Protein 9J31 (pdb70)

Sequence (1144 aa):
ELDQLRQEAEQLKNQIRDARKACADATLSQITNNIDPVGRIQMRTRRTLRGHLAKIYAMHWGTDSRLLVSASQDGKLIIWDSYTTNKVHAIPLRSSWVMTCAYAPSGNYVACGGLDNICSIYNLKTREGNVRVSRELAGHTGYLSCCRFLDDNQIVTSSGDTTCALWDIETGQQTTTFTGHTGDVMSLSLAPDTRLFVSGACDASAKLWDVREGMCRQTFTGHESDINAICFFPNGNAFATGSDDATCRLFDLRADQELMTYSHDNIICGITSVSFSKSGRLLLAGYDDFNCNVWDALKADRAGVLAGHDNRVSCLGVTDDGMAVATGSWDSFLKIWNGSSDVQLVESGGGLVQPGGSRKLSCSASGFAFSSFGMHWVRQAPEKGLEWVAYISSGSGTIYYADTVKGRFTISRDDPKNTLFLQMTSLRSEDTAMYYCVRSIYYYGSSPFDFWGQGTTLTVSSDIVMTQATSSVPVTPGESVSISCRSSKSLLHSNGNTYLYWFLQRPGQSPQLLIYRMSNLASGVPDRFSGSGSGTAFTLTISRLEAEDVGVYYCMQHLEYPLTFGAGTKLVSAEDKAAAERSKMIEKQLQKDKQVYRATHRLLLLGADNSGKSTIVKQMRIYHGGSGIFETKFQVDKVNFHMFDVGGQRDERRKWIQCFNDVTAIIFVVDSSDYNRLQEALNDFKSIWNNRWLRTISVILFLNKQDLLAEKVLAGKSKIEDYFPEFARYTTPEDATPEPGEDPRVTRAKYFIRDEFLRISTASGDGRHYCYPHFTCAVDTENARRIFNDCRDIIQRMHLRQYELLCNVDSNIDQFFQPTLYIIVIVLGFPTNCMALWAAYMQVKQKNELGIYLMNLSIADLLYITTLPLWIDYFVHHVSCKLFGFIFYTNIYVSIAFLCCISVDRYLAVAHPLKFAKVRRVKTALLVSAIVWLTEIVANSAPLFHCFEKYPMEPWVAGMNLYRTFLGFLAPWGIMLAAYRGILRAVRGNVSTERQEKAKIKRLALSLILIVLLCFAPYHVLLLWRSVLFLINPCDCGGEENLFGAYHVTLALTSLNCVADPILYCFVNEGARHDVGRALATLLGLNTASIAQARKLVEQLKMEANIDRIKVSKAAADLMAYCEAHAKEDPLLTPVPASENPFR

Organism: Homo sapiens (NCBI:txid9606)

InterPro domains:
  IPR000367 G-protein alpha subunit, group S [PR00443] (86-100)
  IPR000367 G-protein alpha subunit, group S [PR00443] (101-116)
  IPR000367 G-protein alpha subunit, group S [PR00443] (117-131)
  IPR000367 G-protein alpha subunit, group S [PR00443] (270-285)
  IPR000367 G-protein alpha subunit, group S [PR00443] (334-348)
  IPR000367 G-protein alpha subunit, group S [PR00443] (349-362)
  IPR001019 Guanine nucleotide binding protein, alpha subunit [PF00503] (21-383)
  IPR001019 Guanine nucleotide binding protein, alpha subunit [PR00318] (42-57)
  IPR001019 Guanine nucleotide binding protein, alpha subunit [PR00318] (190-212)
  IPR001019 Guanine nucleotide binding protein, alpha subunit [PR00318] (219-236)
  IPR001019 Guanine nucleotide binding protein, alpha subunit [PR00318] (241-269)
  IPR001019 Guanine nucleotide binding protein, alpha subunit [PR00318] (287-296)
  IPR001019 Guanine nucleotide binding protein, alpha subunit [PS51882] (39-394)
  IPR001019 Guanine nucleotide binding protein, alpha subunit [PTHR10218] (12-391)
  IPR001019 Guanine nucleotide binding protein, alpha subunit [SM00275] (20-393)
  IPR001019 Guanine nucleotide binding protein, alpha subunit [cd00066] (41-388)
  IPR011025 G protein alpha subunit, helical insertion [G3DSA:1.10.400.10] (89-203)
  IPR011025 G protein alpha subunit, helical insertion [SSF47895] (87-201)
  IPR027417 P-loop containing nucleoside triphosphate hydrolase [G3DSA:3.40.50.300] (42-382)
  IPR027417 P-loop containing nucleoside triphosphate hydrolase [SSF52540] (38-392)

Nearest PDB structures (foldseek):
  8jbf-assembly1_D  TM=9.995E-01  e=9.708E-60  Rattus norvegicus
  8g59-assembly1_B  TM=9.984E-01  e=2.484E-60  Homo sapiens
  8kh4-assembly1_C  TM=9.982E-01  e=3.982E-60  Homo sapiens
  8iod-assembly1_B  TM=9.936E-01  e=1.728E-59  Homo sapiens
  9avl-assembly1_B  TM=9.940E-01  e=1.083E-58  Homo sapiens

B-factor: mean 95.5, std 31.15, range [19.35, 184.14]

Foldseek 3Di:
DVVVVVVVVVVVVVVVVVVLVVLDDDFLQVVCVPPDDFAAFDWDQPDKQFDFDFAWFEKEAAQVLFWMWTAALQQWIWIARNVVSHTPAIDHHPHSAWNYKEAANVRQKIWTWFQVQWIFIWGPDDPVNHIDGLDIAHDGPFGWAYKYYLHPQWIWTFGQVQKIFIAGNVVSDGPEIAHDGDGGWHEKEQAPVNQKIWTFGFVQKIFIFGDPPHYGPAIAHDDPGGFQEKYAANVRQKIWTWFQQQWIWIAGNVSSYTRDILHDPVDGGTWQYWYAAQNRQWIWTWTQVQWIFIAGNSNSDGSYIGHDGPGTFRYWDAHNVRAWIWTGGRVSMITTIGGDD/DQAKAKDWADEDELADKTKIKIAGPDDQLQQWKKWKKWAAVVWHIFTAWIAHRPRPDIDGAPVQPPFKDWDADRVRRMIMIIGGRHDQRQQTWMWMFIAHDDVPDLGTADTHRTDGHHYCVDKAKCQPAAEDDLDWFAKDKGKIFIPWFQADPVGFRQKWKWWQAPPHGIGGADRGQQDGHDPHDPQWHWDDGGGIIMIIGNTGDPRRFGWMKMWGDSDVSTGIYIIHGD/DDPVVVVVVVVVVVVVVVVVVVVVVVVQAFEEEEDEDPPLCSVLVQVLQHAWDDPCAWTWGWHDDPNGIYIYIYNDPDDVPPPVVCLVVLPGLAYEYGYALLCLVCLVVSLVSLLCQCPPPSNVQHAYEYEHEALVNNQVVVVVVPDDCCVSPVCLVVADQDPVQDDDPPGDVSSRSSVVVSVVSNVVSQVPRNPQRYHYHYDYYYSNGNCVVVVVVVVSVVSVVSVCCVVVVVD/DPFDDLVLVVVPLPLLVVLLVLQQVLLVLQLLLLVVCVVVFFLLSLLSNVLSVLLNVVSVLSVVCSVVSVVVVPCCPCVLSVLLSLQLNLLSLLVSLQLLLCCQLPVDPPVVCRGNVNSVVVNVVSSVVSSVLSCCVVPCVHDDCQPDLVVLVVLVCCLPVRQCVSLVSNLVSLVSNLVSVVPDPPDDPVVSVVSVVLSCCVSVLSCQQRVQLSVLSVVSSVLCVVPGSPSPCSPPRRNVNSVSSSSNSCVSSVSSCSVQVVDPSSVVVSVVVVVVVVVD/DVVVVVVVVVVVVVVVVVVPDDDDDPVVVVVVVVVVCVVCCVVDCVNPPDDPPPPPVD

Radius of gyration: 36.88 Å; Cα contacts (8 Å, |Δi|>4): 2430; chains: 5; bounding box: 70×105×110 Å

Structure (mmCIF, N/CA/C/O backbone):
data_9J31
#
_entry.id   9J31
#
_cell.length_a   1.00
_cell.length_b   1.00
_cell.length_c   1.00
_cell.angle_alpha   90.00
_cell.angle_beta   90.00
_cell.angle_gamma   90.00
#
_symmetry.space_group_name_H-M   'P 1'
#
loop_
_entity.id
_entity.type
_entity.pdbx_description
1 polymer 'Guanine nucleotide-binding protein G(I)/G(S)/G(T) subunit beta-1'
2 polymer scfv16
3 polymer 'Guanine nucleotide-binding protein G(s) subunit alpha isoforms short'
4 polymer 'Soluble cytochrome b562,G-protein coupled receptor 4,lgBit'
5 polymer 'Guanine nucleotide-binding protein G(I)/G(S)/G(O) subunit gamma-2'
#
loop_
_atom_site.group_PDB
_atom_site.id
_atom_site.type_symbol
_atom_site.label_atom_id
_atom_site.label_alt_id
_atom_site.label_comp_id
_atom_site.label_asym_id
_atom_site.label_entity_id
_atom_site.label_seq_id
_atom_site.pdbx_PDB_ins_code
_atom_site.Cartn_x
_atom_site.Cartn_y
_atom_site.Cartn_z
_atom_site.occupancy
_atom_site.B_iso_or_equiv
_atom_site.auth_seq_id
_atom_site.auth_comp_id
_atom_site.auth_asym_id
_atom_site.auth_atom_id
_atom_site.pdbx_PDB_model_num
ATOM 1 N N . GLU A 1 3 ? 120.263 80.106 61.063 1.00 162.04 3 GLU B N 1
ATOM 2 C CA . GLU A 1 3 ? 119.834 81.491 60.914 1.00 163.26 3 GLU B CA 1
ATOM 3 C C . GLU A 1 3 ? 120.102 82.292 62.184 1.00 163.86 3 GLU B C 1
ATOM 4 O O . GLU A 1 3 ? 120.983 83.152 62.208 1.00 163.94 3 GLU B O 1
ATOM 10 N N . LEU A 1 4 ? 119.334 82.003 63.238 1.00 168.72 4 LEU B N 1
ATOM 11 C CA . LEU A 1 4 ? 119.510 82.712 64.501 1.00 168.92 4 LEU B CA 1
ATOM 12 C C . LEU A 1 4 ? 120.896 82.459 65.084 1.00 168.81 4 LEU B C 1
ATOM 13 O O . LEU A 1 4 ? 121.574 83.395 65.531 1.00 167.83 4 LEU B O 1
ATOM 18 N N . ASP A 1 5 ? 121.340 81.198 65.077 1.00 170.09 5 ASP B N 1
ATOM 19 C CA . ASP A 1 5 ? 122.698 80.889 65.514 1.00 170.09 5 ASP B CA 1
ATOM 20 C C . ASP A 1 5 ? 123.726 81.557 64.611 1.00 170.52 5 ASP B C 1
ATOM 21 O O . ASP A 1 5 ? 124.748 82.062 65.089 1.00 170.01 5 ASP B O 1
ATOM 26 N N . GLN A 1 6 ? 123.473 81.567 63.301 1.00 167.93 6 GLN B N 1
ATOM 27 C CA . GLN A 1 6 ? 124.370 82.255 62.381 1.00 167.01 6 GLN B CA 1
ATOM 28 C C . GLN A 1 6 ? 124.369 83.759 62.631 1.00 166.76 6 GLN B C 1
ATOM 29 O O . GLN A 1 6 ? 125.413 84.412 62.526 1.00 165.25 6 GLN B O 1
ATOM 35 N N . LEU A 1 7 ? 123.203 84.327 62.953 1.00 164.60 7 LEU B N 1
ATOM 36 C CA . LEU A 1 7 ? 123.142 85.751 63.270 1.00 162.71 7 LEU B CA 1
ATOM 37 C C . LEU A 1 7 ? 123.961 86.076 64.513 1.00 161.77 7 LEU B C 1
ATOM 38 O O . LEU A 1 7 ? 124.719 87.054 64.529 1.00 161.54 7 LEU B O 1
ATOM 43 N N . ARG A 1 8 ? 123.833 85.260 65.563 1.00 163.28 8 ARG B N 1
ATOM 44 C CA . ARG A 1 8 ? 124.657 85.465 66.752 1.00 163.77 8 ARG B CA 1
ATOM 45 C C . ARG A 1 8 ? 126.140 85.300 66.439 1.00 164.31 8 ARG B C 1
ATOM 46 O O . ARG A 1 8 ? 126.972 86.073 66.929 1.00 164.19 8 ARG B O 1
ATOM 54 N N . GLN A 1 9 ? 126.491 84.301 65.627 1.00 165.12 9 GLN B N 1
ATOM 55 C CA . GLN A 1 9 ? 127.897 84.086 65.296 1.00 165.25 9 GLN B CA 1
ATOM 56 C C . GLN A 1 9 ? 128.477 85.271 64.534 1.00 164.97 9 GLN B C 1
ATOM 57 O O . GLN A 1 9 ? 129.585 85.729 64.837 1.00 164.41 9 GLN B O 1
ATOM 63 N N . GLU A 1 10 ? 127.742 85.790 63.547 1.00 160.34 10 GLU B N 1
ATOM 64 C CA . GLU A 1 10 ? 128.254 86.934 62.800 1.00 158.90 10 GLU B CA 1
ATOM 65 C C . GLU A 1 10 ? 128.277 88.194 63.655 1.00 158.86 10 GLU B C 1
ATOM 66 O O . GLU A 1 10 ? 129.157 89.040 63.473 1.00 158.71 10 GLU B O 1
ATOM 72 N N . ALA A 1 11 ? 127.347 88.330 64.604 1.00 156.67 11 ALA B N 1
ATOM 73 C CA . ALA A 1 11 ? 127.428 89.435 65.554 1.00 156.21 11 ALA B CA 1
ATOM 74 C C . ALA A 1 11 ? 128.698 89.337 66.392 1.00 156.26 11 ALA B C 1
ATOM 75 O O . ALA A 1 11 ? 129.377 90.342 66.637 1.00 154.84 11 ALA B O 1
ATOM 77 N N . GLU A 1 12 ? 129.034 88.125 66.841 1.00 161.34 12 GLU B N 1
ATOM 78 C CA . GLU A 1 12 ? 130.267 87.933 67.599 1.00 161.00 12 GLU B CA 1
ATOM 79 C C . GLU A 1 12 ? 131.495 88.250 66.754 1.00 160.34 12 GLU B C 1
ATOM 80 O O . GLU A 1 12 ? 132.457 88.849 67.249 1.00 159.76 12 GLU B O 1
ATOM 86 N N . GLN A 1 13 ? 131.491 87.846 65.481 1.00 158.43 13 GLN B N 1
ATOM 87 C CA . GLN A 1 13 ? 132.625 88.171 64.616 1.00 158.32 13 GLN B CA 1
ATOM 88 C C . GLN A 1 13 ? 132.738 89.674 64.381 1.00 158.51 13 GLN B C 1
ATOM 89 O O . GLN A 1 13 ? 133.849 90.215 64.341 1.00 157.55 13 GLN B O 1
ATOM 95 N N . LEU A 1 14 ? 131.607 90.369 64.224 1.00 152.80 14 LEU B N 1
ATOM 96 C CA . LEU A 1 14 ? 131.657 91.824 64.100 1.00 151.13 14 LEU B CA 1
ATOM 97 C C . LEU A 1 14 ? 132.212 92.466 65.364 1.00 149.71 14 LEU B C 1
ATOM 98 O O . LEU A 1 14 ? 133.021 93.398 65.291 1.00 149.14 14 LEU B O 1
ATOM 103 N N . LYS A 1 15 ? 131.789 91.981 66.534 1.00 148.21 15 LYS B N 1
ATOM 104 C CA . LYS A 1 15 ? 132.326 92.508 67.785 1.00 149.01 15 LYS B CA 1
ATOM 105 C C . LYS A 1 15 ? 133.826 92.265 67.889 1.00 149.09 15 LYS B C 1
ATOM 106 O O . LYS A 1 15 ? 134.579 93.152 68.308 1.00 148.28 15 LYS B O 1
ATOM 112 N N . ASN A 1 16 ? 134.277 91.065 67.518 1.00 151.11 16 ASN B N 1
ATOM 113 C CA . ASN A 1 16 ? 135.701 90.754 67.577 1.00 151.07 16 ASN B CA 1
ATOM 114 C C . ASN A 1 16 ? 136.494 91.624 66.610 1.00 151.04 16 ASN B C 1
ATOM 115 O O . ASN A 1 16 ? 137.606 92.061 66.926 1.00 150.49 16 ASN B O 1
ATOM 120 N N . GLN A 1 17 ? 135.939 91.881 65.423 1.00 149.02 17 GLN B N 1
ATOM 121 C CA . GLN A 1 17 ? 136.583 92.794 64.486 1.00 148.45 17 GLN B CA 1
ATOM 122 C C . GLN A 1 17 ? 136.647 94.205 65.055 1.00 147.29 17 GLN B C 1
ATOM 123 O O . GLN A 1 17 ? 137.639 94.917 64.862 1.00 145.32 17 GLN B O 1
ATOM 129 N N . ILE A 1 18 ? 135.598 94.624 65.767 1.00 143.94 18 ILE B N 1
ATOM 130 C CA . ILE A 1 18 ? 135.611 95.933 66.413 1.00 143.25 18 ILE B CA 1
ATOM 131 C C . ILE A 1 18 ? 136.734 96.008 67.438 1.00 143.04 18 ILE B C 1
ATOM 132 O O . ILE A 1 18 ? 137.497 96.984 67.480 1.00 143.55 18 ILE B O 1
ATOM 137 N N . ARG A 1 19 ? 136.855 94.977 68.277 1.00 143.85 19 ARG B N 1
ATOM 138 C CA . ARG A 1 19 ? 137.904 94.974 69.292 1.00 143.93 19 ARG B CA 1
ATOM 139 C C . ARG A 1 19 ? 139.286 94.945 68.653 1.00 143.49 19 ARG B C 1
ATOM 140 O O . ARG A 1 19 ? 140.210 95.613 69.128 1.00 141.80 19 ARG B O 1
ATOM 148 N N . ASP A 1 20 ? 139.447 94.175 67.573 1.00 147.75 20 ASP B N 1
ATOM 149 C CA . ASP A 1 20 ? 140.732 94.122 66.885 1.00 147.43 20 ASP B CA 1
ATOM 150 C C . ASP A 1 20 ? 141.094 95.473 66.280 1.00 146.71 20 ASP B C 1
ATOM 151 O O . ASP A 1 20 ? 142.250 95.904 66.359 1.00 146.30 20 ASP B O 1
ATOM 156 N N . ALA A 1 21 ? 140.123 96.156 65.668 1.00 138.07 21 ALA B N 1
ATOM 157 C CA . ALA A 1 21 ? 140.388 97.478 65.111 1.00 136.79 21 ALA B CA 1
ATOM 158 C C . ALA A 1 21 ? 140.754 98.472 66.204 1.00 135.57 21 ALA B C 1
ATOM 159 O O . ALA A 1 21 ? 141.671 99.286 66.034 1.00 136.25 21 ALA B O 1
ATOM 161 N N . ARG A 1 22 ? 140.048 98.421 67.337 1.00 127.22 22 ARG B N 1
ATOM 162 C CA . ARG A 1 22 ? 140.370 99.314 68.445 1.00 128.36 22 ARG B CA 1
ATOM 163 C C . ARG A 1 22 ? 141.765 99.033 68.990 1.00 127.97 22 ARG B C 1
ATOM 164 O O . ARG A 1 22 ? 142.512 99.964 69.315 1.00 127.15 22 ARG B O 1
ATOM 172 N N . LYS A 1 23 ? 142.132 97.755 69.101 1.00 135.26 23 LYS B N 1
ATOM 173 C CA . LYS A 1 23 ? 143.468 97.401 69.570 1.00 137.68 23 LYS B CA 1
ATOM 174 C C . LYS A 1 23 ? 144.537 97.874 68.593 1.00 137.05 23 LYS B C 1
ATOM 175 O O . LYS A 1 23 ? 145.599 98.352 69.007 1.00 135.59 23 LYS B O 1
ATOM 181 N N . ALA A 1 24 ? 144.274 97.743 67.291 1.00 139.13 24 ALA B N 1
ATOM 182 C CA . ALA A 1 24 ? 145.214 98.236 66.291 1.00 138.38 24 ALA B CA 1
ATOM 183 C C . ALA A 1 24 ? 145.377 99.747 66.390 1.00 138.20 24 ALA B C 1
ATOM 184 O O . ALA A 1 24 ? 146.492 100.268 66.268 1.00 137.51 24 ALA B O 1
ATOM 186 N N . CYS A 1 25 ? 144.276 100.467 66.606 1.00 135.94 25 CYS B N 1
ATOM 187 C CA . CYS A 1 25 ? 144.371 101.906 66.813 1.00 136.18 25 CYS B CA 1
ATOM 188 C C . CYS A 1 25 ? 145.025 102.255 68.144 1.00 136.38 25 CYS B C 1
ATOM 189 O O . CYS A 1 25 ? 145.618 103.331 68.264 1.00 137.16 25 CYS B O 1
ATOM 192 N N . ALA A 1 26 ? 144.950 101.368 69.133 1.00 133.49 26 ALA B N 1
ATOM 193 C CA . ALA A 1 26 ? 145.501 101.637 70.460 1.00 133.24 26 ALA B CA 1
ATOM 194 C C . ALA A 1 26 ? 146.988 101.307 70.452 1.00 135.40 26 ALA B C 1
ATOM 195 O O . ALA A 1 26 ? 147.381 100.152 70.277 1.00 135.78 26 ALA B O 1
ATOM 197 N N . ASP A 1 27 ? 147.819 102.327 70.646 1.00 135.70 27 ASP B N 1
ATOM 198 C CA . ASP A 1 27 ? 149.266 102.162 70.697 1.00 136.17 27 ASP B CA 1
ATOM 199 C C . ASP A 1 27 ? 149.898 102.750 71.948 1.00 137.20 27 ASP B C 1
ATOM 200 O O . ASP A 1 27 ? 150.850 102.177 72.479 1.00 136.02 27 ASP B O 1
ATOM 205 N N . ALA A 1 28 ? 149.393 103.883 72.433 1.00 139.19 28 ALA B N 1
ATOM 206 C CA . ALA A 1 28 ? 149.950 104.538 73.606 1.00 139.05 28 ALA B CA 1
ATOM 207 C C . ALA A 1 28 ? 148.830 105.111 74.459 1.00 138.62 28 ALA B C 1
ATOM 208 O O . ALA A 1 28 ? 147.909 105.751 73.944 1.00 137.42 28 ALA B O 1
ATOM 210 N N . THR A 1 29 ? 148.918 104.877 75.764 1.00 136.20 29 THR B N 1
ATOM 211 C CA . THR A 1 29 ? 147.978 105.453 76.714 1.00 135.81 29 THR B CA 1
ATOM 212 C C . THR A 1 29 ? 148.217 106.954 76.823 1.00 135.62 29 THR B C 1
ATOM 213 O O . THR A 1 29 ? 149.356 107.421 76.723 1.00 133.08 29 THR B O 1
ATOM 217 N N . LEU A 1 30 ? 147.132 107.716 77.010 1.00 124.83 30 LEU B N 1
ATOM 218 C CA . LEU A 1 30 ? 147.250 109.164 77.149 1.00 125.96 30 LEU B CA 1
ATOM 219 C C . LEU A 1 30 ? 148.170 109.557 78.299 1.00 125.63 30 LEU B C 1
ATOM 220 O O . LEU A 1 30 ? 148.799 110.619 78.239 1.00 126.32 30 LEU B O 1
ATOM 225 N N . SER A 1 31 ? 148.274 108.723 79.336 1.00 128.54 31 SER B N 1
ATOM 226 C CA . SER A 1 31 ? 149.192 109.019 80.432 1.00 127.50 31 SER B CA 1
ATOM 227 C C . SER A 1 31 ? 150.632 109.084 79.940 1.00 129.53 31 SER B C 1
ATOM 228 O O . SER A 1 31 ? 151.401 109.955 80.360 1.00 129.09 31 SER B O 1
ATOM 231 N N . GLN A 1 32 ? 151.013 108.171 79.044 1.00 132.47 32 GLN B N 1
ATOM 232 C CA . GLN A 1 32 ? 152.362 108.201 78.488 1.00 133.54 32 GLN B CA 1
ATOM 233 C C . GLN A 1 32 ? 152.606 109.484 77.703 1.00 133.66 32 GLN B C 1
ATOM 234 O O . GLN A 1 32 ? 153.696 110.065 77.770 1.00 132.88 32 GLN B O 1
ATOM 240 N N . ILE A 1 33 ? 151.604 109.937 76.944 1.00 130.70 33 ILE B N 1
ATOM 241 C CA . ILE A 1 33 ? 151.747 111.176 76.185 1.00 132.21 33 ILE B CA 1
ATOM 242 C C . ILE A 1 33 ? 151.877 112.371 77.121 1.00 131.53 33 ILE B C 1
ATOM 243 O O . ILE A 1 33 ? 152.723 113.250 76.914 1.00 130.76 33 ILE B O 1
ATOM 248 N N . THR A 1 34 ? 151.054 112.421 78.165 1.00 128.76 34 THR B N 1
ATOM 249 C CA . THR A 1 34 ? 151.019 113.563 79.072 1.00 128.51 34 THR B CA 1
ATOM 250 C C . THR A 1 34 ? 152.086 113.503 80.155 1.00 129.65 34 THR B C 1
ATOM 251 O O . THR A 1 34 ? 152.161 114.426 80.972 1.00 129.92 34 THR B O 1
ATOM 255 N N . ASN A 1 35 ? 152.893 112.439 80.199 1.00 130.70 35 ASN B N 1
ATOM 256 C CA . ASN A 1 35 ? 153.973 112.358 81.178 1.00 131.69 35 ASN B CA 1
ATOM 257 C C . ASN A 1 35 ? 154.881 113.582 81.165 1.00 131.69 35 ASN B C 1
ATOM 258 O O . ASN A 1 35 ? 155.535 113.866 82.175 1.00 130.72 35 ASN B O 1
ATOM 263 N N . ASN A 1 36 ? 154.936 114.316 80.054 1.00 137.79 36 ASN B N 1
ATOM 264 C CA . ASN A 1 36 ? 155.782 115.498 79.948 1.00 137.45 36 ASN B CA 1
ATOM 265 C C . ASN A 1 36 ? 155.105 116.779 80.425 1.00 137.09 36 ASN B C 1
ATOM 266 O O . ASN A 1 36 ? 155.793 117.790 80.602 1.00 136.99 36 ASN B O 1
ATOM 271 N N . ILE A 1 37 ? 153.786 116.772 80.638 1.00 135.52 37 ILE B N 1
ATOM 272 C CA . ILE A 1 37 ? 153.109 117.982 81.087 1.00 135.67 37 ILE B CA 1
ATOM 273 C C . ILE A 1 37 ? 153.332 118.174 82.583 1.00 135.05 37 ILE B C 1
ATOM 274 O O . ILE A 1 37 ? 153.637 117.226 83.320 1.00 134.95 37 ILE B O 1
ATOM 279 N N . ASP A 1 38 ? 153.192 119.415 83.034 1.00 134.11 38 ASP B N 1
ATOM 280 C CA . ASP A 1 38 ? 153.337 119.724 84.448 1.00 135.26 38 ASP B CA 1
ATOM 281 C C . ASP A 1 38 ? 152.080 119.281 85.186 1.00 135.68 38 ASP B C 1
ATOM 282 O O . ASP A 1 38 ? 150.989 119.769 84.874 1.00 134.45 38 ASP B O 1
ATOM 287 N N . PRO A 1 39 ? 152.182 118.374 86.154 1.00 128.74 39 PRO B N 1
ATOM 288 C CA . PRO A 1 39 ? 150.988 117.965 86.901 1.00 127.97 39 PRO B CA 1
ATOM 289 C C . PRO A 1 39 ? 150.500 119.081 87.810 1.00 127.20 39 PRO B C 1
ATOM 290 O O . PRO A 1 39 ? 151.285 119.733 88.502 1.00 128.45 39 PRO B O 1
ATOM 294 N N . VAL A 1 40 ? 149.184 119.299 87.798 1.00 110.61 40 VAL B N 1
ATOM 295 C CA . VAL A 1 40 ? 148.591 120.320 88.649 1.00 111.59 40 VAL B CA 1
ATOM 296 C C . VAL A 1 40 ? 148.730 119.913 90.108 1.00 113.61 40 VAL B C 1
ATOM 297 O O . VAL A 1 40 ? 148.489 118.756 90.477 1.00 113.04 40 VAL B O 1
ATOM 301 N N . GLY A 1 41 ? 149.122 120.865 90.947 1.00 105.24 41 GLY B N 1
ATOM 302 C CA . GLY A 1 41 ? 149.270 120.608 92.361 1.00 103.42 41 GLY B CA 1
ATOM 303 C C . GLY A 1 41 ? 147.927 120.439 93.043 1.00 102.64 41 GLY B C 1
ATOM 304 O O . GLY A 1 41 ? 146.865 120.413 92.419 1.00 105.66 41 GLY B O 1
ATOM 305 N N . ARG A 1 42 ? 147.985 120.306 94.365 1.00 99.62 42 ARG B N 1
ATOM 306 C CA . ARG A 1 42 ? 146.771 120.145 95.153 1.00 101.12 42 ARG B CA 1
ATOM 307 C C . ARG A 1 42 ? 145.853 121.344 94.958 1.00 103.03 42 ARG B C 1
ATOM 308 O O . ARG A 1 42 ? 146.290 122.496 95.031 1.00 99.32 42 ARG B O 1
ATOM 316 N N . ILE A 1 43 ? 144.577 121.071 94.706 1.00 100.64 43 ILE B N 1
ATOM 317 C CA . ILE A 1 43 ? 143.581 122.105 94.457 1.00 96.10 43 ILE B CA 1
ATOM 318 C C . ILE A 1 43 ? 142.605 122.112 95.621 1.00 97.64 43 ILE B C 1
ATOM 319 O O . ILE A 1 43 ? 141.982 121.087 95.923 1.00 97.69 43 ILE B O 1
ATOM 324 N N . GLN A 1 44 ? 142.477 123.262 96.276 1.00 93.30 44 GLN B N 1
ATOM 325 C CA . GLN A 1 44 ? 141.524 123.452 97.359 1.00 90.79 44 GLN B CA 1
ATOM 326 C C . GLN A 1 44 ? 140.481 124.464 96.918 1.00 89.56 44 GLN B C 1
ATOM 327 O O . GLN A 1 44 ? 140.824 125.519 96.375 1.00 91.97 44 GLN B O 1
ATOM 333 N N . MET A 1 45 ? 139.215 124.137 97.144 1.00 83.75 45 MET B N 1
ATOM 334 C CA . MET A 1 45 ? 138.096 124.930 96.659 1.00 82.97 45 MET B CA 1
ATOM 335 C C . MET A 1 45 ? 137.236 125.344 97.843 1.00 84.23 45 MET B C 1
ATOM 336 O O . MET A 1 45 ? 136.829 124.495 98.644 1.00 87.74 45 MET B O 1
ATOM 341 N N . ARG A 1 46 ? 136.962 126.637 97.955 1.00 86.97 46 ARG B N 1
ATOM 342 C CA . ARG A 1 46 ? 136.199 127.155 99.080 1.00 88.55 46 ARG B CA 1
ATOM 343 C C . ARG A 1 46 ? 134.728 127.304 98.717 1.00 87.12 46 ARG B C 1
ATOM 344 O O . ARG A 1 46 ? 134.378 127.653 97.587 1.00 92.51 46 ARG B O 1
ATOM 352 N N . THR A 1 47 ? 133.869 127.035 99.698 1.00 68.62 47 THR B N 1
ATOM 353 C CA . THR A 1 47 ? 132.424 127.182 99.543 1.00 68.79 47 THR B CA 1
ATOM 354 C C . THR A 1 47 ? 132.077 128.659 99.674 1.00 66.64 47 THR B C 1
ATOM 355 O O . THR A 1 47 ? 131.889 129.168 100.781 1.00 77.72 47 THR B O 1
ATOM 359 N N . ARG A 1 48 ? 132.008 129.359 98.541 1.00 68.89 48 ARG B N 1
ATOM 360 C CA . ARG A 1 48 ? 131.704 130.784 98.582 1.00 75.90 48 ARG B CA 1
ATOM 361 C C . ARG A 1 48 ? 130.299 131.037 99.113 1.00 79.11 48 ARG B C 1
ATOM 362 O O . ARG A 1 48 ? 130.092 131.944 99.927 1.00 86.36 48 ARG B O 1
ATOM 370 N N . ARG A 1 49 ? 129.323 130.252 98.665 1.00 61.75 49 ARG B N 1
ATOM 371 C CA . ARG A 1 49 ? 127.944 130.402 99.096 1.00 67.18 49 ARG B CA 1
ATOM 372 C C . ARG A 1 49 ? 127.354 129.040 99.426 1.00 61.52 49 ARG B C 1
ATOM 373 O O . ARG A 1 49 ? 127.756 128.017 98.869 1.00 64.25 49 ARG B O 1
ATOM 381 N N . THR A 1 50 ? 126.387 129.044 100.339 1.00 57.78 50 THR B N 1
ATOM 382 C CA . THR A 1 50 ? 125.570 127.876 100.637 1.00 58.61 50 THR B CA 1
ATOM 383 C C . THR A 1 50 ? 124.116 128.278 100.456 1.00 61.24 50 THR B C 1
ATOM 384 O O . THR A 1 50 ? 123.641 129.209 101.114 1.00 67.77 50 THR B O 1
ATOM 388 N N . LEU A 1 51 ? 123.412 127.581 99.566 1.00 49.59 51 LEU B N 1
ATOM 389 C CA . LEU A 1 51 ? 122.045 127.941 99.200 1.00 60.57 51 LEU B CA 1
ATOM 390 C C . LEU A 1 51 ? 121.081 127.141 100.072 1.00 64.87 51 LEU B C 1
ATOM 391 O O . LEU A 1 51 ? 120.660 126.035 99.740 1.00 56.80 51 LEU B O 1
ATOM 396 N N . ARG A 1 52 ? 120.734 127.730 101.211 1.00 79.69 52 ARG B N 1
ATOM 397 C CA . ARG A 1 52 ? 119.826 127.106 102.161 1.00 76.69 52 ARG B CA 1
ATOM 398 C C . ARG A 1 52 ? 118.377 127.398 101.788 1.00 84.30 52 ARG B C 1
ATOM 399 O O . ARG A 1 52 ? 118.045 128.486 101.311 1.00 87.98 52 ARG B O 1
ATOM 407 N N . GLY A 1 53 ? 117.509 126.420 102.026 1.00 80.35 53 GLY B N 1
ATOM 408 C CA . GLY A 1 53 ? 116.096 126.617 101.765 1.00 75.74 53 GLY B CA 1
ATOM 409 C C . GLY A 1 53 ? 115.351 125.401 101.256 1.00 78.79 53 GLY B C 1
ATOM 410 O O . GLY A 1 53 ? 114.123 125.343 101.362 1.00 84.27 53 GLY B O 1
ATOM 411 N N . HIS A 1 54 ? 116.063 124.425 100.700 1.00 64.50 54 HIS B N 1
ATOM 412 C CA . HIS A 1 54 ? 115.409 123.194 100.287 1.00 61.43 54 HIS B CA 1
ATOM 413 C C . HIS A 1 54 ? 115.033 122.361 101.507 1.00 64.23 54 HIS B C 1
ATOM 414 O O . HIS A 1 54 ? 115.739 122.344 102.518 1.00 66.62 54 HIS B O 1
ATOM 421 N N . LEU A 1 55 ? 113.897 121.673 101.408 1.00 73.24 55 LEU B N 1
ATOM 422 C CA . LEU A 1 55 ? 113.339 120.972 102.555 1.00 73.12 55 LEU B CA 1
ATOM 423 C C . LEU A 1 55 ? 113.808 119.529 102.672 1.00 70.04 55 LEU B C 1
ATOM 424 O O . LEU A 1 55 ? 113.675 118.939 103.750 1.00 73.21 55 LEU B O 1
ATOM 429 N N . ALA A 1 56 ? 114.348 118.949 101.609 1.00 67.76 56 ALA B N 1
ATOM 430 C CA . ALA A 1 56 ? 114.751 117.549 101.630 1.00 72.53 56 ALA B CA 1
ATOM 431 C C . ALA A 1 56 ? 115.918 117.371 100.664 1.00 74.53 56 ALA B C 1
ATOM 432 O O . ALA A 1 56 ? 116.541 118.350 100.240 1.00 76.05 56 ALA B O 1
ATOM 434 N N . LYS A 1 57 ? 116.220 116.122 100.320 1.00 77.80 57 LYS B N 1
ATOM 435 C CA . LYS A 1 57 ? 117.360 115.836 99.461 1.00 75.82 57 LYS B CA 1
ATOM 436 C C . LYS A 1 57 ? 117.168 116.453 98.082 1.00 79.74 57 LYS B C 1
ATOM 437 O O . LYS A 1 57 ? 116.049 116.541 97.569 1.00 83.61 57 LYS B O 1
ATOM 443 N N . ILE A 1 58 ? 118.275 116.890 97.487 1.00 70.46 58 ILE B N 1
ATOM 444 C CA . ILE A 1 58 ? 118.285 117.529 96.176 1.00 63.55 58 ILE B CA 1
ATOM 445 C C . ILE A 1 58 ? 118.852 116.540 95.171 1.00 65.02 58 ILE B C 1
ATOM 446 O O . ILE A 1 58 ? 119.947 116.005 95.375 1.00 75.92 58 ILE B O 1
ATOM 451 N N . TYR A 1 59 ? 118.119 116.291 94.086 1.00 67.31 59 TYR B N 1
ATOM 452 C CA . TYR A 1 59 ? 118.597 115.322 93.106 1.00 70.84 59 TYR B CA 1
ATOM 453 C C . TYR A 1 59 ? 119.222 115.937 91.862 1.00 73.07 59 TYR B C 1
ATOM 454 O O . TYR A 1 59 ? 119.995 115.250 91.186 1.00 78.33 59 TYR B O 1
ATOM 463 N N . ALA A 1 60 ? 118.918 117.187 91.527 1.00 56.98 60 ALA B N 1
ATOM 464 C CA . ALA A 1 60 ? 119.457 117.743 90.296 1.00 54.65 60 ALA B CA 1
ATOM 465 C C . ALA A 1 60 ? 119.609 119.250 90.404 1.00 63.03 60 ALA B C 1
ATOM 466 O O . ALA A 1 60 ? 118.957 119.910 91.216 1.00 74.49 60 ALA B O 1
ATOM 468 N N . MET A 1 61 ? 120.481 119.784 89.551 1.00 55.28 61 MET B N 1
ATOM 469 C CA . MET A 1 61 ? 120.668 121.218 89.413 1.00 48.02 61 MET B CA 1
ATOM 470 C C . MET A 1 61 ? 121.226 121.500 88.026 1.00 49.66 61 MET B C 1
ATOM 471 O O . MET A 1 61 ? 121.816 120.626 87.386 1.00 65.36 61 MET B O 1
ATOM 476 N N . HIS A 1 62 ? 121.035 122.733 87.567 1.00 37.49 62 HIS B N 1
ATOM 477 C CA . HIS A 1 62 ? 121.539 123.146 86.261 1.00 38.03 62 HIS B CA 1
ATOM 478 C C . HIS A 1 62 ? 121.829 124.637 86.286 1.00 47.79 62 HIS B C 1
ATOM 479 O O . HIS A 1 62 ? 120.935 125.437 86.574 1.00 53.26 62 HIS B O 1
ATOM 486 N N . TRP A 1 63 ? 123.071 125.004 85.985 1.00 63.88 63 TRP B N 1
ATOM 487 C CA . TRP A 1 63 ? 123.438 126.406 85.876 1.00 55.94 63 TRP B CA 1
ATOM 488 C C . TRP A 1 63 ? 122.781 127.044 84.660 1.00 56.67 63 TRP B C 1
ATOM 489 O O . TRP A 1 63 ? 122.638 126.424 83.604 1.00 67.40 63 TRP B O 1
ATOM 500 N N . GLY A 1 64 ? 122.383 128.302 84.813 1.00 59.71 64 GLY B N 1
ATOM 501 C CA . GLY A 1 64 ? 121.938 129.067 83.671 1.00 65.80 64 GLY B CA 1
ATOM 502 C C . GLY A 1 64 ? 123.096 129.458 82.776 1.00 71.97 64 GLY B C 1
ATOM 503 O O . GLY A 1 64 ? 124.255 129.498 83.186 1.00 79.52 64 GLY B O 1
ATOM 504 N N . THR A 1 65 ? 122.773 129.750 81.515 1.00 68.66 65 THR B N 1
ATOM 505 C CA . THR A 1 65 ? 123.810 130.127 80.563 1.00 72.01 65 THR B CA 1
ATOM 506 C C . THR A 1 65 ? 124.416 131.488 80.873 1.00 73.35 65 THR B C 1
ATOM 507 O O . THR A 1 65 ? 125.470 131.822 80.322 1.00 74.27 65 THR B O 1
ATOM 511 N N . ASP A 1 66 ? 123.776 132.276 81.735 1.00 80.74 66 ASP B N 1
ATOM 512 C CA . ASP A 1 66 ? 124.389 133.501 82.228 1.00 84.10 66 ASP B CA 1
ATOM 513 C C . ASP A 1 66 ? 125.396 133.235 83.337 1.00 78.58 66 ASP B C 1
ATOM 514 O O . ASP A 1 66 ? 126.004 134.186 83.836 1.00 82.01 66 ASP B O 1
ATOM 519 N N . SER A 1 67 ? 125.560 131.974 83.742 1.00 59.59 67 SER B N 1
ATOM 520 C CA . SER A 1 67 ? 126.509 131.555 84.771 1.00 60.83 67 SER B CA 1
ATOM 521 C C . SER A 1 67 ? 126.171 132.122 86.143 1.00 69.65 67 SER B C 1
ATOM 522 O O . SER A 1 67 ? 126.980 132.032 87.070 1.00 74.72 67 SER B O 1
ATOM 525 N N . ARG A 1 68 ? 124.987 132.706 86.296 1.00 65.38 68 ARG B N 1
ATOM 526 C CA . ARG A 1 68 ? 124.582 133.314 87.555 1.00 66.21 68 ARG B CA 1
ATOM 527 C C . ARG A 1 68 ? 123.362 132.645 88.166 1.00 69.75 68 ARG B C 1
ATOM 528 O O . ARG A 1 68 ? 123.407 132.232 89.329 1.00 73.20 68 ARG B O 1
ATOM 536 N N . LEU A 1 69 ? 122.272 132.526 87.416 1.00 58.74 69 LEU B N 1
ATOM 537 C CA . LEU A 1 69 ? 121.087 131.847 87.914 1.00 54.81 69 LEU B CA 1
ATOM 538 C C . LEU A 1 69 ? 121.278 130.338 87.855 1.00 56.35 69 LEU B C 1
ATOM 539 O O . LEU A 1 69 ? 121.905 129.806 86.935 1.00 68.75 69 LEU B O 1
ATOM 544 N N . LEU A 1 70 ? 120.730 129.643 88.849 1.00 58.56 70 LEU B N 1
ATOM 545 C CA . LEU A 1 70 ? 120.734 128.187 88.831 1.00 60.27 70 LEU B CA 1
ATOM 546 C C . LEU A 1 70 ? 119.382 127.679 89.304 1.00 63.27 70 LEU B C 1
ATOM 547 O O . LEU A 1 70 ? 118.639 128.383 89.988 1.00 76.51 70 LEU B O 1
ATOM 552 N N . VAL A 1 71 ? 119.057 126.452 88.913 1.00 45.88 71 VAL B N 1
ATOM 553 C CA . VAL A 1 71 ? 117.793 125.820 89.270 1.00 41.71 71 VAL B CA 1
ATOM 554 C C . VAL A 1 71 ? 118.090 124.463 89.890 1.00 50.17 71 VAL B C 1
ATOM 555 O O . VAL A 1 71 ? 118.924 123.710 89.378 1.00 69.48 71 VAL B O 1
ATOM 559 N N . SER A 1 72 ? 117.426 124.159 91.002 1.00 54.39 72 SER B N 1
ATOM 560 C CA . SER A 1 72 ? 117.648 122.917 91.726 1.00 53.72 72 SER B CA 1
ATOM 561 C C . SER A 1 72 ? 116.317 122.251 92.041 1.00 58.55 72 SER B C 1
ATOM 562 O O . SER A 1 72 ? 115.311 122.920 92.286 1.00 70.60 72 SER B O 1
ATOM 565 N N . ALA A 1 73 ? 116.326 120.920 92.039 1.00 48.37 73 ALA B N 1
ATOM 566 C CA . ALA A 1 73 ? 115.127 120.112 92.210 1.00 57.52 73 ALA B CA 1
ATOM 567 C C . ALA A 1 73 ? 115.266 119.240 93.447 1.00 61.52 73 ALA B C 1
ATOM 568 O O . ALA A 1 73 ? 116.283 118.555 93.614 1.00 69.72 73 ALA B O 1
ATOM 570 N N . SER A 1 74 ? 114.243 119.245 94.304 1.00 73.57 74 SER B N 1
ATOM 571 C CA . SER A 1 74 ? 114.291 118.435 95.515 1.00 70.60 74 SER B CA 1
ATOM 572 C C . SER A 1 74 ? 113.013 117.618 95.649 1.00 73.22 74 SER B C 1
ATOM 573 O O . SER A 1 74 ? 112.006 117.876 94.984 1.00 81.64 74 SER B O 1
ATOM 576 N N . GLN A 1 75 ? 113.065 116.615 96.532 1.00 76.73 75 GLN B N 1
ATOM 577 C CA . GLN A 1 75 ? 111.975 115.656 96.672 1.00 80.67 75 GLN B CA 1
ATOM 578 C C . GLN A 1 75 ? 110.718 116.255 97.288 1.00 84.53 75 GLN B C 1
ATOM 579 O O . GLN A 1 75 ? 109.671 115.601 97.268 1.00 87.80 75 GLN B O 1
ATOM 585 N N . ASP A 1 76 ? 110.783 117.469 97.822 1.00 71.19 76 ASP B N 1
ATOM 586 C CA . ASP A 1 76 ? 109.570 118.085 98.355 1.00 70.46 76 ASP B CA 1
ATOM 587 C C . ASP A 1 76 ? 108.642 118.569 97.266 1.00 74.20 76 ASP B C 1
ATOM 588 O O . ASP A 1 76 ? 107.708 119.327 97.559 1.00 72.83 76 ASP B O 1
ATOM 593 N N . GLY A 1 77 ? 108.878 118.159 96.024 1.00 77.32 77 GLY B N 1
ATOM 594 C CA . GLY A 1 77 ? 108.126 118.677 94.899 1.00 76.43 77 GLY B CA 1
ATOM 595 C C . GLY A 1 77 ? 108.403 120.138 94.640 1.00 77.56 77 GLY B C 1
ATOM 596 O O . GLY A 1 77 ? 107.473 120.898 94.341 1.00 76.84 77 GLY B O 1
ATOM 597 N N . LYS A 1 78 ? 109.662 120.555 94.748 1.00 74.27 78 LYS B N 1
ATOM 598 C CA . LYS A 1 78 ? 110.012 121.960 94.627 1.00 69.25 78 LYS B CA 1
ATOM 599 C C . LYS A 1 78 ? 111.210 122.149 93.708 1.00 67.91 78 LYS B C 1
ATOM 600 O O . LYS A 1 78 ? 112.209 121.416 93.787 1.00 69.14 78 LYS B O 1
ATOM 606 N N . LEU A 1 79 ? 111.083 123.152 92.838 1.00 66.50 79 LEU B N 1
ATOM 607 C CA . LEU A 1 79 ? 112.123 123.592 91.916 1.00 62.32 79 LEU B CA 1
ATOM 608 C C . LEU A 1 79 ? 112.478 125.023 92.294 1.00 66.02 79 LEU B C 1
ATOM 609 O O . LEU A 1 79 ? 111.693 125.943 92.051 1.00 72.18 79 LEU B O 1
ATOM 614 N N . ILE A 1 80 ? 113.645 125.221 92.895 1.00 59.47 80 ILE B N 1
ATOM 615 C CA . ILE A 1 80 ? 114.048 126.533 93.390 1.00 60.98 80 ILE B CA 1
ATOM 616 C C . ILE A 1 80 ? 115.093 127.112 92.449 1.00 62.07 80 ILE B C 1
ATOM 617 O O . ILE A 1 80 ? 116.094 126.456 92.141 1.00 69.97 80 ILE B O 1
ATOM 622 N N . ILE A 1 81 ? 114.857 128.339 91.994 1.00 54.94 81 ILE B N 1
ATOM 623 C CA . ILE A 1 81 ? 115.776 129.059 91.123 1.00 52.14 81 ILE B CA 1
ATOM 624 C C . ILE A 1 81 ? 116.432 130.144 91.960 1.00 54.28 81 ILE B C 1
ATOM 625 O O . ILE A 1 81 ? 115.760 131.080 92.414 1.00 68.30 81 ILE B O 1
ATOM 630 N N . TRP A 1 82 ? 117.743 130.019 92.145 1.00 45.76 82 TRP B N 1
ATOM 631 C CA . TRP A 1 82 ? 118.539 130.918 92.964 1.00 56.89 82 TRP B CA 1
ATOM 632 C C . TRP A 1 82 ? 119.370 131.845 92.093 1.00 59.75 82 TRP B C 1
ATOM 633 O O . TRP A 1 82 ? 119.847 131.453 91.020 1.00 70.35 82 TRP B O 1
ATOM 644 N N . ASP A 1 83 ? 119.543 133.074 92.573 1.00 63.34 83 ASP B N 1
ATOM 645 C CA . ASP A 1 83 ? 120.575 133.981 92.086 1.00 62.07 83 ASP B CA 1
ATOM 646 C C . ASP A 1 83 ? 121.838 133.664 92.877 1.00 67.82 83 ASP B C 1
ATOM 647 O O . ASP A 1 83 ? 121.986 134.082 94.027 1.00 80.37 83 ASP B O 1
ATOM 652 N N . SER A 1 84 ? 122.753 132.911 92.261 1.00 56.00 84 SER B N 1
ATOM 653 C CA . SER A 1 84 ? 123.882 132.361 93.004 1.00 58.84 84 SER B CA 1
ATOM 654 C C . SER A 1 84 ? 124.812 133.445 93.530 1.00 68.73 84 SER B C 1
ATOM 655 O O . SER A 1 84 ? 125.496 133.235 94.537 1.00 75.57 84 SER B O 1
ATOM 658 N N . TYR A 1 85 ? 124.866 134.600 92.861 1.00 72.78 85 TYR B N 1
ATOM 659 C CA . TYR A 1 85 ? 125.770 135.658 93.303 1.00 70.43 85 TYR B CA 1
ATOM 660 C C . TYR A 1 85 ? 125.371 136.195 94.671 1.00 69.52 85 TYR B C 1
ATOM 661 O O . TYR A 1 85 ? 126.232 136.427 95.529 1.00 72.53 85 TYR B O 1
ATOM 670 N N . THR A 1 86 ? 124.074 136.397 94.896 1.00 58.06 86 THR B N 1
ATOM 671 C CA . THR A 1 86 ? 123.582 137.015 96.121 1.00 65.46 86 THR B CA 1
ATOM 672 C C . THR A 1 86 ? 122.745 136.071 96.974 1.00 69.51 86 THR B C 1
ATOM 673 O O . THR A 1 86 ? 122.167 136.511 97.972 1.00 73.80 86 THR B O 1
ATOM 677 N N . THR A 1 87 ? 122.644 134.796 96.594 1.00 67.27 87 THR B N 1
ATOM 678 C CA . THR A 1 87 ? 121.945 133.737 97.320 1.00 69.64 87 THR B CA 1
ATOM 679 C C . THR A 1 87 ? 120.429 133.955 97.311 1.00 68.04 87 THR B C 1
ATOM 680 O O . THR A 1 87 ? 119.680 133.082 97.769 1.00 68.56 87 THR B O 1
ATOM 684 N N . ASN A 1 88 ? 119.947 135.063 96.752 1.00 61.93 88 ASN B N 1
ATOM 685 C CA . ASN A 1 88 ? 118.515 135.329 96.716 1.00 65.99 88 ASN B CA 1
ATOM 686 C C . ASN A 1 88 ? 117.785 134.252 95.924 1.00 70.09 88 ASN B C 1
ATOM 687 O O . ASN A 1 88 ? 118.289 133.747 94.916 1.00 73.00 88 ASN B O 1
ATOM 692 N N . LYS A 1 89 ? 116.590 133.897 96.388 1.00 57.73 89 LYS B N 1
ATOM 693 C CA . LYS A 1 89 ? 115.747 132.914 95.711 1.00 50.46 89 LYS B CA 1
ATOM 694 C C . LYS A 1 89 ? 114.902 133.651 94.683 1.00 58.54 89 LYS B C 1
ATOM 695 O O . LYS A 1 89 ? 113.934 134.331 95.031 1.00 76.16 89 LYS B O 1
ATOM 701 N N . VAL A 1 90 ? 115.274 133.529 93.410 1.00 44.00 90 VAL B N 1
ATOM 702 C CA . VAL A 1 90 ? 114.522 134.200 92.356 1.00 48.28 90 VAL B CA 1
ATOM 703 C C . VAL A 1 90 ? 113.137 133.585 92.207 1.00 56.67 90 VAL B C 1
ATOM 704 O O . VAL A 1 90 ? 112.138 134.302 92.074 1.00 59.95 90 VAL B O 1
ATOM 708 N N . HIS A 1 91 ? 113.048 132.258 92.233 1.00 51.00 91 HIS B N 1
ATOM 709 C CA . HIS A 1 91 ? 111.780 131.582 91.995 1.00 47.20 91 HIS B CA 1
ATOM 710 C C . HIS A 1 91 ? 111.667 130.339 92.864 1.00 57.28 91 HIS B C 1
ATOM 711 O O . HIS A 1 91 ? 112.670 129.737 93.247 1.00 61.95 91 HIS B O 1
ATOM 718 N N . ALA A 1 92 ? 110.425 129.946 93.142 1.00 60.58 92 ALA B N 1
ATOM 719 C CA . ALA A 1 92 ? 110.128 128.688 93.827 1.00 58.00 92 ALA B CA 1
ATOM 720 C C . ALA A 1 92 ? 108.886 128.101 93.166 1.00 64.54 92 ALA B C 1
ATOM 721 O O . ALA A 1 92 ? 107.773 128.588 93.383 1.00 72.18 92 ALA B O 1
ATOM 723 N N . ILE A 1 93 ? 109.078 127.058 92.363 1.00 61.69 93 ILE B N 1
ATOM 724 C CA . ILE A 1 93 ? 108.004 126.438 91.593 1.00 62.45 93 ILE B CA 1
ATOM 725 C C . ILE A 1 93 ? 107.570 125.172 92.328 1.00 70.95 93 ILE B C 1
ATOM 726 O O . ILE A 1 93 ? 108.382 124.240 92.464 1.00 68.52 93 ILE B O 1
ATOM 731 N N . PRO A 1 94 ? 106.341 125.100 92.831 1.00 72.06 94 PRO B N 1
ATOM 732 C CA . PRO A 1 94 ? 105.810 123.813 93.284 1.00 69.11 94 PRO B CA 1
ATOM 733 C C . PRO A 1 94 ? 105.588 122.885 92.102 1.00 74.21 94 PRO B C 1
ATOM 734 O O . PRO A 1 94 ? 105.246 123.315 90.998 1.00 74.51 94 PRO B O 1
ATOM 738 N N . LEU A 1 95 ? 105.779 121.593 92.346 1.00 76.65 95 LEU B N 1
ATOM 739 C CA . LEU A 1 95 ? 105.729 120.583 91.299 1.00 72.21 95 LEU B CA 1
ATOM 740 C C . LEU A 1 95 ? 104.543 119.655 91.515 1.00 72.36 95 LEU B C 1
ATOM 741 O O . LEU A 1 95 ? 104.167 119.366 92.656 1.00 72.98 95 LEU B O 1
ATOM 746 N N . ARG A 1 96 ? 103.953 119.198 90.409 1.00 76.75 96 ARG B N 1
ATOM 747 C CA . ARG A 1 96 ? 102.818 118.284 90.494 1.00 77.77 96 ARG B CA 1
ATOM 748 C C . ARG A 1 96 ? 103.205 116.982 91.182 1.00 77.15 96 ARG B C 1
ATOM 749 O O . ARG A 1 96 ? 102.460 116.475 92.030 1.00 81.64 96 ARG B O 1
ATOM 757 N N . SER A 1 97 ? 104.362 116.429 90.836 1.00 74.93 97 SER B N 1
ATOM 758 C CA . SER A 1 97 ? 104.850 115.190 91.422 1.00 77.48 97 SER B CA 1
ATOM 759 C C . SER A 1 97 ? 106.046 115.488 92.311 1.00 79.17 97 SER B C 1
ATOM 760 O O . SER A 1 97 ? 106.993 116.155 91.882 1.00 84.02 97 SER B O 1
ATOM 763 N N . SER A 1 98 ? 105.999 114.992 93.547 1.00 79.85 98 SER B N 1
ATOM 764 C CA . SER A 1 98 ? 107.065 115.256 94.505 1.00 74.51 98 SER B CA 1
ATOM 765 C C . SER A 1 98 ? 108.396 114.653 94.082 1.00 72.23 98 SER B C 1
ATOM 766 O O . SER A 1 98 ? 109.446 115.143 94.511 1.00 72.23 98 SER B O 1
ATOM 769 N N . TRP A 1 99 ? 108.382 113.612 93.256 1.00 77.99 99 TRP B N 1
ATOM 770 C CA . TRP A 1 99 ? 109.595 112.908 92.859 1.00 83.15 99 TRP B CA 1
ATOM 771 C C . TRP A 1 99 ? 110.023 113.363 91.474 1.00 83.93 99 TRP B C 1
ATOM 772 O O . TRP A 1 99 ? 109.441 112.950 90.467 1.00 83.58 99 TRP B O 1
ATOM 783 N N . VAL A 1 100 ? 111.042 114.211 91.431 1.00 79.64 100 VAL B N 1
ATOM 784 C CA . VAL A 1 100 ? 111.721 114.561 90.193 1.00 81.69 100 VAL B CA 1
ATOM 785 C C . VAL A 1 100 ? 113.203 114.263 90.377 1.00 72.69 100 VAL B C 1
ATOM 786 O O . VAL A 1 100 ? 113.800 114.640 91.392 1.00 75.49 100 VAL B O 1
ATOM 790 N N . MET A 1 101 ? 113.774 113.532 89.429 1.00 65.58 101 MET B N 1
ATOM 791 C CA . MET A 1 101 ? 115.167 113.124 89.473 1.00 70.13 101 MET B CA 1
ATOM 792 C C . MET A 1 101 ? 116.042 113.945 88.544 1.00 73.84 101 MET B C 1
ATOM 793 O O . MET A 1 101 ? 117.220 113.621 88.377 1.00 81.45 101 MET B O 1
ATOM 798 N N . THR A 1 102 ? 115.492 114.988 87.929 1.00 61.08 102 THR B N 1
ATOM 799 C CA . THR A 1 102 ? 116.271 115.815 87.024 1.00 65.10 102 THR B CA 1
ATOM 800 C C . THR A 1 102 ? 115.649 117.199 86.943 1.00 71.55 102 THR B C 1
ATOM 801 O O . THR A 1 102 ? 114.488 117.405 87.304 1.00 80.32 102 THR B O 1
ATOM 805 N N . CYS A 1 103 ? 116.453 118.144 86.467 1.00 60.54 103 CYS B N 1
ATOM 806 C CA . CYS A 1 103 ? 115.995 119.491 86.170 1.00 55.72 103 CYS B CA 1
ATOM 807 C C . CYS A 1 103 ? 116.955 120.086 85.155 1.00 55.17 103 CYS B C 1
ATOM 808 O O . CYS A 1 103 ? 118.068 119.590 84.966 1.00 64.14 103 CYS B O 1
ATOM 811 N N . ALA A 1 104 ? 116.512 121.151 84.494 1.00 44.06 104 ALA B N 1
ATOM 812 C CA . ALA A 1 104 ? 117.310 121.740 83.432 1.00 49.22 104 ALA B CA 1
ATOM 813 C C . ALA A 1 104 ? 116.960 123.211 83.280 1.00 56.91 104 ALA B C 1
ATOM 814 O O . ALA A 1 104 ? 115.935 123.684 83.776 1.00 74.05 104 ALA B O 1
ATOM 816 N N . TYR A 1 105 ? 117.835 123.927 82.582 1.00 48.50 105 TYR B N 1
ATOM 817 C CA . TYR A 1 105 ? 117.659 125.343 82.291 1.00 49.05 105 TYR B CA 1
ATOM 818 C C . TYR A 1 105 ? 117.744 125.532 80.784 1.00 50.47 105 TYR B C 1
ATOM 819 O O . TYR A 1 105 ? 118.668 125.020 80.144 1.00 59.98 105 TYR B O 1
ATOM 828 N N . ALA A 1 106 ? 116.780 126.256 80.223 1.00 49.24 106 ALA B N 1
ATOM 829 C CA . ALA A 1 106 ? 116.783 126.513 78.795 1.00 48.51 106 ALA B CA 1
ATOM 830 C C . ALA A 1 106 ? 117.990 127.370 78.417 1.00 59.00 106 ALA B C 1
ATOM 831 O O . ALA A 1 106 ? 118.441 128.202 79.209 1.00 64.76 106 ALA B O 1
ATOM 833 N N . PRO A 1 107 ? 118.544 127.176 77.215 1.00 70.23 107 PRO B N 1
ATOM 834 C CA . PRO A 1 107 ? 119.704 127.996 76.825 1.00 70.86 107 PRO B CA 1
ATOM 835 C C . PRO A 1 107 ? 119.382 129.476 76.739 1.00 77.78 107 PRO B C 1
ATOM 836 O O . PRO A 1 107 ? 120.255 130.315 76.995 1.00 75.52 107 PRO B O 1
ATOM 840 N N . SER A 1 108 ? 118.146 129.825 76.379 1.00 78.85 108 SER B N 1
ATOM 841 C CA . SER A 1 108 ? 117.743 131.225 76.406 1.00 73.91 108 SER B CA 1
ATOM 842 C C . SER A 1 108 ? 117.426 131.690 77.820 1.00 71.57 108 SER B C 1
ATOM 843 O O . SER A 1 108 ? 117.423 132.896 78.089 1.00 75.57 108 SER B O 1
ATOM 846 N N . GLY A 1 109 ? 117.161 130.757 78.733 1.00 61.96 109 GLY B N 1
ATOM 847 C CA . GLY A 1 109 ? 116.778 131.092 80.086 1.00 63.53 109 GLY B CA 1
ATOM 848 C C . GLY A 1 109 ? 115.303 131.361 80.286 1.00 69.75 109 GLY B C 1
ATOM 849 O O . GLY A 1 109 ? 114.896 131.679 81.410 1.00 65.32 109 GLY B O 1
ATOM 850 N N . ASN A 1 110 ? 114.490 131.247 79.234 1.00 74.96 110 ASN B N 1
ATOM 851 C CA . ASN A 1 110 ? 113.068 131.549 79.361 1.00 71.52 110 ASN B CA 1
ATOM 852 C C . ASN A 1 110 ? 112.316 130.419 80.053 1.00 70.93 110 ASN B C 1
ATOM 853 O O . ASN A 1 110 ? 111.334 130.667 80.760 1.00 73.34 110 ASN B O 1
ATOM 858 N N . TYR A 1 111 ? 112.749 129.177 79.858 1.00 68.44 111 TYR B N 1
ATOM 859 C CA . TYR A 1 111 ? 112.049 128.013 80.380 1.00 66.79 111 TYR B CA 1
ATOM 860 C C . TYR A 1 111 ? 112.948 127.218 81.315 1.00 60.65 111 TYR B C 1
ATOM 861 O O . TYR A 1 111 ? 114.175 127.335 81.276 1.00 64.16 111 TYR B O 1
ATOM 870 N N . VAL A 1 112 ? 112.316 126.407 82.165 1.00 50.25 112 VAL B N 1
ATOM 871 C CA . VAL A 1 112 ? 113.012 125.399 82.955 1.00 43.10 112 VAL B CA 1
ATOM 872 C C . VAL A 1 112 ? 112.280 124.078 82.779 1.00 56.94 112 VAL B C 1
ATOM 873 O O . VAL A 1 112 ? 111.115 124.038 82.385 1.00 75.72 112 VAL B O 1
ATOM 877 N N . ALA A 1 113 ? 112.977 122.986 83.073 1.00 46.63 113 ALA B N 1
ATOM 878 C CA . ALA A 1 113 ? 112.420 121.655 82.884 1.00 41.34 113 ALA B CA 1
ATOM 879 C C . ALA A 1 113 ? 112.627 120.816 84.133 1.00 50.36 113 ALA B C 1
ATOM 880 O O . ALA A 1 113 ? 113.563 121.039 84.904 1.00 68.32 113 ALA B O 1
ATOM 882 N N . CYS A 1 114 ? 111.736 119.848 84.328 1.00 63.67 114 CYS B N 1
ATOM 883 C CA . CYS A 1 114 ? 111.877 118.881 85.403 1.00 60.38 114 CYS B CA 1
ATOM 884 C C . CYS A 1 114 ? 111.212 117.582 84.976 1.00 71.17 114 CYS B C 1
ATOM 885 O O . CYS A 1 114 ? 110.378 117.560 84.068 1.00 85.85 114 CYS B O 1
ATOM 888 N N . GLY A 1 115 ? 111.599 116.497 85.630 1.00 67.31 115 GLY B N 1
ATOM 889 C CA . GLY A 1 115 ? 111.014 115.204 85.336 1.00 68.06 115 GLY B CA 1
ATOM 890 C C . GLY A 1 115 ? 111.474 114.181 86.346 1.00 68.59 115 GLY B C 1
ATOM 891 O O . GLY A 1 115 ? 112.508 114.346 86.997 1.00 79.50 115 GLY B O 1
ATOM 892 N N . GLY A 1 116 ? 110.693 113.113 86.464 1.00 64.93 116 GLY B N 1
ATOM 893 C CA . GLY A 1 116 ? 111.002 112.100 87.453 1.00 67.17 116 GLY B CA 1
ATOM 894 C C . GLY A 1 116 ? 110.171 110.840 87.353 1.00 74.14 116 GLY B C 1
ATOM 895 O O . GLY A 1 116 ? 109.951 110.313 86.259 1.00 79.53 116 GLY B O 1
ATOM 896 N N . LEU A 1 117 ? 109.705 110.346 88.501 1.00 72.06 117 LEU B N 1
ATOM 897 C CA . LEU A 1 117 ? 108.954 109.098 88.550 1.00 75.38 117 LEU B CA 1
ATOM 898 C C . LEU A 1 117 ? 107.561 109.218 87.955 1.00 80.45 117 LEU B C 1
ATOM 899 O O . LEU A 1 117 ? 106.874 108.199 87.826 1.00 83.75 117 LEU B O 1
ATOM 904 N N . ASP A 1 118 ? 107.120 110.424 87.607 1.00 80.43 118 ASP B N 1
ATOM 905 C CA . ASP A 1 118 ? 105.819 110.600 86.979 1.00 80.31 118 ASP B CA 1
ATOM 906 C C . ASP A 1 118 ? 105.841 110.311 85.484 1.00 77.08 118 ASP B C 1
ATOM 907 O O . ASP A 1 118 ? 104.773 110.304 84.863 1.00 83.80 118 ASP B O 1
ATOM 912 N N . ASN A 1 119 ? 107.020 110.086 84.902 1.00 70.40 119 ASN B N 1
ATOM 913 C CA . ASN A 1 119 ? 107.195 109.790 83.479 1.00 77.72 119 ASN B CA 1
ATOM 914 C C . ASN A 1 119 ? 106.791 110.955 82.582 1.00 84.00 119 ASN B C 1
ATOM 915 O O . ASN A 1 119 ? 106.643 110.783 81.369 1.00 91.35 119 ASN B O 1
ATOM 920 N N . ILE A 1 120 ? 106.614 112.146 83.147 1.00 70.50 120 ILE B N 1
ATOM 921 C CA . ILE A 1 120 ? 106.184 113.325 82.405 1.00 68.44 120 ILE B CA 1
ATOM 922 C C . ILE A 1 120 ? 107.252 114.398 82.546 1.00 70.60 120 ILE B C 1
ATOM 923 O O . ILE A 1 120 ? 107.720 114.672 83.657 1.00 70.07 120 ILE B O 1
ATOM 928 N N . CYS A 1 121 ? 107.640 115.001 81.426 1.00 75.76 121 CYS B N 1
ATOM 929 C CA . CYS A 1 121 ? 108.600 116.103 81.445 1.00 67.57 121 CYS B CA 1
ATOM 930 C C . CYS A 1 121 ? 107.813 117.400 81.578 1.00 68.47 121 CYS B C 1
ATOM 931 O O . CYS A 1 121 ? 107.172 117.850 80.628 1.00 79.44 121 CYS B O 1
ATOM 934 N N . SER A 1 122 ? 107.843 117.997 82.764 1.00 59.94 122 SER B N 1
ATOM 935 C CA . SER A 1 122 ? 107.120 119.234 83.018 1.00 61.99 122 SER B CA 1
ATOM 936 C C . SER A 1 122 ? 108.048 120.408 82.737 1.00 61.08 122 SER B C 1
ATOM 937 O O . SER A 1 122 ? 109.071 120.570 83.410 1.00 69.23 122 SER B O 1
ATOM 940 N N . ILE A 1 123 ? 107.700 121.217 81.742 1.00 60.89 123 ILE B N 1
ATOM 941 C CA . ILE A 1 123 ? 108.492 122.377 81.357 1.00 56.40 123 ILE B CA 1
ATOM 942 C C . ILE A 1 123 ? 107.690 123.634 81.651 1.00 67.01 123 ILE B C 1
ATOM 943 O O . ILE A 1 123 ? 106.554 123.786 81.183 1.00 77.75 123 ILE B O 1
ATOM 948 N N . TYR A 1 124 ? 108.299 124.528 82.426 1.00 61.28 124 TYR B N 1
ATOM 949 C CA . TYR A 1 124 ? 107.676 125.728 82.956 1.00 60.42 124 TYR B CA 1
ATOM 950 C C . TYR A 1 124 ? 108.228 126.953 82.241 1.00 65.41 124 TYR B C 1
ATOM 951 O O . TYR A 1 124 ? 109.430 127.032 81.960 1.00 72.44 124 TYR B O 1
ATOM 960 N N . ASN A 1 125 ? 107.342 127.908 81.965 1.00 74.44 125 ASN B N 1
ATOM 961 C CA . ASN A 1 125 ? 107.705 129.173 81.335 1.00 71.68 125 ASN B CA 1
ATOM 962 C C . ASN A 1 125 ? 107.992 130.192 82.432 1.00 71.06 125 ASN B C 1
ATOM 963 O O . ASN A 1 125 ? 107.080 130.616 83.149 1.00 75.95 125 ASN B O 1
ATOM 968 N N . LEU A 1 126 ? 109.261 130.583 82.564 1.00 68.32 126 LEU B N 1
ATOM 969 C CA . LEU A 1 126 ? 109.640 131.513 83.623 1.00 66.96 126 LEU B CA 1
ATOM 970 C C . LEU A 1 126 ? 109.142 132.924 83.337 1.00 71.31 126 LEU B C 1
ATOM 971 O O . LEU A 1 126 ? 108.579 133.580 84.219 1.00 68.80 126 LEU B O 1
ATOM 976 N N . LYS A 1 127 ? 109.340 133.407 82.114 1.00 75.89 127 LYS B N 1
ATOM 977 C CA . LYS A 1 127 ? 109.037 134.790 81.758 1.00 73.43 127 LYS B CA 1
ATOM 978 C C . LYS A 1 127 ? 107.649 134.824 81.134 1.00 76.59 127 LYS B C 1
ATOM 979 O O . LYS A 1 127 ? 107.492 134.767 79.914 1.00 77.09 127 LYS B O 1
ATOM 985 N N . THR A 1 128 ? 106.633 134.916 81.985 1.00 85.06 128 THR B N 1
ATOM 986 C CA . THR A 1 128 ? 105.251 135.020 81.550 1.00 86.64 128 THR B CA 1
ATOM 987 C C . THR A 1 128 ? 104.718 136.405 81.883 1.00 89.88 128 THR B C 1
ATOM 988 O O . THR A 1 128 ? 105.069 136.992 82.911 1.00 89.43 128 THR B O 1
ATOM 992 N N . ARG A 1 129 ? 103.870 136.927 80.996 1.00 103.21 129 ARG B N 1
ATOM 993 C CA . ARG A 1 129 ? 103.167 138.168 81.291 1.00 102.41 129 ARG B CA 1
ATOM 994 C C . ARG A 1 129 ? 102.236 138.016 82.485 1.00 101.40 129 ARG B C 1
ATOM 995 O O . ARG A 1 129 ? 101.886 139.016 83.119 1.00 100.35 129 ARG B O 1
ATOM 1003 N N . GLU A 1 130 ? 101.839 136.782 82.808 1.00 98.57 130 GLU B N 1
ATOM 1004 C CA . GLU A 1 130 ? 101.003 136.501 83.966 1.00 94.57 130 GLU B CA 1
ATOM 1005 C C . GLU A 1 130 ? 101.675 136.884 85.277 1.00 94.85 130 GLU B C 1
ATOM 1006 O O . GLU A 1 130 ? 100.981 137.053 86.286 1.00 95.22 130 GLU B O 1
ATOM 1012 N N . GLY A 1 131 ? 103.000 137.015 85.290 1.00 81.40 131 GLY B N 1
ATOM 1013 C CA . GLY A 1 131 ? 103.738 137.335 86.492 1.00 79.07 131 GLY B CA 1
ATOM 1014 C C . GLY A 1 131 ? 104.078 136.156 87.375 1.00 80.12 131 GLY B C 1
ATOM 1015 O O . GLY A 1 131 ? 104.718 136.350 88.416 1.00 79.76 131 GLY B O 1
ATOM 1016 N N . ASN A 1 132 ? 103.675 134.945 87.001 1.00 87.50 132 ASN B N 1
ATOM 1017 C CA . ASN A 1 132 ? 103.975 133.748 87.770 1.00 87.58 132 ASN B CA 1
ATOM 1018 C C . ASN A 1 132 ? 104.505 132.665 86.841 1.00 91.42 132 ASN B C 1
ATOM 1019 O O . ASN A 1 132 ? 104.557 132.831 85.620 1.00 92.77 132 ASN B O 1
ATOM 1024 N N . VAL A 1 133 ? 104.905 131.550 87.442 1.00 87.99 133 VAL B N 1
ATOM 1025 C CA . VAL A 1 133 ? 105.411 130.402 86.700 1.00 83.42 133 VAL B CA 1
ATOM 1026 C C . VAL A 1 133 ? 104.285 129.389 86.539 1.00 83.78 133 VAL B C 1
ATOM 1027 O O . VAL A 1 133 ? 103.580 129.064 87.501 1.00 87.31 133 VAL B O 1
ATOM 1031 N N . ARG A 1 134 ? 104.099 128.904 85.315 1.00 78.25 134 ARG B N 1
ATOM 1032 C CA . ARG A 1 134 ? 103.065 127.931 85.005 1.00 79.80 134 ARG B CA 1
ATOM 1033 C C . ARG A 1 134 ? 103.659 126.835 84.137 1.00 81.89 134 ARG B C 1
ATOM 1034 O O . ARG A 1 134 ? 104.705 127.011 83.510 1.00 88.80 134 ARG B O 1
ATOM 1042 N N . VAL A 1 135 ? 102.975 125.694 84.102 1.00 76.24 135 VAL B N 1
ATOM 1043 C CA . VAL A 1 135 ? 103.419 124.587 83.261 1.00 70.42 135 VAL B CA 1
ATOM 1044 C C . VAL A 1 135 ? 103.234 124.998 81.803 1.00 74.77 135 VAL B C 1
ATOM 1045 O O . VAL A 1 135 ? 102.110 125.059 81.297 1.00 80.09 135 VAL B O 1
ATOM 1049 N N . SER A 1 136 ? 104.342 125.299 81.127 1.00 73.52 136 SER B N 1
ATOM 1050 C CA . SER A 1 136 ? 104.263 125.609 79.705 1.00 71.25 136 SER B CA 1
ATOM 1051 C C . SER A 1 136 ? 103.857 124.380 78.907 1.00 79.02 136 SER B C 1
ATOM 1052 O O . SER A 1 136 ? 103.080 124.483 77.950 1.00 83.94 136 SER B O 1
ATOM 1055 N N . ARG A 1 137 ? 104.369 123.210 79.283 1.00 81.38 137 ARG B N 1
ATOM 1056 C CA . ARG A 1 137 ? 104.002 121.982 78.587 1.00 78.07 137 ARG B CA 1
ATOM 1057 C C . ARG A 1 137 ? 104.275 120.790 79.494 1.00 75.44 137 ARG B C 1
ATOM 1058 O O . ARG A 1 137 ? 105.149 120.855 80.366 1.00 77.27 137 ARG B O 1
ATOM 1066 N N . GLU A 1 138 ? 103.511 119.718 79.305 1.00 71.76 138 GLU B N 1
ATOM 1067 C CA . GLU A 1 138 ? 103.712 118.450 80.003 1.00 69.43 138 GLU B CA 1
ATOM 1068 C C . GLU A 1 138 ? 103.926 117.374 78.939 1.00 72.48 138 GLU B C 1
ATOM 1069 O O . GLU A 1 138 ? 102.983 116.927 78.285 1.00 77.07 138 GLU B O 1
ATOM 1075 N N . LEU A 1 139 ? 105.178 116.963 78.775 1.00 71.24 139 LEU B N 1
ATOM 1076 C CA . LEU A 1 139 ? 105.542 116.011 77.737 1.00 74.02 139 LEU B CA 1
ATOM 1077 C C . LEU A 1 139 ? 105.310 114.587 78.222 1.00 79.21 139 LEU B C 1
ATOM 1078 O O . LEU A 1 139 ? 105.850 114.173 79.253 1.00 79.03 139 LEU B O 1
ATOM 1083 N N . ALA A 1 140 ? 104.516 113.835 77.464 1.00 84.95 140 ALA B N 1
ATOM 1084 C CA . ALA A 1 140 ? 104.178 112.459 77.790 1.00 83.80 140 ALA B CA 1
ATOM 1085 C C . ALA A 1 140 ? 104.493 111.563 76.602 1.00 81.51 140 ALA B C 1
ATOM 1086 O O . ALA A 1 140 ? 104.428 111.990 75.447 1.00 82.94 140 ALA B O 1
ATOM 1088 N N . GLY A 1 141 ? 104.819 110.309 76.899 1.00 76.88 141 GLY B N 1
ATOM 1089 C CA . GLY A 1 141 ? 105.220 109.372 75.870 1.00 81.16 141 GLY B CA 1
ATOM 1090 C C . GLY A 1 141 ? 106.299 108.425 76.344 1.00 83.33 141 GLY B C 1
ATOM 1091 O O . GLY A 1 141 ? 106.671 107.484 75.637 1.00 81.82 141 GLY B O 1
ATOM 1092 N N . HIS A 1 142 ? 106.813 108.668 77.545 1.00 77.65 142 HIS B N 1
ATOM 1093 C CA . HIS A 1 142 ? 107.811 107.801 78.151 1.00 79.12 142 HIS B CA 1
ATOM 1094 C C . HIS A 1 142 ? 107.127 106.825 79.098 1.00 81.02 142 HIS B C 1
ATOM 1095 O O . HIS A 1 142 ? 106.318 107.230 79.938 1.00 79.74 142 HIS B O 1
ATOM 1102 N N . THR A 1 143 ? 107.452 105.543 78.959 1.00 84.76 143 THR B N 1
ATOM 1103 C CA . THR A 1 143 ? 106.868 104.503 79.793 1.00 84.70 143 THR B CA 1
ATOM 1104 C C . THR A 1 143 ? 107.687 104.216 81.044 1.00 82.15 143 THR B C 1
ATOM 1105 O O . THR A 1 143 ? 107.339 103.304 81.800 1.00 84.82 143 THR B O 1
ATOM 1109 N N . GLY A 1 144 ? 108.763 104.972 81.280 1.00 72.92 144 GLY B N 1
ATOM 1110 C CA . GLY A 1 144 ? 109.569 104.802 82.466 1.00 78.45 144 GLY B CA 1
ATOM 1111 C C . GLY A 1 144 ? 109.883 106.147 83.098 1.00 79.42 144 GLY B C 1
ATOM 1112 O O . GLY A 1 144 ? 109.559 107.204 82.553 1.00 80.14 144 GLY B O 1
ATOM 1113 N N . TYR A 1 145 ? 110.514 106.085 84.268 1.00 76.02 145 TYR B N 1
ATOM 1114 C CA . TYR A 1 145 ? 110.895 107.303 84.967 1.00 75.34 145 TYR B CA 1
ATOM 1115 C C . TYR A 1 145 ? 111.910 108.089 84.148 1.00 76.19 145 TYR B C 1
ATOM 1116 O O . TYR A 1 145 ? 112.828 107.518 83.554 1.00 79.42 145 TYR B O 1
ATOM 1125 N N . LEU A 1 146 ? 111.740 109.406 84.114 1.00 75.78 146 LEU B N 1
ATOM 1126 C CA . LEU A 1 146 ? 112.644 110.275 83.372 1.00 72.04 146 LEU B CA 1
ATOM 1127 C C . LEU A 1 146 ? 113.817 110.649 84.267 1.00 71.68 146 LEU B C 1
ATOM 1128 O O . LEU A 1 146 ? 113.619 111.160 85.374 1.00 80.78 146 LEU B O 1
ATOM 1133 N N . SER A 1 147 ? 115.036 110.401 83.793 1.00 52.91 147 SER B N 1
ATOM 1134 C CA . SER A 1 147 ? 116.224 110.557 84.622 1.00 58.26 147 SER B CA 1
ATOM 1135 C C . SER A 1 147 ? 117.028 111.810 84.314 1.00 69.90 147 SER B C 1
ATOM 1136 O O . SER A 1 147 ? 117.719 112.316 85.203 1.00 80.03 147 SER B O 1
ATOM 1139 N N . CYS A 1 148 ? 116.967 112.322 83.087 1.00 68.81 148 CYS B N 1
ATOM 1140 C CA . CYS A 1 148 ? 117.732 113.508 82.725 1.00 62.06 148 CYS B CA 1
ATOM 1141 C C . CYS A 1 148 ? 117.150 114.114 81.459 1.00 63.09 148 CYS B C 1
ATOM 1142 O O . CYS A 1 148 ? 116.858 113.397 80.500 1.00 76.34 148 CYS B O 1
ATOM 1145 N N . CYS A 1 149 ? 116.987 115.435 81.467 1.00 58.86 149 CYS B N 1
ATOM 1146 C CA . CYS A 1 149 ? 116.493 116.176 80.316 1.00 57.27 149 CYS B CA 1
ATOM 1147 C C . CYS A 1 149 ? 117.384 117.385 80.075 1.00 56.00 149 CYS B C 1
ATOM 1148 O O . CYS A 1 149 ? 117.800 118.057 81.022 1.00 58.98 149 CYS B O 1
ATOM 1151 N N . ARG A 1 150 ? 117.679 117.655 78.804 1.00 54.38 150 ARG B N 1
ATOM 1152 C CA . ARG A 1 150 ? 118.535 118.770 78.425 1.00 56.98 150 ARG B CA 1
ATOM 1153 C C . ARG A 1 150 ? 117.909 119.516 77.259 1.00 65.84 150 ARG B C 1
ATOM 1154 O O . ARG A 1 150 ? 117.248 118.913 76.409 1.00 66.39 150 ARG B O 1
ATOM 1162 N N . PHE A 1 151 ? 118.134 120.826 77.216 1.00 62.96 151 PHE B N 1
ATOM 1163 C CA . PHE A 1 151 ? 117.536 121.695 76.212 1.00 55.89 151 PHE B CA 1
ATOM 1164 C C . PHE A 1 151 ? 118.496 121.924 75.052 1.00 63.59 151 PHE B C 1
ATOM 1165 O O . PHE A 1 151 ? 119.581 122.481 75.240 1.00 73.14 151 PHE B O 1
ATOM 1173 N N . LEU A 1 152 ? 118.090 121.505 73.851 1.00 59.83 152 LEU B N 1
ATOM 1174 C CA . LEU A 1 152 ? 118.802 121.933 72.652 1.00 67.86 152 LEU B CA 1
ATOM 1175 C C . LEU A 1 152 ? 118.570 123.413 72.382 1.00 72.06 152 LEU B C 1
ATOM 1176 O O . LEU A 1 152 ? 119.518 124.157 72.108 1.00 73.75 152 LEU B O 1
ATOM 1181 N N . ASP A 1 153 ? 117.319 123.850 72.461 1.00 75.80 153 ASP B N 1
ATOM 1182 C CA . ASP A 1 153 ? 116.943 125.253 72.352 1.00 75.97 153 ASP B CA 1
ATOM 1183 C C . ASP A 1 153 ? 115.554 125.402 72.962 1.00 79.39 153 ASP B C 1
ATOM 1184 O O . ASP A 1 153 ? 115.042 124.480 73.606 1.00 84.07 153 ASP B O 1
ATOM 1189 N N . ASP A 1 154 ? 114.935 126.564 72.757 1.00 77.05 154 ASP B N 1
ATOM 1190 C CA . ASP A 1 154 ? 113.637 126.833 73.364 1.00 79.63 154 ASP B CA 1
ATOM 1191 C C . ASP A 1 154 ? 112.523 125.948 72.821 1.00 81.23 154 ASP B C 1
ATOM 1192 O O . ASP A 1 154 ? 111.478 125.837 73.470 1.00 81.82 154 ASP B O 1
ATOM 1197 N N . ASN A 1 155 ? 112.713 125.320 71.662 1.00 80.72 155 ASN B N 1
ATOM 1198 C CA . ASN A 1 155 ? 111.673 124.509 71.043 1.00 80.61 155 ASN B CA 1
ATOM 1199 C C . ASN A 1 155 ? 111.983 123.022 71.020 1.00 85.12 155 ASN B C 1
ATOM 1200 O O . ASN A 1 155 ? 111.071 122.219 70.817 1.00 89.86 155 ASN B O 1
ATOM 1205 N N . GLN A 1 156 ? 113.238 122.633 71.218 1.00 72.06 156 GLN B N 1
ATOM 1206 C CA . GLN A 1 156 ? 113.643 121.236 71.190 1.00 65.31 156 GLN B CA 1
ATOM 1207 C C . GLN A 1 156 ? 114.219 120.835 72.540 1.00 66.07 156 GLN B C 1
ATOM 1208 O O . GLN A 1 156 ? 115.017 121.571 73.126 1.00 80.66 156 GLN B O 1
ATOM 1214 N N . ILE A 1 157 ? 113.809 119.667 73.033 1.00 54.22 157 ILE B N 1
ATOM 1215 C CA . ILE A 1 157 ? 114.359 119.120 74.266 1.00 57.77 157 ILE B CA 1
ATOM 1216 C C . ILE A 1 157 ? 114.751 117.670 74.018 1.00 65.47 157 ILE B C 1
ATOM 1217 O O . ILE A 1 157 ? 114.263 117.018 73.095 1.00 68.31 157 ILE B O 1
ATOM 1222 N N . VAL A 1 158 ? 115.667 117.174 74.845 1.00 59.93 158 VAL B N 1
ATOM 1223 C CA . VAL A 1 158 ? 116.119 115.789 74.788 1.00 58.62 158 VAL B CA 1
ATOM 1224 C C . VAL A 1 158 ? 115.987 115.193 76.180 1.00 62.17 158 VAL B C 1
ATOM 1225 O O . VAL A 1 158 ? 116.498 115.758 77.152 1.00 71.27 158 VAL B O 1
ATOM 1229 N N . THR A 1 159 ? 115.307 114.055 76.274 1.00 56.11 159 THR B N 1
ATOM 1230 C CA . THR A 1 159 ? 115.085 113.383 77.544 1.00 54.63 159 THR B CA 1
ATOM 1231 C C . THR A 1 159 ? 115.588 111.948 77.468 1.00 66.83 159 THR B C 1
ATOM 1232 O O . THR A 1 159 ? 115.681 111.356 76.392 1.00 74.44 159 THR B O 1
ATOM 1236 N N . SER A 1 160 ? 115.920 111.398 78.631 1.00 65.29 160 SER B N 1
ATOM 1237 C CA . SER A 1 160 ? 116.308 110.002 78.769 1.00 65.41 160 SER B CA 1
ATOM 1238 C C . SER A 1 160 ? 115.492 109.390 79.895 1.00 66.26 160 SER B C 1
ATOM 1239 O O . SER A 1 160 ? 115.258 110.041 80.917 1.00 72.26 160 SER B O 1
ATOM 1242 N N . SER A 1 161 ? 115.055 108.145 79.720 1.00 65.53 161 SER B N 1
ATOM 1243 C CA . SER A 1 161 ? 114.155 107.551 80.693 1.00 69.92 161 SER B CA 1
ATOM 1244 C C . SER A 1 161 ? 114.607 106.147 81.065 1.00 77.20 161 SER B C 1
ATOM 1245 O O . SER A 1 161 ? 115.578 105.611 80.527 1.00 83.16 161 SER B O 1
ATOM 1248 N N . GLY A 1 162 ? 113.878 105.560 82.011 1.00 83.53 162 GLY B N 1
ATOM 1249 C CA . GLY A 1 162 ? 114.133 104.224 82.499 1.00 80.32 162 GLY B CA 1
ATOM 1250 C C . GLY A 1 162 ? 113.568 103.112 81.654 1.00 80.20 162 GLY B C 1
ATOM 1251 O O . GLY A 1 162 ? 113.725 101.940 82.003 1.00 84.07 162 GLY B O 1
ATOM 1252 N N . ASP A 1 163 ? 112.903 103.440 80.545 1.00 75.52 163 ASP B N 1
ATOM 1253 C CA . ASP A 1 163 ? 112.448 102.440 79.589 1.00 76.54 163 ASP B CA 1
ATOM 1254 C C . ASP A 1 163 ? 113.517 102.102 78.562 1.00 72.81 163 ASP B C 1
ATOM 1255 O O . ASP A 1 163 ? 113.199 101.557 77.497 1.00 75.52 163 ASP B O 1
ATOM 1260 N N . THR A 1 164 ? 114.782 102.400 78.871 1.00 80.41 164 THR B N 1
ATOM 1261 C CA . THR A 1 164 ? 115.915 102.181 77.970 1.00 86.58 164 THR B CA 1
ATOM 1262 C C . THR A 1 164 ? 115.760 102.975 76.674 1.00 86.40 164 THR B C 1
ATOM 1263 O O . THR A 1 164 ? 116.230 102.561 75.613 1.00 91.82 164 THR B O 1
ATOM 1267 N N . THR A 1 165 ? 115.098 104.129 76.757 1.00 71.92 165 THR B N 1
ATOM 1268 C CA . THR A 1 165 ? 114.904 104.970 75.582 1.00 76.54 165 THR B CA 1
ATOM 1269 C C . THR A 1 165 ? 115.239 106.418 75.901 1.00 75.37 165 THR B C 1
ATOM 1270 O O . THR A 1 165 ? 115.034 106.897 77.024 1.00 76.88 165 THR B O 1
ATOM 1274 N N . CYS A 1 166 ? 115.742 107.111 74.884 1.00 73.81 166 CYS B N 1
ATOM 1275 C CA . CYS A 1 166 ? 115.825 108.562 74.868 1.00 65.31 166 CYS B CA 1
ATOM 1276 C C . CYS A 1 166 ? 114.845 109.098 73.832 1.00 76.95 166 CYS B C 1
ATOM 1277 O O . CYS A 1 166 ? 114.437 108.391 72.911 1.00 88.02 166 CYS B O 1
ATOM 1280 N N . ALA A 1 167 ? 114.471 110.363 73.988 1.00 76.55 167 ALA B N 1
ATOM 1281 C CA . ALA A 1 167 ? 113.501 110.965 73.086 1.00 74.21 167 ALA B CA 1
ATOM 1282 C C . ALA A 1 167 ? 113.889 112.407 72.803 1.00 74.34 167 ALA B C 1
ATOM 1283 O O . ALA A 1 167 ? 114.447 113.097 73.660 1.00 81.77 167 ALA B O 1
ATOM 1285 N N . LEU A 1 168 ? 113.591 112.851 71.585 1.00 71.42 168 LEU B N 1
ATOM 1286 C CA . LEU A 1 168 ? 113.786 114.234 71.167 1.00 77.25 168 LEU B CA 1
ATOM 1287 C C . LEU A 1 168 ? 112.401 114.823 70.938 1.00 81.15 168 LEU B C 1
ATOM 1288 O O . LEU A 1 168 ? 111.677 114.389 70.037 1.00 88.04 168 LEU B O 1
ATOM 1293 N N . TRP A 1 169 ? 112.038 115.811 71.749 1.00 68.84 169 TRP B N 1
ATOM 1294 C CA . TRP A 1 169 ? 110.704 116.389 71.746 1.00 72.40 169 TRP B CA 1
ATOM 1295 C C . TRP A 1 169 ? 110.727 117.764 71.098 1.00 74.63 169 TRP B C 1
ATOM 1296 O O . TRP A 1 169 ? 111.544 118.617 71.468 1.00 90.15 169 TRP B O 1
ATOM 1307 N N . ASP A 1 170 ? 109.829 117.971 70.140 1.00 69.71 170 ASP B N 1
ATOM 1308 C CA . ASP A 1 170 ? 109.502 119.303 69.653 1.00 75.56 170 ASP B CA 1
ATOM 1309 C C . ASP A 1 170 ? 108.463 119.898 70.597 1.00 79.10 170 ASP B C 1
ATOM 1310 O O . ASP A 1 170 ? 107.427 119.275 70.855 1.00 82.95 170 ASP B O 1
ATOM 1315 N N . ILE A 1 171 ? 108.743 121.093 71.116 1.00 79.02 171 ILE B N 1
ATOM 1316 C CA . ILE A 1 171 ? 107.964 121.618 72.235 1.00 78.41 171 ILE B CA 1
ATOM 1317 C C . ILE A 1 171 ? 106.543 121.949 71.794 1.00 82.57 171 ILE B C 1
ATOM 1318 O O . ILE A 1 171 ? 105.569 121.614 72.479 1.00 82.04 171 ILE B O 1
ATOM 1323 N N . GLU A 1 172 ? 106.399 122.613 70.643 1.00 88.21 172 GLU B N 1
ATOM 1324 C CA . GLU A 1 172 ? 105.069 122.967 70.155 1.00 85.51 172 GLU B CA 1
ATOM 1325 C C . GLU A 1 172 ? 104.219 121.724 69.922 1.00 88.05 172 GLU B C 1
ATOM 1326 O O . GLU A 1 172 ? 103.083 121.635 70.401 1.00 89.46 172 GLU B O 1
ATOM 1332 N N . THR A 1 173 ? 104.757 120.748 69.189 1.00 89.91 173 THR B N 1
ATOM 1333 C CA . THR A 1 173 ? 104.004 119.532 68.909 1.00 92.60 173 THR B CA 1
ATOM 1334 C C . THR A 1 173 ? 103.841 118.658 70.145 1.00 95.45 173 THR B C 1
ATOM 1335 O O . THR A 1 173 ? 102.789 118.036 70.324 1.00 96.02 173 THR B O 1
ATOM 1339 N N . GLY A 1 174 ? 104.857 118.600 71.003 1.00 90.34 174 GLY B N 1
ATOM 1340 C CA . GLY A 1 174 ? 104.797 117.725 72.155 1.00 86.43 174 GLY B CA 1
ATOM 1341 C C . GLY A 1 174 ? 104.908 116.257 71.824 1.00 86.31 174 GLY B C 1
ATOM 1342 O O . GLY A 1 174 ? 104.493 115.418 72.627 1.00 90.96 174 GLY B O 1
ATOM 1343 N N . GLN A 1 175 ? 105.456 115.921 70.662 1.00 86.83 175 GLN B N 1
ATOM 1344 C CA . GLN A 1 175 ? 105.577 114.545 70.211 1.00 92.40 175 GLN B CA 1
ATOM 1345 C C . GLN A 1 175 ? 107.046 114.185 70.042 1.00 87.62 175 GLN B C 1
ATOM 1346 O O . GLN A 1 175 ? 107.886 115.047 69.765 1.00 89.36 175 GLN B O 1
ATOM 1352 N N . GLN A 1 176 ? 107.346 112.902 70.207 1.00 81.46 176 GLN B N 1
ATOM 1353 C CA . GLN A 1 176 ? 108.714 112.412 70.068 1.00 83.36 176 GLN B CA 1
ATOM 1354 C C . GLN A 1 176 ? 109.110 112.487 68.600 1.00 85.43 176 GLN B C 1
ATOM 1355 O O . GLN A 1 176 ? 108.741 111.625 67.800 1.00 92.72 176 GLN B O 1
ATOM 1361 N N . THR A 1 177 ? 109.858 113.532 68.237 1.00 76.78 177 THR B N 1
ATOM 1362 C CA . THR A 1 177 ? 110.334 113.654 66.863 1.00 85.07 177 THR B CA 1
ATOM 1363 C C . THR A 1 177 ? 111.234 112.484 66.492 1.00 89.37 177 THR B C 1
ATOM 1364 O O . THR A 1 177 ? 111.076 111.881 65.423 1.00 86.22 177 THR B O 1
ATOM 1368 N N . THR A 1 178 ? 112.184 112.146 67.361 1.00 87.27 178 THR B N 1
ATOM 1369 C CA . THR A 1 178 ? 113.013 110.963 67.185 1.00 84.68 178 THR B CA 1
ATOM 1370 C C . THR A 1 178 ? 113.049 110.204 68.501 1.00 84.34 178 THR B C 1
ATOM 1371 O O . THR A 1 178 ? 113.072 110.810 69.576 1.00 84.04 178 THR B O 1
ATOM 1375 N N . THR A 1 179 ? 113.050 108.878 68.411 1.00 79.93 179 THR B N 1
ATOM 1376 C CA . THR A 1 179 ? 113.140 108.014 69.579 1.00 78.62 179 THR B CA 1
ATOM 1377 C C . THR A 1 179 ? 114.391 107.159 69.467 1.00 81.54 179 THR B C 1
ATOM 1378 O O . THR A 1 179 ? 114.508 106.338 68.551 1.00 84.75 179 THR B O 1
ATOM 1382 N N . PHE A 1 180 ? 115.320 107.354 70.398 1.00 77.04 180 PHE B N 1
ATOM 1383 C CA . PHE A 1 180 ? 116.573 106.614 70.439 1.00 79.00 180 PHE B CA 1
ATOM 1384 C C . PHE A 1 180 ? 116.348 105.358 71.270 1.00 83.40 180 PHE B C 1
ATOM 1385 O O . PHE A 1 180 ? 116.171 105.438 72.492 1.00 85.65 180 PHE B O 1
ATOM 1393 N N . THR A 1 181 ? 116.350 104.203 70.602 1.00 88.59 181 THR B N 1
ATOM 1394 C CA . THR A 1 181 ? 116.093 102.905 71.227 1.00 89.38 181 THR B CA 1
ATOM 1395 C C . THR A 1 181 ? 117.221 101.959 70.828 1.00 89.23 181 THR B C 1
ATOM 1396 O O . THR A 1 181 ? 117.106 101.216 69.851 1.00 88.45 181 THR B O 1
ATOM 1400 N N . GLY A 1 182 ? 118.312 101.992 71.587 1.00 82.07 182 GLY B N 1
ATOM 1401 C CA . GLY A 1 182 ? 119.414 101.078 71.370 1.00 81.33 182 GLY B CA 1
ATOM 1402 C C . GLY A 1 182 ? 119.968 100.554 72.676 1.00 84.21 182 GLY B C 1
ATOM 1403 O O . GLY A 1 182 ? 120.874 99.717 72.691 1.00 83.65 182 GLY B O 1
ATOM 1404 N N . HIS A 1 183 ? 119.421 101.045 73.782 1.00 81.00 183 HIS B N 1
ATOM 1405 C CA . HIS A 1 183 ? 119.923 100.722 75.106 1.00 83.26 183 HIS B CA 1
ATOM 1406 C C . HIS A 1 183 ? 119.235 99.485 75.666 1.00 85.46 183 HIS B C 1
ATOM 1407 O O . HIS A 1 183 ? 118.049 99.244 75.427 1.00 81.68 183 HIS B O 1
ATOM 1414 N N . THR A 1 184 ? 120.002 98.697 76.418 1.00 87.30 184 THR B N 1
ATOM 1415 C CA . THR A 1 184 ? 119.470 97.514 77.080 1.00 85.01 184 THR B CA 1
ATOM 1416 C C . THR A 1 184 ? 118.951 97.828 78.479 1.00 84.51 184 THR B C 1
ATOM 1417 O O . THR A 1 184 ? 117.911 97.300 78.887 1.00 88.81 184 THR B O 1
ATOM 1421 N N . GLY A 1 185 ? 119.648 98.695 79.216 1.00 77.69 185 GLY B N 1
ATOM 1422 C CA . GLY A 1 185 ? 119.266 99.048 80.564 1.00 80.89 185 GLY B CA 1
ATOM 1423 C C . GLY A 1 185 ? 118.765 100.483 80.689 1.00 74.44 185 GLY B C 1
ATOM 1424 O O . GLY A 1 185 ? 118.650 101.227 79.721 1.00 70.02 185 GLY B O 1
ATOM 1425 N N . ASP A 1 186 ? 118.463 100.857 81.930 1.00 76.69 186 ASP B N 1
ATOM 1426 C CA . ASP A 1 186 ? 117.917 102.178 82.216 1.00 75.61 186 ASP B CA 1
ATOM 1427 C C . ASP A 1 186 ? 118.948 103.262 81.928 1.00 81.99 186 ASP B C 1
ATOM 1428 O O . ASP A 1 186 ? 120.120 103.136 82.285 1.00 89.87 186 ASP B O 1
ATOM 1433 N N . VAL A 1 187 ? 118.503 104.335 81.287 1.00 73.68 187 VAL B N 1
ATOM 1434 C CA . VAL A 1 187 ? 119.385 105.441 80.925 1.00 72.40 187 VAL B CA 1
ATOM 1435 C C . VAL A 1 187 ? 119.340 106.486 82.033 1.00 71.43 187 VAL B C 1
ATOM 1436 O O . VAL A 1 187 ? 118.266 106.986 82.374 1.00 71.45 187 VAL B O 1
ATOM 1440 N N . MET A 1 188 ? 120.498 106.811 82.606 1.00 73.93 188 MET B N 1
ATOM 1441 C CA . MET A 1 188 ? 120.503 107.871 83.609 1.00 78.31 188 MET B CA 1
ATOM 1442 C C . MET A 1 188 ? 120.827 109.254 83.058 1.00 78.66 188 MET B C 1
ATOM 1443 O O . MET A 1 188 ? 119.996 110.163 83.163 1.00 87.79 188 MET B O 1
ATOM 1448 N N . SER A 1 189 ? 121.998 109.453 82.467 1.00 54.49 189 SER B N 1
ATOM 1449 C CA . SER A 1 189 ? 122.413 110.819 82.197 1.00 58.30 189 SER B CA 1
ATOM 1450 C C . SER A 1 189 ? 122.771 110.982 80.732 1.00 65.76 189 SER B C 1
ATOM 1451 O O . SER A 1 189 ? 123.349 110.088 80.109 1.00 65.53 189 SER B O 1
ATOM 1454 N N . LEU A 1 190 ? 122.418 112.145 80.195 1.00 70.29 190 LEU B N 1
ATOM 1455 C CA . LEU A 1 190 ? 122.756 112.529 78.838 1.00 65.88 190 LEU B CA 1
ATOM 1456 C C . LEU A 1 190 ? 123.395 113.907 78.867 1.00 59.30 190 LEU B C 1
ATOM 1457 O O . LEU A 1 190 ? 123.041 114.765 79.679 1.00 71.11 190 LEU B O 1
ATOM 1462 N N . SER A 1 191 ? 124.353 114.107 77.969 1.00 55.13 191 SER B N 1
ATOM 1463 C CA . SER A 1 191 ? 125.065 115.373 77.882 1.00 56.81 191 SER B CA 1
ATOM 1464 C C . SER A 1 191 ? 124.994 115.875 76.452 1.00 65.91 191 SER B C 1
ATOM 1465 O O . SER A 1 191 ? 125.400 115.172 75.522 1.00 72.18 191 SER B O 1
ATOM 1468 N N . LEU A 1 192 ? 124.484 117.088 76.282 1.00 68.93 192 LEU B N 1
ATOM 1469 C CA . LEU A 1 192 ? 124.393 117.696 74.966 1.00 65.33 192 LEU B CA 1
ATOM 1470 C C . LEU A 1 192 ? 125.755 118.211 74.533 1.00 69.90 192 LEU B C 1
ATOM 1471 O O . LEU A 1 192 ? 126.448 118.893 75.293 1.00 73.91 192 LEU B O 1
ATOM 1476 N N . ALA A 1 193 ? 126.136 117.881 73.304 1.00 77.93 193 ALA B N 1
ATOM 1477 C CA . ALA A 1 193 ? 127.405 118.345 72.779 1.00 83.42 193 ALA B CA 1
ATOM 1478 C C . ALA A 1 193 ? 127.392 119.867 72.653 1.00 86.68 193 ALA B C 1
ATOM 1479 O O . ALA A 1 193 ? 126.335 120.470 72.453 1.00 88.21 193 ALA B O 1
ATOM 1481 N N . PRO A 1 194 ? 128.554 120.510 72.796 1.00 90.05 194 PRO B N 1
ATOM 1482 C CA . PRO A 1 194 ? 128.595 121.974 72.645 1.00 93.14 194 PRO B CA 1
ATOM 1483 C C . PRO A 1 194 ? 128.017 122.455 71.325 1.00 93.18 194 PRO B C 1
ATOM 1484 O O . PRO A 1 194 ? 127.365 123.505 71.287 1.00 93.08 194 PRO B O 1
ATOM 1488 N N . ASP A 1 195 ? 128.236 121.714 70.240 1.00 93.69 195 ASP B N 1
ATOM 1489 C CA . ASP A 1 195 ? 127.640 122.057 68.954 1.00 94.09 195 ASP B CA 1
ATOM 1490 C C . ASP A 1 195 ? 126.178 121.641 68.840 1.00 99.11 195 ASP B C 1
ATOM 1491 O O . ASP A 1 195 ? 125.515 122.040 67.876 1.00 99.38 195 ASP B O 1
ATOM 1496 N N . THR A 1 196 ? 125.670 120.853 69.791 1.00 98.15 196 THR B N 1
ATOM 1497 C CA . THR A 1 196 ? 124.272 120.414 69.826 1.00 92.64 196 THR B CA 1
ATOM 1498 C C . THR A 1 196 ? 123.866 119.676 68.552 1.00 91.19 196 THR B C 1
ATOM 1499 O O . THR A 1 196 ? 122.698 119.695 68.158 1.00 90.01 196 THR B O 1
ATOM 1503 N N . ARG A 1 197 ? 124.824 119.018 67.900 1.00 96.28 197 ARG B N 1
ATOM 1504 C CA . ARG A 1 197 ? 124.525 118.168 66.754 1.00 96.75 197 ARG B CA 1
ATOM 1505 C C . ARG A 1 197 ? 124.496 116.693 67.123 1.00 98.91 197 ARG B C 1
ATOM 1506 O O . ARG A 1 197 ? 123.767 115.916 66.497 1.00 100.09 197 ARG B O 1
ATOM 1514 N N . LEU A 1 198 ? 125.287 116.295 68.112 1.00 94.45 198 LEU B N 1
ATOM 1515 C CA . LEU A 1 198 ? 125.312 114.944 68.649 1.00 91.56 198 LEU B CA 1
ATOM 1516 C C . LEU A 1 198 ? 125.024 115.011 70.144 1.00 92.86 198 LEU B C 1
ATOM 1517 O O . LEU A 1 198 ? 125.021 116.087 70.746 1.00 92.90 198 LEU B O 1
ATOM 1522 N N . PHE A 1 199 ? 124.775 113.853 70.748 1.00 79.01 199 PHE B N 1
ATOM 1523 C CA . PHE A 1 199 ? 124.642 113.814 72.199 1.00 72.31 199 PHE B CA 1
ATOM 1524 C C . PHE A 1 199 ? 124.828 112.386 72.687 1.00 77.77 199 PHE B C 1
ATOM 1525 O O . PHE A 1 199 ? 124.418 111.429 72.027 1.00 89.06 199 PHE B O 1
ATOM 1533 N N . VAL A 1 200 ? 125.435 112.262 73.861 1.00 65.23 200 VAL B N 1
ATOM 1534 C CA . VAL A 1 200 ? 125.784 110.976 74.445 1.00 63.67 200 VAL B CA 1
ATOM 1535 C C . VAL A 1 200 ? 124.919 110.735 75.673 1.00 61.00 200 VAL B C 1
ATOM 1536 O O . VAL A 1 200 ? 124.398 111.674 76.283 1.00 74.43 200 VAL B O 1
ATOM 1540 N N . SER A 1 201 ? 124.753 109.461 76.025 1.00 61.91 201 SER B N 1
ATOM 1541 C CA . SER A 1 201 ? 123.927 109.088 77.167 1.00 62.31 201 SER B CA 1
ATOM 1542 C C . SER A 1 201 ? 124.366 107.731 77.696 1.00 72.58 201 SER B C 1
ATOM 1543 O O . SER A 1 201 ? 124.557 106.794 76.916 1.00 80.39 201 SER B O 1
ATOM 1546 N N . GLY A 1 202 ? 124.511 107.628 79.015 1.00 73.21 202 GLY B N 1
ATOM 1547 C CA . GLY A 1 202 ? 124.918 106.395 79.660 1.00 74.89 202 GLY B CA 1
ATOM 1548 C C . GLY A 1 202 ? 123.752 105.654 80.289 1.00 72.07 202 GLY B C 1
ATOM 1549 O O . GLY A 1 202 ? 122.809 106.262 80.801 1.00 76.87 202 GLY B O 1
ATOM 1550 N N . ALA A 1 203 ? 123.830 104.325 80.259 1.00 67.52 203 ALA B N 1
ATOM 1551 C CA . ALA A 1 203 ? 122.720 103.499 80.700 1.00 68.46 203 ALA B CA 1
ATOM 1552 C C . ALA A 1 203 ? 123.180 102.459 81.709 1.00 73.35 203 ALA B C 1
ATOM 1553 O O . ALA A 1 203 ? 124.342 102.420 82.123 1.00 80.50 203 ALA B O 1
ATOM 1555 N N . CYS A 1 204 ? 122.230 101.608 82.096 1.00 74.52 204 CYS B N 1
ATOM 1556 C CA . CYS A 1 204 ? 122.447 100.567 83.091 1.00 74.60 204 CYS B CA 1
ATOM 1557 C C . CYS A 1 204 ? 123.208 99.370 82.547 1.00 75.55 204 CYS B C 1
ATOM 1558 O O . CYS A 1 204 ? 123.728 98.577 83.337 1.00 81.75 204 CYS B O 1
ATOM 1561 N N . ASP A 1 205 ? 123.294 99.224 81.232 1.00 74.74 205 ASP B N 1
ATOM 1562 C CA . ASP A 1 205 ? 123.950 98.070 80.638 1.00 78.83 205 ASP B CA 1
ATOM 1563 C C . ASP A 1 205 ? 125.453 98.243 80.540 1.00 82.32 205 ASP B C 1
ATOM 1564 O O . ASP A 1 205 ? 126.086 97.577 79.715 1.00 84.93 205 ASP B O 1
ATOM 1569 N N . ALA A 1 206 ? 126.020 99.129 81.363 1.00 71.36 206 ALA B N 1
ATOM 1570 C CA . ALA A 1 206 ? 127.450 99.426 81.349 1.00 68.23 206 ALA B CA 1
ATOM 1571 C C . ALA A 1 206 ? 127.894 99.911 79.974 1.00 71.48 206 ALA B C 1
ATOM 1572 O O . ALA A 1 206 ? 128.966 99.555 79.482 1.00 81.43 206 ALA B O 1
ATOM 1574 N N . SER A 1 207 ? 127.054 100.726 79.342 1.00 69.59 207 SER B N 1
ATOM 1575 C CA . SER A 1 207 ? 127.347 101.248 78.019 1.00 76.37 207 SER B CA 1
ATOM 1576 C C . SER A 1 207 ? 126.882 102.692 77.916 1.00 80.30 207 SER B C 1
ATOM 1577 O O . SER A 1 207 ? 125.843 103.076 78.467 1.00 82.58 207 SER B O 1
ATOM 1580 N N . ALA A 1 208 ? 127.670 103.488 77.200 1.00 77.08 208 ALA B N 1
ATOM 1581 C CA . ALA A 1 208 ? 127.311 104.853 76.842 1.00 66.36 208 ALA B CA 1
ATOM 1582 C C . ALA A 1 208 ? 127.149 104.916 75.332 1.00 65.30 208 ALA B C 1
ATOM 1583 O O . ALA A 1 208 ? 128.092 104.626 74.590 1.00 72.71 208 ALA B O 1
ATOM 1585 N N . LYS A 1 209 ? 125.957 105.285 74.882 1.00 70.12 209 LYS B N 1
ATOM 1586 C CA . LYS A 1 209 ? 125.651 105.388 73.464 1.00 78.30 209 LYS B CA 1
ATOM 1587 C C . LYS A 1 209 ? 125.604 106.855 73.072 1.00 82.27 209 LYS B C 1
ATOM 1588 O O . LYS A 1 209 ? 124.967 107.665 73.754 1.00 84.44 209 LYS B O 1
ATOM 1594 N N . LEU A 1 210 ? 126.291 107.196 71.990 1.00 81.74 210 LEU B N 1
ATOM 1595 C CA . LEU A 1 210 ? 126.244 108.531 71.417 1.00 78.52 210 LEU B CA 1
ATOM 1596 C C . LEU A 1 210 ? 125.413 108.468 70.146 1.00 81.39 210 LEU B C 1
ATOM 1597 O O . LEU A 1 210 ? 125.730 107.700 69.226 1.00 83.09 210 LEU B O 1
ATOM 1602 N N . TRP A 1 211 ? 124.362 109.281 70.107 1.00 75.68 211 TRP B N 1
ATOM 1603 C CA . TRP A 1 211 ? 123.451 109.425 68.987 1.00 76.37 211 TRP B CA 1
ATOM 1604 C C . TRP A 1 211 ? 123.668 110.785 68.339 1.00 81.71 211 TRP B C 1
ATOM 1605 O O . TRP A 1 211 ? 124.379 111.649 68.863 1.00 87.58 211 TRP B O 1
ATOM 1616 N N . ASP A 1 212 ? 123.012 110.980 67.201 1.00 89.53 212 ASP B N 1
ATOM 1617 C CA . ASP A 1 212 ? 122.888 112.291 66.579 1.00 90.43 212 ASP B CA 1
ATOM 1618 C C . ASP A 1 212 ? 121.419 112.689 66.600 1.00 93.82 212 ASP B C 1
ATOM 1619 O O . ASP A 1 212 ? 120.541 111.846 66.394 1.00 96.54 212 ASP B O 1
ATOM 1624 N N . VAL A 1 213 ? 121.156 113.966 66.881 1.00 91.47 213 VAL B N 1
ATOM 1625 C CA . VAL A 1 213 ? 119.778 114.413 67.060 1.00 91.15 213 VAL B CA 1
ATOM 1626 C C . VAL A 1 213 ? 119.031 114.427 65.731 1.00 93.56 213 VAL B C 1
ATOM 1627 O O . VAL A 1 213 ? 117.852 114.059 65.665 1.00 89.97 213 VAL B O 1
ATOM 1631 N N . ARG A 1 214 ? 119.696 114.855 64.655 1.00 103.08 214 ARG B N 1
ATOM 1632 C CA . ARG A 1 214 ? 118.990 115.107 63.401 1.00 101.91 214 ARG B CA 1
ATOM 1633 C C . ARG A 1 214 ? 118.490 113.816 62.761 1.00 101.66 214 ARG B C 1
ATOM 1634 O O . ARG A 1 214 ? 117.290 113.671 62.499 1.00 102.06 214 ARG B O 1
ATOM 1642 N N . GLU A 1 215 ? 119.387 112.865 62.504 1.00 105.25 215 GLU B N 1
ATOM 1643 C CA . GLU A 1 215 ? 118.981 111.609 61.882 1.00 106.11 215 GLU B CA 1
ATOM 1644 C C . GLU A 1 215 ? 118.432 110.618 62.904 1.00 106.98 215 GLU B C 1
ATOM 1645 O O . GLU A 1 215 ? 117.338 110.076 62.718 1.00 107.71 215 GLU B O 1
ATOM 1651 N N . GLY A 1 216 ? 119.169 110.370 63.983 1.00 103.23 216 GLY B N 1
ATOM 1652 C CA . GLY A 1 216 ? 118.629 109.601 65.087 1.00 101.72 216 GLY B CA 1
ATOM 1653 C C . GLY A 1 216 ? 118.939 108.118 65.107 1.00 100.05 216 GLY B C 1
ATOM 1654 O O . GLY A 1 216 ? 118.031 107.297 65.266 1.00 101.00 216 GLY B O 1
ATOM 1655 N N . MET A 1 217 ? 120.211 107.755 64.953 1.00 100.69 217 MET B N 1
ATOM 1656 C CA . MET A 1 217 ? 120.650 106.392 65.213 1.00 103.57 217 MET B CA 1
ATOM 1657 C C . MET A 1 217 ? 121.911 106.445 66.059 1.00 101.77 217 MET B C 1
ATOM 1658 O O . MET A 1 217 ? 122.616 107.457 66.085 1.00 100.07 217 MET B O 1
ATOM 1663 N N . CYS A 1 218 ? 122.189 105.347 66.754 1.00 90.87 218 CYS B N 1
ATOM 1664 C CA . CYS A 1 218 ? 123.325 105.293 67.670 1.00 86.55 218 CYS B CA 1
ATOM 1665 C C . CYS A 1 218 ? 124.609 105.322 66.856 1.00 88.71 218 CYS B C 1
ATOM 1666 O O . CYS A 1 218 ? 125.030 104.308 66.298 1.00 95.59 218 CYS B O 1
ATOM 1669 N N . ARG A 1 219 ? 125.231 106.500 66.775 1.00 88.98 219 ARG B N 1
ATOM 1670 C CA . ARG A 1 219 ? 126.468 106.625 66.013 1.00 92.82 219 ARG B CA 1
ATOM 1671 C C . ARG A 1 219 ? 127.589 105.805 66.634 1.00 94.83 219 ARG B C 1
ATOM 1672 O O . ARG A 1 219 ? 128.330 105.118 65.922 1.00 90.61 219 ARG B O 1
ATOM 1680 N N . GLN A 1 220 ? 127.732 105.854 67.958 1.00 86.78 220 GLN B N 1
ATOM 1681 C CA . GLN A 1 220 ? 128.816 105.124 68.602 1.00 77.52 220 GLN B CA 1
ATOM 1682 C C . GLN A 1 220 ? 128.339 104.502 69.906 1.00 80.44 220 GLN B C 1
ATOM 1683 O O . GLN A 1 220 ? 127.404 104.984 70.546 1.00 83.50 220 GLN B O 1
ATOM 1689 N N . THR A 1 221 ? 129.006 103.415 70.291 1.00 78.35 221 THR B N 1
ATOM 1690 C CA . THR A 1 221 ? 128.747 102.723 71.546 1.00 79.39 221 THR B CA 1
ATOM 1691 C C . THR A 1 221 ? 130.070 102.488 72.258 1.00 81.32 221 THR B C 1
ATOM 1692 O O . THR A 1 221 ? 131.015 101.969 71.656 1.00 81.45 221 THR B O 1
ATOM 1696 N N . PHE A 1 222 ? 130.136 102.864 73.532 1.00 80.80 222 PHE B N 1
ATOM 1697 C CA . PHE A 1 222 ? 131.340 102.711 74.335 1.00 80.95 222 PHE B CA 1
ATOM 1698 C C . PHE A 1 222 ? 131.031 101.848 75.547 1.00 81.21 222 PHE B C 1
ATOM 1699 O O . PHE A 1 222 ? 130.049 102.093 76.257 1.00 75.44 222 PHE B O 1
ATOM 1707 N N . THR A 1 223 ? 131.868 100.842 75.780 1.00 85.86 223 THR B N 1
ATOM 1708 C CA . THR A 1 223 ? 131.744 99.946 76.919 1.00 83.40 223 THR B CA 1
ATOM 1709 C C . THR A 1 223 ? 133.059 99.947 77.690 1.00 85.25 223 THR B C 1
ATOM 1710 O O . THR A 1 223 ? 134.042 100.576 77.289 1.00 84.82 223 THR B O 1
ATOM 1714 N N . GLY A 1 224 ? 133.074 99.227 78.807 1.00 85.39 224 GLY B N 1
ATOM 1715 C CA . GLY A 1 224 ? 134.257 99.161 79.640 1.00 86.98 224 GLY B CA 1
ATOM 1716 C C . GLY A 1 224 ? 133.929 99.211 81.116 1.00 84.98 224 GLY B C 1
ATOM 1717 O O . GLY A 1 224 ? 134.659 98.655 81.941 1.00 89.45 224 GLY B O 1
ATOM 1718 N N . HIS A 1 225 ? 132.832 99.875 81.460 1.00 75.47 225 HIS B N 1
ATOM 1719 C CA . HIS A 1 225 ? 132.393 99.916 82.845 1.00 81.64 225 HIS B CA 1
ATOM 1720 C C . HIS A 1 225 ? 131.867 98.553 83.277 1.00 83.43 225 HIS B C 1
ATOM 1721 O O . HIS A 1 225 ? 131.360 97.771 82.469 1.00 82.04 225 HIS B O 1
ATOM 1728 N N . GLU A 1 226 ? 132.014 98.262 84.570 1.00 93.00 226 GLU B N 1
ATOM 1729 C CA . GLU A 1 226 ? 131.567 96.993 85.121 1.00 94.76 226 GLU B CA 1
ATOM 1730 C C . GLU A 1 226 ? 130.148 97.034 85.672 1.00 94.21 226 GLU B C 1
ATOM 1731 O O . GLU A 1 226 ? 129.587 95.973 85.965 1.00 97.16 226 GLU B O 1
ATOM 1737 N N . SER A 1 227 ? 129.554 98.216 85.816 1.00 85.58 227 SER B N 1
ATOM 1738 C CA . SER A 1 227 ? 128.237 98.341 86.427 1.00 87.89 227 SER B CA 1
ATOM 1739 C C . SER A 1 227 ? 127.464 99.441 85.707 1.00 87.59 227 SER B C 1
ATOM 1740 O O . SER A 1 227 ? 127.852 99.902 84.631 1.00 92.94 227 SER B O 1
ATOM 1743 N N . ASP A 1 228 ? 126.353 99.858 86.314 1.00 78.76 228 ASP B N 1
ATOM 1744 C CA . ASP A 1 228 ? 125.487 100.857 85.705 1.00 76.02 228 ASP B CA 1
ATOM 1745 C C . ASP A 1 228 ? 126.181 102.211 85.653 1.00 77.05 228 ASP B C 1
ATOM 1746 O O . ASP A 1 228 ? 126.737 102.674 86.652 1.00 87.94 228 ASP B O 1
ATOM 1751 N N . ILE A 1 229 ? 126.128 102.858 84.492 1.00 59.39 229 ILE B N 1
ATOM 1752 C CA . ILE A 1 229 ? 126.711 104.185 84.325 1.00 62.18 229 ILE B CA 1
ATOM 1753 C C . ILE A 1 229 ? 125.728 105.200 84.896 1.00 62.97 229 ILE B C 1
ATOM 1754 O O . ILE A 1 229 ? 124.585 105.297 84.444 1.00 70.98 229 ILE B O 1
ATOM 1759 N N . ASN A 1 230 ? 126.174 105.960 85.896 1.00 64.08 230 ASN B N 1
ATOM 1760 C CA . ASN A 1 230 ? 125.268 106.815 86.653 1.00 65.89 230 ASN B CA 1
ATOM 1761 C C . ASN A 1 230 ? 125.231 108.237 86.110 1.00 64.25 230 ASN B C 1
ATOM 1762 O O . ASN A 1 230 ? 124.189 108.898 86.169 1.00 69.80 230 ASN B O 1
ATOM 1767 N N . ALA A 1 231 ? 126.352 108.729 85.590 1.00 52.10 231 ALA B N 1
ATOM 1768 C CA . ALA A 1 231 ? 126.428 110.101 85.112 1.00 49.67 231 ALA B CA 1
ATOM 1769 C C . ALA A 1 231 ? 127.346 110.175 83.904 1.00 58.93 231 ALA B C 1
ATOM 1770 O O . ALA A 1 231 ? 128.217 109.328 83.706 1.00 71.16 231 ALA B O 1
ATOM 1772 N N . ILE A 1 232 ? 127.150 111.222 83.103 1.00 48.49 232 ILE B N 1
ATOM 1773 C CA . ILE A 1 232 ? 127.909 111.417 81.876 1.00 53.08 232 ILE B CA 1
ATOM 1774 C C . ILE A 1 232 ? 128.071 112.913 81.654 1.00 68.62 232 ILE B C 1
ATOM 1775 O O . ILE A 1 232 ? 127.241 113.715 82.087 1.00 70.83 232 ILE B O 1
ATOM 1780 N N . CYS A 1 233 ? 129.168 113.291 80.999 1.00 81.42 233 CYS B N 1
ATOM 1781 C CA . CYS A 1 233 ? 129.382 114.701 80.684 1.00 67.42 233 CYS B CA 1
ATOM 1782 C C . CYS A 1 233 ? 130.317 114.836 79.495 1.00 71.15 233 CYS B C 1
ATOM 1783 O O . CYS A 1 233 ? 131.377 114.208 79.465 1.00 76.30 233 CYS B O 1
ATOM 1786 N N . PHE A 1 234 ? 129.935 115.675 78.536 1.00 67.15 234 PHE B N 1
ATOM 1787 C CA . PHE A 1 234 ? 130.766 115.914 77.365 1.00 67.63 234 PHE B CA 1
ATOM 1788 C C . PHE A 1 234 ? 132.008 116.719 77.725 1.00 70.51 234 PHE B C 1
ATOM 1789 O O . PHE A 1 234 ? 131.987 117.582 78.606 1.00 77.07 234 PHE B O 1
ATOM 1797 N N . PHE A 1 235 ? 133.103 116.422 77.032 1.00 74.70 235 PHE B N 1
ATOM 1798 C CA . PHE A 1 235 ? 134.278 117.272 77.096 1.00 73.60 235 PHE B CA 1
ATOM 1799 C C . PHE A 1 235 ? 133.965 118.622 76.453 1.00 81.64 235 PHE B C 1
ATOM 1800 O O . PHE A 1 235 ? 133.155 118.700 75.526 1.00 89.23 235 PHE B O 1
ATOM 1808 N N . PRO A 1 236 ? 134.581 119.704 76.936 1.00 77.04 236 PRO B N 1
ATOM 1809 C CA . PRO A 1 236 ? 134.272 121.028 76.370 1.00 77.63 236 PRO B CA 1
ATOM 1810 C C . PRO A 1 236 ? 134.503 121.128 74.873 1.00 80.40 236 PRO B C 1
ATOM 1811 O O . PRO A 1 236 ? 133.777 121.867 74.196 1.00 84.15 236 PRO B O 1
ATOM 1815 N N . ASN A 1 237 ? 135.486 120.412 74.326 1.00 80.61 237 ASN B N 1
ATOM 1816 C CA . ASN A 1 237 ? 135.708 120.448 72.887 1.00 81.44 237 ASN B CA 1
ATOM 1817 C C . ASN A 1 237 ? 134.675 119.651 72.104 1.00 84.75 237 ASN B C 1
ATOM 1818 O O . ASN A 1 237 ? 134.541 119.856 70.893 1.00 89.46 237 ASN B O 1
ATOM 1823 N N . GLY A 1 238 ? 133.947 118.751 72.760 1.00 79.89 238 GLY B N 1
ATOM 1824 C CA . GLY A 1 238 ? 132.936 117.953 72.101 1.00 81.90 238 GLY B CA 1
ATOM 1825 C C . GLY A 1 238 ? 133.431 116.673 71.467 1.00 81.62 238 GLY B C 1
ATOM 1826 O O . GLY A 1 238 ? 132.613 115.905 70.947 1.00 84.63 238 GLY B O 1
ATOM 1827 N N . ASN A 1 239 ? 134.738 116.417 71.487 1.00 86.68 239 ASN B N 1
ATOM 1828 C CA . ASN A 1 239 ? 135.312 115.213 70.903 1.00 89.05 239 ASN B CA 1
ATOM 1829 C C . ASN A 1 239 ? 135.538 114.107 71.925 1.00 94.34 239 ASN B C 1
ATOM 1830 O O . ASN A 1 239 ? 136.115 113.072 71.582 1.00 100.46 239 ASN B O 1
ATOM 1835 N N . ALA A 1 240 ? 135.108 114.300 73.168 1.00 89.28 240 ALA B N 1
ATOM 1836 C CA . ALA A 1 240 ? 135.285 113.290 74.202 1.00 84.60 240 ALA B CA 1
ATOM 1837 C C . ALA A 1 240 ? 134.203 113.479 75.253 1.00 84.31 240 ALA B C 1
ATOM 1838 O O . ALA A 1 240 ? 133.447 114.452 75.227 1.00 92.28 240 ALA B O 1
ATOM 1840 N N . PHE A 1 241 ? 134.132 112.527 76.179 1.00 76.97 241 PHE B N 1
ATOM 1841 C CA . PHE A 1 241 ? 133.216 112.650 77.307 1.00 77.10 241 PHE B CA 1
ATOM 1842 C C . PHE A 1 241 ? 133.703 111.757 78.438 1.00 76.64 241 PHE B C 1
ATOM 1843 O O . PHE A 1 241 ? 134.666 111.002 78.293 1.00 86.76 241 PHE B O 1
ATOM 1851 N N . ALA A 1 242 ? 133.030 111.869 79.578 1.00 58.85 242 ALA B N 1
ATOM 1852 C CA . ALA A 1 242 ? 133.381 111.129 80.779 1.00 63.40 242 ALA B CA 1
ATOM 1853 C C . ALA A 1 242 ? 132.142 110.457 81.345 1.00 64.47 242 ALA B C 1
ATOM 1854 O O . ALA A 1 242 ? 131.055 111.047 81.358 1.00 74.84 242 ALA B O 1
ATOM 1856 N N . THR A 1 243 ? 132.318 109.223 81.813 1.00 62.24 243 THR B N 1
ATOM 1857 C CA . THR A 1 243 ? 131.253 108.412 82.383 1.00 66.01 243 THR B CA 1
ATOM 1858 C C . THR A 1 243 ? 131.620 108.043 83.809 1.00 62.89 243 THR B C 1
ATOM 1859 O O . THR A 1 243 ? 132.706 107.512 84.056 1.00 72.19 243 THR B O 1
ATOM 1863 N N . GLY A 1 244 ? 130.715 108.312 84.740 1.00 61.02 244 GLY B N 1
ATOM 1864 C CA . GLY A 1 244 ? 130.888 107.855 86.103 1.00 70.74 244 GLY B CA 1
ATOM 1865 C C . GLY A 1 244 ? 129.835 106.829 86.463 1.00 69.43 244 GLY B C 1
ATOM 1866 O O . GLY A 1 244 ? 128.642 107.065 86.252 1.00 77.94 244 GLY B O 1
ATOM 1867 N N . SER A 1 245 ? 130.254 105.693 87.005 1.00 63.70 245 SER B N 1
ATOM 1868 C CA . SER A 1 245 ? 129.364 104.564 87.227 1.00 72.36 245 SER B CA 1
ATOM 1869 C C . SER A 1 245 ? 129.424 104.106 88.680 1.00 73.60 245 SER B C 1
ATOM 1870 O O . SER A 1 245 ? 130.170 104.645 89.501 1.00 84.43 245 SER B O 1
ATOM 1873 N N . ASP A 1 246 ? 128.619 103.086 88.983 1.00 78.70 246 ASP B N 1
ATOM 1874 C CA . ASP A 1 246 ? 128.523 102.546 90.331 1.00 84.68 246 ASP B CA 1
ATOM 1875 C C . ASP A 1 246 ? 129.775 101.793 90.759 1.00 90.94 246 ASP B C 1
ATOM 1876 O O . ASP A 1 246 ? 129.914 101.488 91.948 1.00 92.17 246 ASP B O 1
ATOM 1881 N N . ASP A 1 247 ? 130.681 101.484 89.833 1.00 89.60 247 ASP B N 1
ATOM 1882 C CA . ASP A 1 247 ? 131.911 100.775 90.157 1.00 84.49 247 ASP B CA 1
ATOM 1883 C C . ASP A 1 247 ? 132.991 101.690 90.726 1.00 85.74 247 ASP B C 1
ATOM 1884 O O . ASP A 1 247 ? 134.144 101.258 90.848 1.00 89.07 247 ASP B O 1
ATOM 1889 N N . ALA A 1 248 ? 132.639 102.933 91.065 1.00 80.75 248 ALA B N 1
ATOM 1890 C CA . ALA A 1 248 ? 133.537 103.881 91.730 1.00 82.92 248 ALA B CA 1
ATOM 1891 C C . ALA A 1 248 ? 134.713 104.288 90.849 1.00 87.12 248 ALA B C 1
ATOM 1892 O O . ALA A 1 248 ? 135.751 104.725 91.350 1.00 90.76 248 ALA B O 1
ATOM 1894 N N . THR A 1 249 ? 134.570 104.156 89.533 1.00 76.78 249 THR B N 1
ATOM 1895 C CA . THR A 1 249 ? 135.597 104.590 88.593 1.00 78.45 249 THR B CA 1
ATOM 1896 C C . THR A 1 249 ? 134.976 105.520 87.565 1.00 79.33 249 THR B C 1
ATOM 1897 O O . THR A 1 249 ? 133.871 105.263 87.078 1.00 82.29 249 THR B O 1
ATOM 1901 N N . CYS A 1 250 ? 135.689 106.592 87.237 1.00 72.30 250 CYS B N 1
ATOM 1902 C CA . CYS A 1 250 ? 135.325 107.469 86.133 1.00 65.83 250 CYS B CA 1
ATOM 1903 C C . CYS A 1 250 ? 136.176 107.105 84.926 1.00 73.52 250 CYS B C 1
ATOM 1904 O O . CYS A 1 250 ? 137.401 106.997 85.036 1.00 86.73 250 CYS B O 1
ATOM 1907 N N . ARG A 1 251 ? 135.528 106.910 83.783 1.00 67.43 251 ARG B N 1
ATOM 1908 C CA . ARG A 1 251 ? 136.209 106.494 82.564 1.00 74.46 251 ARG B CA 1
ATOM 1909 C C . ARG A 1 251 ? 135.989 107.545 81.489 1.00 78.69 251 ARG B C 1
ATOM 1910 O O . ARG A 1 251 ? 134.852 107.958 81.242 1.00 82.41 251 ARG B O 1
ATOM 1918 N N . LEU A 1 252 ? 137.073 107.973 80.850 1.00 79.60 252 LEU B N 1
ATOM 1919 C CA . LEU A 1 252 ? 137.021 109.005 79.823 1.00 75.24 252 LEU B CA 1
ATOM 1920 C C . LEU A 1 252 ? 137.080 108.350 78.449 1.00 81.53 252 LEU B C 1
ATOM 1921 O O . LEU A 1 252 ? 138.062 107.676 78.119 1.00 85.44 252 LEU B O 1
ATOM 1926 N N . PHE A 1 253 ? 136.033 108.549 77.656 1.00 81.50 253 PHE B N 1
ATOM 1927 C CA . PHE A 1 253 ? 135.952 108.011 76.309 1.00 78.22 253 PHE B CA 1
ATOM 1928 C C . PHE A 1 253 ? 136.222 109.107 75.286 1.00 78.91 253 PHE B C 1
ATOM 1929 O O . PHE A 1 253 ? 135.869 110.272 75.487 1.00 85.46 253 PHE B O 1
ATOM 1937 N N . ASP A 1 254 ? 136.850 108.715 74.180 1.00 84.13 254 ASP B N 1
ATOM 1938 C CA . ASP A 1 254 ? 137.221 109.635 73.114 1.00 85.96 254 ASP B CA 1
ATOM 1939 C C . ASP A 1 254 ? 136.439 109.278 71.861 1.00 88.25 254 ASP B C 1
ATOM 1940 O O . ASP A 1 254 ? 136.420 108.116 71.446 1.00 93.98 254 ASP B O 1
ATOM 1945 N N . LEU A 1 255 ? 135.794 110.282 71.264 1.00 86.45 255 LEU B N 1
ATOM 1946 C CA . LEU A 1 255 ? 134.880 110.029 70.154 1.00 85.38 255 LEU B CA 1
ATOM 1947 C C . LEU A 1 255 ? 135.623 109.541 68.916 1.00 87.26 255 LEU B C 1
ATOM 1948 O O . LEU A 1 255 ? 135.258 108.521 68.322 1.00 89.05 255 LEU B O 1
ATOM 1953 N N . ARG A 1 256 ? 136.667 110.266 68.510 1.00 95.89 256 ARG B N 1
ATOM 1954 C CA . ARG A 1 256 ? 137.362 109.932 67.271 1.00 100.25 256 ARG B CA 1
ATOM 1955 C C . ARG A 1 256 ? 138.106 108.609 67.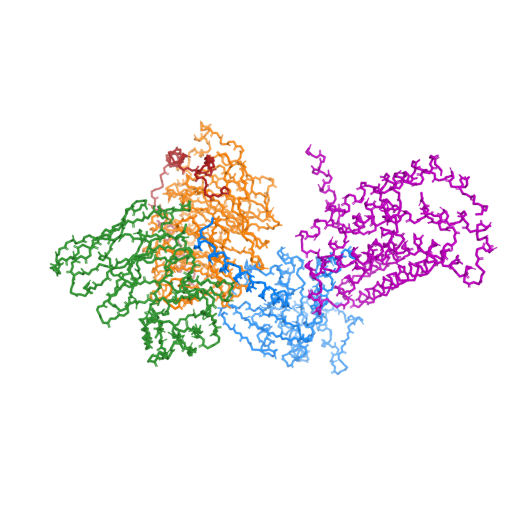377 1.00 98.34 256 ARG B C 1
ATOM 1956 O O . ARG A 1 256 ? 138.107 107.823 66.422 1.00 94.43 256 ARG B O 1
ATOM 1964 N N . ALA A 1 257 ? 138.738 108.340 68.517 1.00 107.37 257 ALA B N 1
ATOM 1965 C CA . ALA A 1 257 ? 139.408 107.063 68.721 1.00 109.13 257 ALA B CA 1
ATOM 1966 C C . ALA A 1 257 ? 138.430 105.922 68.959 1.00 111.55 257 ALA B C 1
ATOM 1967 O O . ALA A 1 257 ? 138.756 104.768 68.659 1.00 113.33 257 ALA B O 1
ATOM 1969 N N . ASP A 1 258 ? 137.237 106.227 69.478 1.00 108.51 258 ASP B N 1
ATOM 1970 C CA . ASP A 1 258 ? 136.214 105.222 69.781 1.00 105.40 258 ASP B CA 1
ATOM 1971 C C . ASP A 1 258 ? 136.727 104.199 70.794 1.00 104.65 258 ASP B C 1
ATOM 1972 O O . ASP A 1 258 ? 136.358 103.024 70.762 1.00 107.18 258 ASP B O 1
ATOM 1977 N N . GLN A 1 259 ? 137.587 104.653 71.706 1.00 102.41 259 GLN B N 1
ATOM 1978 C CA . GLN A 1 259 ? 138.111 103.790 72.759 1.00 101.49 259 GLN B CA 1
ATOM 1979 C C . GLN A 1 259 ? 137.944 104.428 74.130 1.00 103.61 259 GLN B C 1
ATOM 1980 O O . GLN A 1 259 ? 137.259 105.445 74.277 1.00 108.59 259 GLN B O 1
ATOM 1986 N N . GLU A 1 260 ? 138.574 103.830 75.134 1.00 91.81 260 GLU B N 1
ATOM 1987 C CA . GLU A 1 260 ? 138.584 104.341 76.495 1.00 90.11 260 GLU B CA 1
ATOM 1988 C C . GLU A 1 260 ? 139.977 104.868 76.806 1.00 90.50 260 GLU B C 1
ATOM 1989 O O . GLU A 1 260 ? 140.967 104.151 76.630 1.00 96.03 260 GLU B O 1
ATOM 1995 N N . LEU A 1 261 ? 140.054 106.117 77.266 1.00 84.75 261 LEU B N 1
ATOM 1996 C CA . LEU A 1 261 ? 141.352 106.766 77.419 1.00 91.24 261 LEU B CA 1
ATOM 1997 C C . LEU A 1 261 ? 142.030 106.357 78.725 1.00 97.57 261 LEU B C 1
ATOM 1998 O O . LEU A 1 261 ? 143.125 105.785 78.712 1.00 95.18 261 LEU B O 1
ATOM 2003 N N . MET A 1 262 ? 141.396 106.640 79.860 1.00 104.38 262 MET B N 1
ATOM 2004 C CA . MET A 1 262 ? 141.898 106.179 81.148 1.00 103.10 262 MET B CA 1
ATOM 2005 C C . MET A 1 262 ? 140.722 105.941 82.085 1.00 98.00 262 MET B C 1
ATOM 2006 O O . MET A 1 262 ? 139.564 106.189 81.740 1.00 95.53 262 MET B O 1
ATOM 2011 N N . THR A 1 263 ? 141.037 105.451 83.282 1.00 87.76 263 THR B N 1
ATOM 2012 C CA . THR A 1 263 ? 140.046 105.160 84.314 1.00 82.97 263 THR B CA 1
ATOM 2013 C C . THR A 1 263 ? 140.436 105.922 85.572 1.00 83.48 263 THR B C 1
ATOM 2014 O O . THR A 1 263 ? 141.424 105.577 86.227 1.00 92.54 263 THR B O 1
ATOM 2018 N N . TYR A 1 264 ? 139.662 106.952 85.914 1.00 76.01 264 TYR B N 1
ATOM 2019 C CA . TYR A 1 264 ? 139.908 107.730 87.129 1.00 84.23 264 TYR B CA 1
ATOM 2020 C C . TYR A 1 264 ? 139.402 106.926 88.323 1.00 86.04 264 TYR B C 1
ATOM 2021 O O . TYR A 1 264 ? 138.326 107.169 88.876 1.00 86.75 264 TYR B O 1
ATOM 2030 N N . SER A 1 265 ? 140.205 105.946 88.727 1.00 99.55 265 SER B N 1
ATOM 2031 C CA . SER A 1 265 ? 139.853 105.041 89.812 1.00 100.61 265 SER B CA 1
ATOM 2032 C C . SER A 1 265 ? 140.922 105.087 90.891 1.00 102.23 265 SER B C 1
ATOM 2033 O O . SER A 1 265 ? 142.120 105.087 90.593 1.00 99.04 265 SER B O 1
ATOM 2036 N N . HIS A 1 266 ? 140.480 105.128 92.145 1.00 110.20 266 HIS B N 1
ATOM 2037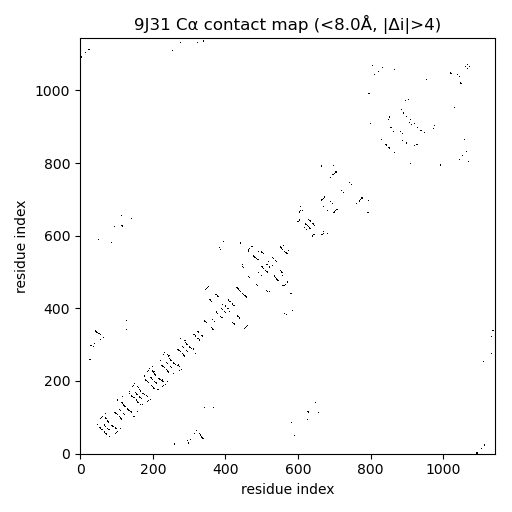 C CA . HIS A 1 266 ? 141.361 105.076 93.302 1.00 110.98 266 HIS B CA 1
ATOM 2038 C C . HIS A 1 266 ? 140.918 103.936 94.205 1.00 112.60 266 HIS B C 1
ATOM 2039 O O . HIS A 1 266 ? 139.723 103.788 94.482 1.00 112.97 266 HIS B O 1
ATOM 2046 N N . ASP A 1 267 ? 141.880 103.127 94.657 1.00 108.84 267 ASP B N 1
ATOM 2047 C CA . ASP A 1 267 ? 141.556 101.993 95.514 1.00 108.74 267 ASP B CA 1
ATOM 2048 C C . ASP A 1 267 ? 140.989 102.423 96.859 1.00 108.56 267 ASP B C 1
ATOM 2049 O O . ASP A 1 267 ? 140.293 101.631 97.505 1.00 108.24 267 ASP B O 1
ATOM 2054 N N . ASN A 1 268 ? 141.273 103.651 97.296 1.00 107.93 268 ASN B N 1
ATOM 2055 C CA . ASN A 1 268 ? 140.755 104.129 98.575 1.00 108.83 268 ASN B CA 1
ATOM 2056 C C . ASN A 1 268 ? 139.234 104.237 98.543 1.00 110.44 268 ASN B C 1
ATOM 2057 O O . ASN A 1 268 ? 138.552 103.875 99.508 1.00 108.86 268 ASN B O 1
ATOM 2062 N N . ILE A 1 269 ? 138.687 104.718 97.434 1.00 110.53 269 ILE B N 1
ATOM 2063 C CA . ILE A 1 269 ? 137.262 105.001 97.313 1.00 109.51 269 ILE B CA 1
ATOM 2064 C C . ILE A 1 269 ? 136.559 103.826 96.646 1.00 106.33 269 ILE B C 1
ATOM 2065 O O . ILE A 1 269 ? 137.032 103.284 95.640 1.00 105.59 269 ILE B O 1
ATOM 2070 N N . ILE A 1 270 ? 135.425 103.426 97.216 1.00 101.48 270 ILE B N 1
ATOM 2071 C CA . ILE A 1 270 ? 134.645 102.318 96.683 1.00 103.77 270 ILE B CA 1
ATOM 2072 C C . ILE A 1 270 ? 133.209 102.708 96.352 1.00 104.04 270 ILE B C 1
ATOM 2073 O O . ILE A 1 270 ? 132.540 101.975 95.604 1.00 102.22 270 ILE B O 1
ATOM 2078 N N . CYS A 1 271 ? 132.707 103.829 96.860 1.00 97.12 271 CYS B N 1
ATOM 2079 C CA . CYS A 1 271 ? 131.333 104.229 96.594 1.00 95.85 271 CYS B CA 1
ATOM 2080 C C . CYS A 1 271 ? 131.168 104.684 95.147 1.00 95.74 271 CYS B C 1
ATOM 2081 O O . CYS A 1 271 ? 132.066 105.288 94.555 1.00 95.37 271 CYS B O 1
ATOM 2084 N N . GLY A 1 272 ? 129.996 104.403 94.586 1.00 86.34 272 GLY B N 1
ATOM 2085 C CA . GLY A 1 272 ? 129.737 104.712 93.195 1.00 83.13 272 GLY B CA 1
ATOM 2086 C C . GLY A 1 272 ? 129.584 106.200 92.938 1.00 82.28 272 GLY B C 1
ATOM 2087 O O . GLY A 1 272 ? 129.478 107.022 93.849 1.00 82.89 272 GLY B O 1
ATOM 2088 N N . ILE A 1 273 ? 129.571 106.543 91.653 1.00 72.91 273 ILE B N 1
ATOM 2089 C CA . ILE A 1 273 ? 129.532 107.932 91.207 1.00 63.81 273 ILE B CA 1
ATOM 2090 C C . ILE A 1 273 ? 128.079 108.367 91.104 1.00 69.98 273 ILE B C 1
ATOM 2091 O O . ILE A 1 273 ? 127.208 107.571 90.734 1.00 77.55 273 ILE B O 1
ATOM 2096 N N . THR A 1 274 ? 127.801 109.629 91.443 1.00 63.66 274 THR B N 1
ATOM 2097 C CA . THR A 1 274 ? 126.470 110.192 91.281 1.00 68.52 274 THR B CA 1
ATOM 2098 C C . THR A 1 274 ? 126.403 111.325 90.268 1.00 75.04 274 THR B C 1
ATOM 2099 O O . THR A 1 274 ? 125.325 111.577 89.723 1.00 78.36 274 THR B O 1
ATOM 2103 N N . SER A 1 275 ? 127.515 112.008 90.005 1.00 70.16 275 SER B N 1
ATOM 2104 C CA . SER A 1 275 ? 127.531 113.110 89.054 1.00 65.85 275 SER B CA 1
ATOM 2105 C C . SER A 1 275 ? 128.953 113.305 88.555 1.00 70.91 275 SER B C 1
ATOM 2106 O O . SER A 1 275 ? 129.907 113.149 89.319 1.00 77.60 275 SER B O 1
ATOM 2109 N N . VAL A 1 276 ? 129.085 113.641 87.274 1.00 73.00 276 VAL B N 1
ATOM 2110 C CA . VAL A 1 276 ? 130.380 113.873 86.644 1.00 70.56 276 VAL B CA 1
ATOM 2111 C C . VAL A 1 276 ? 130.252 115.085 85.732 1.00 79.90 276 VAL B C 1
ATOM 2112 O O . VAL A 1 276 ? 129.285 115.190 84.971 1.00 88.43 276 VAL B O 1
ATOM 2116 N N . SER A 1 277 ? 131.212 116.004 85.815 1.00 77.93 277 SER B N 1
ATOM 2117 C CA . SER A 1 277 ? 131.229 117.154 84.922 1.00 74.29 277 SER B CA 1
ATOM 2118 C C . SER A 1 277 ? 132.645 117.703 84.824 1.00 72.61 277 SER B C 1
ATOM 2119 O O . SER A 1 277 ? 133.450 117.567 85.749 1.00 74.32 277 SER B O 1
ATOM 2122 N N . PHE A 1 278 ? 132.933 118.336 83.692 1.00 67.53 278 PHE B N 1
ATOM 2123 C CA . PHE A 1 278 ? 134.242 118.908 83.413 1.00 65.92 278 PHE B CA 1
ATOM 2124 C C . PHE A 1 278 ? 134.269 120.394 83.751 1.00 69.06 278 PHE B C 1
ATOM 2125 O O . PHE A 1 278 ? 133.241 121.028 83.995 1.00 76.08 278 PHE B O 1
ATOM 2133 N N . SER A 1 279 ? 135.478 120.951 83.749 1.00 71.52 279 SER B N 1
ATOM 2134 C CA . SER A 1 279 ? 135.669 122.382 83.895 1.00 73.44 279 SER B CA 1
ATOM 2135 C C . SER A 1 279 ? 135.655 123.044 82.518 1.00 76.64 279 SER B C 1
ATOM 2136 O O . SER A 1 279 ? 135.471 122.390 81.490 1.00 77.87 279 SER B O 1
ATOM 2139 N N . LYS A 1 280 ? 135.850 124.365 82.496 1.00 78.74 280 LYS B N 1
ATOM 2140 C CA . LYS A 1 280 ? 135.763 125.099 81.235 1.00 75.50 280 LYS B CA 1
ATOM 2141 C C . LYS A 1 280 ? 136.872 124.689 80.273 1.00 77.46 280 LYS B C 1
ATOM 2142 O O . LYS A 1 280 ? 136.624 124.486 79.079 1.00 83.06 280 LYS B O 1
ATOM 2148 N N . SER A 1 281 ? 138.100 124.560 80.770 1.00 79.62 281 SER B N 1
ATOM 2149 C CA . SER A 1 281 ? 139.203 124.105 79.935 1.00 81.65 281 SER B CA 1
ATOM 2150 C C . SER A 1 281 ? 139.250 122.592 79.796 1.00 84.44 281 SER B C 1
ATOM 2151 O O . SER A 1 281 ? 140.011 122.084 78.967 1.00 82.53 281 SER B O 1
ATOM 2154 N N . GLY A 1 282 ? 138.464 121.865 80.587 1.00 87.81 282 GLY B N 1
ATOM 2155 C CA . GLY A 1 282 ? 138.415 120.422 80.500 1.00 82.59 282 GLY B CA 1
ATOM 2156 C C . GLY A 1 282 ? 139.514 119.688 81.232 1.00 82.65 282 GLY B C 1
ATOM 2157 O O . GLY A 1 282 ? 139.535 118.452 81.193 1.00 84.03 282 GLY B O 1
ATOM 2158 N N . ARG A 1 283 ? 140.435 120.397 81.887 1.00 86.56 283 ARG B N 1
ATOM 2159 C CA . ARG A 1 283 ? 141.537 119.718 82.560 1.00 85.65 283 ARG B CA 1
ATOM 2160 C C . ARG A 1 283 ? 141.088 119.086 83.869 1.00 86.58 283 ARG B C 1
ATOM 2161 O O . ARG A 1 283 ? 141.635 118.057 84.279 1.00 93.23 283 ARG B O 1
ATOM 2169 N N . LEU A 1 284 ? 140.093 119.671 84.530 1.00 73.75 284 LEU B N 1
ATOM 2170 C CA . LEU A 1 284 ? 139.588 119.164 85.800 1.00 73.57 284 LEU B CA 1
ATOM 2171 C C . LEU A 1 284 ? 138.278 118.419 85.586 1.00 73.84 284 LEU B C 1
ATOM 2172 O O . LEU A 1 284 ? 137.362 118.944 84.947 1.00 78.70 284 LEU B O 1
ATOM 2177 N N . LEU A 1 285 ? 138.196 117.213 86.130 1.00 71.10 285 LEU B N 1
ATOM 2178 C CA . LEU A 1 285 ? 136.982 116.410 86.118 1.00 70.71 285 LEU B CA 1
ATOM 2179 C C . LEU A 1 285 ? 136.483 116.305 87.552 1.00 71.62 285 LEU B C 1
ATOM 2180 O O . LEU A 1 285 ? 137.155 115.720 88.406 1.00 85.48 285 LEU B O 1
ATOM 2185 N N . LEU A 1 286 ? 135.314 116.881 87.815 1.00 60.88 286 LEU B N 1
ATOM 2186 C CA . LEU A 1 286 ? 134.730 116.913 89.148 1.00 64.13 286 LEU B CA 1
ATOM 2187 C C . LEU A 1 286 ? 133.621 115.872 89.219 1.00 66.48 286 LEU B C 1
ATOM 2188 O O . LEU A 1 286 ? 132.661 115.932 88.445 1.00 74.39 286 LEU B O 1
ATOM 2193 N N . ALA A 1 287 ? 133.749 114.933 90.151 1.00 62.67 287 ALA B N 1
ATOM 2194 C CA . ALA A 1 287 ? 132.828 113.811 90.262 1.00 61.04 287 ALA B CA 1
ATOM 2195 C C . ALA A 1 287 ? 132.342 113.692 91.699 1.00 62.13 287 ALA B C 1
ATOM 2196 O O . ALA A 1 287 ? 133.146 113.484 92.612 1.00 76.57 287 ALA B O 1
ATOM 2198 N N . GLY A 1 288 ? 131.035 113.826 91.896 1.00 60.80 288 GLY B N 1
ATOM 2199 C CA . GLY A 1 288 ? 130.442 113.614 93.200 1.00 72.43 288 GLY B CA 1
ATOM 2200 C C . GLY A 1 288 ? 130.160 112.142 93.441 1.00 73.64 288 GLY B C 1
ATOM 2201 O O . GLY A 1 288 ? 129.788 111.409 92.532 1.00 85.09 288 GLY B O 1
ATOM 2202 N N . TYR A 1 289 ? 130.363 111.704 94.680 1.00 74.30 289 TYR B N 1
ATOM 2203 C CA . TYR A 1 289 ? 130.262 110.292 95.022 1.00 73.48 289 TYR B CA 1
ATOM 2204 C C . TYR A 1 289 ? 129.203 110.052 96.088 1.00 74.31 289 TYR B C 1
ATOM 2205 O O . TYR A 1 289 ? 128.669 110.977 96.702 1.00 79.92 289 TYR B O 1
ATOM 2214 N N . ASP A 1 290 ? 128.923 108.765 96.300 1.00 86.14 290 ASP B N 1
ATOM 2215 C CA . ASP A 1 290 ? 128.114 108.309 97.420 1.00 90.75 290 ASP B CA 1
ATOM 2216 C C . ASP A 1 290 ? 128.840 108.454 98.750 1.00 92.41 290 ASP B C 1
ATOM 2217 O O . ASP A 1 290 ? 128.208 108.309 99.802 1.00 90.26 290 ASP B O 1
ATOM 2222 N N . ASP A 1 291 ? 130.145 108.733 98.723 1.00 98.83 291 ASP B N 1
ATOM 2223 C CA . ASP A 1 291 ? 131.000 108.820 99.898 1.00 99.60 291 ASP B CA 1
ATOM 2224 C C . ASP A 1 291 ? 130.899 110.163 100.612 1.00 98.90 291 ASP B C 1
ATOM 2225 O O . ASP A 1 291 ? 131.807 110.507 101.379 1.00 96.30 291 ASP B O 1
ATOM 2230 N N . PHE A 1 292 ? 129.841 110.930 100.345 1.00 88.14 292 PHE B N 1
ATOM 2231 C CA . PHE A 1 292 ? 129.508 112.190 101.007 1.00 90.94 292 PHE B CA 1
ATOM 2232 C C . PHE A 1 292 ? 130.415 113.341 100.589 1.00 96.17 292 PHE B C 1
ATOM 2233 O O . PHE A 1 292 ? 130.329 114.428 101.174 1.00 93.37 292 PHE B O 1
ATOM 2241 N N . ASN A 1 293 ? 131.278 113.144 99.594 1.00 98.01 293 ASN B N 1
ATOM 2242 C CA . ASN A 1 293 ? 132.165 114.205 99.140 1.00 96.42 293 ASN B CA 1
ATOM 2243 C C . ASN A 1 293 ? 132.511 113.980 97.676 1.00 93.57 293 ASN B C 1
ATOM 2244 O O . ASN A 1 293 ? 132.364 112.878 97.143 1.00 90.42 293 ASN B O 1
ATOM 2249 N N . CYS A 1 294 ? 132.974 115.044 97.031 1.00 87.23 294 CYS B N 1
ATOM 2250 C CA . CYS A 1 294 ? 133.328 115.023 95.621 1.00 77.98 294 CYS B CA 1
ATOM 2251 C C . CYS A 1 294 ? 134.841 114.998 95.440 1.00 82.64 294 CYS B C 1
ATOM 2252 O O . CYS A 1 294 ? 135.603 115.423 96.310 1.00 94.54 294 CYS B O 1
ATOM 2255 N N . ASN A 1 295 ? 135.267 114.508 94.282 1.00 78.45 295 ASN B N 1
ATOM 2256 C CA . ASN A 1 295 ? 136.674 114.440 93.925 1.00 79.40 295 ASN B CA 1
ATOM 2257 C C . ASN A 1 295 ? 136.927 115.277 92.679 1.00 81.14 295 ASN B C 1
ATOM 2258 O O . ASN A 1 295 ? 136.037 115.462 91.845 1.00 89.65 295 ASN B O 1
ATOM 2263 N N . VAL A 1 296 ? 138.148 115.786 92.558 1.00 72.09 296 VAL B N 1
ATOM 2264 C CA . VAL A 1 296 ? 138.558 116.618 91.435 1.00 70.16 296 VAL B CA 1
ATOM 2265 C C . VAL A 1 296 ? 139.826 115.991 90.880 1.00 71.12 296 VAL B C 1
ATOM 2266 O O . VAL A 1 296 ? 140.899 116.104 91.488 1.00 82.88 296 VAL B O 1
ATOM 2270 N N . TRP A 1 297 ? 139.713 115.318 89.738 1.00 74.25 297 TRP B N 1
ATOM 2271 C CA . TRP A 1 297 ? 140.865 114.709 89.093 1.00 84.27 297 TRP B CA 1
ATOM 2272 C C . TRP A 1 297 ? 141.385 115.548 87.936 1.00 83.61 297 TRP B C 1
ATOM 2273 O O . TRP A 1 297 ? 140.673 116.361 87.345 1.00 87.75 297 TRP B O 1
ATOM 2284 N N . ASP A 1 298 ? 142.653 115.326 87.621 1.00 92.65 298 ASP B N 1
ATOM 2285 C CA . ASP A 1 298 ? 143.290 115.876 86.437 1.00 93.11 298 ASP B CA 1
ATOM 2286 C C . ASP A 1 298 ? 142.930 114.976 85.262 1.00 94.59 298 ASP B C 1
ATOM 2287 O O . ASP A 1 298 ? 143.350 113.814 85.218 1.00 98.35 298 ASP B O 1
ATOM 2292 N N . ALA A 1 299 ? 142.159 115.509 84.314 1.00 89.05 299 ALA B N 1
ATOM 2293 C CA . ALA A 1 299 ? 141.593 114.686 83.251 1.00 86.24 299 ALA B CA 1
ATOM 2294 C C . ALA A 1 299 ? 142.647 114.049 82.359 1.00 90.14 299 ALA B C 1
ATOM 2295 O O . ALA A 1 299 ? 142.322 113.109 81.626 1.00 99.90 299 ALA B O 1
ATOM 2297 N N . LEU A 1 300 ? 143.892 114.526 82.398 1.00 94.85 300 LEU B N 1
ATOM 2298 C CA . LEU A 1 300 ? 144.948 113.973 81.567 1.00 99.26 300 LEU B CA 1
ATOM 2299 C C . LEU A 1 300 ? 145.994 113.188 82.343 1.00 101.61 300 LEU B C 1
ATOM 2300 O O . LEU A 1 300 ? 146.781 112.465 81.724 1.00 102.06 300 LEU B O 1
ATOM 2305 N N . LYS A 1 301 ? 146.026 113.310 83.670 1.00 105.01 301 LYS B N 1
ATOM 2306 C CA . LYS A 1 301 ? 146.944 112.543 84.501 1.00 104.23 301 LYS B CA 1
ATOM 2307 C C . LYS A 1 301 ? 146.247 111.511 85.376 1.00 107.04 301 LYS B C 1
ATOM 2308 O O . LYS A 1 301 ? 146.929 110.679 85.983 1.00 109.36 301 LYS B O 1
ATOM 2314 N N . ALA A 1 302 ? 144.918 111.548 85.459 1.00 108.61 302 ALA B N 1
ATOM 2315 C CA . ALA A 1 302 ? 144.119 110.557 86.178 1.00 110.25 302 ALA B CA 1
ATOM 2316 C C . ALA A 1 302 ? 144.469 110.481 87.660 1.00 109.34 302 ALA B C 1
ATOM 2317 O O . ALA A 1 302 ? 144.298 109.432 88.289 1.00 108.94 302 ALA B O 1
ATOM 2319 N N . ASP A 1 303 ? 144.956 111.574 88.237 1.00 105.24 303 ASP B N 1
ATOM 2320 C CA . ASP A 1 303 ? 145.265 111.638 89.657 1.00 104.43 303 ASP B CA 1
ATOM 2321 C C . ASP A 1 303 ? 144.284 112.559 90.371 1.00 101.50 303 ASP B C 1
ATOM 2322 O O . ASP A 1 303 ? 143.666 113.430 89.757 1.00 101.47 303 ASP B O 1
ATOM 2327 N N . ARG A 1 304 ? 144.136 112.344 91.674 1.00 95.89 304 ARG B N 1
ATOM 2328 C CA . ARG A 1 304 ? 143.200 113.127 92.477 1.00 96.15 304 ARG B CA 1
ATOM 2329 C C . ARG A 1 304 ? 143.864 114.447 92.842 1.00 98.52 304 ARG B C 1
ATOM 2330 O O . ARG A 1 304 ? 144.646 114.524 93.792 1.00 104.34 304 ARG B O 1
ATOM 2338 N N . ALA A 1 305 ? 143.560 115.493 92.076 1.00 85.58 305 ALA B N 1
ATOM 2339 C CA . ALA A 1 305 ? 144.132 116.809 92.319 1.00 86.50 305 ALA B CA 1
ATOM 2340 C C . ALA A 1 305 ? 143.458 117.552 93.463 1.00 87.09 305 ALA B C 1
ATOM 2341 O O . ALA A 1 305 ? 144.041 118.511 93.980 1.00 89.78 305 ALA B O 1
ATOM 2343 N N . GLY A 1 306 ? 142.259 117.150 93.867 1.00 85.83 306 GLY B N 1
ATOM 2344 C CA . GLY A 1 306 ? 141.609 117.834 94.973 1.00 85.95 306 GLY B CA 1
ATOM 2345 C C . GLY A 1 306 ? 140.393 117.080 95.459 1.00 87.88 306 GLY B C 1
ATOM 2346 O O . GLY A 1 306 ? 139.897 116.161 94.804 1.00 91.45 306 GLY B O 1
ATOM 2347 N N . VAL A 1 307 ? 139.912 117.492 96.629 1.00 82.57 307 VAL B N 1
ATOM 2348 C CA . VAL A 1 307 ? 138.720 116.919 97.242 1.00 78.54 307 VAL B CA 1
ATOM 2349 C C . VAL A 1 307 ? 137.807 118.056 97.672 1.00 80.61 307 VAL B C 1
ATOM 2350 O O . VAL A 1 307 ? 138.261 119.016 98.305 1.00 89.10 307 VAL B O 1
ATOM 2354 N N . LEU A 1 308 ? 136.526 117.953 97.331 1.00 69.95 308 LEU B N 1
ATOM 2355 C CA . LEU A 1 308 ? 135.509 118.919 97.730 1.00 73.71 308 LEU B CA 1
ATOM 2356 C C . LEU A 1 308 ? 134.630 118.229 98.766 1.00 76.09 308 LEU B C 1
ATOM 2357 O O . LEU A 1 308 ? 133.689 117.510 98.416 1.00 77.94 308 LEU B O 1
ATOM 2362 N N . ALA A 1 309 ? 134.942 118.443 100.042 1.00 83.88 309 ALA B N 1
ATOM 2363 C CA . ALA A 1 309 ? 134.271 117.766 101.149 1.00 86.49 309 ALA B CA 1
ATOM 2364 C C . ALA A 1 309 ? 133.665 118.818 102.072 1.00 86.49 309 ALA B C 1
ATOM 2365 O O . ALA A 1 309 ? 134.338 119.343 102.962 1.00 86.97 309 ALA B O 1
ATOM 2367 N N . GLY A 1 310 ? 132.390 119.124 101.853 1.00 77.70 310 GLY B N 1
ATOM 2368 C CA . GLY A 1 310 ? 131.665 120.025 102.725 1.00 76.26 310 GLY B CA 1
ATOM 2369 C C . GLY A 1 310 ? 130.229 119.595 102.929 1.00 80.08 310 GLY B C 1
ATOM 2370 O O . GLY A 1 310 ? 129.447 120.295 103.581 1.00 80.74 310 GLY B O 1
ATOM 2371 N N . HIS A 1 311 ? 129.872 118.438 102.381 1.00 77.05 311 HIS B N 1
ATOM 2372 C CA . HIS A 1 311 ? 128.496 117.960 102.372 1.00 81.21 311 HIS B CA 1
ATOM 2373 C C . HIS A 1 311 ? 128.323 116.832 103.379 1.00 81.96 311 HIS B C 1
ATOM 2374 O O . HIS A 1 311 ? 129.140 115.908 103.433 1.00 79.29 311 HIS B O 1
ATOM 2381 N N . ASP A 1 312 ? 127.255 116.913 104.173 1.00 92.34 312 ASP B N 1
ATOM 2382 C CA . ASP A 1 312 ? 126.963 115.903 105.181 1.00 91.17 312 ASP B CA 1
ATOM 2383 C C . ASP A 1 312 ? 126.417 114.609 104.594 1.00 87.67 312 ASP B C 1
ATOM 2384 O O . ASP A 1 312 ? 126.423 113.586 105.285 1.00 87.28 312 ASP B O 1
ATOM 2389 N N . ASN A 1 313 ? 125.944 114.626 103.349 1.00 81.23 313 ASN B N 1
ATOM 2390 C CA . ASN A 1 313 ? 125.390 113.444 102.707 1.00 81.23 313 ASN B CA 1
ATOM 2391 C C . ASN A 1 313 ? 125.990 113.317 101.314 1.00 85.66 313 ASN B C 1
ATOM 2392 O O . ASN A 1 313 ? 126.884 114.077 100.929 1.00 94.51 313 ASN B O 1
ATOM 2397 N N . ARG A 1 314 ? 125.492 112.346 100.554 1.00 77.49 314 ARG B N 1
ATOM 2398 C CA . ARG A 1 314 ? 126.025 112.084 99.225 1.00 78.75 314 ARG B CA 1
ATOM 2399 C C . ARG A 1 314 ? 125.756 113.263 98.297 1.00 79.25 314 ARG B C 1
ATOM 2400 O O . ARG A 1 314 ? 124.724 113.929 98.397 1.00 84.12 314 ARG B O 1
ATOM 2408 N N . VAL A 1 315 ? 126.704 113.529 97.400 1.00 70.77 315 VAL B N 1
ATOM 2409 C CA . VAL A 1 315 ? 126.581 114.617 96.435 1.00 69.03 315 VAL B CA 1
ATOM 2410 C C . VAL A 1 315 ? 125.806 114.052 95.249 1.00 71.76 315 VAL B C 1
ATOM 2411 O O . VAL A 1 315 ? 126.306 113.207 94.505 1.00 73.30 315 VAL B O 1
ATOM 2415 N N . SER A 1 316 ? 124.555 114.484 95.103 1.00 65.06 316 SER B N 1
ATOM 2416 C CA . SER A 1 316 ? 123.700 113.932 94.059 1.00 62.74 316 SER B CA 1
ATOM 2417 C C . SER A 1 316 ? 123.940 114.598 92.709 1.00 66.54 316 SER B C 1
ATOM 2418 O O . SER A 1 316 ? 124.026 113.910 91.686 1.00 77.66 316 SER B O 1
ATOM 2421 N N . CYS A 1 317 ? 124.047 115.924 92.674 1.00 54.98 317 CYS B N 1
ATOM 2422 C CA . CYS A 1 317 ? 124.227 116.649 91.427 1.00 55.37 317 CYS B CA 1
ATOM 2423 C C . CYS A 1 317 ? 125.411 117.592 91.555 1.00 60.95 317 CYS B C 1
ATOM 2424 O O . CYS A 1 317 ? 125.725 118.072 92.645 1.00 77.11 317 CYS B O 1
ATOM 2427 N N . LEU A 1 318 ? 126.057 117.867 90.426 1.00 59.71 318 LEU B N 1
ATOM 2428 C CA . LEU A 1 318 ? 127.212 118.759 90.426 1.00 54.41 318 LEU B CA 1
ATOM 2429 C C . LEU A 1 318 ? 127.340 119.375 89.044 1.00 63.61 318 LEU B C 1
ATOM 2430 O O . LEU A 1 318 ? 127.496 118.651 88.056 1.00 81.25 318 LEU B O 1
ATOM 2435 N N . GLY A 1 319 ? 127.262 120.704 88.972 1.00 55.21 319 GLY B N 1
ATOM 2436 C CA . GLY A 1 319 ? 127.333 121.399 87.709 1.00 57.71 319 GLY B CA 1
ATOM 2437 C C . GLY A 1 319 ? 128.416 122.460 87.726 1.00 61.57 319 GLY B C 1
ATOM 2438 O O . GLY A 1 319 ? 128.843 122.934 88.778 1.00 77.21 319 GLY B O 1
ATOM 2439 N N . VAL A 1 320 ? 128.860 122.819 86.526 1.00 64.16 320 VAL B N 1
ATOM 2440 C CA . VAL A 1 320 ? 129.892 123.829 86.326 1.00 64.75 320 VAL B CA 1
ATOM 2441 C C . VAL A 1 320 ? 129.328 124.921 85.432 1.00 76.27 320 VAL B C 1
ATOM 2442 O O . VAL A 1 320 ? 128.674 124.632 84.424 1.00 90.83 320 VAL B O 1
ATOM 2446 N N . THR A 1 321 ? 129.578 126.173 85.805 1.00 63.00 321 THR B N 1
ATOM 2447 C CA . THR A 1 321 ? 129.055 127.296 85.041 1.00 62.37 321 THR B CA 1
ATOM 2448 C C . THR A 1 321 ? 129.661 127.323 83.643 1.00 66.40 321 THR B C 1
ATOM 2449 O O . THR A 1 321 ? 130.750 126.795 83.401 1.00 66.35 321 THR B O 1
ATOM 2453 N N . ASP A 1 322 ? 128.930 127.943 82.715 1.00 74.82 322 ASP B N 1
ATOM 2454 C CA . ASP A 1 322 ? 129.383 127.998 81.329 1.00 77.42 322 ASP B CA 1
ATOM 2455 C C . ASP A 1 322 ? 130.688 128.769 81.190 1.00 74.95 322 ASP B C 1
ATOM 2456 O O . ASP A 1 322 ? 131.516 128.436 80.335 1.00 75.12 322 ASP B O 1
ATOM 2461 N N . ASP A 1 323 ? 130.894 129.794 82.014 1.00 64.09 323 ASP B N 1
ATOM 2462 C CA . ASP A 1 323 ? 132.131 130.562 81.992 1.00 65.81 323 ASP B CA 1
ATOM 2463 C C . ASP A 1 323 ? 133.216 129.970 82.883 1.00 72.72 323 ASP B C 1
ATOM 2464 O O . ASP A 1 323 ? 134.313 130.533 82.955 1.00 72.84 323 ASP B O 1
ATOM 2469 N N . GLY A 1 324 ? 132.937 128.861 83.563 1.00 76.21 324 GLY B N 1
ATOM 2470 C CA . GLY A 1 324 ? 133.924 128.222 84.407 1.00 69.68 324 GLY B CA 1
ATOM 2471 C C . GLY A 1 324 ? 134.267 128.967 85.674 1.00 68.52 324 GLY B C 1
ATOM 2472 O O . GLY A 1 324 ? 135.357 128.761 86.215 1.00 67.73 324 GLY B O 1
ATOM 2473 N N . MET A 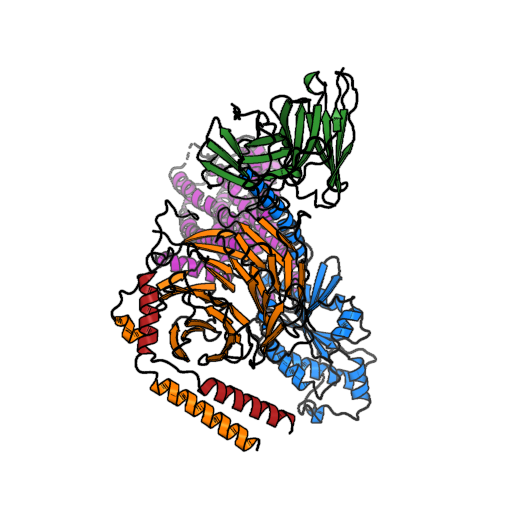1 325 ? 133.381 129.833 86.162 1.00 76.19 325 MET B N 1
ATOM 2474 C CA . MET A 1 325 ? 133.694 130.620 87.349 1.00 77.06 325 MET B CA 1
ATOM 2475 C C . MET A 1 325 ? 133.628 129.788 88.624 1.00 78.18 325 MET B C 1
ATOM 2476 O O . MET A 1 325 ? 134.485 129.932 89.502 1.00 78.92 325 MET B O 1
ATOM 2481 N N . ALA A 1 326 ? 132.626 128.922 88.754 1.00 65.97 326 ALA B N 1
ATOM 2482 C CA . ALA A 1 326 ? 132.412 128.168 89.980 1.00 68.18 326 ALA B CA 1
ATOM 2483 C C . ALA A 1 326 ? 131.827 126.800 89.660 1.00 66.64 326 ALA B C 1
ATOM 2484 O O . ALA A 1 326 ? 131.468 126.501 88.518 1.00 78.13 326 ALA B O 1
ATOM 2486 N N . VAL A 1 327 ? 131.743 125.959 90.687 1.00 60.29 327 VAL B N 1
ATOM 2487 C CA . VAL A 1 327 ? 131.168 124.622 90.584 1.00 56.32 327 VAL B CA 1
ATOM 2488 C C . VAL A 1 327 ? 130.147 124.488 91.702 1.00 58.98 327 VAL B C 1
ATOM 2489 O O . VAL A 1 327 ? 130.505 124.553 92.881 1.00 77.35 327 VAL B O 1
ATOM 2493 N N . ALA A 1 328 ? 128.884 124.288 91.346 1.00 39.76 328 ALA B N 1
ATOM 2494 C CA . ALA A 1 328 ? 127.824 124.174 92.339 1.00 40.18 328 ALA B CA 1
ATOM 2495 C C . ALA A 1 328 ? 127.460 122.709 92.521 1.00 50.21 328 ALA B C 1
ATOM 2496 O O . ALA A 1 328 ? 127.114 122.026 91.552 1.00 73.65 328 ALA B O 1
ATOM 2498 N N . THR A 1 329 ? 127.531 122.233 93.759 1.00 46.18 329 THR B N 1
ATOM 2499 C CA . THR A 1 329 ? 127.214 120.854 94.095 1.00 44.06 329 THR B CA 1
ATOM 2500 C C . THR A 1 329 ? 125.997 120.820 95.007 1.00 57.00 329 THR B C 1
ATOM 2501 O O . THR A 1 329 ? 125.968 121.501 96.037 1.00 78.11 329 THR B O 1
ATOM 2505 N N . GLY A 1 330 ? 124.997 120.033 94.623 1.00 54.44 330 GLY B N 1
ATOM 2506 C CA . GLY A 1 330 ? 123.814 119.813 95.432 1.00 55.05 330 GLY B CA 1
ATOM 2507 C C . GLY A 1 330 ? 123.802 118.384 95.947 1.00 57.43 330 GLY B C 1
ATOM 2508 O O . GLY A 1 330 ? 123.947 117.433 95.175 1.00 71.09 330 GLY B O 1
ATOM 2509 N N . SER A 1 331 ? 123.628 118.251 97.254 1.00 66.83 331 SER B N 1
ATOM 2510 C CA . SER A 1 331 ? 123.712 116.961 97.917 1.00 72.80 331 SER B CA 1
ATOM 2511 C C . SER A 1 331 ? 122.367 116.619 98.552 1.00 74.17 331 SER B C 1
ATOM 2512 O O . SER A 1 331 ? 121.376 117.333 98.386 1.00 84.07 331 SER B O 1
ATOM 2515 N N . TRP A 1 332 ? 122.341 115.512 99.286 1.00 73.25 332 TRP B N 1
ATOM 2516 C CA . TRP A 1 332 ? 121.121 115.019 99.911 1.00 69.83 332 TRP B CA 1
ATOM 2517 C C . TRP A 1 332 ? 120.821 115.687 101.243 1.00 79.98 332 TRP B C 1
ATOM 2518 O O . TRP A 1 332 ? 119.785 115.389 101.846 1.00 82.57 332 TRP B O 1
ATOM 2529 N N . ASP A 1 333 ? 121.693 116.576 101.722 1.00 78.04 333 ASP B N 1
ATOM 2530 C CA . ASP A 1 333 ? 121.443 117.307 102.956 1.00 76.64 333 ASP B CA 1
ATOM 2531 C C . ASP A 1 333 ? 120.763 118.649 102.713 1.00 72.51 333 ASP B C 1
ATOM 2532 O O . ASP A 1 333 ? 120.929 119.576 103.515 1.00 80.07 333 ASP B O 1
ATOM 2537 N N . SER A 1 334 ? 120.017 118.775 101.613 1.00 64.57 334 SER B N 1
ATOM 2538 C CA . SER A 1 334 ? 119.195 119.935 101.277 1.00 74.10 334 SER B CA 1
ATOM 2539 C C . SER A 1 334 ? 120.014 121.170 100.936 1.00 73.91 334 SER B C 1
ATOM 2540 O O . SER A 1 334 ? 119.455 122.272 100.869 1.00 80.03 334 SER B O 1
ATOM 2543 N N . PHE A 1 335 ? 121.314 121.026 100.709 1.00 64.87 335 PHE B N 1
ATOM 2544 C CA . PHE A 1 335 ? 122.228 122.155 100.656 1.00 69.38 335 PHE B CA 1
ATOM 2545 C C . PHE A 1 335 ? 122.944 122.200 99.313 1.00 68.70 335 PHE B C 1
ATOM 2546 O O . PHE A 1 335 ? 123.540 121.207 98.886 1.00 74.33 335 PHE B O 1
ATOM 2554 N N . LEU A 1 336 ? 122.892 123.355 98.657 1.00 64.17 336 LEU B N 1
ATOM 2555 C CA . LEU A 1 336 ? 123.672 123.603 97.452 1.00 54.36 336 LEU B CA 1
ATOM 2556 C C . LEU A 1 336 ? 124.862 124.482 97.807 1.00 60.20 336 LEU B C 1
ATOM 2557 O O . LEU A 1 336 ? 124.686 125.610 98.275 1.00 74.02 336 LEU B O 1
ATOM 2562 N N . LYS A 1 337 ? 126.064 123.969 97.577 1.00 51.95 337 LYS B N 1
ATOM 2563 C CA . LYS A 1 337 ? 127.293 124.679 97.897 1.00 56.20 337 LYS B CA 1
ATOM 2564 C C . LYS A 1 337 ? 127.992 125.081 96.609 1.00 58.98 337 LYS B C 1
ATOM 2565 O O . LYS A 1 337 ? 128.236 124.238 95.740 1.00 78.17 337 LYS B O 1
ATOM 2571 N N . ILE A 1 338 ? 128.310 126.365 96.489 1.00 47.04 338 ILE B N 1
ATOM 2572 C CA . ILE A 1 338 ? 128.964 126.908 95.305 1.00 51.37 338 ILE B CA 1
ATOM 2573 C C . ILE A 1 338 ? 130.449 127.018 95.628 1.00 60.50 338 ILE B C 1
ATOM 2574 O O . ILE A 1 338 ? 130.897 127.989 96.241 1.00 73.36 338 ILE B O 1
ATOM 2579 N N . TRP A 1 339 ? 131.214 126.010 95.230 1.00 54.07 339 TRP B N 1
ATOM 2580 C CA . TRP A 1 339 ? 132.651 125.994 95.427 1.00 64.29 339 TRP B CA 1
ATOM 2581 C C . TRP A 1 339 ? 133.340 126.805 94.338 1.00 70.21 339 TRP B C 1
ATOM 2582 O O . TRP A 1 339 ? 132.862 126.893 93.203 1.00 75.46 339 TRP B O 1
ATOM 2593 N N . ASN A 1 340 ? 134.468 127.408 94.699 1.00 82.23 340 ASN B N 1
ATOM 2594 C CA . ASN A 1 340 ? 135.222 128.234 93.770 1.00 75.18 340 ASN B CA 1
ATOM 2595 C C . ASN A 1 340 ? 136.666 128.309 94.250 1.00 84.30 340 ASN B C 1
ATOM 2596 O O . ASN A 1 340 ? 136.969 128.044 95.417 1.00 83.86 340 ASN B O 1
ATOM 2601 N N . GLY A 1 341 ? 137.560 128.671 93.333 1.00 96.70 341 GLY B N 1
ATOM 2602 C CA . GLY A 1 341 ? 138.967 128.767 93.657 1.00 92.24 341 GLY B CA 1
ATOM 2603 C C . GLY A 1 341 ? 139.260 129.875 94.652 1.00 96.50 341 GLY B C 1
ATOM 2604 O O . GLY A 1 341 ? 138.453 130.770 94.904 1.00 99.19 341 GLY B O 1
ATOM 2605 N N . SER A 1 342 ? 140.457 129.805 95.232 1.00 107.14 342 SER B N 1
ATOM 2606 C CA . SER A 1 342 ? 140.861 130.703 96.305 1.00 107.94 342 SER B CA 1
ATOM 2607 C C . SER A 1 342 ? 141.803 131.805 95.845 1.00 109.87 342 SER B C 1
ATOM 2608 O O . SER A 1 342 ? 141.499 132.988 96.019 1.00 106.12 342 SER B O 1
ATOM 2611 N N . SER A 1 343 ? 142.940 131.447 95.256 1.00 118.26 343 SER B N 1
ATOM 2612 C CA . SER A 1 343 ? 143.931 132.432 94.836 1.00 113.75 343 SER B CA 1
ATOM 2613 C C . SER A 1 343 ? 143.407 133.302 93.698 1.00 114.57 343 SER B C 1
ATOM 2614 O O . SER A 1 343 ? 144.181 133.939 92.984 1.00 114.59 343 SER B O 1
ATOM 2617 N N . ASP B 2 39 ? 92.978 140.691 80.523 1.00 100.80 39 ASP D N 1
ATOM 2618 C CA . ASP B 2 39 ? 94.232 140.134 81.016 1.00 99.36 39 ASP D CA 1
ATOM 2619 C C . ASP B 2 39 ? 95.285 141.218 81.233 1.00 100.15 39 ASP D C 1
ATOM 2620 O O . ASP B 2 39 ? 95.287 142.236 80.540 1.00 93.37 39 ASP D O 1
ATOM 2625 N N . VAL B 2 40 ? 96.173 140.967 82.202 1.00 98.42 40 VAL D N 1
ATOM 2626 C CA . VAL B 2 40 ? 97.265 141.849 82.623 1.00 90.78 40 VAL D CA 1
ATOM 2627 C C . VAL B 2 40 ? 96.888 143.323 82.521 1.00 87.44 40 VAL D C 1
ATOM 2628 O O . VAL B 2 40 ? 97.708 144.163 82.131 1.00 85.52 40 VAL D O 1
ATOM 2632 N N . GLN B 2 41 ? 95.661 143.655 82.915 1.00 92.10 41 GLN D N 1
ATOM 2633 C CA . GLN B 2 41 ? 95.142 145.009 82.811 1.00 91.46 41 GLN D CA 1
ATOM 2634 C C . GLN B 2 41 ? 94.871 145.574 84.199 1.00 91.58 41 GLN D C 1
ATOM 2635 O O . GLN B 2 41 ? 94.359 144.876 85.085 1.00 94.16 41 GLN D O 1
ATOM 2641 N N . LEU B 2 42 ? 95.220 146.843 84.379 1.00 87.41 42 LEU D N 1
ATOM 2642 C CA . LEU B 2 42 ? 95.060 147.557 85.642 1.00 88.87 42 LEU D CA 1
ATOM 2643 C C . LEU B 2 42 ? 94.012 148.646 85.444 1.00 94.39 42 LEU D C 1
ATOM 2644 O O . LEU B 2 42 ? 94.332 149.765 85.038 1.00 91.58 42 LEU D O 1
ATOM 2649 N N . VAL B 2 43 ? 92.752 148.317 85.734 1.00 105.35 43 VAL D N 1
ATOM 2650 C CA . VAL B 2 43 ? 91.718 149.342 85.662 1.00 105.05 43 VAL D CA 1
ATOM 2651 C C . VAL B 2 43 ? 91.830 150.253 86.879 1.00 102.14 43 VAL D C 1
ATOM 2652 O O . VAL B 2 43 ? 92.373 149.881 87.921 1.00 101.09 43 VAL D O 1
ATOM 2656 N N . GLU B 2 44 ? 91.340 151.480 86.734 1.00 119.47 44 GLU D N 1
ATOM 2657 C CA . GLU B 2 44 ? 91.397 152.429 87.836 1.00 124.20 44 GLU D CA 1
ATOM 2658 C C . GLU B 2 44 ? 90.070 153.160 87.965 1.00 126.84 44 GLU D C 1
ATOM 2659 O O . GLU B 2 44 ? 89.375 153.407 86.977 1.00 123.81 44 GLU D O 1
ATOM 2665 N N . SER B 2 45 ? 89.729 153.499 89.207 1.00 128.34 45 SER D N 1
ATOM 2666 C CA . SER B 2 45 ? 88.483 154.176 89.524 1.00 127.72 45 SER D CA 1
ATOM 2667 C C . SER B 2 45 ? 88.724 155.195 90.628 1.00 122.65 45 SER D C 1
ATOM 2668 O O . SER B 2 45 ? 89.670 155.076 91.417 1.00 122.63 45 SER D O 1
ATOM 2671 N N . GLY B 2 46 ? 87.853 156.192 90.674 1.00 120.79 46 GLY D N 1
ATOM 2672 C CA . GLY B 2 46 ? 87.956 157.300 91.601 1.00 123.84 46 GLY D CA 1
ATOM 2673 C C . GLY B 2 46 ? 88.364 158.577 90.891 1.00 124.22 46 GLY D C 1
ATOM 2674 O O . GLY B 2 46 ? 88.584 158.612 89.676 1.00 123.08 46 GLY D O 1
ATOM 2675 N N . GLY B 2 47 ? 88.466 159.645 91.677 1.00 146.82 47 GLY D N 1
ATOM 2676 C CA . GLY B 2 47 ? 88.894 160.924 91.146 1.00 146.52 47 GLY D CA 1
ATOM 2677 C C . GLY B 2 47 ? 87.786 161.951 91.040 1.00 147.51 47 GLY D C 1
ATOM 2678 O O . GLY B 2 47 ? 86.885 161.995 91.881 1.00 148.15 47 GLY D O 1
ATOM 2679 N N . GLY B 2 48 ? 87.846 162.785 90.004 1.00 154.61 48 GLY D N 1
ATOM 2680 C CA . GLY B 2 48 ? 86.869 163.839 89.820 1.00 155.39 48 GLY D CA 1
ATOM 2681 C C . GLY B 2 48 ? 87.201 165.082 90.624 1.00 155.88 48 GLY D C 1
ATOM 2682 O O . GLY B 2 48 ? 88.210 165.167 91.327 1.00 155.68 48 GLY D O 1
ATOM 2683 N N . LEU B 2 49 ? 86.320 166.071 90.508 1.00 161.09 49 LEU D N 1
ATOM 2684 C CA . LEU B 2 49 ? 86.487 167.325 91.230 1.00 161.26 49 LEU D CA 1
ATOM 2685 C C . LEU B 2 49 ? 86.246 167.103 92.718 1.00 161.30 49 LEU D C 1
ATOM 2686 O O . LEU B 2 49 ? 85.179 166.630 93.120 1.00 161.55 49 LEU D O 1
ATOM 2691 N N . VAL B 2 50 ? 87.245 167.444 93.534 1.00 160.74 50 VAL D N 1
ATOM 2692 C CA . VAL B 2 50 ? 87.182 167.247 94.976 1.00 160.55 50 VAL D CA 1
ATOM 2693 C C . VAL B 2 50 ? 87.618 168.527 95.673 1.00 160.75 50 VAL D C 1
ATOM 2694 O O . VAL B 2 50 ? 88.313 169.371 95.102 1.00 160.47 50 VAL D O 1
ATOM 2698 N N . GLN B 2 51 ? 87.192 168.665 96.927 1.00 166.44 51 GLN D N 1
ATOM 2699 C CA . GLN B 2 51 ? 87.574 169.811 97.733 1.00 167.18 51 GLN D CA 1
ATOM 2700 C C . GLN B 2 51 ? 88.953 169.594 98.354 1.00 166.89 51 GLN D C 1
ATOM 2701 O O . GLN B 2 51 ? 89.370 168.454 98.573 1.00 166.49 51 GLN D O 1
ATOM 2707 N N . PRO B 2 52 ? 89.686 170.675 98.631 1.00 158.30 52 PRO D N 1
ATOM 2708 C CA . PRO B 2 52 ? 91.018 170.516 99.239 1.00 156.94 52 PRO D CA 1
ATOM 2709 C C . PRO B 2 52 ? 90.995 169.829 100.594 1.00 157.57 52 PRO D C 1
ATOM 2710 O O . PRO B 2 52 ? 91.946 169.112 100.930 1.00 158.00 52 PRO D O 1
ATOM 2714 N N . GLY B 2 53 ? 89.945 170.025 101.382 1.00 153.22 53 GLY D N 1
ATOM 2715 C CA . GLY B 2 53 ? 89.852 169.462 102.712 1.00 152.93 53 GLY D CA 1
ATOM 2716 C C . GLY B 2 53 ? 89.220 168.091 102.808 1.00 154.63 53 GLY D C 1
ATOM 2717 O O . GLY B 2 53 ? 88.982 167.615 103.923 1.00 155.74 53 GLY D O 1
ATOM 2718 N N . GLY B 2 54 ? 88.940 167.437 101.685 1.00 147.69 54 GLY D N 1
ATOM 2719 C CA . GLY B 2 54 ? 88.269 166.147 101.676 1.00 146.40 54 GLY D CA 1
ATOM 2720 C C . GLY B 2 54 ? 89.218 165.032 101.268 1.00 146.29 54 GLY D C 1
ATOM 2721 O O . GLY B 2 54 ? 89.877 165.113 100.229 1.00 143.47 54 GLY D O 1
ATOM 2722 N N . SER B 2 55 ? 89.273 163.995 102.101 1.00 141.47 55 SER D N 1
ATOM 2723 C CA . SER B 2 55 ? 90.051 162.809 101.784 1.00 139.83 55 SER D CA 1
ATOM 2724 C C . SER B 2 55 ? 89.400 162.033 100.642 1.00 139.83 55 SER D C 1
ATOM 2725 O O . SER B 2 55 ? 88.181 162.062 100.448 1.00 139.73 55 SER D O 1
ATOM 2728 N N . ARG B 2 56 ? 90.233 161.328 99.879 1.00 129.57 56 ARG D N 1
ATOM 2729 C CA . ARG B 2 56 ? 89.770 160.601 98.707 1.00 126.13 56 ARG D CA 1
ATOM 2730 C C . ARG B 2 56 ? 90.394 159.216 98.660 1.00 124.22 56 ARG D C 1
ATOM 2731 O O . ARG B 2 56 ? 91.511 159.008 99.141 1.00 121.63 56 ARG D O 1
ATOM 2739 N N . LYS B 2 57 ? 89.658 158.272 98.082 1.00 114.24 57 LYS D N 1
ATOM 2740 C CA . LYS B 2 57 ? 90.144 156.925 97.819 1.00 115.57 57 LYS D CA 1
ATOM 2741 C C . LYS B 2 57 ? 90.267 156.739 96.315 1.00 113.32 57 LYS D C 1
ATOM 2742 O O . LYS B 2 57 ? 89.288 156.915 95.583 1.00 109.78 57 LYS D O 1
ATOM 2748 N N . LEU B 2 58 ? 91.466 156.392 95.853 1.00 101.81 58 LEU D N 1
ATOM 2749 C CA . LEU B 2 58 ? 91.723 156.201 94.430 1.00 101.15 58 LEU D CA 1
ATOM 2750 C C . LEU B 2 58 ? 92.179 154.761 94.236 1.00 107.50 58 LEU D C 1
ATOM 2751 O O . LEU B 2 58 ? 93.253 154.381 94.713 1.00 108.50 58 LEU D O 1
ATOM 2756 N N . SER B 2 59 ? 91.374 153.956 93.547 1.00 104.88 59 SER D N 1
ATOM 2757 C CA . SER B 2 59 ? 91.590 152.517 93.512 1.00 100.87 59 SER D CA 1
ATOM 2758 C C . SER B 2 59 ? 92.087 152.067 92.145 1.00 101.22 59 SER D C 1
ATOM 2759 O O . SER B 2 59 ? 91.718 152.633 91.112 1.00 96.28 59 SER D O 1
ATOM 2762 N N . CYS B 2 60 ? 92.933 151.037 92.154 1.00 96.00 60 CYS D N 1
ATOM 2763 C CA . CYS B 2 60 ? 93.350 150.343 90.944 1.00 95.55 60 CYS D CA 1
ATOM 2764 C C . CYS B 2 60 ? 93.144 148.851 91.160 1.00 94.67 60 CYS D C 1
ATOM 2765 O O . CYS B 2 60 ? 93.593 148.288 92.165 1.00 89.90 60 CYS D O 1
ATOM 2768 N N . SER B 2 61 ? 92.431 148.226 90.231 1.00 104.22 61 SER D N 1
ATOM 2769 C CA . SER B 2 61 ? 92.119 146.806 90.275 1.00 105.15 61 SER D CA 1
ATOM 2770 C C . SER B 2 61 ? 92.919 146.086 89.201 1.00 100.80 61 SER D C 1
ATOM 2771 O O . SER B 2 61 ? 92.914 146.495 88.033 1.00 101.71 61 SER D O 1
ATOM 2774 N N . ALA B 2 62 ? 93.593 145.013 89.598 1.00 91.18 62 ALA D N 1
ATOM 2775 C CA . ALA B 2 62 ? 94.445 144.237 88.710 1.00 95.45 62 ALA D CA 1
ATOM 2776 C C . ALA B 2 62 ? 93.715 142.973 88.284 1.00 100.49 62 ALA D C 1
ATOM 2777 O O . ALA B 2 62 ? 93.246 142.208 89.134 1.00 103.03 62 ALA D O 1
ATOM 2779 N N . SER B 2 63 ? 93.619 142.753 86.975 1.00 96.45 63 SER D N 1
ATOM 2780 C CA . SER B 2 63 ? 92.997 141.549 86.447 1.00 94.07 63 SER D CA 1
ATOM 2781 C C . SER B 2 63 ? 93.910 140.918 85.409 1.00 93.32 63 SER D C 1
ATOM 2782 O O . SER B 2 63 ? 94.419 141.602 84.517 1.00 95.15 63 SER D O 1
ATOM 2785 N N . GLY B 2 64 ? 94.105 139.609 85.526 1.00 87.92 64 GLY D N 1
ATOM 2786 C CA . GLY B 2 64 ? 94.867 138.868 84.551 1.00 89.39 64 GLY D CA 1
ATOM 2787 C C . GLY B 2 64 ? 96.321 138.626 84.884 1.00 90.35 64 GLY D C 1
ATOM 2788 O O . GLY B 2 64 ? 97.058 138.154 84.014 1.00 90.88 64 GLY D O 1
ATOM 2789 N N . PHE B 2 65 ? 96.764 138.931 86.100 1.00 79.16 65 PHE D N 1
ATOM 2790 C CA . PHE B 2 65 ? 98.120 138.581 86.506 1.00 74.22 65 PHE D CA 1
ATOM 2791 C C . PHE B 2 65 ? 98.165 138.468 88.023 1.00 78.86 65 PHE D C 1
ATOM 2792 O O . PHE B 2 65 ? 97.255 138.909 88.728 1.00 84.38 65 PHE D O 1
ATOM 2800 N N . ALA B 2 66 ? 99.243 137.858 88.515 1.00 80.89 66 ALA D N 1
ATOM 2801 C CA . ALA B 2 66 ? 99.414 137.592 89.943 1.00 80.87 66 ALA D CA 1
ATOM 2802 C C . ALA B 2 66 ? 99.746 138.899 90.650 1.00 85.89 66 ALA D C 1
ATOM 2803 O O . ALA B 2 66 ? 100.878 139.381 90.623 1.00 95.19 66 ALA D O 1
ATOM 2805 N N . PHE B 2 67 ? 98.734 139.479 91.299 1.00 76.04 67 PHE D N 1
ATOM 2806 C CA . PHE B 2 67 ? 98.932 140.736 92.013 1.00 74.37 67 PHE D CA 1
ATOM 2807 C C . PHE B 2 67 ? 99.670 140.529 93.329 1.00 70.19 67 PHE D C 1
ATOM 2808 O O . PHE B 2 67 ? 100.376 141.433 93.790 1.00 71.39 67 PHE D O 1
ATOM 2816 N N . SER B 2 68 ? 99.521 139.354 93.945 1.00 81.10 68 SER D N 1
ATOM 2817 C CA . SER B 2 68 ? 100.107 139.121 95.262 1.00 83.86 68 SER D CA 1
ATOM 2818 C C . SER B 2 68 ? 101.628 139.189 95.222 1.00 81.29 68 SER D C 1
ATOM 2819 O O . SER B 2 68 ? 102.256 139.715 96.148 1.00 84.23 68 SER D O 1
ATOM 2822 N N . SER B 2 69 ? 102.239 138.661 94.163 1.00 70.20 69 SER D N 1
ATOM 2823 C CA . SER B 2 69 ? 103.692 138.610 94.065 1.00 70.89 69 SER D CA 1
ATOM 2824 C C . SER B 2 69 ? 104.293 139.851 93.419 1.00 72.69 69 SER D C 1
ATOM 2825 O O . SER B 2 69 ? 105.513 139.902 93.234 1.00 78.11 69 SER D O 1
ATOM 2828 N N . PHE B 2 70 ? 103.479 140.846 93.079 1.00 66.84 70 PHE D N 1
ATOM 2829 C CA . PHE B 2 70 ? 103.947 142.062 92.427 1.00 64.82 70 PHE D CA 1
ATOM 2830 C C . PHE B 2 70 ? 103.932 143.226 93.407 1.00 70.69 70 PHE D C 1
ATOM 2831 O O . PHE B 2 70 ? 102.925 143.462 94.082 1.00 80.06 70 PHE D O 1
ATOM 2839 N N . GLY B 2 71 ? 105.046 143.947 93.483 1.00 65.25 71 GLY D N 1
ATOM 2840 C CA . GLY B 2 71 ? 105.033 145.242 94.130 1.00 67.74 71 GLY D CA 1
ATOM 2841 C C . GLY B 2 71 ? 104.289 146.261 93.288 1.00 67.71 71 GLY D C 1
ATOM 2842 O O . GLY B 2 71 ? 104.062 146.069 92.094 1.00 73.42 71 GLY D O 1
ATOM 2843 N N . MET B 2 72 ? 103.907 147.369 93.915 1.00 55.85 72 MET D N 1
ATOM 2844 C CA . MET B 2 72 ? 103.051 148.343 93.260 1.00 58.03 72 MET D CA 1
ATOM 2845 C C . MET B 2 72 ? 103.569 149.755 93.487 1.00 68.12 72 MET D C 1
ATOM 2846 O O . MET B 2 72 ? 104.252 150.036 94.476 1.00 79.99 72 MET D O 1
ATOM 2851 N N . HIS B 2 73 ? 103.234 150.639 92.549 1.00 67.21 73 HIS D N 1
ATOM 2852 C CA . HIS B 2 73 ? 103.630 152.036 92.575 1.00 60.47 73 HIS D CA 1
ATOM 2853 C C . HIS B 2 73 ? 102.436 152.902 92.201 1.00 68.67 73 HIS D C 1
ATOM 2854 O O . HIS B 2 73 ? 101.578 152.498 91.414 1.00 84.75 73 HIS D O 1
ATOM 2861 N N . TRP B 2 74 ? 102.400 154.103 92.765 1.00 66.66 74 TRP D N 1
ATOM 2862 C CA . TRP B 2 74 ? 101.476 155.153 92.357 1.00 68.42 74 TRP D CA 1
ATOM 2863 C C . TRP B 2 74 ? 102.300 156.299 91.790 1.00 74.29 74 TRP D C 1
ATOM 2864 O O . TRP B 2 74 ? 103.213 156.793 92.464 1.00 81.47 74 TRP D O 1
ATOM 2875 N N . VAL B 2 75 ? 101.974 156.719 90.565 1.00 79.27 75 VAL D N 1
ATOM 2876 C CA . VAL B 2 75 ? 102.750 157.713 89.834 1.00 85.07 75 VAL D CA 1
ATOM 2877 C C . VAL B 2 75 ? 101.813 158.808 89.336 1.00 90.36 75 VAL D C 1
ATOM 2878 O O . VAL B 2 75 ? 100.669 158.547 88.947 1.00 91.33 75 VAL D O 1
ATOM 2882 N N . ARG B 2 76 ? 102.303 160.048 89.363 1.00 101.81 76 ARG D N 1
ATOM 2883 C CA . ARG B 2 76 ? 101.517 161.227 89.030 1.00 102.76 76 ARG D CA 1
ATOM 2884 C C . ARG B 2 76 ? 102.016 161.861 87.738 1.00 105.87 76 ARG D C 1
ATOM 2885 O O . ARG B 2 76 ? 103.223 161.909 87.482 1.00 108.70 76 ARG D O 1
ATOM 2893 N N . GLN B 2 77 ? 101.074 162.346 86.928 1.00 125.04 77 GLN D N 1
ATOM 2894 C CA . GLN B 2 77 ? 101.349 163.064 85.684 1.00 124.38 77 GLN D CA 1
ATOM 2895 C C . GLN B 2 77 ? 100.666 164.425 85.768 1.00 125.17 77 GLN D C 1
ATOM 2896 O O . GLN B 2 77 ? 99.437 164.512 85.723 1.00 125.88 77 GLN D O 1
ATOM 2902 N N . ALA B 2 78 ? 101.451 165.489 85.896 1.00 138.29 78 ALA D N 1
ATOM 2903 C CA . ALA B 2 78 ? 100.865 166.818 85.896 1.00 138.93 78 ALA D CA 1
ATOM 2904 C C . ALA B 2 78 ? 100.327 167.151 84.503 1.00 139.06 78 ALA D C 1
ATOM 2905 O O . ALA B 2 78 ? 100.897 166.728 83.494 1.00 140.11 78 ALA D O 1
ATOM 2907 N N . PRO B 2 79 ? 99.210 167.890 84.425 1.00 140.83 79 PRO D N 1
ATOM 2908 C CA . PRO B 2 79 ? 98.614 168.204 83.117 1.00 139.94 79 PRO D CA 1
ATOM 2909 C C . PRO B 2 79 ? 99.589 168.867 82.157 1.00 141.84 79 PRO D C 1
ATOM 2910 O O . PRO B 2 79 ? 100.105 169.954 82.437 1.00 143.47 79 PRO D O 1
ATOM 2914 N N . GLU B 2 80 ? 99.843 168.210 81.023 1.00 147.16 80 GLU D N 1
ATOM 2915 C CA . GLU B 2 80 ? 100.771 168.698 80.001 1.00 147.94 80 GLU D CA 1
ATOM 2916 C C . GLU B 2 80 ? 102.166 168.943 80.571 1.00 147.97 80 GLU D C 1
ATOM 2917 O O . GLU B 2 80 ? 102.882 169.843 80.125 1.00 144.75 80 GLU D O 1
ATOM 2923 N N . LYS B 2 81 ? 102.560 168.144 81.561 1.00 142.57 81 LYS D N 1
ATOM 2924 C CA . LYS B 2 81 ? 103.879 168.260 82.171 1.00 140.49 81 LYS D CA 1
ATOM 2925 C C . LYS B 2 81 ? 104.536 166.890 82.273 1.00 140.42 81 LYS D C 1
ATOM 2926 O O . LYS B 2 81 ? 104.051 165.917 81.686 1.00 138.76 81 LYS D O 1
ATOM 2932 N N . GLY B 2 82 ? 105.637 166.803 83.013 1.00 124.74 82 GLY D N 1
ATOM 2933 C CA . GLY B 2 82 ? 106.320 165.545 83.220 1.00 123.99 82 GLY D CA 1
ATOM 2934 C C . GLY B 2 82 ? 105.647 164.699 84.283 1.00 122.38 82 GLY D C 1
ATOM 2935 O O . GLY B 2 82 ? 104.581 165.033 84.807 1.00 121.45 82 GLY D O 1
ATOM 2936 N N . LEU B 2 83 ? 106.290 163.579 84.603 1.00 102.88 83 LEU D N 1
ATOM 2937 C CA . LEU B 2 83 ? 105.792 162.629 85.584 1.00 96.24 83 LEU D CA 1
ATOM 2938 C C . LEU B 2 83 ? 106.592 162.747 86.875 1.00 98.05 83 LEU D C 1
ATOM 2939 O O . LEU B 2 83 ? 107.620 163.429 86.927 1.00 101.56 83 LEU D O 1
ATOM 2944 N N . GLU B 2 84 ? 106.097 162.094 87.926 1.00 93.95 84 GLU D N 1
ATOM 2945 C CA . GLU B 2 84 ? 106.772 162.093 89.225 1.00 96.23 84 GLU D CA 1
ATOM 2946 C C . GLU B 2 84 ? 106.232 160.933 90.043 1.00 97.04 84 GLU D C 1
ATOM 2947 O O . GLU B 2 84 ? 105.015 160.804 90.200 1.00 95.70 84 GLU D O 1
ATOM 2953 N N . TRP B 2 85 ? 107.127 160.096 90.565 1.00 87.29 85 TRP D N 1
ATOM 2954 C CA . TRP B 2 85 ? 106.692 158.949 91.350 1.00 82.51 85 TRP D CA 1
ATOM 2955 C C . TRP B 2 85 ? 106.151 159.419 92.694 1.00 82.00 85 TRP D C 1
ATOM 2956 O O . TRP B 2 85 ? 106.743 160.275 93.356 1.00 85.54 85 TRP D O 1
ATOM 2967 N N . VAL B 2 86 ? 105.013 158.856 93.093 1.00 83.39 86 VAL D N 1
ATOM 2968 C CA . VAL B 2 86 ? 104.343 159.277 94.316 1.00 82.41 86 VAL D CA 1
ATOM 2969 C C . VAL B 2 86 ? 104.492 158.278 95.454 1.00 86.36 86 VAL D C 1
ATOM 2970 O O . VAL B 2 86 ? 104.836 158.689 96.575 1.00 89.30 86 VAL D O 1
ATOM 2974 N N . ALA B 2 87 ? 104.264 156.988 95.226 1.00 70.44 87 ALA D N 1
ATOM 2975 C CA . ALA B 2 87 ? 104.316 156.037 96.329 1.00 69.96 87 ALA D CA 1
ATOM 2976 C C . ALA B 2 87 ? 104.695 154.660 95.807 1.00 70.51 87 ALA D C 1
ATOM 2977 O O . ALA B 2 87 ? 104.567 154.383 94.614 1.00 84.34 87 ALA D O 1
ATOM 2979 N N . TYR B 2 88 ? 105.150 153.799 96.717 1.00 60.77 88 TYR D N 1
ATOM 2980 C CA . TYR B 2 88 ? 105.520 152.435 96.365 1.00 68.32 88 TYR D CA 1
ATOM 2981 C C . TYR B 2 88 ? 105.294 151.531 97.566 1.00 67.36 88 TYR D C 1
ATOM 2982 O O . TYR B 2 88 ? 105.545 151.936 98.703 1.00 70.50 88 TYR D O 1
ATOM 2991 N N . ILE B 2 89 ? 104.814 150.317 97.312 1.00 74.65 89 ILE D N 1
ATOM 2992 C CA . ILE B 2 89 ? 104.624 149.311 98.349 1.00 65.30 89 ILE D CA 1
ATOM 2993 C C . ILE B 2 89 ? 105.031 147.955 97.787 1.00 76.56 89 ILE D C 1
ATOM 2994 O O . ILE B 2 89 ? 104.535 147.540 96.734 1.00 87.29 89 ILE D O 1
ATOM 2999 N N . SER B 2 90 ? 105.922 147.265 98.491 1.00 85.91 90 SER D N 1
ATOM 3000 C CA . SER B 2 90 ? 106.438 145.992 98.014 1.00 86.53 90 SER D CA 1
ATOM 3001 C C . SER B 2 90 ? 105.389 144.892 98.162 1.00 86.47 90 SER D C 1
ATOM 3002 O O . SER B 2 90 ? 104.323 145.082 98.754 1.00 96.11 90 SER D O 1
ATOM 3005 N N . SER B 2 91 ? 105.706 143.726 97.601 1.00 83.47 91 SER D N 1
ATOM 3006 C CA . SER B 2 91 ? 104.826 142.573 97.722 1.00 83.09 91 SER D CA 1
ATOM 3007 C C . SER B 2 91 ? 104.702 142.156 99.181 1.00 89.94 91 SER D C 1
ATOM 3008 O O . SER B 2 91 ? 105.698 142.091 99.908 1.00 93.10 91 SER D O 1
ATOM 3011 N N . GLY B 2 92 ? 103.474 141.880 99.610 1.00 77.34 92 GLY D N 1
ATOM 3012 C CA . GLY B 2 92 ? 103.226 141.550 100.997 1.00 71.81 92 GLY D CA 1
ATOM 3013 C C . GLY B 2 92 ? 103.258 142.725 101.944 1.00 70.28 92 GLY D C 1
ATOM 3014 O O . GLY B 2 92 ? 103.247 142.515 103.163 1.00 75.74 92 GLY D O 1
ATOM 3015 N N . SER B 2 93 ? 103.307 143.952 101.424 1.00 71.57 93 SER D N 1
ATOM 3016 C CA . SER B 2 93 ? 103.342 145.178 102.219 1.00 73.99 93 SER D CA 1
ATOM 3017 C C . SER B 2 93 ? 104.540 145.229 103.159 1.00 77.80 93 SER D C 1
ATOM 3018 O O . SER B 2 93 ? 104.478 145.868 104.214 1.00 73.67 93 SER D O 1
ATOM 3021 N N . GLY B 2 94 ? 105.635 144.555 102.800 1.00 92.99 94 GLY D N 1
ATOM 3022 C CA . GLY B 2 94 ? 106.817 144.581 103.646 1.00 94.37 94 GLY D CA 1
ATOM 3023 C C . GLY B 2 94 ? 107.470 145.949 103.713 1.00 91.72 94 GLY D C 1
ATOM 3024 O O . GLY B 2 94 ? 107.853 146.411 104.792 1.00 91.56 94 GLY D O 1
ATOM 3025 N N . THR B 2 95 ? 107.607 146.613 102.569 1.00 91.92 95 THR D N 1
ATOM 3026 C CA . THR B 2 95 ? 108.267 147.910 102.474 1.00 90.03 95 THR D CA 1
ATOM 3027 C C . THR B 2 95 ? 107.309 148.908 101.843 1.00 91.46 95 THR D C 1
ATOM 3028 O O . THR B 2 95 ? 106.730 148.632 100.787 1.00 95.31 95 THR D O 1
ATOM 3032 N N . ILE B 2 96 ? 107.142 150.060 102.487 1.00 79.56 96 ILE D N 1
ATOM 3033 C CA . ILE B 2 96 ? 106.272 151.120 101.991 1.00 78.38 96 ILE D CA 1
ATOM 3034 C C . ILE B 2 96 ? 107.078 152.412 101.975 1.00 76.17 96 ILE D C 1
ATOM 3035 O O . ILE B 2 96 ? 107.573 152.851 103.019 1.00 85.17 96 ILE D O 1
ATOM 3040 N N . TYR B 2 97 ? 107.206 153.019 100.797 1.00 75.83 97 TYR D N 1
ATOM 3041 C CA . TYR B 2 97 ? 107.948 154.258 100.609 1.00 78.12 97 TYR D CA 1
ATOM 3042 C C . TYR B 2 97 ? 107.036 155.311 99.996 1.00 80.56 97 TYR D C 1
ATOM 3043 O O . TYR B 2 97 ? 106.205 155.000 99.136 1.00 92.60 97 TYR D O 1
ATOM 3052 N N . TYR B 2 98 ? 107.189 156.555 100.439 1.00 72.71 98 TYR D N 1
ATOM 3053 C CA . TYR B 2 98 ? 106.401 157.661 99.918 1.00 73.12 98 TYR D CA 1
ATOM 3054 C C . TYR B 2 98 ? 107.323 158.751 99.391 1.00 79.10 98 TYR D C 1
ATOM 3055 O O . TYR B 2 98 ? 108.479 158.872 99.802 1.00 83.46 98 TYR D O 1
ATOM 3064 N N . ALA B 2 99 ? 106.792 159.546 98.466 1.00 89.72 99 ALA D N 1
ATOM 3065 C CA . ALA B 2 99 ? 107.545 160.669 97.932 1.00 93.33 99 ALA D CA 1
ATOM 3066 C C . ALA B 2 99 ? 107.695 161.759 98.986 1.00 98.38 99 ALA D C 1
ATOM 3067 O O . ALA B 2 99 ? 106.874 161.894 99.897 1.00 96.37 99 ALA D O 1
ATOM 3069 N N . ASP B 2 100 ? 108.770 162.539 98.857 1.00 114.63 100 ASP D N 1
ATOM 3070 C CA . ASP B 2 100 ? 109.028 163.618 99.801 1.00 113.29 100 ASP D CA 1
ATOM 3071 C C . ASP B 2 100 ? 107.959 164.702 99.753 1.00 112.78 100 ASP D C 1
ATOM 3072 O O . ASP B 2 100 ? 107.699 165.343 100.776 1.00 115.26 100 ASP D O 1
ATOM 3077 N N . THR B 2 101 ? 107.336 164.917 98.597 1.00 108.12 101 THR D N 1
ATOM 3078 C CA . THR B 2 101 ? 106.335 165.962 98.437 1.00 108.33 101 THR D CA 1
ATOM 3079 C C . THR B 2 101 ? 104.985 165.600 99.040 1.00 106.17 101 THR D C 1
ATOM 3080 O O . THR B 2 101 ? 104.177 166.499 99.298 1.00 108.57 101 THR D O 1
ATOM 3084 N N . VAL B 2 102 ? 104.720 164.317 99.278 1.00 96.66 102 VAL D N 1
ATOM 3085 C CA . VAL B 2 102 ? 103.405 163.894 99.741 1.00 103.12 102 VAL D CA 1
ATOM 3086 C C . VAL B 2 102 ? 103.538 163.017 100.979 1.00 102.18 102 VAL D C 1
ATOM 3087 O O . VAL B 2 102 ? 102.632 162.242 101.305 1.00 102.45 102 VAL D O 1
ATOM 3091 N N . LYS B 2 103 ? 104.664 163.134 101.676 1.00 100.87 103 LYS D N 1
ATOM 3092 C CA . LYS B 2 103 ? 104.884 162.337 102.874 1.00 103.32 103 LYS D CA 1
ATOM 3093 C C . LYS B 2 103 ? 104.012 162.851 104.015 1.00 105.00 103 LYS D C 1
ATOM 3094 O O . LYS B 2 103 ? 103.974 164.055 104.287 1.00 106.08 103 LYS D O 1
ATOM 3100 N N . GLY B 2 104 ? 103.308 161.936 104.677 1.00 112.66 104 GLY D N 1
ATOM 3101 C CA . GLY B 2 104 ? 102.526 162.247 105.851 1.00 114.79 104 GLY D CA 1
ATOM 3102 C C . GLY B 2 104 ? 101.037 162.398 105.611 1.00 118.68 104 GLY D C 1
ATOM 3103 O O . GLY B 2 104 ? 100.262 162.329 106.571 1.00 119.11 104 GLY D O 1
ATOM 3104 N N . ARG B 2 105 ? 100.614 162.599 104.364 1.00 117.91 105 ARG D N 1
ATOM 3105 C CA . ARG B 2 105 ? 99.201 162.750 104.054 1.00 115.75 105 ARG D CA 1
ATOM 3106 C C . ARG B 2 105 ? 98.684 161.710 103.072 1.00 114.95 105 ARG D C 1
ATOM 3107 O O . ARG B 2 105 ? 97.474 161.670 102.817 1.00 116.10 105 ARG D O 1
ATOM 3115 N N . PHE B 2 106 ? 99.553 160.870 102.517 1.00 100.30 106 PHE D N 1
ATOM 3116 C CA . PHE B 2 106 ? 99.150 159.810 101.605 1.00 102.40 106 PHE D CA 1
ATOM 3117 C C . PHE B 2 106 ? 99.390 158.465 102.274 1.00 105.61 106 PHE D C 1
ATOM 3118 O O . PHE B 2 106 ? 100.324 158.319 103.069 1.00 102.38 106 PHE D O 1
ATOM 3126 N N . THR B 2 107 ? 98.540 157.484 101.967 1.00 104.10 107 THR D N 1
ATOM 3127 C CA . THR B 2 107 ? 98.734 156.118 102.445 1.00 98.46 107 THR D CA 1
ATOM 3128 C C . THR B 2 107 ? 98.398 155.130 101.337 1.00 93.39 107 THR D C 1
ATOM 3129 O O . THR B 2 107 ? 97.572 155.426 100.467 1.00 89.57 107 THR D O 1
ATOM 3133 N N . ILE B 2 108 ? 99.037 153.962 101.374 1.00 86.65 108 ILE D N 1
ATOM 3134 C CA . ILE B 2 108 ? 98.784 152.879 100.430 1.00 89.91 108 ILE D CA 1
ATOM 3135 C C . ILE B 2 108 ? 98.680 151.574 101.205 1.00 86.66 108 ILE D C 1
ATOM 3136 O O . ILE B 2 108 ? 99.421 151.359 102.171 1.00 94.50 108 ILE D O 1
ATOM 3141 N N . SER B 2 109 ? 97.761 150.709 100.783 1.00 97.08 109 SER D N 1
ATOM 3142 C CA . SER B 2 109 ? 97.681 149.345 101.284 1.00 101.87 109 SER D CA 1
ATOM 3143 C C . SER B 2 109 ? 97.073 148.466 100.201 1.00 107.35 109 SER D C 1
ATOM 3144 O O . SER B 2 109 ? 96.381 148.953 99.303 1.00 109.85 109 SER D O 1
ATOM 3147 N N . ARG B 2 110 ? 97.337 147.165 100.289 1.00 91.59 110 ARG D N 1
ATOM 3148 C CA . ARG B 2 110 ? 96.954 146.219 99.252 1.00 92.17 110 ARG D CA 1
ATOM 3149 C C . ARG B 2 110 ? 95.982 145.186 99.802 1.00 94.20 110 ARG D C 1
ATOM 3150 O O . ARG B 2 110 ? 96.145 144.701 100.925 1.00 93.45 110 ARG D O 1
ATOM 3158 N N . ASP B 2 111 ? 94.971 144.856 99.002 1.00 113.82 111 ASP D N 1
ATOM 3159 C CA . ASP B 2 111 ? 94.047 143.761 99.273 1.00 114.66 111 ASP D CA 1
ATOM 3160 C C . ASP B 2 111 ? 94.373 142.661 98.264 1.00 114.32 111 ASP D C 1
ATOM 3161 O O . ASP B 2 111 ? 93.885 142.668 97.131 1.00 114.55 111 ASP D O 1
ATOM 3166 N N . ASP B 2 112 ? 95.235 141.733 98.682 1.00 118.52 112 ASP D N 1
ATOM 3167 C CA . ASP B 2 112 ? 95.632 140.630 97.808 1.00 120.63 112 ASP D CA 1
ATOM 3168 C C . ASP B 2 112 ? 94.473 139.718 97.424 1.00 120.35 112 ASP D C 1
ATOM 3169 O O . ASP B 2 112 ? 94.364 139.370 96.236 1.00 117.04 112 ASP D O 1
ATOM 3174 N N . PRO B 2 113 ? 93.599 139.277 98.341 1.00 120.53 113 PRO D N 1
ATOM 3175 C CA . PRO B 2 113 ? 92.472 138.436 97.901 1.00 120.81 113 PRO D CA 1
ATOM 3176 C C . PRO B 2 113 ? 91.579 139.112 96.878 1.00 121.10 113 PRO D C 1
ATOM 3177 O O . PRO B 2 113 ? 91.033 138.432 96.000 1.00 121.73 113 PRO D O 1
ATOM 3181 N N . LYS B 2 114 ? 91.412 140.430 96.960 1.00 113.61 114 LYS D N 1
ATOM 3182 C CA . LYS B 2 114 ? 90.623 141.169 95.985 1.00 113.42 114 LYS D CA 1
ATOM 3183 C C . LYS B 2 114 ? 91.465 141.773 94.870 1.00 111.87 114 LYS D C 1
ATOM 3184 O O . LYS B 2 114 ? 90.906 142.413 93.973 1.00 111.16 114 LYS D O 1
ATOM 3190 N N . ASN B 2 115 ? 92.788 141.581 94.903 1.00 110.47 115 ASN D N 1
ATOM 3191 C CA . ASN B 2 115 ? 93.691 142.072 93.858 1.00 113.41 115 ASN D CA 1
ATOM 3192 C C . ASN B 2 115 ? 93.524 143.576 93.640 1.00 115.46 115 ASN D C 1
ATOM 3193 O O . ASN B 2 115 ? 93.446 144.057 92.507 1.00 114.73 115 ASN D O 1
ATOM 3198 N N . THR B 2 116 ? 93.470 144.325 94.738 1.00 115.00 116 THR D N 1
ATOM 3199 C CA . THR B 2 116 ? 93.183 145.751 94.675 1.00 112.03 116 THR D CA 1
ATOM 3200 C C . THR B 2 116 ? 94.265 146.541 95.397 1.00 109.34 116 THR D C 1
ATOM 3201 O O . THR B 2 116 ? 94.809 146.105 96.414 1.00 113.22 116 THR D O 1
ATOM 3205 N N . LEU B 2 117 ? 94.587 147.712 94.852 1.00 102.36 117 LEU D N 1
ATOM 3206 C CA . LEU B 2 117 ? 95.513 148.630 95.508 1.00 109.14 117 LEU D CA 1
ATOM 3207 C C . LEU B 2 117 ? 94.899 150.019 95.479 1.00 112.88 117 LEU D C 1
ATOM 3208 O O . LEU B 2 117 ? 94.635 150.555 94.401 1.00 115.34 117 LEU D O 1
ATOM 3213 N N . PHE B 2 118 ? 94.684 150.609 96.649 1.00 98.39 118 PHE D N 1
ATOM 3214 C CA . PHE B 2 118 ? 94.055 151.916 96.728 1.00 94.45 118 PHE D CA 1
ATOM 3215 C C . PHE B 2 118 ? 94.945 152.884 97.489 1.00 98.29 118 PHE D C 1
ATOM 3216 O O . PHE B 2 118 ? 95.609 152.520 98.463 1.00 99.02 118 PHE D O 1
ATOM 3224 N N . LEU B 2 119 ? 94.953 154.125 97.016 1.00 108.49 119 LEU D N 1
ATOM 3225 C CA . LEU B 2 119 ? 95.666 155.220 97.652 1.00 107.94 119 LEU D CA 1
ATOM 3226 C C . LEU B 2 119 ? 94.666 156.095 98.395 1.00 105.92 119 LEU D C 1
ATOM 3227 O O . LEU B 2 119 ? 93.659 156.526 97.818 1.00 108.87 119 LEU D O 1
ATOM 3232 N N . GLN B 2 120 ? 94.939 156.336 99.675 1.00 105.26 120 GLN D N 1
ATOM 3233 C CA . GLN B 2 120 ? 94.115 157.198 100.509 1.00 106.67 120 GLN D CA 1
ATOM 3234 C C . GLN B 2 120 ? 94.814 158.545 100.627 1.00 104.66 120 GLN D C 1
ATOM 3235 O O . GLN B 2 120 ? 95.995 158.606 100.995 1.00 105.66 120 GLN D O 1
ATOM 3241 N N . MET B 2 121 ? 94.085 159.612 100.314 1.00 122.71 121 MET D N 1
ATOM 3242 C CA . MET B 2 121 ? 94.644 160.943 100.141 1.00 126.04 121 MET D CA 1
ATOM 3243 C C . MET B 2 121 ? 93.980 161.896 101.126 1.00 128.93 121 MET D C 1
ATOM 3244 O O . MET B 2 121 ? 92.755 162.048 101.113 1.00 129.67 121 MET D O 1
ATOM 3249 N N . THR B 2 122 ? 94.786 162.542 101.964 1.00 141.17 122 THR D N 1
ATOM 3250 C CA . THR B 2 122 ? 94.292 163.458 102.981 1.00 140.86 122 THR D CA 1
ATOM 3251 C C . THR B 2 122 ? 94.857 164.850 102.742 1.00 140.04 122 THR D C 1
ATOM 3252 O O . THR B 2 122 ? 96.021 164.999 102.358 1.00 139.12 122 THR D O 1
ATOM 3256 N N . SER B 2 123 ? 94.024 165.867 102.977 1.00 136.38 123 SER D N 1
ATOM 3257 C CA . SER B 2 123 ? 94.400 167.273 102.818 1.00 135.00 123 SER D CA 1
ATOM 3258 C C . SER B 2 123 ? 94.910 167.538 101.397 1.00 135.53 123 SER D C 1
ATOM 3259 O O . SER B 2 123 ? 96.072 167.881 101.165 1.00 133.12 123 SER D O 1
ATOM 3262 N N . LEU B 2 124 ? 93.995 167.353 100.448 1.00 145.92 124 LEU D N 1
ATOM 3263 C CA . LEU B 2 124 ? 94.323 167.534 99.040 1.00 145.30 124 LEU D CA 1
ATOM 3264 C C . LEU B 2 124 ? 94.760 168.968 98.771 1.00 146.11 124 LEU D C 1
ATOM 3265 O O . LEU B 2 124 ? 94.181 169.922 99.298 1.00 145.74 124 LEU D O 1
ATOM 3270 N N . ARG B 2 125 ? 95.793 169.117 97.951 1.00 137.15 125 ARG D N 1
ATOM 3271 C CA . ARG B 2 125 ? 96.332 170.419 97.591 1.00 133.94 125 ARG D CA 1
ATOM 3272 C C . ARG B 2 125 ? 96.035 170.725 96.129 1.00 134.10 125 ARG D C 1
ATOM 3273 O O . ARG B 2 125 ? 95.568 169.872 95.369 1.00 135.06 125 ARG D O 1
ATOM 3281 N N . SER B 2 126 ? 96.314 171.971 95.741 1.00 135.55 126 SER D N 1
ATOM 3282 C CA . SER B 2 126 ? 96.072 172.410 94.372 1.00 137.44 126 SER D CA 1
ATOM 3283 C C . SER B 2 126 ? 96.995 171.744 93.362 1.00 138.94 126 SER D C 1
ATOM 3284 O O . SER B 2 126 ? 96.677 171.740 92.168 1.00 137.85 126 SER D O 1
ATOM 3287 N N . GLU B 2 127 ? 98.120 171.186 93.802 1.00 138.87 127 GLU D N 1
ATOM 3288 C CA . GLU B 2 127 ? 99.057 170.520 92.910 1.00 139.18 127 GLU D CA 1
ATOM 3289 C C . GLU B 2 127 ? 98.754 169.037 92.730 1.00 137.18 127 GLU D C 1
ATOM 3290 O O . GLU B 2 127 ? 99.499 168.348 92.025 1.00 135.91 127 GLU D O 1
ATOM 3296 N N . ASP B 2 128 ? 97.684 168.535 93.341 1.00 134.25 128 ASP D N 1
ATOM 3297 C CA . ASP B 2 128 ? 97.252 167.157 93.152 1.00 134.85 128 ASP D CA 1
ATOM 3298 C C . ASP B 2 128 ? 96.298 166.995 91.977 1.00 136.62 128 ASP D C 1
ATOM 3299 O O . ASP B 2 128 ? 95.885 165.868 91.683 1.00 137.72 128 ASP D O 1
ATOM 3304 N N . THR B 2 129 ? 95.941 168.085 91.303 1.00 142.88 129 THR D N 1
ATOM 3305 C CA . THR B 2 129 ? 95.107 168.031 90.105 1.00 144.62 129 THR D CA 1
ATOM 3306 C C . THR B 2 129 ? 95.940 167.455 88.969 1.00 143.50 129 THR D C 1
ATOM 3307 O O . THR B 2 129 ? 96.650 168.186 88.276 1.00 143.82 129 THR D O 1
ATOM 3311 N N . ALA B 2 130 ? 95.851 166.144 88.763 1.00 131.96 130 ALA D N 1
ATOM 3312 C CA . ALA B 2 130 ? 96.762 165.488 87.837 1.00 130.58 130 ALA D CA 1
ATOM 3313 C C . ALA B 2 130 ? 96.235 164.107 87.473 1.00 133.33 130 ALA D C 1
ATOM 3314 O O . ALA B 2 130 ? 95.312 163.577 88.097 1.00 132.66 130 ALA D O 1
ATOM 3316 N N . MET B 2 131 ? 96.831 163.546 86.425 1.00 134.50 131 MET D N 1
ATOM 3317 C CA . MET B 2 131 ? 96.608 162.161 86.045 1.00 131.41 131 MET D CA 1
ATOM 3318 C C . MET B 2 131 ? 97.306 161.255 87.057 1.00 130.31 131 MET D C 1
ATOM 3319 O O . MET B 2 131 ? 98.372 161.594 87.575 1.00 131.79 131 MET D O 1
ATOM 3324 N N . TYR B 2 132 ? 96.713 160.097 87.340 1.00 116.86 132 TYR D N 1
ATOM 3325 C CA . TYR B 2 132 ? 97.280 159.141 88.282 1.00 117.59 132 TYR D CA 1
ATOM 3326 C C . TYR B 2 132 ? 97.315 157.757 87.652 1.00 118.18 132 TYR D C 1
ATOM 3327 O O . TYR B 2 132 ? 96.350 157.344 86.995 1.00 119.02 132 TYR D O 1
ATOM 3336 N N . TYR B 2 133 ? 98.420 157.045 87.869 1.00 103.25 133 TYR D N 1
ATOM 3337 C CA . TYR B 2 133 ? 98.658 155.742 87.265 1.00 101.27 133 TYR D CA 1
ATOM 3338 C C . TYR B 2 133 ? 99.120 154.755 88.329 1.00 103.29 133 TYR D C 1
ATOM 3339 O O . TYR B 2 133 ? 99.983 155.079 89.155 1.00 109.05 133 TYR D O 1
ATOM 3348 N N . CYS B 2 134 ? 98.540 153.556 88.304 1.00 78.03 134 CYS D N 1
ATOM 3349 C CA . CYS B 2 134 ? 98.906 152.465 89.200 1.00 79.32 134 CYS D CA 1
ATOM 3350 C C . CYS B 2 134 ? 99.756 151.470 88.417 1.00 75.54 134 CYS D C 1
ATOM 3351 O O . CYS B 2 134 ? 99.287 150.893 87.430 1.00 91.11 134 CYS D O 1
ATOM 3354 N N . VAL B 2 135 ? 101.001 151.274 88.852 1.00 31.65 135 VAL D N 1
ATOM 3355 C CA . VAL B 2 135 ? 102.003 150.563 88.066 1.00 46.42 135 VAL D CA 1
ATOM 3356 C C . VAL B 2 135 ? 102.496 149.337 88.823 1.00 53.63 135 VAL D C 1
ATOM 3357 O O . VAL B 2 135 ? 102.923 149.427 89.977 1.00 61.28 135 VAL D O 1
ATOM 3361 N N . ARG B 2 136 ? 102.460 148.188 88.154 1.00 64.04 136 ARG D N 1
ATOM 3362 C CA . ARG B 2 136 ? 102.972 146.943 88.706 1.00 58.05 136 ARG D CA 1
ATOM 3363 C C . ARG B 2 136 ? 104.484 146.888 88.533 1.00 50.80 136 ARG D C 1
ATOM 3364 O O . ARG B 2 136 ? 105.042 147.508 87.623 1.00 59.80 136 ARG D O 1
ATOM 3372 N N . SER B 2 137 ? 105.147 146.146 89.417 1.00 46.81 137 SER D N 1
ATOM 3373 C CA . SER B 2 137 ? 106.607 146.108 89.425 1.00 49.51 137 SER D CA 1
ATOM 3374 C C . SER B 2 137 ? 107.070 144.864 90.165 1.00 63.55 137 SER D C 1
ATOM 3375 O O . SER B 2 137 ? 106.837 144.746 91.372 1.00 67.45 137 SER D O 1
ATOM 3378 N N . ILE B 2 138 ? 107.736 143.953 89.459 1.00 66.13 138 ILE D N 1
ATOM 3379 C CA . ILE B 2 138 ? 108.322 142.758 90.057 1.00 58.36 138 ILE D CA 1
ATOM 3380 C C . ILE B 2 138 ? 109.838 142.866 89.973 1.00 61.90 138 ILE D C 1
ATOM 3381 O O . ILE B 2 138 ? 110.384 143.316 88.959 1.00 73.34 138 ILE D O 1
ATOM 3386 N N . TYR B 2 139 ? 110.517 142.475 91.048 1.00 58.32 139 TYR D N 1
ATOM 3387 C CA . TYR B 2 139 ? 111.960 142.661 91.166 1.00 56.02 139 TYR D CA 1
ATOM 3388 C C . TYR B 2 139 ? 112.646 141.313 91.340 1.00 63.83 139 TYR D C 1
ATOM 3389 O O . TYR B 2 139 ? 112.509 140.669 92.385 1.00 74.13 139 TYR D O 1
ATOM 3398 N N . TYR B 2 140 ? 113.385 140.898 90.317 1.00 68.03 140 TYR D N 1
ATOM 3399 C CA . TYR B 2 140 ? 114.326 139.791 90.413 1.00 63.77 140 TYR D CA 1
ATOM 3400 C C . TYR B 2 140 ? 115.314 139.940 89.267 1.00 64.88 140 TYR D C 1
ATOM 3401 O O . TYR B 2 140 ? 115.137 140.774 88.378 1.00 74.89 140 TYR D O 1
ATOM 3410 N N . TYR B 2 141 ? 116.375 139.134 89.309 1.00 44.44 141 TYR D N 1
ATOM 3411 C CA . TYR B 2 141 ? 117.401 139.217 88.279 1.00 47.44 141 TYR D CA 1
ATOM 3412 C C . TYR B 2 141 ? 116.791 138.919 86.915 1.00 54.69 141 TYR D C 1
ATOM 3413 O O . TYR B 2 141 ? 116.160 137.874 86.723 1.00 57.15 141 TYR D O 1
ATOM 3422 N N . GLY B 2 142 ? 116.979 139.831 85.964 1.00 65.05 142 GLY D N 1
ATOM 3423 C CA . GLY B 2 142 ? 116.443 139.680 84.628 1.00 69.02 142 GLY D CA 1
ATOM 3424 C C . GLY B 2 142 ? 115.051 140.235 84.428 1.00 62.62 142 GLY D C 1
ATOM 3425 O O . GLY B 2 142 ? 114.545 140.194 83.300 1.00 66.15 142 GLY D O 1
ATOM 3426 N N . SER B 2 143 ? 114.421 140.751 85.477 1.00 53.78 143 SER D N 1
ATOM 3427 C CA . SER B 2 143 ? 113.058 141.245 85.376 1.00 57.92 143 SER D CA 1
ATOM 3428 C C . SER B 2 143 ? 113.025 142.656 84.801 1.00 70.97 143 SER D C 1
ATOM 3429 O O . SER B 2 143 ? 114.001 143.408 84.857 1.00 75.71 143 SER D O 1
ATOM 3432 N N . SER B 2 144 ? 111.870 143.009 84.246 1.00 76.07 144 SER D N 1
ATOM 3433 C CA . SER B 2 144 ? 111.588 144.347 83.751 1.00 73.14 144 SER D CA 1
ATOM 3434 C C . SER B 2 144 ? 110.601 145.005 84.705 1.00 71.30 144 SER D C 1
ATOM 3435 O O . SER B 2 144 ? 109.385 144.923 84.489 1.00 72.00 144 SER D O 1
ATOM 3438 N N . PRO B 2 145 ? 111.074 145.658 85.769 1.00 61.41 145 PRO D N 1
ATOM 3439 C CA . PRO B 2 145 ? 110.165 145.961 86.882 1.00 62.76 145 PRO D CA 1
ATOM 3440 C C . PRO B 2 145 ? 109.319 147.211 86.716 1.00 57.21 145 PRO D C 1
ATOM 3441 O O . PRO B 2 145 ? 108.984 147.847 87.716 1.00 67.41 145 PRO D O 1
ATOM 3445 N N . PHE B 2 146 ? 108.877 147.500 85.489 1.00 58.61 146 PHE D N 1
ATOM 3446 C CA . PHE B 2 146 ? 107.732 148.377 85.210 1.00 56.15 146 PHE D CA 1
ATOM 3447 C C . PHE B 2 146 ? 107.096 147.802 83.945 1.00 67.88 146 PHE D C 1
ATOM 3448 O O . PHE B 2 146 ? 107.465 148.173 82.831 1.00 75.51 146 PHE D O 1
ATOM 3456 N N . ASP B 2 147 ? 106.123 146.915 84.131 1.00 71.39 147 ASP D N 1
ATOM 3457 C CA . ASP B 2 147 ? 105.594 146.135 83.020 1.00 76.68 147 ASP D CA 1
ATOM 3458 C C . ASP B 2 147 ? 104.380 146.796 82.376 1.00 84.25 147 ASP D C 1
ATOM 3459 O O . ASP B 2 147 ? 104.389 147.083 81.176 1.00 90.50 147 ASP D O 1
ATOM 3464 N N . PHE B 2 148 ? 103.332 147.041 83.156 1.00 75.02 148 PHE D N 1
ATOM 3465 C CA . PHE B 2 148 ? 102.088 147.590 82.639 1.00 74.19 148 PHE D CA 1
ATOM 3466 C C . PHE B 2 148 ? 101.678 148.792 83.473 1.00 74.15 148 PHE D C 1
ATOM 3467 O O . PHE B 2 148 ? 101.664 148.721 84.705 1.00 78.49 148 PHE D O 1
ATOM 3475 N N . TRP B 2 149 ? 101.352 149.889 82.797 1.00 73.44 149 TRP D N 1
ATOM 3476 C CA . TRP B 2 149 ? 100.763 151.065 83.423 1.00 68.26 149 TRP D CA 1
ATOM 3477 C C . TRP B 2 149 ? 99.290 151.098 83.050 1.00 68.05 149 TRP D C 1
ATOM 3478 O O . TRP B 2 149 ? 98.948 151.216 81.869 1.00 78.47 149 TRP D O 1
ATOM 3489 N N . GLY B 2 150 ? 98.422 150.991 84.050 1.00 80.30 150 GLY D N 1
ATOM 3490 C CA . GLY B 2 150 ? 97.003 150.947 83.781 1.00 89.25 150 GLY D CA 1
ATOM 3491 C C . GLY B 2 150 ? 96.449 152.286 83.342 1.00 92.44 150 GLY D C 1
ATOM 3492 O O . GLY B 2 150 ? 97.067 153.336 83.513 1.00 89.58 150 GLY D O 1
ATOM 3493 N N . GLN B 2 151 ? 95.253 152.238 82.760 1.00 113.27 151 GLN D N 1
ATOM 3494 C CA . GLN B 2 151 ? 94.552 153.460 82.383 1.00 113.91 151 GLN D CA 1
ATOM 3495 C C . GLN B 2 151 ? 94.187 154.217 83.652 1.00 114.90 151 GLN D C 1
ATOM 3496 O O . GLN B 2 151 ? 93.262 153.830 84.373 1.00 113.87 151 GLN D O 1
ATOM 3502 N N . GLY B 2 152 ? 94.911 155.295 83.923 1.00 114.16 152 GLY D N 1
ATOM 3503 C CA . GLY B 2 152 ? 94.806 155.978 85.191 1.00 112.40 152 GLY D CA 1
ATOM 3504 C C . GLY B 2 152 ? 93.520 156.766 85.334 1.00 112.91 152 GLY D C 1
ATOM 3505 O O . GLY B 2 152 ? 92.610 156.719 84.505 1.00 116.64 152 GLY D O 1
ATOM 3506 N N . THR B 2 153 ? 93.456 157.515 86.428 1.00 123.12 153 THR D N 1
ATOM 3507 C CA . THR B 2 153 ? 92.309 158.353 86.742 1.00 126.31 153 THR D CA 1
ATOM 3508 C C . THR B 2 153 ? 92.764 159.782 87.007 1.00 123.98 153 THR D C 1
ATOM 3509 O O . THR B 2 153 ? 93.853 160.015 87.535 1.00 122.93 153 THR D O 1
ATOM 3513 N N . THR B 2 154 ? 91.926 160.741 86.630 1.00 132.17 154 THR D N 1
ATOM 3514 C CA . THR B 2 154 ? 92.247 162.149 86.819 1.00 134.00 154 THR D CA 1
ATOM 3515 C C . THR B 2 154 ? 91.741 162.613 88.180 1.00 133.98 154 THR D C 1
ATOM 3516 O O . THR B 2 154 ? 90.713 162.133 88.668 1.00 133.55 154 THR D O 1
ATOM 3520 N N . LEU B 2 155 ? 92.495 163.509 88.812 1.00 144.38 155 LEU D N 1
ATOM 3521 C CA . LEU B 2 155 ? 92.099 164.125 90.069 1.00 144.82 155 LEU D CA 1
ATOM 3522 C C . LEU B 2 155 ? 92.041 165.634 89.885 1.00 145.66 155 LEU D C 1
ATOM 3523 O O . LEU B 2 155 ? 93.016 166.245 89.435 1.00 146.36 155 LEU D O 1
ATOM 3528 N N . THR B 2 156 ? 90.904 166.227 90.238 1.00 153.90 156 THR D N 1
ATOM 3529 C CA . THR B 2 156 ? 90.685 167.658 90.097 1.00 154.55 156 THR D CA 1
ATOM 3530 C C . THR B 2 156 ? 90.465 168.272 91.472 1.00 154.15 156 THR D C 1
ATOM 3531 O O . THR B 2 156 ? 89.603 167.815 92.230 1.00 154.13 156 THR D O 1
ATOM 3535 N N . VAL B 2 157 ? 91.244 169.304 91.786 1.00 160.88 157 VAL D N 1
ATOM 3536 C CA . VAL B 2 157 ? 91.150 170.018 93.053 1.00 163.20 157 VAL D CA 1
ATOM 3537 C C . VAL B 2 157 ? 90.809 171.470 92.754 1.00 164.85 157 VAL D C 1
ATOM 3538 O O . VAL B 2 157 ? 91.516 172.134 91.987 1.00 163.99 157 VAL D O 1
ATOM 3542 N N . SER B 2 158 ? 89.729 171.958 93.356 1.00 172.09 158 SER D N 1
ATOM 3543 C CA . SER B 2 158 ? 89.291 173.333 93.146 1.00 171.40 158 SER D CA 1
ATOM 3544 C C . SER B 2 158 ? 90.126 174.306 93.972 1.00 171.20 158 SER D C 1
ATOM 3545 O O . SER B 2 158 ? 91.326 174.461 93.741 1.00 169.63 158 SER D O 1
ATOM 3548 N N . SER B 2 174 ? 120.801 164.719 98.296 1.00 125.37 174 SER D N 1
ATOM 3549 C CA . SER B 2 174 ? 119.384 165.009 98.113 1.00 126.47 174 SER D CA 1
ATOM 3550 C C . SER B 2 174 ? 118.730 163.988 97.185 1.00 127.40 174 SER D C 1
ATOM 3551 O O . SER B 2 174 ? 118.832 162.783 97.404 1.00 125.09 174 SER D O 1
ATOM 3554 N N . ASP B 2 175 ? 118.057 164.481 96.149 1.00 120.01 175 ASP D N 1
ATOM 3555 C CA . ASP B 2 175 ? 117.363 163.642 95.185 1.00 116.11 175 ASP D CA 1
ATOM 3556 C C . ASP B 2 175 ? 118.032 163.741 93.820 1.00 115.84 175 ASP D C 1
ATOM 3557 O O . ASP B 2 175 ? 118.576 164.784 93.448 1.00 116.70 175 ASP D O 1
ATOM 3562 N N . ILE B 2 176 ? 117.985 162.635 93.075 1.00 109.16 176 ILE D N 1
ATOM 3563 C CA . ILE B 2 176 ? 118.570 162.600 91.742 1.00 109.04 176 ILE D CA 1
ATOM 3564 C C . ILE B 2 176 ? 117.700 163.408 90.784 1.00 109.27 176 ILE D C 1
ATOM 3565 O O . ILE B 2 176 ? 116.467 163.293 90.780 1.00 113.18 176 ILE D O 1
ATOM 3570 N N . VAL B 2 177 ? 118.340 164.238 89.965 1.00 108.05 177 VAL D N 1
ATOM 3571 C CA . VAL B 2 177 ? 117.643 165.092 89.010 1.00 110.84 177 VAL D CA 1
ATOM 3572 C C . VAL B 2 177 ? 117.987 164.630 87.599 1.00 115.21 177 VAL D C 1
ATOM 3573 O O . VAL B 2 177 ? 119.106 164.171 87.343 1.00 114.50 177 VAL D O 1
ATOM 3577 N N . MET B 2 178 ? 117.009 164.718 86.698 1.00 128.47 178 MET D N 1
ATOM 3578 C CA . MET B 2 178 ? 117.180 164.355 85.296 1.00 127.16 178 MET D CA 1
ATOM 3579 C C . MET B 2 178 ? 117.063 165.613 84.444 1.00 127.81 178 MET D C 1
ATOM 3580 O O . MET B 2 178 ? 116.110 166.384 84.596 1.00 129.02 178 MET D O 1
ATOM 3585 N N . THR B 2 179 ? 118.031 165.819 83.549 1.00 138.28 179 THR D N 1
ATOM 3586 C CA . THR B 2 179 ? 118.039 167.038 82.744 1.00 141.35 179 THR D CA 1
ATOM 3587 C C . THR B 2 179 ? 117.115 166.925 81.534 1.00 140.67 179 THR D C 1
ATOM 3588 O O . THR B 2 179 ? 116.108 167.637 81.444 1.00 141.57 179 THR D O 1
ATOM 3592 N N . GLN B 2 180 ? 117.427 166.016 80.611 1.00 130.33 180 GLN D N 1
ATOM 3593 C CA . GLN B 2 180 ? 116.706 165.869 79.345 1.00 130.31 180 GLN D CA 1
ATOM 3594 C C . GLN B 2 180 ? 116.538 167.223 78.651 1.00 133.02 180 GLN D C 1
ATOM 3595 O O . GLN B 2 180 ? 115.430 167.737 78.490 1.00 132.98 180 GLN D O 1
ATOM 3601 N N . ALA B 2 181 ? 117.673 167.805 78.252 1.00 145.10 181 ALA D N 1
ATOM 3602 C CA . ALA B 2 181 ? 117.656 169.154 77.690 1.00 145.24 181 ALA D CA 1
ATOM 3603 C C . ALA B 2 181 ? 116.803 169.228 76.428 1.00 146.69 181 ALA D C 1
ATOM 3604 O O . ALA B 2 181 ? 116.025 170.173 76.250 1.00 144.90 181 ALA D O 1
ATOM 3606 N N . THR B 2 182 ? 116.934 168.244 75.542 1.00 155.62 182 THR D N 1
ATOM 3607 C CA . THR B 2 182 ? 116.158 168.239 74.310 1.00 154.54 182 THR D CA 1
ATOM 3608 C C . THR B 2 182 ? 114.677 168.036 74.609 1.00 153.19 182 THR D C 1
ATOM 3609 O O . THR B 2 182 ? 114.300 167.178 75.412 1.00 152.96 182 THR D O 1
ATOM 3613 N N . SER B 2 183 ? 113.834 168.836 73.953 1.00 152.52 183 SER D N 1
ATOM 3614 C CA . SER B 2 183 ? 112.394 168.759 74.172 1.00 153.86 183 SER D CA 1
ATOM 3615 C C . SER B 2 183 ? 111.561 168.778 72.901 1.00 155.02 183 SER D C 1
ATOM 3616 O O . SER B 2 183 ? 110.373 168.451 72.973 1.00 154.65 183 SER D O 1
ATOM 3619 N N . SER B 2 184 ? 112.120 169.142 71.748 1.00 162.11 184 SER D N 1
ATOM 3620 C CA . SER B 2 184 ? 111.364 169.195 70.504 1.00 162.36 184 SER D CA 1
ATOM 3621 C C . SER B 2 184 ? 112.145 168.488 69.409 1.00 163.04 184 SER D C 1
ATOM 3622 O O . SER B 2 184 ? 113.344 168.729 69.244 1.00 162.29 184 SER D O 1
ATOM 3625 N N . VAL B 2 185 ? 111.464 167.620 68.667 1.00 160.98 185 VAL D N 1
ATOM 3626 C CA . VAL B 2 185 ? 112.082 166.853 67.587 1.00 160.04 185 VAL D CA 1
ATOM 3627 C C . VAL B 2 185 ? 111.144 166.861 66.385 1.00 160.14 185 VAL D C 1
ATOM 3628 O O . VAL B 2 185 ? 109.920 166.766 66.559 1.00 159.17 185 VAL D O 1
ATOM 3632 N N . PRO B 2 186 ? 111.658 166.992 65.160 1.00 163.90 186 PRO D N 1
ATOM 3633 C CA . PRO B 2 186 ? 110.790 166.887 63.982 1.00 163.90 186 PRO D CA 1
ATOM 3634 C C . PRO B 2 186 ? 110.095 165.534 63.918 1.00 163.89 186 PRO D C 1
ATOM 3635 O O . PRO B 2 186 ? 110.652 164.503 64.299 1.00 164.13 186 PRO D O 1
ATOM 3639 N N . VAL B 2 187 ? 108.860 165.552 63.422 1.00 166.76 187 VAL D N 1
ATOM 3640 C CA . VAL B 2 187 ? 108.001 164.372 63.415 1.00 167.32 187 VAL D CA 1
ATOM 3641 C C . VAL B 2 187 ? 108.179 163.610 62.104 1.00 167.44 187 VAL D C 1
ATOM 3642 O O . VAL B 2 187 ? 107.414 162.689 61.796 1.00 167.20 187 VAL D O 1
ATOM 3646 N N . THR B 2 188 ? 109.203 163.971 61.339 1.00 163.83 188 THR D N 1
ATOM 3647 C CA . THR B 2 188 ? 109.433 163.327 60.053 1.00 163.51 188 THR D CA 1
ATOM 3648 C C . THR B 2 188 ? 109.771 161.853 60.255 1.00 162.61 188 THR D C 1
ATOM 3649 O O . THR B 2 188 ? 110.728 161.535 60.975 1.00 162.19 188 THR D O 1
ATOM 3653 N N . PRO B 2 189 ? 109.025 160.935 59.650 1.00 162.00 189 PRO D N 1
ATOM 3654 C CA . PRO B 2 189 ? 109.309 159.508 59.808 1.00 162.71 189 PRO D CA 1
ATOM 3655 C C . PRO B 2 189 ? 110.371 159.032 58.820 1.00 163.98 189 PRO D C 1
ATOM 3656 O O . PRO B 2 189 ? 110.768 159.742 57.896 1.00 164.02 189 PRO D O 1
ATOM 3660 N N . GLY B 2 190 ? 110.823 157.798 59.041 1.00 155.89 190 GLY D N 1
ATOM 3661 C CA . GLY B 2 190 ? 111.835 157.193 58.202 1.00 153.59 190 GLY D CA 1
ATOM 3662 C C . GLY B 2 190 ? 113.256 157.610 58.504 1.00 155.65 190 GLY D C 1
ATOM 3663 O O . GLY B 2 190 ? 114.174 157.173 57.799 1.00 154.85 190 GLY D O 1
ATOM 3664 N N . GLU B 2 191 ? 113.470 158.436 59.522 1.00 153.87 191 GLU D N 1
ATOM 3665 C CA . GLU B 2 191 ? 114.788 158.914 59.895 1.00 152.41 191 GLU D CA 1
ATOM 3666 C C . GLU B 2 191 ? 115.366 158.030 60.999 1.00 152.24 191 GLU D C 1
ATOM 3667 O O . GLU B 2 191 ? 114.846 156.951 61.302 1.00 152.38 191 GLU D O 1
ATOM 3669 N N . SER B 2 192 ? 116.467 158.477 61.596 1.00 146.91 192 SER D N 1
ATOM 3670 C CA . SER B 2 192 ? 117.104 157.798 62.722 1.00 145.75 192 SER D CA 1
ATOM 3671 C C . SER B 2 192 ? 117.318 158.837 63.819 1.00 144.16 192 SER D C 1
ATOM 3672 O O . SER B 2 192 ? 118.376 159.467 63.895 1.00 142.42 192 SER D O 1
ATOM 3675 N N . VAL B 2 193 ? 116.310 159.015 64.666 1.00 141.03 193 VAL D N 1
ATOM 3676 C CA . VAL B 2 193 ? 116.363 160.029 65.713 1.00 141.62 193 VAL D CA 1
ATOM 3677 C C . VAL B 2 193 ? 116.961 159.428 66.979 1.00 139.21 193 VAL D C 1
ATOM 3678 O O . VAL B 2 193 ? 116.708 158.265 67.320 1.00 138.66 193 VAL D O 1
ATOM 3682 N N . SER B 2 194 ? 117.777 160.219 67.669 1.00 129.58 194 SER D N 1
ATOM 3683 C CA . SER B 2 194 ? 118.367 159.836 68.945 1.00 128.80 194 SER D CA 1
ATOM 3684 C C . SER B 2 194 ? 117.940 160.849 69.997 1.00 129.07 194 SER D C 1
ATOM 3685 O O . SER B 2 194 ? 118.008 162.060 69.761 1.00 128.83 194 SER D O 1
ATOM 3688 N N . ILE B 2 195 ? 117.503 160.355 71.150 1.00 123.89 195 ILE D N 1
ATOM 3689 C CA . ILE B 2 195 ? 117.055 161.193 72.256 1.00 122.10 195 ILE D CA 1
ATOM 3690 C C . ILE B 2 195 ? 118.079 161.070 73.376 1.00 121.32 195 ILE D C 1
ATOM 3691 O O . ILE B 2 195 ? 118.390 159.959 73.823 1.00 121.73 195 ILE D O 1
ATOM 3696 N N . SER B 2 196 ? 118.605 162.205 73.824 1.00 136.48 196 SER D N 1
ATOM 3697 C CA . SER B 2 196 ? 119.676 162.238 74.808 1.00 138.79 196 SER D CA 1
ATOM 3698 C C . SER B 2 196 ? 119.145 162.610 76.187 1.00 139.58 196 SER D C 1
ATOM 3699 O O . SER B 2 196 ? 118.076 163.209 76.333 1.00 142.25 196 SER D O 1
ATOM 3702 N N . CYS B 2 197 ? 119.916 162.239 77.207 1.00 135.55 197 CYS D N 1
ATOM 3703 C CA . CYS B 2 197 ? 119.570 162.547 78.587 1.00 137.27 197 CYS D CA 1
ATOM 3704 C C . CYS B 2 197 ? 120.835 162.539 79.434 1.00 136.84 197 CYS D C 1
ATOM 3705 O O . CYS B 2 197 ? 121.835 161.902 79.091 1.00 134.81 197 CYS D O 1
ATOM 3708 N N . ARG B 2 198 ? 120.759 163.238 80.565 1.00 136.33 198 ARG D N 1
ATOM 3709 C CA . ARG B 2 198 ? 121.873 163.348 81.493 1.00 133.71 198 ARG D CA 1
ATOM 3710 C C . ARG B 2 198 ? 121.370 163.130 82.911 1.00 132.13 198 ARG D C 1
ATOM 3711 O O . ARG B 2 198 ? 120.190 163.327 83.213 1.00 132.69 198 ARG D O 1
ATOM 3719 N N . SER B 2 199 ? 122.286 162.718 83.785 1.00 127.63 199 SER D N 1
ATOM 3720 C CA . SER B 2 199 ? 121.982 162.460 85.184 1.00 129.79 199 SER D CA 1
ATOM 3721 C C . SER B 2 199 ? 122.947 163.236 86.068 1.00 127.72 199 SER D C 1
ATOM 3722 O O . SER B 2 199 ? 124.108 163.449 85.711 1.00 126.88 199 SER D O 1
ATOM 3725 N N . SER B 2 200 ? 122.448 163.671 87.228 1.00 117.97 200 SER D N 1
ATOM 3726 C CA . SER B 2 200 ? 123.307 164.374 88.176 1.00 119.64 200 SER D CA 1
ATOM 3727 C C . SER B 2 200 ? 124.404 163.460 88.711 1.00 118.81 200 SER D C 1
ATOM 3728 O O . SER B 2 200 ? 125.555 163.884 88.866 1.00 120.68 200 SER D O 1
ATOM 3731 N N . LYS B 2 201 ? 124.066 162.207 88.998 1.00 115.96 201 LYS D N 1
ATOM 3732 C CA . LYS B 2 201 ? 125.024 161.210 89.452 1.00 116.69 201 LYS D CA 1
ATOM 3733 C C . LYS B 2 201 ? 124.912 159.976 88.569 1.00 116.53 201 LYS D C 1
ATOM 3734 O O . LYS B 2 201 ? 123.812 159.606 88.145 1.00 117.58 201 LYS D O 1
ATOM 3740 N N . SER B 2 202 ? 126.054 159.354 88.282 1.00 112.43 202 SER D N 1
ATOM 3741 C CA . SER B 2 202 ? 126.073 158.178 87.420 1.00 112.23 202 SER D CA 1
ATOM 3742 C C . SER B 2 202 ? 125.207 157.070 88.006 1.00 112.09 202 SER D C 1
ATOM 3743 O O . SER B 2 202 ? 125.295 156.758 89.197 1.00 108.03 202 SER D O 1
ATOM 3746 N N . LEU B 2 203 ? 124.368 156.478 87.160 1.00 110.80 203 LEU D N 1
ATOM 3747 C CA . LEU B 2 203 ? 123.440 155.440 87.583 1.00 108.02 203 LEU D CA 1
ATOM 3748 C C . LEU B 2 203 ? 124.079 154.059 87.646 1.00 110.02 203 LEU D C 1
ATOM 3749 O O . LEU B 2 203 ? 123.423 153.112 88.092 1.00 108.84 203 LEU D O 1
ATOM 3754 N N . LEU B 2 204 ? 125.329 153.921 87.213 1.00 115.34 204 LEU D N 1
ATOM 3755 C CA . LEU B 2 204 ? 126.006 152.634 87.272 1.00 111.21 204 LEU D CA 1
ATOM 3756 C C . LEU B 2 204 ? 126.271 152.248 88.721 1.00 113.09 204 LEU D C 1
ATOM 3757 O O . LEU B 2 204 ? 126.699 153.077 89.529 1.00 113.93 204 LEU D O 1
ATOM 3762 N N . HIS B 2 205 ? 126.011 150.988 89.049 1.00 112.76 205 HIS D N 1
ATOM 3763 C CA . HIS B 2 205 ? 126.181 150.470 90.397 1.00 114.64 205 HIS D CA 1
ATOM 3764 C C . HIS B 2 205 ? 127.342 149.485 90.435 1.00 113.59 205 HIS D C 1
ATOM 3765 O O . HIS B 2 205 ? 127.962 149.172 89.416 1.00 108.04 205 HIS D O 1
ATOM 3772 N N . SER B 2 206 ? 127.634 148.998 91.644 1.00 119.27 206 SER D N 1
ATOM 3773 C CA . SER B 2 206 ? 128.698 148.013 91.806 1.00 118.94 206 SER D CA 1
ATOM 3774 C C . SER B 2 206 ? 128.361 146.716 91.084 1.00 118.39 206 SER D C 1
ATOM 3775 O O . SER B 2 206 ? 129.248 146.055 90.531 1.00 118.77 206 SER D O 1
ATOM 3778 N N . ASN B 2 207 ? 127.081 146.330 91.086 1.00 111.03 207 ASN D N 1
ATOM 3779 C CA . ASN B 2 207 ? 126.673 145.104 90.407 1.00 111.81 207 ASN D CA 1
ATOM 3780 C C . ASN B 2 207 ? 126.945 145.174 88.911 1.00 113.60 207 ASN D C 1
ATOM 3781 O O . ASN B 2 207 ? 127.449 144.208 88.327 1.00 115.97 207 ASN D O 1
ATOM 3786 N N . GLY B 2 208 ? 126.625 146.299 88.278 1.00 113.67 208 GLY D N 1
ATOM 3787 C CA . GLY B 2 208 ? 126.872 146.461 86.860 1.00 117.55 208 GLY D CA 1
ATOM 3788 C C . GLY B 2 208 ? 125.678 146.985 86.090 1.00 113.83 208 GLY D C 1
ATOM 3789 O O . GLY B 2 208 ? 125.832 147.537 84.996 1.00 114.78 208 GLY D O 1
ATOM 3790 N N . ASN B 2 209 ? 124.481 146.821 86.645 1.00 100.83 209 ASN D N 1
ATOM 3791 C CA . ASN B 2 209 ? 123.260 147.255 85.982 1.00 102.94 209 ASN D CA 1
ATOM 3792 C C . ASN B 2 209 ? 122.966 148.714 86.311 1.00 106.00 209 ASN D C 1
ATOM 3793 O O . ASN B 2 209 ? 122.941 149.105 87.482 1.00 109.21 209 ASN D O 1
ATOM 3798 N N . THR B 2 210 ? 122.761 149.517 85.271 1.00 102.49 210 THR D N 1
ATOM 3799 C CA . THR B 2 210 ? 122.457 150.934 85.427 1.00 101.26 210 THR D CA 1
ATOM 3800 C C . THR B 2 210 ? 120.946 151.123 85.399 1.00 99.41 210 THR D C 1
ATOM 3801 O O . THR B 2 210 ? 120.299 150.851 84.382 1.00 100.00 210 THR D O 1
ATOM 3805 N N . TYR B 2 211 ? 120.389 151.605 86.510 1.00 90.96 211 TYR D N 1
ATOM 3806 C CA . TYR B 2 211 ? 118.939 151.655 86.698 1.00 91.90 211 TYR D CA 1
ATOM 3807 C C . TYR B 2 211 ? 118.356 152.872 85.977 1.00 95.33 211 TYR D C 1
ATOM 3808 O O . TYR B 2 211 ? 117.927 153.859 86.578 1.00 99.15 211 TYR D O 1
ATOM 3817 N N . LEU B 2 212 ? 118.342 152.780 84.651 1.00 83.26 212 LEU D N 1
ATOM 3818 C CA . LEU B 2 212 ? 117.718 153.776 83.791 1.00 80.48 212 LEU D CA 1
ATOM 3819 C C . LEU B 2 212 ? 116.546 153.139 83.060 1.00 82.76 212 LEU D C 1
ATOM 3820 O O . LEU B 2 212 ? 116.669 152.030 82.529 1.00 90.86 212 LEU D O 1
ATOM 3825 N N . TYR B 2 213 ? 115.417 153.841 83.030 1.00 73.53 213 TYR D N 1
ATOM 3826 C CA . TYR B 2 213 ? 114.199 153.344 82.405 1.00 75.30 213 TYR D CA 1
ATOM 3827 C C . TYR B 2 213 ? 113.706 154.359 81.387 1.00 75.99 213 TYR D C 1
ATOM 3828 O O . TYR B 2 213 ? 113.707 155.562 81.658 1.00 92.65 213 TYR D O 1
ATOM 3837 N N . TRP B 2 214 ? 113.291 153.871 80.222 1.00 81.44 214 TRP D N 1
ATOM 3838 C CA . TRP B 2 214 ? 112.757 154.702 79.150 1.00 84.62 214 TRP D CA 1
ATOM 3839 C C . TRP B 2 214 ? 111.321 154.286 78.869 1.00 91.36 214 TRP D C 1
ATOM 3840 O O . TRP B 2 214 ? 111.058 153.109 78.587 1.00 105.73 214 TRP D O 1
ATOM 3851 N N . PHE B 2 215 ? 110.405 155.251 78.927 1.00 89.48 215 PHE D N 1
ATOM 3852 C CA . PHE B 2 215 ? 108.993 155.041 78.656 1.00 94.50 215 PHE D CA 1
ATOM 3853 C C . PHE B 2 215 ? 108.547 155.915 77.490 1.00 98.56 215 PHE D C 1
ATOM 3854 O O . PHE B 2 215 ? 109.099 156.992 77.245 1.00 99.42 215 PHE D O 1
ATOM 3862 N N . LEU B 2 216 ? 107.524 155.443 76.781 1.00 117.90 216 LEU D N 1
ATOM 3863 C CA . LEU B 2 216 ? 106.852 156.221 75.749 1.00 114.89 216 LEU D CA 1
ATOM 3864 C C . LEU B 2 216 ? 105.385 156.347 76.119 1.00 115.50 216 LEU D C 1
ATOM 3865 O O . LEU B 2 216 ? 104.728 155.342 76.412 1.00 116.71 216 LEU D O 1
ATOM 3870 N N . GLN B 2 217 ? 104.873 157.573 76.103 1.00 122.31 217 GLN D N 1
ATOM 3871 C CA . GLN B 2 217 ? 103.468 157.847 76.379 1.00 124.26 217 GLN D CA 1
ATOM 3872 C C . GLN B 2 217 ? 102.828 158.357 75.095 1.00 126.53 217 GLN D C 1
ATOM 3873 O O . GLN B 2 217 ? 103.180 159.435 74.603 1.00 126.36 217 GLN D O 1
ATOM 3879 N N . ARG B 2 218 ? 101.901 157.575 74.547 1.00 139.42 218 ARG D N 1
ATOM 3880 C CA . ARG B 2 218 ? 101.182 157.992 73.359 1.00 138.85 218 ARG D CA 1
ATOM 3881 C C . ARG B 2 218 ? 100.221 159.129 73.701 1.00 140.06 218 ARG D C 1
ATOM 3882 O O . ARG B 2 218 ? 99.822 159.290 74.858 1.00 139.52 218 ARG D O 1
ATOM 3890 N N . PRO B 2 219 ? 99.852 159.945 72.710 1.00 140.97 219 PRO D N 1
ATOM 3891 C CA . PRO B 2 219 ? 98.978 161.098 72.992 1.00 139.85 219 PRO D CA 1
ATOM 3892 C C . PRO B 2 219 ? 97.676 160.738 73.687 1.00 138.24 219 PRO D C 1
ATOM 3893 O O . PRO B 2 219 ? 97.198 161.516 74.523 1.00 136.40 219 PRO D O 1
ATOM 3897 N N . GLY B 2 220 ? 97.085 159.587 73.375 1.00 141.66 220 GLY D N 1
ATOM 3898 C CA . GLY B 2 220 ? 95.811 159.231 73.966 1.00 141.59 220 GLY D CA 1
ATOM 3899 C C . GLY B 2 220 ? 95.799 157.902 74.693 1.00 141.62 220 GLY D C 1
ATOM 3900 O O . GLY B 2 220 ? 94.736 157.301 74.873 1.00 141.89 220 GLY D O 1
ATOM 3901 N N . GLN B 2 221 ? 96.970 157.429 75.117 1.00 138.58 221 GLN D N 1
ATOM 3902 C CA . GLN B 2 221 ? 97.065 156.160 75.828 1.00 137.98 221 GLN D CA 1
ATOM 3903 C C . GLN B 2 221 ? 98.043 156.314 76.984 1.00 138.44 221 GLN D C 1
ATOM 3904 O O . GLN B 2 221 ? 98.824 157.266 77.046 1.00 136.46 221 GLN D O 1
ATOM 3910 N N . SER B 2 222 ? 97.983 155.354 77.906 1.00 130.49 222 SER D N 1
ATOM 3911 C CA . SER B 2 222 ? 98.849 155.369 79.071 1.00 129.59 222 SER D CA 1
ATOM 3912 C C . SER B 2 222 ? 100.301 155.109 78.664 1.00 128.48 222 SER D C 1
ATOM 3913 O O . SER B 2 222 ? 100.561 154.477 77.636 1.00 130.29 222 SER D O 1
ATOM 3916 N N . PRO B 2 223 ? 101.264 155.599 79.447 1.00 110.21 223 PRO D N 1
ATOM 3917 C CA . PRO B 2 223 ? 102.673 155.341 79.122 1.00 112.00 223 PRO D CA 1
ATOM 3918 C C . PRO B 2 223 ? 102.995 153.855 79.181 1.00 106.99 223 PRO D C 1
ATOM 3919 O O . PRO B 2 223 ? 102.431 153.102 79.976 1.00 108.70 223 PRO D O 1
ATOM 3923 N N . GLN B 2 224 ? 103.918 153.440 78.320 1.00 99.80 224 GLN D N 1
ATOM 3924 C CA . GLN B 2 224 ? 104.333 152.051 78.211 1.00 105.55 224 GLN D CA 1
ATOM 3925 C C . GLN B 2 224 ? 105.844 151.960 78.351 1.00 106.61 224 GLN D C 1
ATOM 3926 O O . GLN B 2 224 ? 106.566 152.895 77.992 1.00 107.22 224 GLN D O 1
ATOM 3932 N N . LEU B 2 225 ? 106.319 150.836 78.881 1.00 83.28 225 LEU D N 1
ATOM 3933 C CA . LEU B 2 225 ? 107.752 150.588 78.927 1.00 78.36 225 LEU D CA 1
ATOM 3934 C C . LEU B 2 225 ? 108.324 150.502 77.520 1.00 81.86 225 LEU D C 1
ATOM 3935 O O . LEU B 2 225 ? 107.746 149.857 76.641 1.00 82.85 225 LEU D O 1
ATOM 3940 N N . LEU B 2 226 ? 109.457 151.165 77.309 1.00 83.59 226 LEU D N 1
ATOM 3941 C CA . LEU B 2 226 ? 110.305 150.915 76.153 1.00 84.10 226 LEU D CA 1
ATOM 3942 C C . LEU B 2 226 ? 111.579 150.180 76.530 1.00 87.31 226 LEU D C 1
ATOM 3943 O O . LEU B 2 226 ? 111.997 149.263 75.819 1.00 96.86 226 LEU D O 1
ATOM 3948 N N . ILE B 2 227 ? 112.194 150.564 77.647 1.00 77.26 227 ILE D N 1
ATOM 3949 C CA . ILE B 2 227 ? 113.464 149.991 78.074 1.00 76.13 227 ILE D CA 1
ATOM 3950 C C . ILE B 2 227 ? 113.508 149.955 79.597 1.00 78.76 227 ILE D C 1
ATOM 3951 O O . ILE B 2 227 ? 113.369 150.991 80.252 1.00 84.11 227 ILE D O 1
ATOM 3956 N N . TYR B 2 228 ? 113.681 148.763 80.172 1.00 78.55 228 TYR D N 1
ATOM 3957 C CA . TYR B 2 228 ? 113.783 148.641 81.621 1.00 77.83 228 TYR D CA 1
ATOM 3958 C C . TYR B 2 228 ? 115.215 148.764 82.123 1.00 77.23 228 TYR D C 1
ATOM 3959 O O . TYR B 2 228 ? 115.425 148.874 83.335 1.00 79.73 228 TYR D O 1
ATOM 3968 N N . ARG B 2 229 ? 116.190 148.748 81.221 1.00 80.35 229 ARG D N 1
ATOM 3969 C CA . ARG B 2 229 ? 117.593 149.010 81.509 1.00 80.00 229 ARG D CA 1
ATOM 3970 C C . ARG B 2 229 ? 118.305 149.183 80.179 1.00 89.21 229 ARG D C 1
ATOM 3971 O O . ARG B 2 229 ? 117.925 148.555 79.188 1.00 91.82 229 ARG D O 1
ATOM 3979 N N . MET B 2 230 ? 119.341 150.023 80.172 1.00 93.75 230 MET D N 1
ATOM 3980 C CA . MET B 2 230 ? 119.886 150.566 78.930 1.00 93.30 230 MET D CA 1
ATOM 3981 C C . MET B 2 230 ? 120.198 149.504 77.878 1.00 93.09 230 MET D C 1
ATOM 3982 O O . MET B 2 230 ? 119.940 149.704 76.687 1.00 92.22 230 MET D O 1
ATOM 3987 N N . SER B 2 231 ? 120.741 148.365 78.293 1.00 101.57 231 SER D N 1
ATOM 3988 C CA . SER B 2 231 ? 121.208 147.360 77.345 1.00 105.57 231 SER D CA 1
ATOM 3989 C C . SER B 2 231 ? 120.163 146.305 76.997 1.00 106.53 231 SER D C 1
ATOM 3990 O O . SER B 2 231 ? 120.470 145.393 76.221 1.00 107.09 231 SER D O 1
ATOM 3993 N N . ASN B 2 232 ? 118.948 146.393 77.533 1.00 83.46 232 ASN D N 1
ATOM 3994 C CA . ASN B 2 232 ? 117.908 145.410 77.256 1.00 81.50 232 ASN D CA 1
ATOM 3995 C C . ASN B 2 232 ? 116.615 146.107 76.857 1.00 80.13 232 ASN D C 1
ATOM 3996 O O . ASN B 2 232 ? 116.423 147.292 77.142 1.00 80.43 232 ASN D O 1
ATOM 4001 N N . LEU B 2 233 ? 115.733 145.359 76.197 1.00 97.58 233 LEU D N 1
ATOM 4002 C CA . LEU B 2 233 ? 114.503 145.889 75.630 1.00 93.62 233 LEU D CA 1
ATOM 4003 C C . LEU B 2 233 ? 113.300 145.139 76.188 1.00 96.82 233 LEU D C 1
ATOM 4004 O O . LEU B 2 233 ? 113.393 143.959 76.540 1.00 100.13 233 LEU D O 1
ATOM 4009 N N . ALA B 2 234 ? 112.165 145.833 76.258 1.00 102.85 234 ALA D N 1
ATOM 4010 C CA . ALA B 2 234 ? 110.946 145.265 76.814 1.00 103.36 234 ALA D CA 1
ATOM 4011 C C . ALA B 2 234 ? 110.425 144.132 75.928 1.00 106.27 234 ALA D C 1
ATOM 4012 O O . ALA B 2 234 ? 110.957 143.841 74.854 1.00 109.27 234 ALA D O 1
ATOM 4014 N N . SER B 2 235 ? 109.354 143.485 76.393 1.00 118.55 235 SER D N 1
ATOM 4015 C CA . SER B 2 235 ? 108.831 142.311 75.699 1.00 123.18 235 SER D CA 1
ATOM 4016 C C . SER B 2 235 ? 108.039 142.708 74.458 1.00 124.62 235 SER D C 1
ATOM 4017 O O . SER B 2 235 ? 108.388 142.328 73.334 1.00 123.98 235 SER D O 1
ATOM 4020 N N . GLY B 2 236 ? 106.966 143.473 74.641 1.00 126.53 236 GLY D N 1
ATOM 4021 C CA . GLY B 2 236 ? 106.118 143.854 73.532 1.00 124.79 236 GLY D CA 1
ATOM 4022 C C . GLY B 2 236 ? 106.687 144.904 72.610 1.00 124.60 236 GLY D C 1
ATOM 4023 O O . GLY B 2 236 ? 106.162 145.101 71.510 1.00 124.39 236 GLY D O 1
ATOM 4024 N N . VAL B 2 237 ? 107.747 145.582 73.023 1.00 120.18 237 VAL D N 1
ATOM 4025 C CA . VAL B 2 237 ? 108.383 146.592 72.175 1.00 119.51 237 VAL D CA 1
ATOM 4026 C C . VAL B 2 237 ? 109.167 145.884 71.074 1.00 121.97 237 VAL D C 1
ATOM 4027 O O . VAL B 2 237 ? 109.942 144.962 71.374 1.00 121.04 237 VAL D O 1
ATOM 4031 N N . PRO B 2 238 ? 108.994 146.267 69.811 1.00 133.76 238 PRO D N 1
ATOM 4032 C CA . PRO B 2 238 ? 109.769 145.639 68.734 1.00 132.56 238 PRO D CA 1
ATOM 4033 C C . PRO B 2 238 ? 111.247 145.983 68.843 1.00 132.07 238 PRO D C 1
ATOM 4034 O O . PRO B 2 238 ? 111.662 146.874 69.587 1.00 131.23 238 PRO D O 1
ATOM 4038 N N . ASP B 2 239 ? 112.054 145.256 68.067 1.00 139.76 239 ASP D N 1
ATOM 4039 C CA . ASP B 2 239 ? 113.499 145.462 68.057 1.00 139.39 239 ASP D CA 1
ATOM 4040 C C . ASP B 2 239 ? 113.905 146.816 67.485 1.00 138.29 239 ASP D C 1
ATOM 4041 O O . ASP B 2 239 ? 115.106 147.065 67.332 1.00 138.29 239 ASP D O 1
ATOM 4046 N N . ARG B 2 240 ? 112.945 147.683 67.157 1.00 136.36 240 ARG D N 1
ATOM 4047 C CA . ARG B 2 240 ? 113.261 148.980 66.573 1.00 138.49 240 ARG D CA 1
ATOM 4048 C C . ARG B 2 240 ? 114.005 149.894 67.540 1.00 138.33 240 ARG D C 1
ATOM 4049 O O . ARG B 2 240 ? 114.895 150.638 67.112 1.00 137.22 240 ARG D O 1
ATOM 4057 N N . PHE B 2 241 ? 113.674 149.851 68.828 1.00 134.93 241 PHE D N 1
ATOM 4058 C CA . PHE B 2 241 ? 114.276 150.738 69.812 1.00 133.06 241 PHE D CA 1
ATOM 4059 C C . PHE B 2 241 ? 115.573 150.149 70.352 1.00 133.13 241 PHE D C 1
ATOM 4060 O O . PHE B 2 241 ? 115.780 148.933 70.338 1.00 135.70 241 PHE D O 1
ATOM 4068 N N . SER B 2 242 ? 116.448 151.029 70.834 1.00 120.98 242 SER D N 1
ATOM 4069 C CA . SER B 2 242 ? 117.671 150.601 71.500 1.00 124.20 242 SER D CA 1
ATOM 4070 C C . SER B 2 242 ? 118.107 151.684 72.475 1.00 118.81 242 SER D C 1
ATOM 4071 O O . SER B 2 242 ? 117.691 152.838 72.375 1.00 119.32 242 SER D O 1
ATOM 4074 N N . GLY B 2 243 ? 118.956 151.300 73.418 1.00 109.83 243 GLY D N 1
ATOM 4075 C CA . GLY B 2 243 ? 119.494 152.244 74.380 1.00 111.56 243 GLY D CA 1
ATOM 4076 C C . GLY B 2 243 ? 120.964 151.983 74.625 1.00 114.08 243 GLY D C 1
ATOM 4077 O O . GLY B 2 243 ? 121.423 150.839 74.612 1.00 116.20 243 GLY D O 1
ATOM 4078 N N . SER B 2 244 ? 121.706 153.066 74.848 1.00 116.53 244 SER D N 1
ATOM 4079 C CA . SER B 2 244 ? 123.137 152.950 75.098 1.00 116.61 244 SER D CA 1
ATOM 4080 C C . SER B 2 244 ? 123.641 154.216 75.774 1.00 118.29 244 SER D C 1
ATOM 4081 O O . SER B 2 244 ? 123.047 155.283 75.622 1.00 120.57 244 SER D O 1
ATOM 4084 N N . GLY B 2 245 ? 124.746 154.095 76.500 1.00 114.42 245 GLY D N 1
ATOM 4085 C CA . GLY B 2 245 ? 125.323 155.249 77.157 1.00 113.54 245 GLY D CA 1
ATOM 4086 C C . GLY B 2 245 ? 126.338 154.835 78.193 1.00 114.74 245 GLY D C 1
ATOM 4087 O O . GLY B 2 245 ? 126.667 153.652 78.335 1.00 113.50 245 GLY D O 1
ATOM 4088 N N . SER B 2 246 ? 126.837 155.833 78.918 1.00 129.70 246 SER D N 1
ATOM 4089 C CA . SER B 2 246 ? 127.832 155.607 79.957 1.00 129.59 246 SER D CA 1
ATOM 4090 C C . SER B 2 246 ? 127.695 156.674 81.030 1.00 129.21 246 SER D C 1
ATOM 4091 O O . SER B 2 246 ? 127.406 157.834 80.720 1.00 129.75 246 SER D O 1
ATOM 4094 N N . GLY B 2 247 ? 127.909 156.278 82.283 1.00 129.08 247 GLY D N 1
ATOM 4095 C CA . GLY B 2 247 ? 127.851 157.208 83.393 1.00 131.65 247 GLY D CA 1
ATOM 4096 C C . GLY B 2 247 ? 126.511 157.901 83.506 1.00 130.68 247 GLY D C 1
ATOM 4097 O O . GLY B 2 247 ? 125.514 157.291 83.903 1.00 127.78 247 GLY D O 1
ATOM 4098 N N . THR B 2 248 ? 126.481 159.188 83.158 1.00 130.67 248 THR D N 1
ATOM 4099 C CA . THR B 2 248 ? 125.246 159.956 83.148 1.00 130.20 248 THR D CA 1
ATOM 4100 C C . THR B 2 248 ? 124.700 160.196 81.748 1.00 128.30 248 THR D C 1
ATOM 4101 O O . THR B 2 248 ? 123.513 160.512 81.610 1.00 129.24 248 THR D O 1
ATOM 4105 N N . ALA B 2 249 ? 125.526 160.051 80.715 1.00 125.54 249 ALA D N 1
ATOM 4106 C CA . ALA B 2 249 ? 125.096 160.279 79.340 1.00 127.83 249 ALA D CA 1
ATOM 4107 C C . ALA B 2 249 ? 124.304 159.071 78.857 1.00 130.18 249 ALA D C 1
ATOM 4108 O O . ALA B 2 249 ? 124.849 157.966 78.754 1.00 133.27 249 ALA D O 1
ATOM 4110 N N . PHE B 2 250 ? 123.023 159.285 78.563 1.00 121.89 250 PHE D N 1
ATOM 4111 C CA . PHE B 2 250 ? 122.109 158.236 78.140 1.00 119.74 250 PHE D CA 1
ATOM 4112 C C . PHE B 2 250 ? 121.528 158.596 76.780 1.00 120.38 250 PHE D C 1
ATOM 4113 O O . PHE B 2 250 ? 121.210 159.759 76.518 1.00 122.73 250 PHE D O 1
ATOM 4121 N N . THR B 2 251 ? 121.389 157.598 75.908 1.00 120.19 251 THR D N 1
ATOM 4122 C CA . THR B 2 251 ? 120.866 157.822 74.568 1.00 122.72 251 THR D CA 1
ATOM 4123 C C . THR B 2 251 ? 119.892 156.711 74.215 1.00 122.36 251 THR D C 1
ATOM 4124 O O . THR B 2 251 ? 120.160 155.531 74.471 1.00 124.06 251 THR D O 1
ATOM 4128 N N . LEU B 2 252 ? 118.767 157.099 73.625 1.00 116.60 252 LEU D N 1
ATOM 4129 C CA . LEU B 2 252 ? 117.800 156.173 73.055 1.00 115.54 252 LEU D CA 1
ATOM 4130 C C . LEU B 2 252 ? 117.818 156.339 71.543 1.00 116.85 252 LEU D C 1
ATOM 4131 O O . LEU B 2 252 ? 117.658 157.455 71.035 1.00 119.91 252 LEU D O 1
ATOM 4136 N N . THR B 2 253 ? 118.012 155.234 70.830 1.00 130.09 253 THR D N 1
ATOM 4137 C CA . THR B 2 253 ? 118.184 155.240 69.384 1.00 130.82 253 THR D CA 1
ATOM 4138 C C . THR B 2 253 ? 117.024 154.510 68.726 1.00 129.52 253 THR D C 1
ATOM 4139 O O . THR B 2 253 ? 116.593 153.454 69.204 1.00 129.68 253 THR D O 1
ATOM 4143 N N . ILE B 2 254 ? 116.518 155.081 67.635 1.00 136.09 254 ILE D N 1
ATOM 4144 C CA . ILE B 2 254 ? 115.456 154.489 66.831 1.00 138.40 254 ILE D CA 1
ATOM 4145 C C . ILE B 2 254 ? 115.963 154.380 65.399 1.00 139.73 254 ILE D C 1
ATOM 4146 O O . ILE B 2 254 ? 116.319 155.392 64.783 1.00 139.32 254 ILE D O 1
ATOM 4151 N N . SER B 2 255 ? 116.004 153.153 64.874 1.00 146.57 255 SER D N 1
ATOM 4152 C CA . SER B 2 255 ? 116.547 152.938 63.536 1.00 146.31 255 SER D CA 1
ATOM 4153 C C . SER B 2 255 ? 115.623 153.502 62.462 1.00 148.00 255 SER D C 1
ATOM 4154 O O . SER B 2 255 ? 116.068 154.228 61.566 1.00 147.90 255 SER D O 1
ATOM 4157 N N . ARG B 2 256 ? 114.335 153.180 62.533 1.00 153.48 256 ARG D N 1
ATOM 4158 C CA . ARG B 2 256 ? 113.349 153.658 61.576 1.00 152.21 256 ARG D CA 1
ATOM 4159 C C . ARG B 2 256 ? 112.122 154.161 62.321 1.00 153.59 256 ARG D C 1
ATOM 4160 O O . ARG B 2 256 ? 111.729 153.590 63.342 1.00 154.23 256 ARG D O 1
ATOM 4168 N N . LEU B 2 257 ? 111.522 155.232 61.810 1.00 150.32 257 LEU D N 1
ATOM 4169 C CA . LEU B 2 257 ? 110.434 155.921 62.492 1.00 148.73 257 LEU D CA 1
ATOM 4170 C C . LEU B 2 257 ? 109.108 155.573 61.828 1.00 149.29 257 LEU D C 1
ATOM 4171 O O . LEU B 2 257 ? 108.969 155.696 60.606 1.00 150.01 257 LEU D O 1
ATOM 4176 N N . GLU B 2 258 ? 108.145 155.136 62.632 1.00 147.45 258 GLU D N 1
ATOM 4177 C CA . GLU B 2 258 ? 106.804 154.814 62.167 1.00 147.93 258 GLU D CA 1
ATOM 4178 C C . GLU B 2 258 ? 105.783 155.784 62.751 1.00 146.61 258 GLU D C 1
ATOM 4179 O O . GLU B 2 258 ? 106.083 156.602 63.623 1.00 144.96 258 GLU D O 1
ATOM 4185 N N . ALA B 2 259 ? 104.550 155.678 62.249 1.00 149.97 259 ALA D N 1
ATOM 4186 C CA . ALA B 2 259 ? 103.472 156.544 62.709 1.00 149.79 259 ALA D CA 1
ATOM 4187 C C . ALA B 2 259 ? 103.039 156.232 64.135 1.00 148.89 259 ALA D C 1
ATOM 4188 O O . ALA B 2 259 ? 102.514 157.119 64.816 1.00 148.75 259 ALA D O 1
ATOM 4190 N N . GLU B 2 260 ? 103.244 155.003 64.601 1.00 146.73 260 GLU D N 1
ATOM 4191 C CA . GLU B 2 260 ? 102.866 154.611 65.952 1.00 146.49 260 GLU D CA 1
ATOM 4192 C C . GLU B 2 260 ? 103.915 154.985 66.990 1.00 146.91 260 GLU D C 1
ATOM 4193 O O . GLU B 2 260 ? 103.687 154.770 68.185 1.00 147.13 260 GLU D O 1
ATOM 4199 N N . ASP B 2 261 ? 105.050 155.537 66.568 1.00 148.38 261 ASP D N 1
ATOM 4200 C CA . ASP B 2 261 ? 106.115 155.937 67.476 1.00 148.20 261 ASP D CA 1
ATOM 4201 C C . ASP B 2 261 ? 105.931 157.365 67.980 1.00 148.67 261 ASP D C 1
ATOM 4202 O O . ASP B 2 261 ? 106.733 157.836 68.792 1.00 148.91 261 ASP D O 1
ATOM 4207 N N . VAL B 2 262 ? 104.892 158.064 67.523 1.00 151.11 262 VAL D N 1
ATOM 4208 C CA . VAL B 2 262 ? 104.659 159.437 67.953 1.00 151.69 262 VAL D CA 1
ATOM 4209 C C . VAL B 2 262 ? 104.174 159.443 69.396 1.00 152.62 262 VAL D C 1
ATOM 4210 O O . VAL B 2 262 ? 103.253 158.701 69.763 1.00 153.91 262 VAL D O 1
ATOM 4214 N N . GLY B 2 263 ? 104.793 160.282 70.220 1.00 137.06 263 GLY D N 1
ATOM 4215 C CA . GLY B 2 263 ? 104.426 160.352 71.621 1.00 135.02 263 GLY D CA 1
ATOM 4216 C C . GLY B 2 263 ? 105.411 161.211 72.390 1.00 135.58 263 GLY D C 1
ATOM 4217 O O . GLY B 2 263 ? 106.094 162.060 71.814 1.00 136.55 263 GLY D O 1
ATOM 4218 N N . VAL B 2 264 ? 105.471 160.974 73.698 1.00 132.47 264 VAL D N 1
ATOM 4219 C CA . VAL B 2 264 ? 106.361 161.697 74.598 1.00 132.65 264 VAL D CA 1
ATOM 4220 C C . VAL B 2 264 ? 107.290 160.689 75.259 1.00 133.46 264 VAL D C 1
ATOM 4221 O O . VAL B 2 264 ? 106.832 159.673 75.792 1.00 134.08 264 VAL D O 1
ATOM 4225 N N . TYR B 2 265 ? 108.589 160.967 75.222 1.00 126.01 265 TYR D N 1
ATOM 4226 C CA . TYR B 2 265 ? 109.574 160.074 75.811 1.00 124.35 265 TYR D CA 1
ATOM 4227 C C . TYR B 2 265 ? 109.961 160.548 77.208 1.00 124.29 265 TYR D C 1
ATOM 4228 O O . TYR B 2 265 ? 110.149 161.741 77.460 1.00 124.67 265 TYR D O 1
ATOM 4237 N N . TYR B 2 266 ? 110.076 159.588 78.124 1.00 104.19 266 TYR D N 1
ATOM 4238 C CA . TYR B 2 266 ? 110.374 159.870 79.520 1.00 102.58 266 TYR D CA 1
ATOM 4239 C C . TYR B 2 266 ? 111.504 158.968 79.987 1.00 100.64 266 TYR D C 1
ATOM 4240 O O . TYR B 2 266 ? 111.590 157.810 79.573 1.00 103.76 266 TYR D O 1
ATOM 4249 N N . CYS B 2 267 ? 112.360 159.495 80.858 1.00 92.98 267 CYS D N 1
ATOM 4250 C CA . CYS B 2 267 ? 113.453 158.732 81.444 1.00 88.06 267 CYS D CA 1
ATOM 4251 C C . CYS B 2 267 ? 113.328 158.761 82.960 1.00 85.19 267 CYS D C 1
ATOM 4252 O O . CYS B 2 267 ? 112.819 159.733 83.529 1.00 91.86 267 CYS D O 1
ATOM 4255 N N . MET B 2 268 ? 113.792 157.698 83.605 1.00 83.63 268 MET D N 1
ATOM 4256 C CA . MET B 2 268 ? 113.684 157.557 85.048 1.00 91.31 268 MET D CA 1
ATOM 4257 C C . MET B 2 268 ? 114.919 156.857 85.594 1.00 94.12 268 MET D C 1
ATOM 4258 O O . MET B 2 268 ? 115.544 156.052 84.898 1.00 96.34 268 MET D O 1
ATOM 4263 N N . GLN B 2 269 ? 115.260 157.170 86.840 1.00 95.35 269 GLN D N 1
ATOM 4264 C CA . GLN B 2 269 ? 116.249 156.438 87.613 1.00 94.52 269 GLN D CA 1
ATOM 4265 C C . GLN B 2 269 ? 115.560 155.562 88.652 1.00 91.85 269 GLN D C 1
ATOM 4266 O O . GLN B 2 269 ? 114.478 155.887 89.149 1.00 93.43 269 GLN D O 1
ATOM 4272 N N . HIS B 2 270 ? 116.199 154.439 88.979 1.00 76.10 270 HIS D N 1
ATOM 4273 C CA . HIS B 2 270 ? 115.733 153.581 90.059 1.00 77.75 270 HIS D CA 1
ATOM 4274 C C . HIS B 2 270 ? 116.814 153.305 91.093 1.00 78.79 270 HIS D C 1
ATOM 4275 O O . HIS B 2 270 ? 116.589 152.500 92.003 1.00 81.67 270 HIS D O 1
ATOM 4282 N N . LEU B 2 271 ? 117.980 153.942 90.972 1.00 83.88 271 LEU D N 1
ATOM 4283 C CA . LEU B 2 271 ? 119.035 153.738 91.956 1.00 84.49 271 LEU D CA 1
ATOM 4284 C C . LEU B 2 271 ? 118.579 154.188 93.338 1.00 86.55 271 LEU D C 1
ATOM 4285 O O . LEU B 2 271 ? 118.829 153.511 94.341 1.00 86.39 271 LEU D O 1
ATOM 4290 N N . GLU B 2 272 ? 117.896 155.326 93.405 1.00 102.99 272 GLU D N 1
ATOM 4291 C CA . GLU B 2 272 ? 117.357 155.856 94.649 1.00 102.56 272 GLU D CA 1
ATOM 4292 C C . GLU B 2 272 ? 115.837 155.868 94.572 1.00 100.84 272 GLU D C 1
ATOM 4293 O O . GLU B 2 272 ? 115.263 156.316 93.573 1.00 104.48 272 GLU D O 1
ATOM 4299 N N . TYR B 2 273 ? 115.195 155.376 95.626 1.00 87.16 273 TYR D N 1
ATOM 4300 C CA . TYR B 2 273 ? 113.745 155.233 95.718 1.00 94.44 273 TYR D CA 1
ATOM 4301 C C . TYR B 2 273 ? 112.964 156.547 95.637 1.00 98.07 273 TYR D C 1
ATOM 4302 O O . TYR B 2 273 ? 111.743 156.503 95.444 1.00 105.81 273 TYR D O 1
ATOM 4311 N N . PRO B 2 274 ? 113.576 157.727 95.856 1.00 93.10 274 PRO D N 1
ATOM 4312 C CA . PRO B 2 274 ? 112.907 158.967 95.434 1.00 91.18 274 PRO D CA 1
ATOM 4313 C C . PRO B 2 274 ? 112.407 158.939 93.992 1.00 97.49 274 PRO D C 1
ATOM 4314 O O . PRO B 2 274 ? 111.484 159.684 93.653 1.00 102.10 274 PRO D O 1
ATOM 4318 N N . LEU B 2 275 ? 113.028 158.114 93.145 1.00 87.64 275 LEU D N 1
ATOM 4319 C CA . LEU B 2 275 ? 112.568 157.797 91.786 1.00 84.11 275 LEU D CA 1
ATOM 4320 C C . LEU B 2 275 ? 112.013 159.021 91.056 1.00 86.59 275 LEU D C 1
ATOM 4321 O O . LEU B 2 275 ? 110.863 159.049 90.613 1.00 79.89 275 LEU D O 1
ATOM 4326 N N . THR B 2 276 ? 112.851 160.043 90.932 1.00 96.41 276 THR D N 1
ATOM 4327 C CA . THR B 2 276 ? 112.459 161.272 90.257 1.00 97.42 276 THR D CA 1
ATOM 4328 C C . THR B 2 276 ? 112.526 161.092 88.746 1.00 93.94 276 THR D C 1
ATOM 4329 O O . THR B 2 276 ? 113.506 160.564 88.214 1.00 84.55 276 THR D O 1
ATOM 4333 N N . PHE B 2 277 ? 111.477 161.538 88.060 1.00 92.46 277 PHE D N 1
ATOM 4334 C CA . PHE B 2 277 ? 111.381 161.365 86.620 1.00 96.27 277 PHE D CA 1
ATOM 4335 C C . PHE B 2 277 ? 112.194 162.455 85.923 1.00 97.53 277 PHE D C 1
ATOM 4336 O O . PHE B 2 277 ? 113.000 163.157 86.541 1.00 98.80 277 PHE D O 1
ATOM 4344 N N . GLY B 2 278 ? 111.990 162.604 84.613 1.00 101.16 278 GLY D N 1
ATOM 4345 C CA . GLY B 2 278 ? 112.586 163.690 83.872 1.00 103.40 278 GLY D CA 1
ATOM 4346 C C . GLY B 2 278 ? 111.569 164.340 82.954 1.00 101.87 278 GLY D C 1
ATOM 4347 O O . GLY B 2 278 ? 110.553 163.745 82.590 1.00 95.64 278 GLY D O 1
ATOM 4348 N N . ALA B 2 279 ? 111.862 165.585 82.584 1.00 131.11 279 ALA D N 1
ATOM 4349 C CA . ALA B 2 279 ? 110.978 166.335 81.698 1.00 131.88 279 ALA D CA 1
ATOM 4350 C C . ALA B 2 279 ? 110.912 165.665 80.332 1.00 131.99 279 ALA D C 1
ATOM 4351 O O . ALA B 2 279 ? 111.945 165.359 79.732 1.00 130.80 279 ALA D O 1
ATOM 4353 N N . GLY B 2 280 ? 109.696 165.464 79.834 1.00 137.28 280 GLY D N 1
ATOM 4354 C CA . GLY B 2 280 ? 109.501 164.685 78.629 1.00 137.24 280 GLY D CA 1
ATOM 4355 C C . GLY B 2 280 ? 109.932 165.403 77.364 1.00 137.68 280 GLY D C 1
ATOM 4356 O O . GLY B 2 280 ? 110.089 166.624 77.308 1.00 137.75 280 GLY D O 1
ATOM 4357 N N . THR B 2 281 ? 110.125 164.603 76.318 1.00 138.72 281 THR D N 1
ATOM 4358 C CA . THR B 2 281 ? 110.492 165.086 74.994 1.00 140.70 281 THR D CA 1
ATOM 4359 C C . THR B 2 281 ? 109.380 164.744 74.012 1.00 140.20 281 THR D C 1
ATOM 4360 O O . THR B 2 281 ? 108.960 163.585 73.925 1.00 138.49 281 THR D O 1
ATOM 4364 N N . LYS B 2 282 ? 108.913 165.745 73.273 1.00 140.79 282 LYS D N 1
ATOM 4365 C CA . LYS B 2 282 ? 107.816 165.578 72.330 1.00 138.71 282 LYS D CA 1
ATOM 4366 C C . LYS B 2 282 ? 108.361 165.479 70.913 1.00 137.98 282 LYS D C 1
ATOM 4367 O O . LYS B 2 282 ? 109.190 166.297 70.500 1.00 137.34 282 LYS D O 1
ATOM 4373 N N . LEU B 2 283 ? 107.895 164.477 70.173 1.00 145.21 283 LEU D N 1
ATOM 4374 C CA . LEU B 2 283 ? 108.339 164.264 68.800 1.00 147.25 283 LEU D CA 1
ATOM 4375 C C . LEU B 2 283 ? 107.456 165.022 67.813 1.00 145.63 283 LEU D C 1
ATOM 4376 O O . LEU B 2 283 ? 106.319 165.375 68.127 1.00 144.51 283 LEU D O 1
ATOM 4381 N N . VAL C 3 5 ? 124.493 147.245 98.129 1.00 107.27 5 VAL A N 1
ATOM 4382 C CA . VAL C 3 5 ? 123.140 146.811 97.811 1.00 107.72 5 VAL A CA 1
ATOM 4383 C C . VAL C 3 5 ? 122.304 148.003 97.357 1.00 107.08 5 VAL A C 1
ATOM 4384 O O . VAL C 3 5 ? 122.175 148.995 98.074 1.00 105.70 5 VAL A O 1
ATOM 4388 N N . SER C 3 6 ? 121.746 147.901 96.154 1.00 106.52 6 SER A N 1
ATOM 4389 C CA . SER C 3 6 ? 120.924 148.965 95.604 1.00 107.11 6 SER A CA 1
ATOM 4390 C C . SER C 3 6 ? 119.455 148.732 95.946 1.00 110.19 6 SER A C 1
ATOM 4391 O O . SER C 3 6 ? 119.097 147.831 96.709 1.00 110.96 6 SER A O 1
ATOM 4394 N N . ALA C 3 7 ? 118.588 149.571 95.375 1.00 108.62 7 ALA A N 1
ATOM 4395 C CA . ALA C 3 7 ? 117.154 149.428 95.600 1.00 106.93 7 ALA A CA 1
ATOM 4396 C C . ALA C 3 7 ? 116.632 148.123 95.012 1.00 110.70 7 ALA A C 1
ATOM 4397 O O . ALA C 3 7 ? 115.850 147.406 95.650 1.00 113.15 7 ALA A O 1
ATOM 4399 N N . GLU C 3 8 ? 117.057 147.799 93.789 1.00 110.01 8 GLU A N 1
ATOM 4400 C CA . GLU C 3 8 ? 116.573 146.589 93.135 1.00 110.91 8 GLU A CA 1
ATOM 4401 C C . GLU C 3 8 ? 117.076 145.338 93.843 1.00 109.75 8 GLU A C 1
ATOM 4402 O O . GLU C 3 8 ? 116.338 144.355 93.975 1.00 112.09 8 GLU A O 1
ATOM 4408 N N . ASP C 3 9 ? 118.327 145.354 94.310 1.00 105.66 9 ASP A N 1
ATOM 4409 C CA . ASP C 3 9 ? 118.831 144.220 95.076 1.00 107.33 9 ASP A CA 1
ATOM 4410 C C . ASP C 3 9 ? 118.088 144.073 96.397 1.00 105.53 9 ASP A C 1
ATOM 4411 O O . ASP C 3 9 ? 117.837 142.954 96.852 1.00 107.66 9 ASP A O 1
ATOM 4416 N N . LYS C 3 10 ? 117.729 145.192 97.030 1.00 106.48 10 LYS A N 1
ATOM 4417 C CA . LYS C 3 10 ? 116.942 145.116 98.257 1.00 110.04 10 LYS A CA 1
ATOM 4418 C C . LYS C 3 10 ? 115.560 144.528 97.993 1.00 111.91 10 LYS A C 1
ATOM 4419 O O . LYS C 3 10 ? 115.060 143.713 98.780 1.00 115.33 10 LYS A O 1
ATOM 4425 N N . ALA C 3 11 ? 114.925 144.930 96.891 1.00 96.36 11 ALA A N 1
ATOM 4426 C CA . ALA C 3 11 ? 113.624 144.365 96.548 1.00 94.67 11 ALA A CA 1
ATOM 4427 C C . ALA C 3 11 ? 113.733 142.877 96.239 1.00 97.09 11 ALA A C 1
ATOM 4428 O O . ALA C 3 11 ? 112.862 142.088 96.628 1.00 96.59 11 ALA A O 1
ATOM 4430 N N . ALA C 3 12 ? 114.801 142.474 95.548 1.00 91.57 12 ALA A N 1
ATOM 4431 C CA . ALA C 3 12 ? 115.038 141.054 95.314 1.00 92.14 12 ALA A CA 1
ATOM 4432 C C . ALA C 3 12 ? 115.249 140.309 96.626 1.00 97.04 12 ALA A C 1
ATOM 4433 O O . ALA C 3 12 ? 114.798 139.170 96.782 1.00 103.02 12 ALA A O 1
ATOM 4435 N N . ALA C 3 13 ? 115.944 140.936 97.577 1.00 88.24 13 ALA A N 1
ATOM 4436 C CA . ALA C 3 13 ? 116.150 140.315 98.882 1.00 82.48 13 ALA A CA 1
ATOM 4437 C C . ALA C 3 13 ? 114.832 140.126 99.621 1.00 85.34 13 ALA A C 1
ATOM 4438 O O . ALA C 3 13 ? 114.619 139.094 100.266 1.00 91.12 13 ALA A O 1
ATOM 4440 N N . GLU C 3 14 ? 113.935 141.112 99.550 1.00 86.26 14 GLU A N 1
ATOM 4441 C CA . GLU C 3 14 ? 112.636 140.944 100.199 1.00 88.01 14 GLU A CA 1
ATOM 4442 C C . GLU C 3 14 ? 111.794 139.884 99.494 1.00 88.32 14 GLU A C 1
ATOM 4443 O O . GLU C 3 14 ? 111.041 139.145 100.142 1.00 91.41 14 GLU A O 1
ATOM 4449 N N . ARG C 3 15 ? 111.911 139.790 98.168 1.00 77.27 15 ARG A N 1
ATOM 4450 C CA . ARG C 3 15 ? 111.249 138.703 97.452 1.00 79.14 15 ARG A CA 1
ATOM 4451 C C . ARG C 3 15 ? 111.774 137.347 97.914 1.00 79.96 15 ARG A C 1
ATOM 4452 O O . ARG C 3 15 ? 110.996 136.409 98.137 1.00 84.03 15 ARG A O 1
ATOM 4460 N N . SER C 3 16 ? 113.093 137.234 98.078 1.00 70.07 16 SER A N 1
ATOM 4461 C CA . SER C 3 16 ? 113.681 136.000 98.585 1.00 66.84 16 SER A CA 1
ATOM 4462 C C . SER C 3 16 ? 113.221 135.710 100.007 1.00 76.20 16 SER A C 1
ATOM 4463 O O . SER C 3 16 ? 113.035 134.549 100.381 1.00 86.71 16 SER A O 1
ATOM 4466 N N . LYS C 3 17 ? 113.051 136.753 100.822 1.00 87.03 17 LYS A N 1
ATOM 4467 C CA . LYS C 3 17 ? 112.562 136.560 102.184 1.00 86.62 17 LYS A CA 1
ATOM 4468 C C . LYS C 3 17 ? 111.133 136.032 102.191 1.00 85.44 17 LYS A C 1
ATOM 4469 O O . LYS C 3 17 ? 110.790 135.149 102.987 1.00 86.30 17 LYS A O 1
ATOM 4475 N N . MET C 3 18 ? 110.281 136.565 101.313 1.00 83.89 18 MET A N 1
ATOM 4476 C CA . MET C 3 18 ? 108.927 136.033 101.189 1.00 83.68 18 MET A CA 1
ATOM 4477 C C . MET C 3 18 ? 108.949 134.580 100.730 1.00 89.30 18 MET A C 1
ATOM 4478 O O . MET C 3 18 ? 108.178 133.745 101.227 1.00 95.03 18 MET A O 1
ATOM 4483 N N . ILE C 3 19 ? 109.830 134.260 99.780 1.00 78.04 19 ILE A N 1
ATOM 4484 C CA . ILE C 3 19 ? 109.950 132.881 99.316 1.00 73.61 19 ILE A CA 1
ATOM 4485 C C . ILE C 3 19 ? 110.414 131.974 100.451 1.00 77.17 19 ILE A C 1
ATOM 4486 O O . ILE C 3 19 ? 109.952 130.837 100.582 1.00 85.21 19 ILE A O 1
ATOM 4491 N N . GLU C 3 20 ? 111.320 132.467 101.298 1.00 80.03 20 GLU A N 1
ATOM 4492 C CA . GLU C 3 20 ? 111.778 131.681 102.442 1.00 75.52 20 GLU A CA 1
ATOM 4493 C C . GLU C 3 20 ? 110.661 131.465 103.454 1.00 78.44 20 GLU A C 1
ATOM 4494 O O . GLU C 3 20 ? 110.566 130.396 104.068 1.00 83.14 20 GLU A O 1
ATOM 4500 N N . LYS C 3 21 ? 109.820 132.478 103.665 1.00 90.21 21 LYS A N 1
ATOM 4501 C CA . LYS C 3 21 ? 108.678 132.312 104.559 1.00 90.72 21 LYS A CA 1
ATOM 4502 C C . LYS C 3 21 ? 107.730 131.243 104.032 1.00 92.09 21 LYS A C 1
ATOM 4503 O O . LYS C 3 21 ? 107.259 130.378 104.784 1.00 96.44 21 LYS A O 1
ATOM 4509 N N . GLN C 3 22 ? 107.445 131.282 102.727 1.00 81.83 22 GLN A N 1
ATOM 4510 C CA . GLN C 3 22 ? 106.614 130.242 102.129 1.00 79.77 22 GLN A CA 1
ATOM 4511 C C . GLN C 3 22 ? 107.287 128.877 102.231 1.00 81.83 22 GLN A C 1
ATOM 4512 O O . GLN C 3 22 ? 106.614 127.859 102.438 1.00 86.65 22 GLN A O 1
ATOM 4518 N N . LEU C 3 23 ? 108.616 128.841 102.106 1.00 78.40 23 LEU A N 1
ATOM 4519 C CA . LEU C 3 23 ? 109.363 127.596 102.243 1.00 76.88 23 LEU A CA 1
ATOM 4520 C C . LEU C 3 23 ? 109.221 127.012 103.640 1.00 80.91 23 LEU A C 1
ATOM 4521 O O . LEU C 3 23 ? 109.066 125.799 103.798 1.00 86.01 23 LEU A O 1
ATOM 4526 N N . GLN C 3 24 ? 109.294 127.855 104.670 1.00 89.47 24 GLN A N 1
ATOM 4527 C CA . GLN C 3 24 ? 109.106 127.367 106.036 1.00 89.37 24 GLN A CA 1
ATOM 4528 C C . GLN C 3 24 ? 107.673 126.889 106.257 1.00 91.35 24 GLN A C 1
ATOM 4529 O O . GLN C 3 24 ? 107.440 125.865 106.921 1.00 93.74 24 GLN A O 1
ATOM 4535 N N . LYS C 3 25 ? 106.701 127.622 105.707 1.00 85.58 25 LYS A N 1
ATOM 4536 C CA . LYS C 3 25 ? 105.310 127.189 105.799 1.00 84.94 25 LYS A CA 1
ATOM 4537 C C . LYS C 3 25 ? 105.121 125.817 105.162 1.00 85.77 25 LYS A C 1
ATOM 4538 O O . LYS C 3 25 ? 104.354 124.990 105.665 1.00 93.06 25 LYS A O 1
ATOM 4544 N N . ASP C 3 26 ? 105.813 125.560 104.051 1.00 79.96 26 ASP A N 1
ATOM 4545 C CA . ASP C 3 26 ? 105.750 124.243 103.428 1.00 82.26 26 ASP A CA 1
ATOM 4546 C C . ASP C 3 26 ? 106.555 123.201 104.196 1.00 83.48 26 ASP A C 1
ATOM 4547 O O . ASP C 3 26 ? 106.208 122.017 104.167 1.00 89.95 26 ASP A O 1
ATOM 4552 N N . LYS C 3 27 ? 107.632 123.617 104.867 1.00 80.25 27 LYS A N 1
ATOM 4553 C CA . LYS C 3 27 ? 108.425 122.687 105.665 1.00 80.71 27 LYS A CA 1
ATOM 4554 C C . LYS C 3 27 ? 107.613 122.135 106.824 1.00 83.42 27 LYS A C 1
ATOM 4555 O O . LYS C 3 27 ? 107.761 120.964 107.196 1.00 84.21 27 LYS A O 1
ATOM 4561 N N . GLN C 3 28 ? 106.766 122.974 107.422 1.00 93.11 28 GLN A N 1
ATOM 4562 C CA . GLN C 3 28 ? 105.871 122.488 108.469 1.00 90.95 28 GLN A CA 1
ATOM 4563 C C . GLN C 3 28 ? 105.059 121.292 107.980 1.00 89.90 28 GLN A C 1
ATOM 4564 O O . GLN C 3 28 ? 105.053 120.224 108.606 1.00 91.18 28 GLN A O 1
ATOM 4570 N N . VAL C 3 29 ? 104.394 121.447 106.834 1.00 82.51 29 VAL A N 1
ATOM 4571 C CA . VAL C 3 29 ? 103.578 120.366 106.288 1.00 80.65 29 VAL A CA 1
ATOM 4572 C C . VAL C 3 29 ? 104.446 119.176 105.900 1.00 79.05 29 VAL A C 1
ATOM 4573 O O . VAL C 3 29 ? 104.083 118.023 106.153 1.00 81.95 29 VAL A O 1
ATOM 4577 N N . TYR C 3 30 ? 105.600 119.431 105.280 1.00 69.29 30 TYR A N 1
ATOM 4578 C CA . TYR C 3 30 ? 106.449 118.337 104.821 1.00 68.14 30 TYR A CA 1
ATOM 4579 C C . TYR C 3 30 ? 106.915 117.469 105.982 1.00 72.94 30 TYR A C 1
ATOM 4580 O O . TYR C 3 30 ? 106.904 116.237 105.888 1.00 78.98 30 TYR A O 1
ATOM 4589 N N . ARG C 3 31 ? 107.328 118.091 107.086 1.00 78.36 31 ARG A N 1
ATOM 4590 C CA . ARG C 3 31 ? 107.718 117.311 108.255 1.00 78.57 31 ARG A CA 1
ATOM 4591 C C . ARG C 3 31 ? 106.508 116.721 108.963 1.00 77.44 31 ARG A C 1
ATOM 4592 O O . ARG C 3 31 ? 106.647 115.753 109.721 1.00 70.68 31 ARG A O 1
ATOM 4600 N N . ALA C 3 32 ? 105.318 117.282 108.734 1.00 81.76 32 ALA A N 1
ATOM 4601 C CA . ALA C 3 32 ? 104.122 116.769 109.389 1.00 74.77 32 ALA A CA 1
ATOM 4602 C C . ALA C 3 32 ? 103.634 115.445 108.812 1.00 76.51 32 ALA A C 1
ATOM 4603 O O . ALA C 3 32 ? 102.962 114.696 109.529 1.00 81.50 32 ALA A O 1
ATOM 4605 N N . THR C 3 33 ? 103.948 115.131 107.557 1.00 75.56 33 THR A N 1
ATOM 4606 C CA . THR C 3 33 ? 103.422 113.946 106.888 1.00 73.81 33 THR A CA 1
ATOM 4607 C C . THR C 3 33 ? 104.523 112.916 106.685 1.00 75.14 33 THR A C 1
ATOM 4608 O O . THR C 3 33 ? 105.679 113.273 106.442 1.00 74.66 33 THR A O 1
ATOM 4612 N N . HIS C 3 34 ? 104.152 111.641 106.780 1.00 72.97 34 HIS A N 1
ATOM 4613 C CA . HIS C 3 34 ? 105.064 110.525 106.581 1.00 66.47 34 HIS A CA 1
ATOM 4614 C C . HIS C 3 34 ? 104.843 109.910 105.206 1.00 62.50 34 HIS A C 1
ATOM 4615 O O . HIS C 3 34 ? 103.703 109.664 104.800 1.00 66.00 34 HIS A O 1
ATOM 4622 N N . ARG C 3 35 ? 105.936 109.661 104.495 1.00 64.82 35 ARG A N 1
ATOM 4623 C CA . ARG C 3 35 ? 105.887 109.119 103.145 1.00 64.30 35 ARG A CA 1
ATOM 4624 C C . ARG C 3 35 ? 106.071 107.609 103.192 1.00 70.17 35 ARG A C 1
ATOM 4625 O O . ARG C 3 35 ? 107.050 107.117 103.763 1.00 79.44 35 ARG A O 1
ATOM 4633 N N . LEU C 3 36 ? 105.132 106.883 102.597 1.00 58.19 36 LEU A N 1
ATOM 4634 C CA . LEU C 3 36 ? 105.178 105.431 102.530 1.00 49.90 36 LEU A CA 1
ATOM 4635 C C . LEU C 3 36 ? 105.311 104.992 101.080 1.00 53.53 36 LEU A C 1
ATOM 4636 O O . LEU C 3 36 ? 104.618 105.508 100.201 1.00 63.20 36 LEU A O 1
ATOM 4641 N N . LEU C 3 37 ? 106.202 104.037 100.834 1.00 59.46 37 LEU A N 1
ATOM 4642 C CA . LEU C 3 37 ? 106.442 103.530 99.486 1.00 51.06 37 LEU A CA 1
ATOM 4643 C C . LEU C 3 37 ? 105.724 102.197 99.340 1.00 47.22 37 LEU A C 1
ATOM 4644 O O . LEU C 3 37 ? 106.070 101.226 100.016 1.00 68.26 37 LEU A O 1
ATOM 4649 N N . LEU C 3 38 ? 104.734 102.146 98.459 1.00 41.75 38 LEU A N 1
ATOM 4650 C CA . LEU C 3 38 ? 103.951 100.935 98.250 1.00 55.50 38 LEU A CA 1
ATOM 4651 C C . LEU C 3 38 ? 104.582 100.101 97.143 1.00 67.45 38 LEU A C 1
ATOM 4652 O O . LEU C 3 38 ? 104.835 100.609 96.046 1.00 71.25 38 LEU A O 1
ATOM 4657 N N . LEU C 3 39 ? 104.837 98.826 97.429 1.00 60.56 39 LEU A N 1
ATOM 4658 C CA . LEU C 3 39 ? 105.319 97.889 96.427 1.00 51.82 39 LEU A CA 1
ATOM 4659 C C . LEU C 3 39 ? 104.571 96.570 96.545 1.00 52.47 39 LEU A C 1
ATOM 4660 O O . LEU C 3 39 ? 103.964 96.257 97.572 1.00 67.89 39 LEU A O 1
ATOM 4665 N N . GLY C 3 40 ? 104.622 95.808 95.465 1.00 68.05 40 GLY A N 1
ATOM 4666 C CA . GLY C 3 40 ? 103.976 94.514 95.405 1.00 69.45 40 GLY A CA 1
ATOM 4667 C C . GLY C 3 40 ? 103.921 94.021 93.980 1.00 76.57 40 GLY A C 1
ATOM 4668 O O . GLY C 3 40 ? 104.247 94.735 93.032 1.00 80.56 40 GLY A O 1
ATOM 4669 N N . ALA C 3 41 ? 103.502 92.768 93.841 1.00 93.47 41 ALA A N 1
ATOM 4670 C CA . ALA C 3 41 ? 103.340 92.198 92.516 1.00 96.32 41 ALA A CA 1
ATOM 4671 C C . ALA C 3 41 ? 102.172 92.867 91.798 1.00 98.13 41 ALA A C 1
ATOM 4672 O O . ALA C 3 41 ? 101.306 93.496 92.413 1.00 93.95 41 ALA A O 1
ATOM 4674 N N . ASP C 3 42 ? 102.164 92.734 90.470 1.00 97.26 42 ASP A N 1
ATOM 4675 C CA . ASP C 3 42 ? 101.103 93.342 89.673 1.00 96.24 42 ASP A CA 1
ATOM 4676 C C . ASP C 3 42 ? 99.737 92.790 90.064 1.00 95.35 42 ASP A C 1
ATOM 4677 O O . ASP C 3 42 ? 98.731 93.508 90.011 1.00 95.96 42 ASP A O 1
ATOM 4682 N N . ASN C 3 43 ? 99.683 91.522 90.458 1.00 99.44 43 ASN A N 1
ATOM 4683 C CA . ASN C 3 43 ? 98.442 90.882 90.869 1.00 103.34 43 ASN A CA 1
ATOM 4684 C C . ASN C 3 43 ? 98.234 90.884 92.379 1.00 103.73 43 ASN A C 1
ATOM 4685 O O . ASN C 3 43 ? 97.246 90.312 92.851 1.00 102.14 43 ASN A O 1
ATOM 4690 N N . SER C 3 44 ? 99.126 91.504 93.146 1.00 93.04 44 SER A N 1
ATOM 4691 C CA . SER C 3 44 ? 99.077 91.402 94.605 1.00 91.13 44 SER A CA 1
ATOM 4692 C C . SER C 3 44 ? 98.219 92.494 95.235 1.00 92.67 44 SER A C 1
ATOM 4693 O O . SER C 3 44 ? 98.630 93.152 96.188 1.00 97.88 44 SER A O 1
ATOM 4696 N N . GLY C 3 45 ? 97.015 92.687 94.700 1.00 97.81 45 GLY A N 1
ATOM 4697 C CA . GLY C 3 45 ? 95.981 93.502 95.317 1.00 97.41 45 GLY A CA 1
ATOM 4698 C C . GLY C 3 45 ? 96.377 94.857 95.872 1.00 98.02 45 GLY A C 1
ATOM 4699 O O . GLY C 3 45 ? 95.655 95.411 96.707 1.00 98.93 45 GLY A O 1
ATOM 4700 N N . LYS C 3 46 ? 97.509 95.406 95.430 1.00 91.65 46 LYS A N 1
ATOM 4701 C CA . LYS C 3 46 ? 97.951 96.695 95.955 1.00 89.94 46 LYS A CA 1
ATOM 4702 C C . LYS C 3 46 ? 97.013 97.816 95.528 1.00 96.52 46 LYS A C 1
ATOM 4703 O O . LYS C 3 46 ? 96.655 98.681 96.338 1.00 95.67 46 LYS A O 1
ATOM 4709 N N . SER C 3 47 ? 96.598 97.813 94.259 1.00 113.15 47 SER A N 1
ATOM 4710 C CA . SER C 3 47 ? 95.632 98.802 93.797 1.00 112.32 47 SER A CA 1
ATOM 4711 C C . SER C 3 47 ? 94.303 98.646 94.523 1.00 115.36 47 SER A C 1
ATOM 4712 O O . SER C 3 47 ? 93.603 99.634 94.770 1.00 113.00 47 SER A O 1
ATOM 4715 N N . THR C 3 48 ? 93.941 97.410 94.876 1.00 121.22 48 THR A N 1
ATOM 4716 C CA . THR C 3 48 ? 92.718 97.191 95.641 1.00 118.73 48 THR A CA 1
ATOM 4717 C C . THR C 3 48 ? 92.798 97.856 97.009 1.00 116.86 48 THR A C 1
ATOM 4718 O O . THR C 3 48 ? 91.840 98.503 97.446 1.00 117.31 48 THR A O 1
ATOM 4722 N N . ILE C 3 49 ? 93.936 97.721 97.696 1.00 104.80 49 ILE A N 1
ATOM 4723 C CA . ILE C 3 49 ? 94.109 98.384 98.987 1.00 106.04 49 ILE A CA 1
ATOM 4724 C C . ILE C 3 49 ? 94.084 99.897 98.811 1.00 109.75 49 ILE A C 1
ATOM 4725 O O . ILE C 3 49 ? 93.472 100.624 99.604 1.00 111.18 49 ILE A O 1
ATOM 4730 N N . VAL C 3 50 ? 94.748 100.392 97.762 1.00 119.53 50 VAL A N 1
ATOM 4731 C CA . VAL C 3 50 ? 94.786 101.832 97.519 1.00 123.52 50 VAL A CA 1
ATOM 4732 C C . VAL C 3 50 ? 93.375 102.375 97.327 1.00 126.08 50 VAL A C 1
ATOM 4733 O O . VAL C 3 50 ? 92.997 103.392 97.919 1.00 123.39 50 VAL A O 1
ATOM 4737 N N . LYS C 3 51 ? 92.571 101.693 96.509 1.00 131.40 51 LYS A N 1
ATOM 4738 C CA . LYS C 3 51 ? 91.203 102.140 96.264 1.00 129.71 51 LYS A CA 1
ATOM 4739 C C . LYS C 3 51 ? 90.336 102.003 97.511 1.00 129.87 51 LYS A C 1
ATOM 4740 O O . LYS C 3 51 ? 89.482 102.857 97.775 1.00 129.13 51 LYS A O 1
ATOM 4746 N N . GLN C 3 52 ? 90.532 100.930 98.284 1.00 127.51 52 GLN A N 1
ATOM 4747 C CA . GLN C 3 52 ? 89.740 100.734 99.495 1.00 127.20 52 GLN A CA 1
ATOM 4748 C C . GLN C 3 52 ? 90.010 101.832 100.514 1.00 127.07 52 GLN A C 1
ATOM 4749 O O . GLN C 3 52 ? 89.085 102.317 101.176 1.00 126.44 52 GLN A O 1
ATOM 4755 N N . MET C 3 53 ? 91.272 102.236 100.656 1.00 114.90 53 MET A N 1
ATOM 4756 C CA . MET C 3 53 ? 91.600 103.290 101.609 1.00 115.58 53 MET A CA 1
ATOM 4757 C C . MET C 3 53 ? 91.107 104.649 101.123 1.00 117.76 53 MET A C 1
ATOM 4758 O O . MET C 3 53 ? 90.291 105.298 101.788 1.00 116.17 53 MET A O 1
ATOM 4763 N N . ARG C 3 54 ? 91.581 105.089 99.961 1.00 117.80 54 ARG A N 1
ATOM 4764 C CA . ARG C 3 54 ? 91.260 106.411 99.434 1.00 118.22 54 ARG A CA 1
ATOM 4765 C C . ARG C 3 54 ? 91.222 106.322 97.912 1.00 118.17 54 ARG A C 1
ATOM 4766 O O . ARG C 3 54 ? 91.094 105.235 97.339 1.00 115.95 54 ARG A O 1
ATOM 4774 N N . ILE C 3 55 ? 91.315 107.474 97.252 1.00 132.29 55 ILE A N 1
ATOM 4775 C CA . ILE C 3 55 ? 91.328 107.555 95.796 1.00 134.16 55 ILE A CA 1
ATOM 4776 C C . ILE C 3 55 ? 92.707 108.021 95.350 1.00 130.34 55 ILE A C 1
ATOM 4777 O O . ILE C 3 55 ? 93.212 109.040 95.837 1.00 129.63 55 ILE A O 1
ATOM 4782 N N . TYR C 3 56 ? 93.315 107.282 94.425 1.00 128.21 56 TYR A N 1
ATOM 4783 C CA . TYR C 3 56 ? 94.646 107.630 93.957 1.00 130.41 56 TYR A CA 1
ATOM 4784 C C . TYR C 3 56 ? 94.577 108.729 92.898 1.00 131.37 56 TYR A C 1
ATOM 4785 O O . TYR C 3 56 ? 93.506 109.106 92.416 1.00 129.99 56 TYR A O 1
ATOM 4794 N N . HIS C 3 57 ? 95.751 109.251 92.539 1.00 133.52 57 HIS A N 1
ATOM 4795 C CA . HIS C 3 57 ? 95.873 110.278 91.503 1.00 130.63 57 HIS A CA 1
ATOM 4796 C C . HIS C 3 57 ? 97.085 109.925 90.646 1.00 131.71 57 HIS A C 1
ATOM 4797 O O . HIS C 3 57 ? 98.228 110.128 91.066 1.00 133.31 57 HIS A O 1
ATOM 4804 N N . GLY C 3 58 ? 96.831 109.400 89.450 1.00 126.72 58 GLY A N 1
ATOM 4805 C CA . GLY C 3 58 ? 97.919 109.056 88.557 1.00 124.92 58 GLY A CA 1
ATOM 4806 C C . GLY C 3 58 ? 98.645 110.284 88.042 1.00 128.25 58 GLY A C 1
ATOM 4807 O O . GLY C 3 58 ? 98.076 111.367 87.909 1.00 130.33 58 GLY A O 1
ATOM 4808 N N . GLY C 3 59 ? 99.929 110.106 87.749 1.00 115.88 59 GLY A N 1
ATOM 4809 C CA . GLY C 3 59 ? 100.750 111.186 87.232 1.00 112.78 59 GLY A CA 1
ATOM 4810 C C . GLY C 3 59 ? 101.492 111.959 88.305 1.00 111.77 59 GLY A C 1
ATOM 4811 O O . GLY C 3 59 ? 101.017 112.093 89.432 1.00 109.97 59 GLY A O 1
ATOM 4812 N N . SER C 3 67 ? 100.894 104.138 83.548 1.00 125.09 198 SER A N 1
ATOM 4813 C CA . SER C 3 67 ? 102.259 103.839 83.968 1.00 126.59 198 SER A CA 1
ATOM 4814 C C . SER C 3 67 ? 102.927 105.063 84.585 1.00 129.25 198 SER A C 1
ATOM 4815 O O . SER C 3 67 ? 103.052 106.104 83.941 1.00 128.13 198 SER A O 1
ATOM 4818 N N . GLY C 3 68 ? 103.358 104.931 85.837 1.00 120.60 199 GLY A N 1
ATOM 4819 C CA . GLY C 3 68 ? 104.009 106.025 86.528 1.00 118.37 199 GLY A CA 1
ATOM 4820 C C . GLY C 3 68 ? 103.752 106.046 88.021 1.00 118.19 199 GLY A C 1
ATOM 4821 O O . GLY C 3 68 ? 103.630 104.994 88.659 1.00 119.04 199 GLY A O 1
ATOM 4822 N N . ILE C 3 69 ? 103.672 107.245 88.590 1.00 104.11 200 ILE A N 1
ATOM 4823 C CA . ILE C 3 69 ? 103.460 107.420 90.021 1.00 99.40 200 ILE A CA 1
ATOM 4824 C C . ILE C 3 69 ? 101.965 107.449 90.305 1.00 103.53 200 ILE A C 1
ATOM 4825 O O . ILE C 3 69 ? 101.165 107.930 89.491 1.00 107.89 200 ILE A O 1
ATOM 4830 N N . PHE C 3 70 ? 101.578 106.876 91.443 1.00 105.03 201 PHE A N 1
ATOM 4831 C CA . PHE C 3 70 ? 100.205 106.907 91.937 1.00 103.55 201 PHE A CA 1
ATOM 4832 C C . PHE C 3 70 ? 100.256 107.459 93.354 1.00 101.78 201 PHE A C 1
ATOM 4833 O O . PHE C 3 70 ? 100.810 106.815 94.251 1.00 106.89 201 PHE A O 1
ATOM 4841 N N . GLU C 3 71 ? 99.691 108.644 93.550 1.00 96.78 202 GLU A N 1
ATOM 4842 C CA . GLU C 3 71 ? 99.716 109.292 94.851 1.00 97.96 202 GLU A CA 1
ATOM 4843 C C . GLU C 3 71 ? 98.397 109.067 95.580 1.00 101.94 202 GLU A C 1
ATOM 4844 O O . GLU C 3 71 ? 97.317 109.141 94.987 1.00 107.26 202 GLU A O 1
ATOM 4850 N N . THR C 3 72 ? 98.489 108.796 96.882 1.00 96.17 203 THR A N 1
ATOM 4851 C CA . THR C 3 72 ? 97.286 108.585 97.688 1.00 96.16 203 THR A CA 1
ATOM 4852 C C . THR C 3 72 ? 97.548 109.168 99.074 1.00 94.29 203 THR A C 1
ATOM 4853 O O . THR C 3 72 ? 98.275 108.572 99.870 1.00 96.69 203 THR A O 1
ATOM 4857 N N . LYS C 3 73 ? 96.956 110.323 99.355 1.00 83.11 204 LYS A N 1
ATOM 4858 C CA . LYS C 3 73 ? 97.115 110.973 100.649 1.00 82.13 204 LYS A CA 1
ATOM 4859 C C . LYS C 3 73 ? 95.929 110.619 101.536 1.00 86.58 204 LYS A C 1
ATOM 4860 O O . LYS C 3 73 ? 94.780 110.907 101.185 1.00 93.29 204 LYS A O 1
ATOM 4866 N N . PHE C 3 74 ? 96.204 110.000 102.682 1.00 78.63 205 PHE A N 1
ATOM 4867 C CA . PHE C 3 74 ? 95.157 109.622 103.621 1.00 78.72 205 PHE A CA 1
ATOM 4868 C C . PHE C 3 74 ? 95.545 110.036 105.031 1.00 79.89 205 PHE A C 1
ATOM 4869 O O . PHE C 3 74 ? 96.714 109.952 105.416 1.00 83.31 205 PHE A O 1
ATOM 4877 N N . GLN C 3 75 ? 94.556 110.473 105.801 1.00 93.68 206 GLN A N 1
ATOM 4878 C CA . GLN C 3 75 ? 94.771 111.012 107.136 1.00 93.09 206 GLN A CA 1
ATOM 4879 C C . GLN C 3 75 ? 94.183 110.071 108.176 1.00 91.09 206 GLN A C 1
ATOM 4880 O O . GLN C 3 75 ? 93.011 109.687 108.083 1.00 88.77 206 GLN A O 1
ATOM 4886 N N . VAL C 3 76 ? 94.996 109.700 109.162 1.00 83.44 207 VAL A N 1
ATOM 4887 C CA . VAL C 3 76 ? 94.566 108.873 110.281 1.00 82.88 207 VAL A CA 1
ATOM 4888 C C . VAL C 3 76 ? 94.977 109.577 111.565 1.00 86.86 207 VAL A C 1
ATOM 4889 O O . VAL C 3 76 ? 96.161 109.880 111.755 1.00 86.20 207 VAL A O 1
ATOM 4893 N N . ASP C 3 77 ? 94.004 109.836 112.438 1.00 86.60 208 ASP A N 1
ATOM 4894 C CA . ASP C 3 77 ? 94.243 110.456 113.742 1.00 80.20 208 ASP A CA 1
ATOM 4895 C C . ASP C 3 77 ? 95.028 111.759 113.605 1.00 84.84 208 ASP A C 1
ATOM 4896 O O . ASP C 3 77 ? 95.997 112.010 114.325 1.00 87.18 208 ASP A O 1
ATOM 4901 N N . LYS C 3 78 ? 94.597 112.592 112.658 1.00 90.05 209 LYS A N 1
ATOM 4902 C CA . LYS C 3 78 ? 95.201 113.895 112.375 1.00 89.09 209 LYS A CA 1
ATOM 4903 C C . LYS C 3 78 ? 96.661 113.789 111.947 1.00 91.98 209 LYS A C 1
ATOM 4904 O O . LYS C 3 78 ? 97.410 114.766 112.043 1.00 92.97 209 LYS A O 1
ATOM 4910 N N . VAL C 3 79 ? 97.086 112.622 111.469 1.00 85.53 210 VAL A N 1
ATOM 4911 C CA . VAL C 3 79 ? 98.421 112.429 110.915 1.00 83.83 210 VAL A CA 1
ATOM 4912 C C . VAL C 3 79 ? 98.263 112.029 109.458 1.00 85.81 210 VAL A C 1
ATOM 4913 O O . VAL C 3 79 ? 97.518 111.094 109.146 1.00 87.26 210 VAL A O 1
ATOM 4917 N N . ASN C 3 80 ? 98.960 112.730 108.571 1.00 86.55 211 ASN A N 1
ATOM 4918 C CA . ASN C 3 80 ? 98.841 112.503 107.139 1.00 84.70 211 ASN A CA 1
ATOM 4919 C C . ASN C 3 80 ? 99.910 111.521 106.681 1.00 80.06 211 ASN A C 1
ATOM 4920 O O . ASN C 3 80 ? 101.091 111.687 106.999 1.00 81.48 211 ASN A O 1
ATOM 4925 N N . PHE C 3 81 ? 99.489 110.500 105.942 1.00 62.35 212 PHE A N 1
ATOM 4926 C CA . PHE C 3 81 ? 100.395 109.596 105.259 1.00 65.27 212 PHE A CA 1
ATOM 4927 C C . PHE C 3 81 ? 100.163 109.707 103.761 1.00 66.07 212 PHE A C 1
ATOM 4928 O O . PHE C 3 81 ? 99.063 110.032 103.303 1.00 75.24 212 PHE A O 1
ATOM 4936 N N . HIS C 3 82 ? 101.220 109.438 103.007 1.00 72.19 213 HIS A N 1
ATOM 4937 C CA . HIS C 3 82 ? 101.265 109.678 101.571 1.00 74.74 213 HIS A CA 1
ATOM 4938 C C . HIS C 3 82 ? 101.794 108.403 100.915 1.00 77.37 213 HIS A C 1
ATOM 4939 O O . HIS C 3 82 ? 103.004 108.168 100.888 1.00 87.61 213 HIS A O 1
ATOM 4946 N N . MET C 3 83 ? 100.883 107.553 100.441 1.00 74.77 214 MET A N 1
ATOM 4947 C CA . MET C 3 83 ? 101.282 106.318 99.781 1.00 77.70 214 MET A CA 1
ATOM 4948 C C . MET C 3 83 ? 101.587 106.538 98.303 1.00 77.40 214 MET A C 1
ATOM 4949 O O . MET C 3 83 ? 100.830 107.190 97.573 1.00 80.31 214 MET A O 1
ATOM 4954 N N . PHE C 3 84 ? 102.716 105.977 97.874 1.00 84.73 215 PHE A N 1
ATOM 4955 C CA . PHE C 3 84 ? 103.318 106.131 96.547 1.00 78.02 215 PHE A CA 1
ATOM 4956 C C . PHE C 3 84 ? 103.390 104.763 95.874 1.00 84.34 215 PHE A C 1
ATOM 4957 O O . PHE C 3 84 ? 104.194 103.912 96.265 1.00 95.84 215 PHE A O 1
ATOM 4965 N N . ASP C 3 85 ? 102.565 104.557 94.852 1.00 88.09 216 ASP A N 1
ATOM 4966 C CA . ASP C 3 85 ? 102.575 103.319 94.082 1.00 87.30 216 ASP A CA 1
ATOM 4967 C C . ASP C 3 85 ? 103.289 103.560 92.757 1.00 91.94 216 ASP A C 1
ATOM 4968 O O . ASP C 3 85 ? 102.827 104.354 91.935 1.00 99.99 216 ASP A O 1
ATOM 4973 N N . VAL C 3 86 ? 104.412 102.877 92.549 1.00 94.97 217 VAL A N 1
ATOM 4974 C CA . VAL C 3 86 ? 105.191 103.032 91.326 1.00 98.41 217 VAL A CA 1
ATOM 4975 C C . VAL C 3 86 ? 104.777 101.898 90.393 1.00 101.80 217 VAL A C 1
ATOM 4976 O O . VAL C 3 86 ? 105.263 100.772 90.509 1.00 102.55 217 VAL A O 1
ATOM 4980 N N . GLY C 3 87 ? 103.863 102.193 89.463 1.00 116.83 218 GLY A N 1
ATOM 4981 C CA . GLY C 3 87 ? 103.315 101.193 88.578 1.00 115.52 218 GLY A CA 1
ATOM 4982 C C . GLY C 3 87 ? 103.773 101.396 87.141 1.00 117.91 218 GLY A C 1
ATOM 4983 O O . GLY C 3 87 ? 104.388 102.409 86.792 1.00 117.33 218 GLY A O 1
ATOM 4984 N N . GLY C 3 88 ? 103.466 100.403 86.310 1.00 129.80 219 GLY A N 1
ATOM 4985 C CA . GLY C 3 88 ? 103.804 100.470 84.899 1.00 131.60 219 GLY A CA 1
ATOM 4986 C C . GLY C 3 88 ? 105.287 100.549 84.618 1.00 132.96 219 GLY A C 1
ATOM 4987 O O . GLY C 3 88 ? 105.695 101.181 83.638 1.00 132.98 219 GLY A O 1
ATOM 4988 N N . GLN C 3 89 ? 106.109 99.917 85.451 1.00 127.16 220 GLN A N 1
ATOM 4989 C CA . GLN C 3 89 ? 107.552 99.927 85.278 1.00 126.07 220 GLN A CA 1
ATOM 4990 C C . GLN C 3 89 ? 108.099 98.519 85.459 1.00 126.23 220 GLN A C 1
ATOM 4991 O O . GLN C 3 89 ? 107.497 97.674 86.126 1.00 125.54 220 GLN A O 1
ATOM 4997 N N . ARG C 3 90 ? 109.257 98.278 84.849 1.00 125.79 221 ARG A N 1
ATOM 4998 C CA . ARG C 3 90 ? 109.912 96.980 84.927 1.00 127.14 221 ARG A CA 1
ATOM 4999 C C . ARG C 3 90 ? 110.647 96.862 86.258 1.00 124.37 221 ARG A C 1
ATOM 5000 O O . ARG C 3 90 ? 111.560 97.645 86.542 1.00 119.81 221 ARG A O 1
ATOM 5008 N N . ASP C 3 91 ? 110.241 95.894 87.074 1.00 129.31 222 ASP A N 1
ATOM 5009 C CA . ASP C 3 91 ? 110.806 95.708 88.411 1.00 129.61 222 ASP A CA 1
ATOM 5010 C C . ASP C 3 91 ? 111.962 94.712 88.409 1.00 130.54 222 ASP A C 1
ATOM 5011 O O . ASP C 3 91 ? 111.999 93.768 89.197 1.00 131.48 222 ASP A O 1
ATOM 5016 N N . GLU C 3 92 ? 112.938 94.926 87.530 1.00 122.23 223 GLU A N 1
ATOM 5017 C CA . GLU C 3 92 ? 114.076 94.020 87.465 1.00 123.29 223 GLU A CA 1
ATOM 5018 C C . GLU C 3 92 ? 115.223 94.470 88.358 1.00 124.36 223 GLU A C 1
ATOM 5019 O O . GLU C 3 92 ? 116.006 93.632 88.822 1.00 123.03 223 GLU A O 1
ATOM 5025 N N . ARG C 3 93 ? 115.336 95.771 88.623 1.00 117.61 224 ARG A N 1
ATOM 5026 C CA . ARG C 3 93 ? 116.359 96.267 89.534 1.00 115.19 224 ARG A CA 1
ATOM 5027 C C . ARG C 3 93 ? 115.812 97.298 90.516 1.00 115.68 224 ARG A C 1
ATOM 5028 O O . ARG C 3 93 ? 116.383 97.485 91.595 1.00 117.63 224 ARG A O 1
ATOM 5036 N N . ARG C 3 94 ? 114.710 97.956 90.161 1.00 98.52 225 ARG A N 1
ATOM 5037 C CA . ARG C 3 94 ? 114.129 99.026 90.970 1.00 92.99 225 ARG A CA 1
ATOM 5038 C C . ARG C 3 94 ? 115.185 100.075 91.326 1.00 93.93 225 ARG A C 1
ATOM 5039 O O . ARG C 3 94 ? 115.408 100.409 92.490 1.00 97.20 225 ARG A O 1
ATOM 5047 N N . LYS C 3 95 ? 115.840 100.594 90.286 1.00 84.47 226 LYS A N 1
ATOM 5048 C CA . LYS C 3 95 ? 117.009 101.450 90.489 1.00 84.09 226 LYS A CA 1
ATOM 5049 C C . LYS C 3 95 ? 116.609 102.876 90.860 1.00 82.66 226 LYS A C 1
ATOM 5050 O O . LYS C 3 95 ? 117.449 103.674 91.288 1.00 85.02 226 LYS A O 1
ATOM 5056 N N . TRP C 3 96 ? 115.331 103.212 90.703 1.00 77.25 227 TRP A N 1
ATOM 5057 C CA . TRP C 3 96 ? 114.780 104.437 91.265 1.00 73.32 227 TRP A CA 1
ATOM 5058 C C . TRP C 3 96 ? 114.595 104.368 92.779 1.00 78.81 227 TRP A C 1
ATOM 5059 O O . TRP C 3 96 ? 114.220 105.380 93.382 1.00 80.97 227 TRP A O 1
ATOM 5070 N N . ILE C 3 97 ? 114.832 103.208 93.403 1.00 80.91 228 ILE A N 1
ATOM 5071 C CA . ILE C 3 97 ? 114.618 103.057 94.842 1.00 72.40 228 ILE A CA 1
ATOM 5072 C C . ILE C 3 97 ? 115.490 104.000 95.655 1.00 72.30 228 ILE A C 1
ATOM 5073 O O . ILE C 3 97 ? 115.183 104.266 96.821 1.00 78.58 228 ILE A O 1
ATOM 5078 N N . GLN C 3 98 ? 116.580 104.511 95.074 1.00 80.18 229 GLN A N 1
ATOM 5079 C CA . GLN C 3 98 ? 117.402 105.480 95.790 1.00 83.58 229 GLN A CA 1
ATOM 5080 C C . GLN C 3 98 ? 116.611 106.734 96.134 1.00 85.36 229 GLN A C 1
ATOM 5081 O O . GLN C 3 98 ? 116.955 107.443 97.086 1.00 84.34 229 GLN A O 1
ATOM 5087 N N . CYS C 3 99 ? 115.558 107.030 95.369 1.00 85.33 230 CYS A N 1
ATOM 5088 C CA . CYS C 3 99 ? 114.688 108.145 95.718 1.00 83.29 230 CYS A CA 1
ATOM 5089 C C . CYS C 3 99 ? 113.953 107.886 97.025 1.00 81.24 230 CYS A C 1
ATOM 5090 O O . CYS C 3 99 ? 113.747 108.812 97.818 1.00 82.88 230 CYS A O 1
ATOM 5093 N N . PHE C 3 100 ? 113.565 106.634 97.275 1.00 75.45 231 PHE A N 1
ATOM 5094 C CA . PHE C 3 100 ? 112.763 106.268 98.435 1.00 78.32 231 PHE A CA 1
ATOM 5095 C C . PHE C 3 100 ? 113.609 105.740 99.586 1.00 78.42 231 PHE A C 1
ATOM 5096 O O . PHE C 3 100 ? 113.172 104.843 100.314 1.00 78.35 231 PHE A O 1
ATOM 5104 N N . ASN C 3 101 ? 114.817 106.268 99.764 1.00 81.58 232 ASN A N 1
ATOM 5105 C CA . ASN C 3 101 ? 115.664 105.824 100.863 1.00 81.11 232 ASN A CA 1
ATOM 5106 C C . ASN C 3 101 ? 115.334 106.512 102.178 1.00 80.78 232 ASN A C 1
ATOM 5107 O O . ASN C 3 101 ? 115.935 106.171 103.203 1.00 83.12 232 ASN A O 1
ATOM 5112 N N . ASP C 3 102 ? 114.403 107.466 102.179 1.00 77.12 233 ASP A N 1
ATOM 5113 C CA . ASP C 3 102 ? 114.013 108.176 103.391 1.00 76.33 233 ASP A CA 1
ATOM 5114 C C . ASP C 3 102 ? 112.537 108.015 103.735 1.00 79.95 233 ASP A C 1
ATOM 5115 O O . ASP C 3 102 ? 112.041 108.713 104.628 1.00 86.74 233 ASP A O 1
ATOM 5120 N N . VAL C 3 103 ? 111.823 107.115 103.054 1.00 67.77 234 VAL A N 1
ATOM 5121 C CA . VAL C 3 103 ? 110.414 106.905 103.363 1.00 64.42 234 VAL A CA 1
ATOM 5122 C C . VAL C 3 103 ? 110.267 106.335 104.769 1.00 64.52 234 VAL A C 1
ATOM 5123 O O . VAL C 3 103 ? 111.145 105.637 105.289 1.00 66.58 234 VAL A O 1
ATOM 5127 N N . THR C 3 104 ? 109.136 106.657 105.399 1.00 58.75 235 THR A N 1
ATOM 5128 C CA . THR C 3 104 ? 108.879 106.156 106.745 1.00 59.70 235 THR A CA 1
ATOM 5129 C C . THR C 3 104 ? 108.747 104.639 106.753 1.00 62.14 235 THR A C 1
ATOM 5130 O O . THR C 3 104 ? 109.274 103.966 107.647 1.00 63.80 235 THR A O 1
ATOM 5134 N N . ALA C 3 105 ? 108.059 104.078 105.761 1.00 54.57 236 ALA A N 1
ATOM 5135 C CA . ALA C 3 105 ? 107.881 102.638 105.693 1.00 51.81 236 ALA A CA 1
ATOM 5136 C C . ALA C 3 105 ? 107.682 102.210 104.248 1.00 45.06 236 ALA A C 1
ATOM 5137 O O . ALA C 3 105 ? 107.242 102.989 103.396 1.00 61.23 236 ALA A O 1
ATOM 5139 N N . ILE C 3 106 ? 108.017 100.952 103.988 1.00 29.08 237 ILE A N 1
ATOM 5140 C CA . ILE C 3 106 ? 107.788 100.316 102.699 1.00 41.38 237 ILE A CA 1
ATOM 5141 C C . ILE C 3 106 ? 106.656 99.320 102.892 1.00 47.62 237 ILE A C 1
ATOM 5142 O O . ILE C 3 106 ? 106.814 98.312 103.588 1.00 68.16 237 ILE A O 1
ATOM 5147 N N . ILE C 3 107 ? 105.508 99.601 102.286 1.00 33.48 238 ILE A N 1
ATOM 5148 C CA . ILE C 3 107 ? 104.333 98.747 102.406 1.00 37.45 238 ILE A CA 1
ATOM 5149 C C . ILE C 3 107 ? 104.415 97.714 101.289 1.00 40.68 238 ILE A C 1
ATOM 5150 O O . ILE C 3 107 ? 104.144 98.012 100.126 1.00 59.18 238 ILE A O 1
ATOM 5155 N N . PHE C 3 108 ? 104.801 96.494 101.646 1.00 35.20 239 PHE A N 1
ATOM 5156 C CA . PHE C 3 108 ? 104.942 95.403 100.690 1.00 46.13 239 PHE A CA 1
ATOM 5157 C C . PHE C 3 108 ? 103.685 94.547 100.763 1.00 46.72 239 PHE A C 1
ATOM 5158 O O . PHE C 3 108 ? 103.440 93.878 101.771 1.00 57.88 239 PHE A O 1
ATOM 5166 N N . VAL C 3 109 ? 102.887 94.573 99.700 1.00 47.98 240 VAL A N 1
ATOM 5167 C CA . VAL C 3 109 ? 101.646 93.810 99.632 1.00 46.33 240 VAL A CA 1
ATOM 5168 C C . VAL C 3 109 ? 101.879 92.586 98.760 1.00 56.11 240 VAL A C 1
ATOM 5169 O O . VAL C 3 109 ? 102.317 92.708 97.609 1.00 63.51 240 VAL A O 1
ATOM 5173 N N . VAL C 3 110 ? 101.589 91.406 99.303 1.00 66.93 241 VAL A N 1
ATOM 5174 C CA . VAL C 3 110 ? 101.814 90.144 98.609 1.00 60.55 241 VAL A CA 1
ATOM 5175 C C . VAL C 3 110 ? 100.518 89.346 98.607 1.00 61.91 241 VAL A C 1
ATOM 5176 O O . VAL C 3 110 ? 99.857 89.224 99.644 1.00 75.90 241 VAL A O 1
ATOM 5180 N N . ASP C 3 111 ? 100.148 88.818 97.444 1.00 79.97 242 ASP A N 1
ATOM 5181 C CA . ASP C 3 111 ? 98.972 87.965 97.323 1.00 88.38 242 ASP A CA 1
ATOM 5182 C C . ASP C 3 111 ? 99.335 86.570 97.816 1.00 87.32 242 ASP A C 1
ATOM 5183 O O . ASP C 3 111 ? 100.215 85.913 97.251 1.00 93.83 242 ASP A O 1
ATOM 5188 N N . SER C 3 112 ? 98.656 86.114 98.866 1.00 76.17 243 SER A N 1
ATOM 5189 C CA . SER C 3 112 ? 98.941 84.820 99.470 1.00 79.10 243 SER A CA 1
ATOM 5190 C C . SER C 3 112 ? 98.209 83.669 98.796 1.00 82.50 243 SER A C 1
ATOM 5191 O O . SER C 3 112 ? 98.421 82.513 99.176 1.00 89.09 243 SER A O 1
ATOM 5194 N N . SER C 3 113 ? 97.362 83.948 97.810 1.00 92.67 244 SER A N 1
ATOM 5195 C CA . SER C 3 113 ? 96.593 82.910 97.137 1.00 94.83 244 SER A CA 1
ATOM 5196 C C . SER C 3 113 ? 97.144 82.552 95.765 1.00 101.70 244 SER A C 1
ATOM 5197 O O . SER C 3 113 ? 96.390 82.058 94.921 1.00 104.42 244 SER A O 1
ATOM 5200 N N . ASP C 3 114 ? 98.427 82.797 95.513 1.00 105.48 245 ASP A N 1
ATOM 5201 C CA . ASP C 3 114 ? 99.072 82.455 94.248 1.00 103.89 245 ASP A CA 1
ATOM 5202 C C . ASP C 3 114 ? 100.415 81.809 94.567 1.00 102.81 245 ASP A C 1
ATOM 5203 O O . ASP C 3 114 ? 101.436 82.492 94.665 1.00 103.81 245 ASP A O 1
ATOM 5208 N N . TYR C 3 115 ? 100.414 80.484 94.726 1.00 108.24 246 TYR A N 1
ATOM 5209 C CA . TYR C 3 115 ? 101.660 79.782 95.003 1.00 111.22 246 TYR A CA 1
ATOM 5210 C C . TYR C 3 115 ? 102.562 79.707 93.781 1.00 111.60 246 TYR A C 1
ATOM 5211 O O . TYR C 3 115 ? 103.772 79.501 93.932 1.00 108.71 246 TYR A O 1
ATOM 5220 N N . ASN C 3 116 ? 102.006 79.862 92.577 1.00 113.24 247 ASN A N 1
ATOM 5221 C CA . ASN C 3 116 ? 102.842 79.913 91.383 1.00 112.83 247 ASN A CA 1
ATOM 5222 C C . ASN C 3 116 ? 103.777 81.113 91.425 1.00 111.95 247 ASN A C 1
ATOM 5223 O O . ASN C 3 116 ? 104.959 81.003 91.083 1.00 111.67 247 ASN A O 1
ATOM 5228 N N . ARG C 3 117 ? 103.264 82.265 91.845 1.00 103.69 248 ARG A N 1
ATOM 5229 C CA . ARG C 3 117 ? 104.061 83.476 91.976 1.00 104.96 248 ARG A CA 1
ATOM 5230 C C . ARG C 3 117 ? 104.473 83.761 93.413 1.00 104.35 248 ARG A C 1
ATOM 5231 O O . ARG C 3 117 ? 105.015 84.838 93.683 1.00 100.93 248 ARG A O 1
ATOM 5239 N N . LEU C 3 118 ? 104.223 82.834 94.341 1.00 101.96 249 LEU A N 1
ATOM 5240 C CA . LEU C 3 118 ? 104.622 83.056 95.726 1.00 97.71 249 LEU A CA 1
ATOM 5241 C C . LEU C 3 118 ? 106.138 83.076 95.868 1.00 96.67 249 LEU A C 1
ATOM 5242 O O . LEU C 3 118 ? 106.686 83.895 96.613 1.00 98.22 249 LEU A O 1
ATOM 5247 N N . GLN C 3 119 ? 106.836 82.178 95.169 1.00 94.45 250 GLN A N 1
ATOM 5248 C CA . GLN C 3 119 ? 108.294 82.170 95.235 1.00 95.06 250 GLN A CA 1
ATOM 5249 C C . GLN C 3 119 ? 108.892 83.431 94.624 1.00 96.33 250 GLN A C 1
ATOM 5250 O O . GLN C 3 119 ? 109.885 83.957 95.139 1.00 99.11 250 GLN A O 1
ATOM 5256 N N . GLU C 3 120 ? 108.309 83.926 93.530 1.00 94.15 251 GLU A N 1
ATOM 5257 C CA . GLU C 3 120 ? 108.768 85.186 92.958 1.00 94.86 251 GLU A CA 1
ATOM 5258 C C . GLU C 3 120 ? 108.552 86.338 93.930 1.00 97.71 251 GLU A C 1
ATOM 5259 O O . GLU C 3 120 ? 109.407 87.223 94.056 1.00 98.53 251 GLU A O 1
ATOM 5265 N N . ALA C 3 121 ? 107.414 86.345 94.629 1.00 87.24 252 ALA A N 1
ATOM 5266 C CA . ALA C 3 121 ? 107.166 87.376 95.633 1.00 84.38 252 ALA A CA 1
ATOM 5267 C C . ALA C 3 121 ? 108.159 87.276 96.784 1.00 81.51 252 ALA A C 1
ATOM 5268 O O . ALA C 3 121 ? 108.626 88.297 97.301 1.00 80.83 252 ALA A O 1
ATOM 5270 N N . LEU C 3 122 ? 108.487 86.053 97.206 1.00 79.34 253 LEU A N 1
ATOM 5271 C CA . LEU C 3 122 ? 109.480 85.873 98.260 1.00 75.12 253 LEU A CA 1
ATOM 5272 C C . LEU C 3 122 ? 110.846 86.382 97.820 1.00 84.37 253 LEU A C 1
ATOM 5273 O O . LEU C 3 122 ? 111.556 87.030 98.597 1.00 89.17 253 LEU A O 1
ATOM 5278 N N . ASN C 3 123 ? 111.235 86.095 96.577 1.00 90.47 254 ASN A N 1
ATOM 5279 C CA . ASN C 3 123 ? 112.508 86.593 96.065 1.00 85.15 254 ASN A CA 1
ATOM 5280 C C . ASN C 3 123 ? 112.508 88.114 95.972 1.00 86.89 254 ASN A C 1
ATOM 5281 O O . ASN C 3 123 ? 113.521 88.762 96.259 1.00 89.33 254 ASN A O 1
ATOM 5286 N N . ASP C 3 124 ? 111.382 88.701 95.563 1.00 79.10 255 ASP A N 1
ATOM 5287 C CA . ASP C 3 124 ? 111.276 90.156 95.518 1.00 74.82 255 ASP A CA 1
ATOM 5288 C C . ASP C 3 124 ? 111.402 90.756 96.913 1.00 76.08 255 ASP A C 1
ATOM 5289 O O . ASP C 3 124 ? 112.056 91.789 97.097 1.00 81.13 255 ASP A O 1
ATOM 5294 N N . PHE C 3 125 ? 110.779 90.122 97.908 1.00 60.10 256 PHE A N 1
ATOM 5295 C CA . PHE C 3 125 ? 110.915 90.594 99.282 1.00 57.87 256 PHE A CA 1
ATOM 5296 C C . PHE C 3 125 ? 112.349 90.455 99.773 1.00 61.31 256 PHE A C 1
ATOM 5297 O O . PHE C 3 125 ? 112.834 91.303 100.528 1.00 67.49 256 PHE A O 1
ATOM 5305 N N . LYS C 3 126 ? 113.033 89.382 99.375 1.00 78.19 257 LYS A N 1
ATOM 5306 C CA . LYS C 3 126 ? 114.440 89.226 99.732 1.00 79.36 257 LYS A CA 1
ATOM 5307 C C . LYS C 3 126 ? 115.287 90.331 99.116 1.00 78.46 257 LYS A C 1
ATOM 5308 O O . LYS C 3 126 ? 116.197 90.862 99.762 1.00 75.93 257 LYS A O 1
ATOM 5314 N N . SER C 3 127 ? 115.007 90.682 97.860 1.00 75.94 258 SER A N 1
ATOM 5315 C CA . SER C 3 127 ? 115.741 91.761 97.207 1.00 73.38 258 SER A CA 1
ATOM 5316 C C . SER C 3 127 ? 115.465 93.104 97.870 1.00 72.61 258 SER A C 1
ATOM 5317 O O . SER C 3 127 ? 116.378 93.921 98.035 1.00 77.96 258 SER A O 1
ATOM 5320 N N . ILE C 3 128 ? 114.210 93.354 98.250 1.00 72.55 259 ILE A N 1
ATOM 5321 C CA . ILE C 3 128 ? 113.859 94.633 98.862 1.00 74.82 259 ILE A CA 1
ATOM 5322 C C . ILE C 3 128 ? 114.456 94.740 100.260 1.00 77.17 259 ILE A C 1
ATOM 5323 O O . ILE C 3 128 ? 114.996 95.785 100.643 1.00 83.80 259 ILE A O 1
ATOM 5328 N N . TRP C 3 129 ? 114.375 93.661 101.041 1.00 66.78 260 TRP A N 1
ATOM 5329 C CA . TRP C 3 129 ? 114.871 93.684 102.412 1.00 65.89 260 TRP A CA 1
ATOM 5330 C C . TRP C 3 129 ? 116.383 93.870 102.454 1.00 71.28 260 TRP A C 1
ATOM 5331 O O . TRP C 3 129 ? 116.891 94.712 103.203 1.00 75.68 260 TRP A O 1
ATOM 5342 N N . ASN C 3 130 ? 117.115 93.100 101.655 1.00 70.92 261 ASN A N 1
ATOM 5343 C CA . ASN C 3 130 ? 118.569 93.166 101.625 1.00 71.33 261 ASN A CA 1
ATOM 5344 C C . ASN C 3 130 ? 119.090 94.266 100.710 1.00 75.33 261 ASN A C 1
ATOM 5345 O O . ASN C 3 130 ? 120.283 94.277 100.394 1.00 77.42 261 ASN A O 1
ATOM 5350 N N . ASN C 3 131 ? 118.227 95.181 100.278 1.00 79.43 262 ASN A N 1
ATOM 5351 C CA . ASN C 3 131 ? 118.663 96.268 99.413 1.00 73.72 262 ASN A CA 1
ATOM 5352 C C . ASN C 3 131 ? 119.590 97.202 100.180 1.00 76.16 262 ASN A C 1
ATOM 5353 O O . ASN C 3 131 ? 119.410 97.441 101.377 1.00 80.73 262 ASN A O 1
ATOM 5358 N N . ARG C 3 132 ? 120.599 97.723 99.480 1.00 81.41 263 ARG A N 1
ATOM 5359 C CA . ARG C 3 132 ? 121.586 98.583 100.123 1.00 84.29 263 ARG A CA 1
ATOM 5360 C C . ARG C 3 132 ? 120.974 99.905 100.572 1.00 84.89 263 ARG A C 1
ATOM 5361 O O . ARG C 3 132 ? 121.287 100.400 101.661 1.00 82.00 263 ARG A O 1
ATOM 5369 N N . TRP C 3 133 ? 120.102 100.493 99.754 1.00 85.12 264 TRP A N 1
ATOM 5370 C CA . TRP C 3 133 ? 119.538 101.801 100.062 1.00 81.01 264 TRP A CA 1
ATOM 5371 C C . TRP C 3 133 ? 118.382 101.743 101.048 1.00 81.16 264 TRP A C 1
ATOM 5372 O O . TRP C 3 133 ? 118.029 102.779 101.623 1.00 83.54 264 TRP A O 1
ATOM 5383 N N . LEU C 3 134 ? 117.791 100.574 101.264 1.00 72.33 265 LEU A N 1
ATOM 5384 C CA . LEU C 3 134 ? 116.696 100.400 102.207 1.00 69.84 265 LEU A CA 1
ATOM 5385 C C . LEU C 3 134 ? 117.158 99.616 103.430 1.00 73.12 265 LEU A C 1
ATOM 5386 O O . LEU C 3 134 ? 116.438 98.769 103.961 1.00 75.69 265 LEU A O 1
ATOM 5391 N N . ARG C 3 135 ? 118.386 99.891 103.874 1.00 83.80 266 ARG A N 1
ATOM 5392 C CA . ARG C 3 135 ? 118.934 99.191 105.028 1.00 84.54 266 ARG A CA 1
ATOM 5393 C C . ARG C 3 135 ? 118.157 99.519 106.296 1.00 84.80 266 ARG A C 1
ATOM 5394 O O . ARG C 3 135 ? 117.871 98.629 107.104 1.00 88.18 266 ARG A O 1
ATOM 5402 N N . THR C 3 136 ? 117.803 100.787 106.488 1.00 77.24 267 THR A N 1
ATOM 5403 C CA . THR C 3 136 ? 117.152 101.235 107.711 1.00 76.56 267 THR A CA 1
ATOM 5404 C C . THR C 3 136 ? 115.662 101.495 107.535 1.00 78.23 267 THR A C 1
ATOM 5405 O O . THR C 3 136 ? 115.029 102.035 108.447 1.00 83.57 267 THR A O 1
ATOM 5409 N N . ILE C 3 137 ? 115.087 101.128 106.395 1.00 66.81 268 ILE A N 1
ATOM 5410 C CA . ILE C 3 137 ? 113.680 101.391 106.118 1.00 61.56 268 ILE A CA 1
ATOM 5411 C C . ILE C 3 137 ? 112.870 100.160 106.498 1.00 62.71 268 ILE A C 1
ATOM 5412 O O . ILE C 3 137 ? 113.059 99.081 105.928 1.00 63.35 268 ILE A O 1
ATOM 5417 N N . SER C 3 138 ? 111.962 100.324 107.456 1.00 57.61 269 SER A N 1
ATOM 5418 C CA . SER C 3 138 ? 111.128 99.218 107.899 1.00 49.56 269 SER A CA 1
ATOM 5419 C C . SER C 3 138 ? 110.075 98.883 106.851 1.00 51.46 269 SER A C 1
ATOM 5420 O O . SER C 3 138 ? 109.679 99.725 106.041 1.00 65.03 269 SER A O 1
ATOM 5423 N N . VAL C 3 139 ? 109.616 97.635 106.879 1.00 46.18 270 VAL A N 1
ATOM 5424 C CA . VAL C 3 139 ? 108.669 97.113 105.901 1.00 52.73 270 VAL A CA 1
ATOM 5425 C C . VAL C 3 139 ? 107.407 96.681 106.631 1.00 54.43 270 VAL A C 1
ATOM 5426 O O . VAL C 3 139 ? 107.477 95.961 107.633 1.00 65.37 270 VAL A O 1
ATOM 5430 N N . ILE C 3 140 ? 106.261 97.126 106.133 1.00 41.16 271 ILE A N 1
ATOM 5431 C CA . ILE C 3 140 ? 104.958 96.677 106.604 1.00 36.64 271 ILE A CA 1
ATOM 5432 C C . ILE C 3 140 ? 104.454 95.660 105.592 1.00 37.03 271 ILE A C 1
ATOM 5433 O O . ILE C 3 140 ? 104.195 96.002 104.434 1.00 61.19 271 ILE A O 1
ATOM 5438 N N . LEU C 3 141 ? 104.312 94.410 106.014 1.00 34.86 272 LEU A N 1
ATOM 5439 C CA . LEU C 3 141 ? 103.983 93.316 105.113 1.00 41.79 272 LEU A CA 1
ATOM 5440 C C . LEU C 3 141 ? 102.489 93.034 105.188 1.00 45.56 272 LEU A C 1
ATOM 5441 O O . LEU C 3 141 ? 101.969 92.701 106.258 1.00 59.05 272 LEU A O 1
ATOM 5446 N N . PHE C 3 142 ? 101.805 93.167 104.055 1.00 52.19 273 PHE A N 1
ATOM 5447 C CA . PHE C 3 142 ? 100.367 92.941 103.964 1.00 57.27 273 PHE A CA 1
ATOM 5448 C C . PHE C 3 142 ? 100.129 91.687 103.134 1.00 59.29 273 PHE A C 1
ATOM 5449 O O . PHE C 3 142 ? 100.301 91.701 101.910 1.00 78.72 273 PHE A O 1
ATOM 5457 N N . LEU C 3 143 ? 99.726 90.606 103.801 1.00 53.38 274 LEU A N 1
ATOM 5458 C CA . LEU C 3 143 ? 99.394 89.356 103.124 1.00 55.91 274 LEU A CA 1
ATOM 5459 C C . LEU C 3 143 ? 97.950 89.454 102.641 1.00 63.20 274 LEU A C 1
ATOM 5460 O O . LEU C 3 143 ? 97.004 88.993 103.285 1.00 80.56 274 LEU A O 1
ATOM 5465 N N . ASN C 3 144 ? 97.787 90.069 101.474 1.00 72.31 275 ASN A N 1
ATOM 5466 C CA . ASN C 3 144 ? 96.468 90.395 100.960 1.00 75.97 275 ASN A CA 1
ATOM 5467 C C . ASN C 3 144 ? 95.774 89.137 100.431 1.00 82.30 275 ASN A C 1
ATOM 5468 O O . ASN C 3 144 ? 96.383 88.075 100.272 1.00 79.73 275 ASN A O 1
ATOM 5473 N N . LYS C 3 145 ? 94.474 89.274 100.162 1.00 90.57 276 LYS A N 1
ATOM 5474 C CA . LYS C 3 145 ? 93.645 88.208 99.596 1.00 89.15 276 LYS A CA 1
ATOM 5475 C C . LYS C 3 145 ? 93.653 86.963 100.480 1.00 94.53 276 LYS A C 1
ATOM 5476 O O . LYS C 3 145 ? 93.960 85.855 100.038 1.00 101.56 276 LYS A O 1
ATOM 5482 N N . GLN C 3 146 ? 93.307 87.155 101.755 1.00 88.51 277 GLN A N 1
ATOM 5483 C CA . GLN C 3 146 ? 93.233 86.020 102.669 1.00 85.78 277 GLN A CA 1
ATOM 5484 C C . GLN C 3 146 ? 92.024 85.141 102.372 1.00 89.25 277 GLN A C 1
ATOM 5485 O O . GLN C 3 146 ? 92.079 83.920 102.557 1.00 89.29 277 GLN A O 1
ATOM 5491 N N . ASP C 3 147 ? 90.920 85.743 101.923 1.00 106.14 278 ASP A N 1
ATOM 5492 C CA . ASP C 3 147 ? 89.729 84.961 101.607 1.00 107.30 278 ASP A CA 1
ATOM 5493 C C . ASP C 3 147 ? 89.990 83.998 100.455 1.00 109.93 278 ASP A C 1
ATOM 5494 O O . ASP C 3 147 ? 89.545 82.844 100.487 1.00 109.21 278 ASP A O 1
ATOM 5499 N N . LEU C 3 148 ? 90.707 84.457 99.426 1.00 109.61 279 LEU A N 1
ATOM 5500 C CA . LEU C 3 148 ? 91.037 83.580 98.307 1.00 111.16 279 LEU A CA 1
ATOM 5501 C C . LEU C 3 148 ? 91.918 82.421 98.758 1.00 113.81 279 LEU A C 1
ATOM 5502 O O . LEU C 3 148 ? 91.714 81.277 98.337 1.00 118.23 279 LEU A O 1
ATOM 5507 N N . LEU C 3 149 ? 92.902 82.700 99.617 1.00 100.64 280 LEU A N 1
ATOM 5508 C CA . LEU C 3 149 ? 93.742 81.634 100.153 1.00 99.15 280 LEU A CA 1
ATOM 5509 C C . LEU C 3 149 ? 92.915 80.630 100.943 1.00 100.76 280 LEU A C 1
ATOM 5510 O O . LEU C 3 149 ? 93.100 79.413 100.807 1.00 99.89 280 LEU A O 1
ATOM 5515 N N . ALA C 3 150 ? 92.006 81.123 101.788 1.00 110.46 281 ALA A N 1
ATOM 5516 C CA . ALA C 3 150 ? 91.166 80.224 102.569 1.00 113.18 281 ALA A CA 1
ATOM 5517 C C . ALA C 3 150 ? 90.320 79.346 101.661 1.00 114.19 281 ALA A C 1
ATOM 5518 O O . ALA C 3 150 ? 90.227 78.131 101.873 1.00 115.33 281 ALA A O 1
ATOM 5520 N N . GLU C 3 151 ? 89.721 79.937 100.627 1.00 116.91 282 GLU A N 1
ATOM 5521 C CA . GLU C 3 151 ? 88.912 79.159 99.694 1.00 119.35 282 GLU A CA 1
ATOM 5522 C C . GLU C 3 151 ? 89.749 78.102 98.985 1.00 118.97 282 GLU A C 1
ATOM 55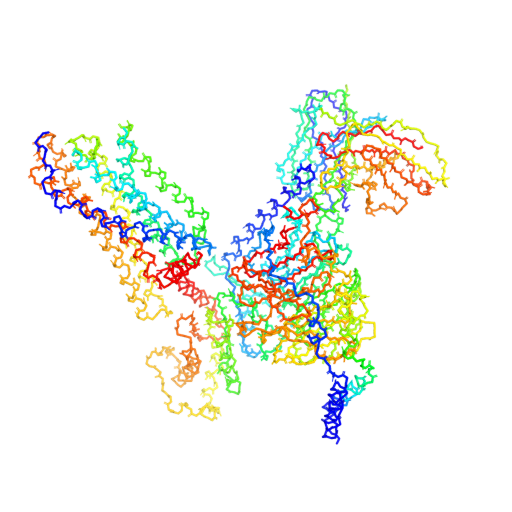23 O O . GLU C 3 151 ? 89.320 76.949 98.844 1.00 118.21 282 GLU A O 1
ATOM 5529 N N . LYS C 3 152 ? 90.951 78.473 98.533 1.00 120.99 283 LYS A N 1
ATOM 5530 C CA . LYS C 3 152 ? 91.776 77.528 97.786 1.00 122.41 283 LYS A CA 1
ATOM 5531 C C . LYS C 3 152 ? 92.232 76.365 98.660 1.00 122.16 283 LYS A C 1
ATOM 5532 O O . LYS C 3 152 ? 92.185 75.208 98.227 1.00 123.44 283 LYS A O 1
ATOM 5538 N N . VAL C 3 153 ? 92.681 76.642 99.886 1.00 121.07 284 VAL A N 1
ATOM 5539 C CA . VAL C 3 153 ? 93.128 75.547 100.746 1.00 122.49 284 VAL A CA 1
ATOM 5540 C C . VAL C 3 153 ? 91.939 74.745 101.263 1.00 124.41 284 VAL A C 1
ATOM 5541 O O . VAL C 3 153 ? 92.084 73.575 101.639 1.00 124.28 284 VAL A O 1
ATOM 5545 N N . LEU C 3 154 ? 90.747 75.349 101.299 1.00 132.31 285 LEU A N 1
ATOM 5546 C CA . LEU C 3 154 ? 89.562 74.586 101.668 1.00 133.06 285 LEU A CA 1
ATOM 5547 C C . LEU C 3 154 ? 89.134 73.648 100.549 1.00 132.90 285 LEU A C 1
ATOM 5548 O O . LEU C 3 154 ? 88.645 72.545 100.821 1.00 130.83 285 LEU A O 1
ATOM 5553 N N . ALA C 3 155 ? 89.302 74.068 99.292 1.00 137.24 286 ALA A N 1
ATOM 5554 C CA . ALA C 3 155 ? 88.973 73.190 98.174 1.00 137.41 286 ALA A CA 1
ATOM 5555 C C . ALA C 3 155 ? 89.846 71.942 98.180 1.00 138.51 286 ALA A C 1
ATOM 5556 O O . ALA C 3 155 ? 89.354 70.829 97.956 1.00 137.71 286 ALA A O 1
ATOM 5558 N N . GLY C 3 156 ? 91.143 72.106 98.433 1.00 142.87 287 GLY A N 1
ATOM 5559 C CA . GLY C 3 156 ? 92.053 70.989 98.555 1.00 141.93 287 GLY A CA 1
ATOM 5560 C C . GLY C 3 156 ? 92.634 70.481 97.255 1.00 142.21 287 GLY A C 1
ATOM 5561 O O . GLY C 3 156 ? 93.518 69.616 97.288 1.00 141.94 287 GLY A O 1
ATOM 5562 N N . LYS C 3 157 ? 92.170 70.984 96.108 1.00 145.01 288 LYS A N 1
ATOM 5563 C CA . LYS C 3 157 ? 92.706 70.526 94.832 1.00 146.36 288 LYS A CA 1
ATOM 5564 C C . LYS C 3 157 ? 94.109 71.056 94.568 1.00 147.98 288 LYS A C 1
ATOM 5565 O O . LYS C 3 157 ? 94.823 70.492 93.734 1.00 147.61 288 LYS A O 1
ATOM 5571 N N . SER C 3 158 ? 94.517 72.119 95.255 1.00 144.35 289 SER A N 1
ATOM 5572 C CA . SER C 3 158 ? 95.856 72.676 95.132 1.00 141.70 289 SER A CA 1
ATOM 5573 C C . SER C 3 158 ? 96.625 72.418 96.420 1.00 142.57 289 SER A C 1
ATOM 5574 O O . SER C 3 158 ? 96.165 72.785 97.506 1.00 142.35 289 SER A O 1
ATOM 5577 N N . LYS C 3 159 ? 97.791 71.791 96.296 1.00 142.46 290 LYS A N 1
ATOM 5578 C CA . LYS C 3 159 ? 98.618 71.427 97.437 1.00 142.22 290 LYS A CA 1
ATOM 5579 C C . LYS C 3 159 ? 99.840 72.331 97.494 1.00 140.99 290 LYS A C 1
ATOM 5580 O O . LYS C 3 159 ? 100.542 72.500 96.490 1.00 140.96 290 LYS A O 1
ATOM 5586 N N . ILE C 3 160 ? 100.090 72.914 98.668 1.00 131.33 291 ILE A N 1
ATOM 5587 C CA . ILE C 3 160 ? 101.289 73.722 98.852 1.00 132.50 291 ILE A CA 1
ATOM 5588 C C . ILE C 3 160 ? 102.523 72.833 98.941 1.00 133.85 291 ILE A C 1
ATOM 5589 O O . ILE C 3 160 ? 103.652 73.303 98.759 1.00 134.34 291 ILE A O 1
ATOM 5594 N N . GLU C 3 161 ? 102.330 71.540 99.218 1.00 135.94 292 GLU A N 1
ATOM 5595 C CA . GLU C 3 161 ? 103.462 70.634 99.389 1.00 135.07 292 GLU A CA 1
ATOM 5596 C C . GLU C 3 161 ? 104.275 70.507 98.107 1.00 136.23 292 GLU A C 1
ATOM 5597 O O . GLU C 3 161 ? 105.511 70.520 98.145 1.00 135.44 292 GLU A O 1
ATOM 5603 N N . ASP C 3 162 ? 103.602 70.382 96.961 1.00 138.49 293 ASP A N 1
ATOM 5604 C CA . ASP C 3 162 ? 104.316 70.289 95.694 1.00 138.88 293 ASP A CA 1
ATOM 5605 C C . ASP C 3 162 ? 105.012 71.593 95.329 1.00 138.57 293 ASP A C 1
ATOM 5606 O O . ASP C 3 162 ? 105.986 71.570 94.570 1.00 138.71 293 ASP A O 1
ATOM 5611 N N . TYR C 3 163 ? 104.536 72.723 95.850 1.00 128.83 294 TYR A N 1
ATOM 5612 C CA . TYR C 3 163 ? 105.207 73.999 95.642 1.00 128.08 294 TYR A CA 1
ATOM 5613 C C . TYR C 3 163 ? 106.274 74.268 96.691 1.00 127.83 294 TYR A C 1
ATOM 5614 O O . TYR C 3 163 ? 107.344 74.790 96.358 1.00 126.61 294 TYR A O 1
ATOM 5623 N N . PHE C 3 164 ? 106.009 73.918 97.947 1.00 123.79 295 PHE A N 1
ATOM 5624 C CA . PHE C 3 164 ? 106.981 74.053 99.023 1.00 122.18 295 PHE A CA 1
ATOM 5625 C C . PHE C 3 164 ? 107.067 72.741 99.791 1.00 122.00 295 PHE A C 1
ATOM 5626 O O . PHE C 3 164 ? 106.118 72.368 100.493 1.00 120.77 295 PHE A O 1
ATOM 5634 N N . PRO C 3 165 ? 108.181 72.009 99.688 1.00 126.96 296 PRO A N 1
ATOM 5635 C CA . PRO C 3 165 ? 108.282 70.719 100.387 1.00 127.72 296 PRO A CA 1
ATOM 5636 C C . PRO C 3 165 ? 108.517 70.821 101.887 1.00 128.15 296 PRO A C 1
ATOM 5637 O O . PRO C 3 165 ? 108.542 69.777 102.554 1.00 128.53 296 PRO A O 1
ATOM 5641 N N . GLU C 3 166 ? 108.689 72.018 102.446 1.00 124.81 297 GLU A N 1
ATOM 5642 C CA . GLU C 3 166 ? 108.847 72.150 103.889 1.00 124.73 297 GLU A CA 1
ATOM 5643 C C . GLU C 3 166 ? 107.519 72.300 104.621 1.00 124.65 297 GLU A C 1
ATOM 5644 O O . GLU C 3 166 ? 107.518 72.420 105.849 1.00 126.34 297 GLU A O 1
ATOM 5650 N N . PHE C 3 167 ? 106.394 72.303 103.903 1.00 117.64 298 PHE A N 1
ATOM 5651 C CA . PHE C 3 167 ? 105.101 72.412 104.569 1.00 119.45 298 PHE A CA 1
ATOM 5652 C C . PHE C 3 167 ? 104.768 71.151 105.358 1.00 121.79 298 PHE A C 1
ATOM 5653 O O . PHE C 3 167 ? 104.086 71.227 106.386 1.00 118.92 298 PHE A O 1
ATOM 5661 N N . ALA C 3 168 ? 105.236 69.989 104.895 1.00 127.00 299 ALA A N 1
ATOM 5662 C CA . ALA C 3 168 ? 104.928 68.738 105.583 1.00 124.96 299 ALA A CA 1
ATOM 5663 C C . ALA C 3 168 ? 105.491 68.730 106.998 1.00 126.70 299 ALA A C 1
ATOM 5664 O O . ALA C 3 168 ? 104.829 68.268 107.935 1.00 124.17 299 ALA A O 1
ATOM 5666 N N . ARG C 3 169 ? 106.707 69.238 107.175 1.00 130.34 300 ARG A N 1
ATOM 5667 C CA . ARG C 3 169 ? 107.343 69.294 108.483 1.00 128.90 300 ARG A CA 1
ATOM 5668 C C . ARG C 3 169 ? 107.026 70.576 109.242 1.00 128.70 300 ARG A C 1
ATOM 5669 O O . ARG C 3 169 ? 107.556 70.776 110.339 1.00 129.36 300 ARG A O 1
ATOM 5677 N N . TYR C 3 170 ? 106.184 71.444 108.688 1.00 120.91 301 TYR A N 1
ATOM 5678 C CA . TYR C 3 170 ? 105.814 72.689 109.343 1.00 121.24 301 TYR A CA 1
ATOM 5679 C C . TYR C 3 170 ? 104.570 72.496 110.201 1.00 120.69 301 TYR A C 1
ATOM 5680 O O . TYR C 3 170 ? 103.621 71.818 109.798 1.00 118.11 301 TYR A O 1
ATOM 5689 N N . THR C 3 171 ? 104.586 73.099 111.387 1.00 121.81 302 THR A N 1
ATOM 5690 C CA . THR C 3 171 ? 103.468 73.055 112.317 1.00 119.86 302 THR A CA 1
ATOM 5691 C C . THR C 3 171 ? 103.030 74.471 112.662 1.00 119.95 302 THR A C 1
ATOM 5692 O O . THR C 3 171 ? 103.805 75.425 112.541 1.00 121.41 302 THR A O 1
ATOM 5696 N N . THR C 3 172 ? 101.779 74.598 113.087 1.00 116.82 303 THR A N 1
ATOM 5697 C CA . THR C 3 172 ? 101.244 75.899 113.471 1.00 119.66 303 THR A CA 1
ATOM 5698 C C . THR C 3 172 ? 101.985 76.426 114.696 1.00 118.39 303 THR A C 1
ATOM 5699 O O . THR C 3 172 ? 102.116 75.702 115.692 1.00 119.82 303 THR A O 1
ATOM 5703 N N . PRO C 3 173 ? 102.486 77.657 114.664 1.00 121.85 304 PRO A N 1
ATOM 5704 C CA . PRO C 3 173 ? 103.188 78.191 115.835 1.00 125.06 304 PRO A CA 1
ATOM 5705 C C . PRO C 3 173 ? 102.236 78.399 117.002 1.00 126.47 304 PRO A C 1
ATOM 5706 O O . PRO C 3 173 ? 101.046 78.674 116.825 1.00 124.92 304 PRO A O 1
ATOM 5710 N N . GLU C 3 174 ? 102.779 78.258 118.212 1.00 137.92 305 GLU A N 1
ATOM 5711 C CA . GLU C 3 174 ? 101.977 78.476 119.412 1.00 137.93 305 GLU A CA 1
ATOM 5712 C C . GLU C 3 174 ? 101.660 79.952 119.609 1.00 137.60 305 GLU A C 1
ATOM 5713 O O . GLU C 3 174 ? 100.686 80.292 120.290 1.00 137.74 305 GLU A O 1
ATOM 5719 N N . ASP C 3 175 ? 102.465 80.838 119.022 1.00 136.19 306 ASP A N 1
ATOM 5720 C CA . ASP C 3 175 ? 102.181 82.264 119.080 1.00 138.10 306 ASP A CA 1
ATOM 5721 C C . ASP C 3 175 ? 100.945 82.598 118.247 1.00 139.51 306 ASP A C 1
ATOM 5722 O O . ASP C 3 175 ? 100.188 83.499 118.621 1.00 138.32 306 ASP A O 1
ATOM 5727 N N . ALA C 3 176 ? 100.676 81.821 117.196 1.00 133.30 307 ALA A N 1
ATOM 5728 C CA . ALA C 3 176 ? 99.646 82.166 116.222 1.00 132.12 307 ALA A CA 1
ATOM 5729 C C . ALA C 3 176 ? 98.290 82.360 116.886 1.00 128.02 307 ALA A C 1
ATOM 5730 O O . ALA C 3 176 ? 97.890 81.589 117.761 1.00 127.62 307 ALA A O 1
ATOM 5732 N N . THR C 3 177 ? 97.585 83.411 116.467 1.00 128.78 308 THR A N 1
ATOM 5733 C CA . THR C 3 177 ? 96.248 83.730 116.966 1.00 132.23 308 THR A CA 1
ATOM 5734 C C . THR C 3 177 ? 95.300 83.672 115.774 1.00 133.58 308 THR A C 1
ATOM 5735 O O . THR C 3 177 ? 95.290 84.580 114.926 1.00 133.57 308 THR A O 1
ATOM 5739 N N . PRO C 3 178 ? 94.530 82.599 115.635 1.00 140.26 309 PRO A N 1
ATOM 5740 C CA . PRO C 3 178 ? 93.572 82.509 114.532 1.00 139.88 309 PRO A CA 1
ATOM 5741 C C . PRO C 3 178 ? 92.182 82.977 114.941 1.00 140.93 309 PRO A C 1
ATOM 5742 O O . PRO C 3 178 ? 91.850 83.090 116.122 1.00 142.11 309 PRO A O 1
ATOM 5746 N N . GLU C 3 179 ? 91.365 83.253 113.927 1.00 143.13 310 GLU A N 1
ATOM 5747 C CA . GLU C 3 179 ? 89.965 83.556 114.173 1.00 143.99 310 GLU A CA 1
ATOM 5748 C C . GLU C 3 179 ? 89.231 82.300 114.642 1.00 144.98 310 GLU A C 1
ATOM 5749 O O . GLU C 3 179 ? 89.504 81.196 114.162 1.00 144.73 310 GLU A O 1
ATOM 5755 N N . PRO C 3 180 ? 88.297 82.442 115.587 1.00 143.48 311 PRO A N 1
ATOM 5756 C CA . PRO C 3 180 ? 87.624 81.249 116.135 1.00 143.91 311 PRO A CA 1
ATOM 5757 C C . PRO C 3 180 ? 86.864 80.442 115.097 1.00 143.96 311 PRO A C 1
ATOM 5758 O O . PRO C 3 180 ? 86.799 79.211 115.211 1.00 141.96 311 PRO A O 1
ATOM 5762 N N . GLY C 3 181 ? 86.290 81.091 114.088 1.00 140.86 312 GLY A N 1
ATOM 5763 C CA . GLY C 3 181 ? 85.514 80.390 113.083 1.00 140.04 312 GLY A CA 1
ATOM 5764 C C . GLY C 3 181 ? 86.314 80.046 111.843 1.00 140.73 312 GLY A C 1
ATOM 5765 O O . GLY C 3 181 ? 85.744 79.788 110.779 1.00 139.08 312 GLY A O 1
ATOM 5766 N N . GLU C 3 182 ? 87.637 80.040 111.969 1.00 138.01 313 GLU A N 1
ATOM 5767 C CA . GLU C 3 182 ? 88.529 79.837 110.839 1.00 137.08 313 GLU A CA 1
ATOM 5768 C C . GLU C 3 182 ? 89.168 78.454 110.906 1.00 138.66 313 GLU A C 1
ATOM 5769 O O . GLU C 3 182 ? 89.561 77.988 111.979 1.00 136.66 313 GLU A O 1
ATOM 5775 N N . ASP C 3 183 ? 89.260 77.808 109.748 1.00 134.06 314 ASP A N 1
ATOM 5776 C CA . ASP C 3 183 ? 89.713 76.422 109.671 1.00 131.42 314 ASP A CA 1
ATOM 5777 C C . ASP C 3 183 ? 91.176 76.316 110.098 1.00 132.56 314 ASP A C 1
ATOM 5778 O O . ASP C 3 183 ? 91.990 77.165 109.720 1.00 132.54 314 ASP A O 1
ATOM 5783 N N . PRO C 3 184 ? 91.543 75.305 110.895 1.00 131.21 315 PRO A N 1
ATOM 5784 C CA . PRO C 3 184 ? 92.954 75.170 111.305 1.00 131.88 315 PRO A CA 1
ATOM 5785 C C . PRO C 3 184 ? 93.926 75.002 110.147 1.00 132.48 315 PRO A C 1
ATOM 5786 O O . PRO C 3 184 ? 95.062 75.481 110.241 1.00 132.96 315 PRO A O 1
ATOM 5790 N N . ARG C 3 185 ? 93.531 74.325 109.064 1.00 132.34 316 ARG A N 1
ATOM 5791 C CA . ARG C 3 185 ? 94.413 74.240 107.903 1.00 132.33 316 ARG A CA 1
ATOM 5792 C C . ARG C 3 185 ? 94.645 75.615 107.289 1.00 131.77 316 ARG A C 1
ATOM 5793 O O . ARG C 3 185 ? 95.746 75.910 106.802 1.00 129.53 316 ARG A O 1
ATOM 5801 N N . VAL C 3 186 ? 93.622 76.472 107.309 1.00 122.76 317 VAL A N 1
ATOM 5802 C CA . VAL C 3 186 ? 93.798 77.851 106.864 1.00 120.71 317 VAL A CA 1
ATOM 5803 C C . VAL C 3 186 ? 94.844 78.544 107.723 1.00 121.48 317 VAL A C 1
ATOM 5804 O O . VAL C 3 186 ? 95.710 79.268 107.213 1.00 123.95 317 VAL A O 1
ATOM 5808 N N . THR C 3 187 ? 94.783 78.332 109.040 1.00 116.42 318 THR A N 1
ATOM 5809 C CA . THR C 3 187 ? 95.765 78.923 109.942 1.00 118.09 318 THR A CA 1
ATOM 5810 C C . THR C 3 187 ? 97.167 78.421 109.633 1.00 119.40 318 THR A C 1
ATOM 5811 O O . THR C 3 187 ? 98.124 79.206 109.600 1.00 121.71 318 THR A O 1
ATOM 5815 N N . ARG C 3 188 ? 97.309 77.114 109.402 1.00 119.79 319 ARG A N 1
ATOM 5816 C CA . ARG C 3 188 ? 98.626 76.565 109.108 1.00 121.50 319 ARG A CA 1
ATOM 5817 C C . ARG C 3 188 ? 99.186 77.146 107.818 1.00 123.21 319 ARG A C 1
ATOM 5818 O O . ARG C 3 188 ? 100.364 77.511 107.760 1.00 121.42 319 ARG A O 1
ATOM 5826 N N . ALA C 3 189 ? 98.355 77.263 106.780 1.00 108.50 320 ALA A N 1
ATOM 5827 C CA . ALA C 3 189 ? 98.828 77.830 105.518 1.00 105.68 320 ALA A CA 1
ATOM 5828 C C . ALA C 3 189 ? 99.217 79.297 105.682 1.00 106.56 320 ALA A C 1
ATOM 5829 O O . ALA C 3 189 ? 100.286 79.728 105.222 1.00 113.43 320 ALA A O 1
ATOM 5831 N N . LYS C 3 190 ? 98.354 80.080 106.337 1.00 90.20 321 LYS A N 1
ATOM 5832 C CA . LYS C 3 190 ? 98.635 81.495 106.547 1.00 91.89 321 LYS A CA 1
ATOM 5833 C C . LYS C 3 190 ? 99.948 81.685 107.286 1.00 95.05 321 LYS A C 1
ATOM 5834 O O . LYS C 3 190 ? 100.806 82.472 106.867 1.00 97.46 321 LYS A O 1
ATOM 5840 N N . TYR C 3 191 ? 100.127 80.967 108.392 1.00 96.68 322 TYR A N 1
ATOM 5841 C CA . TYR C 3 191 ? 101.319 81.171 109.198 1.00 96.39 322 TYR A CA 1
ATOM 5842 C C . TYR C 3 191 ? 102.550 80.546 108.560 1.00 96.48 322 TYR A C 1
ATOM 5843 O O . TYR C 3 191 ? 103.661 81.016 108.807 1.00 96.09 322 TYR A O 1
ATOM 5852 N N . PHE C 3 192 ? 102.381 79.533 107.709 1.00 103.68 323 PHE A N 1
ATOM 5853 C CA . PHE C 3 192 ? 103.513 79.034 106.938 1.00 105.38 323 PHE A CA 1
ATOM 5854 C C . PHE C 3 192 ? 104.017 80.102 105.978 1.00 104.33 323 PHE A C 1
ATOM 5855 O O . PHE C 3 192 ? 105.227 80.339 105.880 1.00 107.26 323 PHE A O 1
ATOM 5863 N N . ILE C 3 193 ? 103.103 80.774 105.276 1.00 85.79 324 ILE A N 1
ATOM 5864 C CA . ILE C 3 193 ? 103.521 81.843 104.368 1.00 84.47 324 ILE A CA 1
ATOM 5865 C C . ILE C 3 193 ? 104.136 83.001 105.150 1.00 83.91 324 ILE A C 1
ATOM 5866 O O . ILE C 3 193 ? 105.166 83.572 104.752 1.00 85.58 324 ILE A O 1
ATOM 5871 N N . ARG C 3 194 ? 103.518 83.363 106.276 1.00 89.12 325 ARG A N 1
ATOM 5872 C CA . ARG C 3 194 ? 104.046 84.457 107.083 1.00 88.86 325 ARG A CA 1
ATOM 5873 C C . ARG C 3 194 ? 105.436 84.128 107.614 1.00 91.02 325 ARG A C 1
ATOM 5874 O O . ARG C 3 194 ? 106.310 84.998 107.656 1.00 93.32 325 ARG A O 1
ATOM 5882 N N . ASP C 3 195 ? 105.662 82.877 108.020 1.00 97.30 326 ASP A N 1
ATOM 5883 C CA . ASP C 3 195 ? 106.985 82.473 108.476 1.00 95.56 326 ASP A CA 1
ATOM 5884 C C . ASP C 3 195 ? 107.980 82.419 107.326 1.00 94.47 326 ASP A C 1
ATOM 5885 O O . ASP C 3 195 ? 109.166 82.697 107.527 1.00 100.91 326 ASP A O 1
ATOM 5890 N N . GLU C 3 196 ? 107.523 82.071 106.121 1.00 81.37 327 GLU A N 1
ATOM 5891 C CA . GLU C 3 196 ? 108.403 82.135 104.960 1.00 83.90 327 GLU A CA 1
ATOM 5892 C C . GLU C 3 196 ? 108.900 83.554 104.737 1.00 86.55 327 GLU A C 1
ATOM 5893 O O . GLU C 3 196 ? 110.075 83.769 104.417 1.00 84.58 327 GLU A O 1
ATOM 5899 N N . PHE C 3 197 ? 108.015 84.538 104.894 1.00 83.00 328 PHE A N 1
ATOM 5900 C CA . PHE C 3 197 ? 108.446 85.930 104.762 1.00 75.65 328 PHE A CA 1
ATOM 5901 C C . PHE C 3 197 ? 109.329 86.356 105.931 1.00 75.64 328 PHE A C 1
ATOM 5902 O O . PHE C 3 197 ? 110.362 87.016 105.740 1.00 79.26 328 PHE A O 1
ATOM 5910 N N . LEU C 3 198 ? 108.948 85.981 107.152 1.00 76.64 329 LEU A N 1
ATOM 5911 C CA . LEU C 3 198 ? 109.695 86.397 108.331 1.00 80.09 329 LEU A CA 1
ATOM 5912 C C . LEU C 3 198 ? 111.069 85.747 108.412 1.00 82.96 329 LEU A C 1
ATOM 5913 O O . LEU C 3 198 ? 111.949 86.285 109.086 1.00 88.33 329 LEU A O 1
ATOM 5918 N N . ARG C 3 199 ? 111.280 84.618 107.735 1.00 77.75 330 ARG A N 1
ATOM 5919 C CA . ARG C 3 199 ? 112.617 84.035 107.683 1.00 77.21 330 ARG A CA 1
ATOM 5920 C C . ARG C 3 199 ? 113.592 84.984 106.998 1.00 80.27 330 ARG A C 1
ATOM 5921 O O . ARG C 3 199 ? 114.669 85.279 107.530 1.00 81.67 330 ARG A O 1
ATOM 5929 N N . ILE C 3 200 ? 113.219 85.489 105.821 1.00 76.26 331 ILE A N 1
ATOM 5930 C CA . ILE C 3 200 ? 114.050 86.481 105.146 1.00 76.92 331 ILE A CA 1
ATOM 5931 C C . ILE C 3 200 ? 114.091 87.771 105.949 1.00 78.73 331 ILE A C 1
ATOM 5932 O O . ILE C 3 200 ? 115.108 88.475 105.965 1.00 80.29 331 ILE A O 1
ATOM 5937 N N . SER C 3 201 ? 112.986 88.112 106.616 1.00 77.58 332 SER A N 1
ATOM 5938 C CA . SER C 3 201 ? 112.966 89.327 107.425 1.00 72.22 332 SER A CA 1
ATOM 5939 C C . SER C 3 201 ? 114.001 89.272 108.545 1.00 75.66 332 SER A C 1
ATOM 5940 O O . SER C 3 201 ? 114.686 90.264 108.817 1.00 81.21 332 SER A O 1
ATOM 5943 N N . THR C 3 202 ? 114.125 88.123 109.208 1.00 77.39 333 THR A N 1
ATOM 5944 C CA . THR C 3 202 ? 115.029 87.964 110.338 1.00 77.36 333 THR A CA 1
ATOM 5945 C C . THR C 3 202 ? 116.422 87.492 109.941 1.00 77.25 333 THR A C 1
ATOM 5946 O O . THR C 3 202 ? 117.313 87.463 110.798 1.00 80.38 333 THR A O 1
ATOM 5950 N N . ALA C 3 203 ? 116.631 87.113 108.679 1.00 82.55 334 ALA A N 1
ATOM 5951 C CA . ALA C 3 203 ? 117.958 86.675 108.257 1.00 81.16 334 ALA A CA 1
ATOM 5952 C C . ALA C 3 203 ? 118.988 87.790 108.384 1.00 83.52 334 ALA A C 1
ATOM 5953 O O . ALA C 3 203 ? 120.128 87.546 108.794 1.00 83.02 334 ALA A O 1
ATOM 5955 N N . SER C 3 204 ? 118.612 89.021 108.034 1.00 91.83 335 SER A N 1
ATOM 5956 C CA . SER C 3 204 ? 119.578 90.114 108.009 1.00 91.41 335 SER A CA 1
ATOM 5957 C C . SER C 3 204 ? 119.112 91.324 108.808 1.00 91.96 335 SER A C 1
ATOM 5958 O O . SER C 3 204 ? 119.933 92.062 109.361 1.00 90.96 335 SER A O 1
ATOM 5961 N N . GLY C 3 205 ? 117.801 91.541 108.873 1.00 99.93 336 GLY A N 1
ATOM 5962 C CA . GLY C 3 205 ? 117.263 92.702 109.554 1.00 96.90 336 GLY A CA 1
ATOM 5963 C C . GLY C 3 205 ? 117.132 92.530 111.053 1.00 94.76 336 GLY A C 1
ATOM 5964 O O . GLY C 3 205 ? 116.029 92.316 111.564 1.00 89.40 336 GLY A O 1
ATOM 5965 N N . ASP C 3 206 ? 118.252 92.619 111.770 1.00 111.75 337 ASP A N 1
ATOM 5966 C CA . ASP C 3 206 ? 118.229 92.402 113.213 1.00 112.24 337 ASP A CA 1
ATOM 5967 C C . ASP C 3 206 ? 117.765 93.645 113.964 1.00 112.88 337 ASP A C 1
ATOM 5968 O O . ASP C 3 206 ? 116.746 93.618 114.661 1.00 114.94 337 ASP A O 1
ATOM 5973 N N . GLY C 3 207 ? 118.501 94.746 113.833 1.00 91.25 338 GLY A N 1
ATOM 5974 C CA . GLY C 3 207 ? 118.193 95.931 114.608 1.00 88.19 338 GLY A CA 1
ATOM 5975 C C . GLY C 3 207 ? 117.886 97.171 113.794 1.00 89.52 338 GLY A C 1
ATOM 5976 O O . GLY C 3 207 ? 117.155 98.051 114.255 1.00 93.30 338 GLY A O 1
ATOM 5977 N N . ARG C 3 208 ? 118.444 97.257 112.585 1.00 85.34 339 ARG A N 1
ATOM 5978 C CA . ARG C 3 208 ? 118.288 98.469 111.788 1.00 86.70 339 ARG A CA 1
ATOM 5979 C C . ARG C 3 208 ? 116.834 98.705 111.398 1.00 82.10 339 ARG A C 1
ATOM 5980 O O . ARG C 3 208 ? 116.347 99.840 111.459 1.00 82.89 339 ARG A O 1
ATOM 5988 N N . HIS C 3 209 ? 116.121 97.653 111.000 1.00 68.43 340 HIS A N 1
ATOM 5989 C CA . HIS C 3 209 ? 114.741 97.804 110.566 1.00 65.13 340 HIS A CA 1
ATOM 5990 C C . HIS C 3 209 ? 113.980 96.519 110.851 1.00 66.06 340 HIS A C 1
ATOM 5991 O O . HIS C 3 209 ? 114.568 95.465 111.101 1.00 76.24 340 HIS A O 1
ATOM 5998 N N . TYR C 3 210 ? 112.654 96.624 110.809 1.00 59.61 341 TYR A N 1
ATOM 5999 C CA . TYR C 3 210 ? 111.762 95.540 111.189 1.00 63.10 341 TYR A CA 1
ATOM 6000 C C . TYR C 3 210 ? 110.717 95.323 110.105 1.00 69.11 341 TYR A C 1
ATOM 6001 O O . TYR C 3 210 ? 110.404 96.232 109.332 1.00 74.26 341 TYR A O 1
ATOM 6010 N N . CYS C 3 211 ? 110.183 94.108 110.056 1.00 62.32 342 CYS A N 1
ATOM 6011 C CA . CYS C 3 211 ? 109.112 93.746 109.136 1.00 48.66 342 CYS A CA 1
ATOM 6012 C C . CYS C 3 211 ? 107.852 93.462 109.942 1.00 58.52 342 CYS A C 1
ATOM 6013 O O . CYS C 3 211 ? 107.854 92.586 110.812 1.00 68.16 342 CYS A O 1
ATOM 6016 N N . TYR C 3 212 ? 106.779 94.197 109.648 1.00 52.09 343 TYR A N 1
ATOM 6017 C CA . TYR C 3 212 ? 105.526 94.032 110.366 1.00 55.78 343 TYR A CA 1
ATOM 6018 C C . TYR C 3 212 ? 104.551 93.251 109.502 1.00 63.02 343 TYR A C 1
ATOM 6019 O O . TYR C 3 212 ? 104.052 93.796 108.504 1.00 68.42 343 TYR A O 1
ATOM 6028 N N . PRO C 3 213 ? 104.245 92.000 109.827 1.00 57.86 344 PRO A N 1
ATOM 6029 C CA . PRO C 3 213 ? 103.298 91.237 109.014 1.00 57.47 344 PRO A CA 1
ATOM 6030 C C . PRO C 3 213 ? 101.860 91.487 109.436 1.00 63.90 344 PRO A C 1
ATOM 6031 O O . PRO C 3 213 ? 101.551 91.675 110.614 1.00 71.03 344 PRO A O 1
ATOM 6035 N N . HIS C 3 214 ? 100.974 91.484 108.444 1.00 60.44 345 HIS A N 1
ATOM 6036 C CA . HIS C 3 214 ? 99.551 91.672 108.678 1.00 57.63 345 HIS A CA 1
ATOM 6037 C C . HIS C 3 214 ? 98.762 90.782 107.734 1.00 62.27 345 HIS A C 1
ATOM 6038 O O . HIS C 3 214 ? 99.171 90.562 106.591 1.00 74.00 345 HIS A O 1
ATOM 6045 N N . PHE C 3 215 ? 97.634 90.274 108.215 1.00 74.84 346 PHE A N 1
ATOM 6046 C CA . PHE C 3 215 ? 96.722 89.479 107.406 1.00 76.79 346 PHE A CA 1
ATOM 6047 C C . PHE C 3 215 ? 95.511 90.332 107.054 1.00 75.11 346 PHE A C 1
ATOM 6048 O O . PHE C 3 215 ? 94.738 90.715 107.938 1.00 83.36 346 PHE A O 1
ATOM 6056 N N . THR C 3 216 ? 95.348 90.623 105.767 1.00 77.44 347 THR A N 1
ATOM 6057 C CA . THR C 3 216 ? 94.291 91.498 105.290 1.00 80.65 347 THR A CA 1
ATOM 6058 C C . THR C 3 216 ? 93.653 90.899 104.045 1.00 83.61 347 THR A C 1
ATOM 6059 O O . THR C 3 216 ? 94.241 90.056 103.364 1.00 91.20 347 THR A O 1
ATOM 6063 N N . CYS C 3 217 ? 92.436 91.341 103.761 1.00 97.00 348 CYS A N 1
ATOM 6064 C CA . CYS C 3 217 ? 91.684 90.904 102.594 1.00 97.35 348 CYS A CA 1
ATOM 6065 C C . CYS C 3 217 ? 91.274 92.118 101.767 1.00 97.63 348 CYS A C 1
ATOM 6066 O O . CYS C 3 217 ? 91.603 93.261 102.090 1.00 98.17 348 CYS A O 1
ATOM 6069 N N . ALA C 3 218 ? 90.549 91.854 100.678 1.00 101.80 349 ALA A N 1
ATOM 6070 C CA . ALA C 3 218 ? 90.113 92.935 99.801 1.00 103.21 349 ALA A CA 1
ATOM 6071 C C . ALA C 3 218 ? 89.056 93.803 100.471 1.00 103.39 349 ALA A C 1
ATOM 6072 O O . ALA C 3 218 ? 89.004 95.017 100.239 1.00 99.70 349 ALA A O 1
ATOM 6074 N N . VAL C 3 219 ? 88.208 93.204 101.304 1.00 111.00 350 VAL A N 1
ATOM 6075 C CA . VAL C 3 219 ? 87.106 93.922 101.937 1.00 112.25 350 VAL A CA 1
ATOM 6076 C C . VAL C 3 219 ? 87.562 94.504 103.269 1.00 113.33 350 VAL A C 1
ATOM 6077 O O . VAL C 3 219 ? 86.805 95.215 103.940 1.00 112.58 350 VAL A O 1
ATOM 6081 N N . ASP C 3 220 ? 88.802 94.215 103.655 1.00 105.20 351 ASP A N 1
ATOM 6082 C CA . ASP C 3 220 ? 89.334 94.718 104.915 1.00 100.83 351 ASP A CA 1
ATOM 6083 C C . ASP C 3 220 ? 89.417 96.240 104.883 1.00 102.23 351 ASP A C 1
ATOM 6084 O O . ASP C 3 220 ? 89.870 96.827 103.897 1.00 103.35 351 ASP A O 1
ATOM 6089 N N . THR C 3 221 ? 88.982 96.879 105.970 1.00 104.58 352 THR A N 1
ATOM 6090 C CA . THR C 3 221 ? 88.894 98.330 106.028 1.00 109.21 352 THR A CA 1
ATOM 6091 C C . THR C 3 221 ? 89.788 98.963 107.084 1.00 107.97 352 THR A C 1
ATOM 6092 O O . THR C 3 221 ? 89.954 100.187 107.072 1.00 106.14 352 THR A O 1
ATOM 6096 N N . GLU C 3 222 ? 90.370 98.177 107.990 1.00 103.75 353 GLU A N 1
ATOM 6097 C CA . GLU C 3 222 ? 91.228 98.710 109.037 1.00 99.12 353 GLU A CA 1
ATOM 6098 C C . GLU C 3 222 ? 92.697 98.742 108.634 1.00 98.50 353 GLU A C 1
ATOM 6099 O O . GLU C 3 222 ? 93.568 98.808 109.508 1.00 98.26 353 GLU A O 1
ATOM 6105 N N . ASN C 3 223 ? 92.991 98.690 107.332 1.00 85.58 354 ASN A N 1
ATOM 6106 C CA . ASN C 3 223 ? 94.378 98.748 106.886 1.00 79.11 354 ASN A CA 1
ATOM 6107 C C . ASN C 3 223 ? 95.022 100.074 107.262 1.00 80.47 354 ASN A C 1
ATOM 6108 O O . ASN C 3 223 ? 96.217 100.125 107.576 1.00 82.02 354 ASN A O 1
ATOM 6113 N N . ALA C 3 224 ? 94.246 101.159 107.234 1.00 71.68 355 ALA A N 1
ATOM 6114 C CA . ALA C 3 224 ? 94.781 102.461 107.616 1.00 65.87 355 ALA A CA 1
ATOM 6115 C C . ALA C 3 224 ? 95.219 102.470 109.075 1.00 71.30 355 ALA A C 1
ATOM 6116 O O . ALA C 3 224 ? 96.267 103.033 109.412 1.00 72.23 355 ALA A O 1
ATOM 6118 N N . ARG C 3 225 ? 94.431 101.849 109.955 1.00 76.42 356 ARG A N 1
ATOM 6119 C CA . ARG C 3 225 ? 94.809 101.782 111.364 1.00 70.89 356 ARG A CA 1
ATOM 6120 C C . ARG C 3 225 ? 96.070 100.950 111.564 1.00 79.23 356 ARG A C 1
ATOM 6121 O O . ARG C 3 225 ? 96.935 101.310 112.371 1.00 77.43 356 ARG A O 1
ATOM 6129 N N . ARG C 3 226 ? 96.188 99.829 110.848 1.00 78.13 357 ARG A N 1
ATOM 6130 C CA . ARG C 3 226 ? 97.401 99.020 110.943 1.00 68.94 357 ARG A CA 1
ATOM 6131 C C . ARG C 3 226 ? 98.617 99.803 110.472 1.00 68.33 357 ARG A C 1
ATOM 6132 O O . ARG C 3 226 ? 99.679 99.756 111.105 1.00 71.15 357 ARG A O 1
ATOM 6140 N N . ILE C 3 227 ? 98.478 100.533 109.363 1.00 68.41 358 ILE A N 1
ATOM 6141 C CA . ILE C 3 227 ? 99.583 101.340 108.857 1.00 64.63 358 ILE A CA 1
ATOM 6142 C C . ILE C 3 227 ? 99.959 102.416 109.865 1.00 69.49 358 ILE A C 1
ATOM 6143 O O . ILE C 3 227 ? 101.145 102.672 110.105 1.00 79.30 358 ILE A O 1
ATOM 6148 N N . PHE C 3 228 ? 98.961 103.061 110.471 1.00 65.94 359 PHE A N 1
ATOM 6149 C CA . PHE C 3 228 ? 99.238 104.103 111.454 1.00 62.40 359 PHE A CA 1
ATOM 6150 C C . PHE C 3 228 ? 99.966 103.541 112.667 1.00 61.49 359 PHE A C 1
ATOM 6151 O O . PHE C 3 228 ? 100.928 104.139 113.157 1.00 68.65 359 PHE A O 1
ATOM 6159 N N . ASN C 3 229 ? 99.517 102.389 113.172 1.00 60.19 360 ASN A N 1
ATOM 6160 C CA . ASN C 3 229 ? 100.172 101.790 114.333 1.00 65.96 360 ASN A CA 1
ATOM 6161 C C . ASN C 3 229 ? 101.600 101.369 114.010 1.00 62.57 360 ASN A C 1
ATOM 6162 O O . ASN C 3 229 ? 102.520 101.585 114.812 1.00 63.38 360 ASN A O 1
ATOM 6167 N N . ASP C 3 230 ? 101.807 100.766 112.838 1.00 62.59 361 ASP A N 1
ATOM 6168 C CA . ASP C 3 230 ? 103.151 100.348 112.459 1.00 54.63 361 ASP A CA 1
ATOM 6169 C C . ASP C 3 230 ? 104.067 1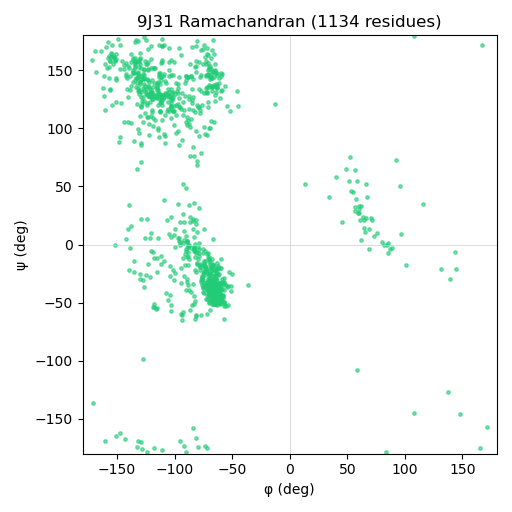01.549 112.273 1.00 56.87 361 ASP A C 1
ATOM 6170 O O . ASP C 3 230 ? 105.239 101.506 112.661 1.00 67.03 361 ASP A O 1
ATOM 6175 N N . CYS C 3 231 ? 103.554 102.633 111.687 1.00 57.01 362 CYS A N 1
ATOM 6176 C CA . CYS C 3 231 ? 104.349 103.846 111.556 1.00 57.29 362 CYS A CA 1
ATOM 6177 C C . CYS C 3 231 ? 104.649 104.463 112.913 1.00 68.84 362 CYS A C 1
ATOM 6178 O O . CYS C 3 231 ? 105.738 105.009 113.116 1.00 73.88 362 CYS A O 1
ATOM 6181 N N . ARG C 3 232 ? 103.702 104.389 113.850 1.00 63.52 363 ARG A N 1
ATOM 6182 C CA . ARG C 3 232 ? 103.968 104.859 115.205 1.00 59.63 363 ARG A CA 1
ATOM 6183 C C . ARG C 3 232 ? 105.108 104.075 115.834 1.00 53.88 363 ARG A C 1
ATOM 6184 O O . ARG C 3 232 ? 106.005 104.658 116.449 1.00 54.05 363 ARG A O 1
ATOM 6192 N N . ASP C 3 233 ? 105.099 102.750 115.676 1.00 50.58 364 ASP A N 1
ATOM 6193 C CA . ASP C 3 233 ? 106.188 101.937 116.215 1.00 49.48 364 ASP A CA 1
ATOM 6194 C C . ASP C 3 233 ? 107.515 102.262 115.533 1.00 52.33 364 ASP A C 1
ATOM 6195 O O . ASP C 3 233 ? 108.561 102.341 116.193 1.00 70.53 364 ASP A O 1
ATOM 6200 N N . ILE C 3 234 ? 107.492 102.453 114.212 1.00 43.18 365 ILE A N 1
ATOM 6201 C CA . ILE C 3 234 ? 108.716 102.749 113.472 1.00 39.29 365 ILE A CA 1
ATOM 6202 C C . ILE C 3 234 ? 109.312 104.071 113.936 1.00 49.94 365 ILE A C 1
ATOM 6203 O O . ILE C 3 234 ? 110.515 104.172 114.202 1.00 55.04 365 ILE A O 1
ATOM 6208 N N . ILE C 3 235 ? 108.475 105.105 114.047 1.00 55.66 366 ILE A N 1
ATOM 6209 C CA . ILE C 3 235 ? 108.957 106.409 114.489 1.00 47.28 366 ILE A CA 1
ATOM 6210 C C . ILE C 3 235 ? 109.378 106.363 115.953 1.00 49.09 366 ILE A C 1
ATOM 6211 O O . ILE C 3 235 ? 110.314 107.061 116.355 1.00 59.52 366 ILE A O 1
ATOM 6216 N N . GLN C 3 236 ? 108.712 105.548 116.771 1.00 43.37 367 GLN A N 1
ATOM 6217 C CA . GLN C 3 236 ? 109.120 105.400 118.164 1.00 38.92 367 GLN A CA 1
ATOM 6218 C C . GLN C 3 236 ? 110.524 104.820 118.262 1.00 40.14 367 GLN A C 1
ATOM 6219 O O . GLN C 3 236 ? 111.363 105.320 119.018 1.00 52.34 367 GLN A O 1
ATOM 6225 N N . ARG C 3 237 ? 110.803 103.764 117.494 1.00 54.31 368 ARG A N 1
ATOM 6226 C CA . ARG C 3 237 ? 112.154 103.207 117.487 1.00 48.33 368 ARG A CA 1
ATOM 6227 C C . ARG C 3 237 ? 113.160 104.193 116.899 1.00 53.57 368 ARG A C 1
ATOM 6228 O O . ARG C 3 237 ? 114.294 104.290 117.386 1.00 56.86 368 ARG A O 1
ATOM 6236 N N . MET C 3 238 ? 112.759 104.938 115.866 1.00 66.34 369 MET A N 1
ATOM 6237 C CA . MET C 3 238 ? 113.647 105.935 115.279 1.00 62.88 369 MET A CA 1
ATOM 6238 C C . MET C 3 238 ? 114.020 107.006 116.294 1.00 69.05 369 MET A C 1
ATOM 6239 O O . MET C 3 238 ? 115.174 107.438 116.354 1.00 74.71 369 MET A O 1
ATOM 6244 N N . HIS C 3 239 ? 113.052 107.452 117.098 1.00 61.59 370 HIS A N 1
ATOM 6245 C CA . HIS C 3 239 ? 113.338 108.437 118.134 1.00 48.14 370 HIS A CA 1
ATOM 6246 C C . HIS C 3 239 ? 114.143 107.834 119.276 1.00 49.32 370 HIS A C 1
ATOM 6247 O O . HIS C 3 239 ? 114.966 108.528 119.883 1.00 60.20 370 HIS A O 1
ATOM 6254 N N . LEU C 3 240 ? 113.919 106.556 119.589 1.00 48.89 371 LEU A N 1
ATOM 6255 C CA . LEU C 3 240 ? 114.739 105.889 120.595 1.00 49.59 371 LEU A CA 1
ATOM 6256 C C . LEU C 3 240 ? 116.200 105.878 120.177 1.00 54.77 371 LEU A C 1
ATOM 6257 O O . LEU C 3 240 ? 117.093 106.122 120.996 1.00 56.75 371 LEU A O 1
ATOM 6262 N N . ARG C 3 241 ? 116.463 105.591 118.903 1.00 63.11 372 ARG A N 1
ATOM 6263 C CA . ARG C 3 241 ? 117.838 105.627 118.412 1.00 59.04 372 ARG A CA 1
ATOM 6264 C C . ARG C 3 241 ? 118.362 107.057 118.332 1.00 56.23 372 ARG A C 1
ATOM 6265 O O . ARG C 3 241 ? 119.531 107.314 118.641 1.00 60.91 372 ARG A O 1
ATOM 6273 N N . GLN C 3 242 ? 117.513 108.000 117.916 1.00 61.66 373 GLN A N 1
ATOM 6274 C CA . GLN C 3 242 ? 117.964 109.368 117.686 1.00 59.11 373 GLN A CA 1
ATOM 6275 C C . GLN C 3 242 ? 118.187 110.115 118.995 1.00 61.52 373 GLN A C 1
ATOM 6276 O O . GLN C 3 242 ? 119.167 110.856 119.133 1.00 65.21 373 GLN A O 1
ATOM 6282 N N . TYR C 3 243 ? 117.299 109.931 119.970 1.00 59.91 374 TYR A N 1
ATOM 6283 C CA . TYR C 3 243 ? 117.375 110.649 121.233 1.00 55.09 374 TYR A CA 1
ATOM 6284 C C . TYR C 3 243 ? 118.265 109.953 122.252 1.00 59.49 374 TYR A C 1
ATOM 6285 O O . TYR C 3 243 ? 118.083 110.150 123.459 1.00 54.66 374 TYR A O 1
ATOM 6294 N N . GLU C 3 244 ? 119.206 109.131 121.791 1.00 70.05 375 GLU A N 1
ATOM 6295 C CA . GLU C 3 244 ? 120.266 108.561 122.615 1.00 66.01 375 GLU A CA 1
ATOM 6296 C C . GLU C 3 244 ? 119.733 107.625 123.694 1.00 67.99 375 GLU A C 1
ATOM 6297 O O . GLU C 3 244 ? 120.410 107.380 124.696 1.00 76.45 375 GLU A O 1
ATOM 6303 N N . LEU C 3 245 ? 118.525 107.096 123.509 1.00 57.40 376 LEU A N 1
ATOM 6304 C CA . LEU C 3 245 ? 117.992 106.090 124.416 1.00 56.77 376 LEU A CA 1
ATOM 6305 C C . LEU C 3 245 ? 118.336 104.670 123.990 1.00 55.51 376 LEU A C 1
ATOM 6306 O O . LEU C 3 245 ? 118.042 103.729 124.734 1.00 58.52 376 LEU A O 1
ATOM 6311 N N . LEU C 3 246 ? 118.949 104.493 122.824 1.00 63.42 377 LEU A N 1
ATOM 6312 C CA . LEU C 3 246 ? 119.278 103.165 122.323 1.00 69.50 377 LEU A CA 1
ATOM 6313 C C . LEU C 3 246 ? 120.709 103.114 121.798 1.00 69.92 377 LEU A C 1
ATOM 6314 O O . LEU C 3 246 ? 121.666 103.109 122.573 1.00 71.10 377 LEU A O 1
ATOM 6319 N N . CYS D 4 146 ? 127.436 132.860 164.717 1.00 161.32 17 CYS R N 1
ATOM 6320 C CA . CYS D 4 146 ? 127.545 132.120 165.969 1.00 162.66 17 CYS R CA 1
ATOM 6321 C C . CYS D 4 146 ? 128.841 131.319 166.021 1.00 163.97 17 CYS R C 1
ATOM 6322 O O . CYS D 4 146 ? 129.894 131.794 165.598 1.00 163.47 17 CYS R O 1
ATOM 6325 N N . ASN D 4 147 ? 128.752 130.096 166.544 1.00 169.99 18 ASN R N 1
ATOM 6326 C CA . ASN D 4 147 ? 129.907 129.206 166.642 1.00 169.52 18 ASN R CA 1
ATOM 6327 C C . ASN D 4 147 ? 130.053 128.429 165.328 1.00 169.83 18 ASN R C 1
ATOM 6328 O O . ASN D 4 147 ? 129.690 127.260 165.200 1.00 170.88 18 ASN R O 1
ATOM 6333 N N . VAL D 4 148 ? 130.565 129.132 164.316 1.00 167.62 19 VAL R N 1
ATOM 6334 C CA . VAL D 4 148 ? 130.672 128.556 162.980 1.00 167.16 19 VAL R CA 1
ATOM 6335 C C . VAL D 4 148 ? 131.995 127.810 162.840 1.00 167.41 19 VAL R C 1
ATOM 6336 O O . VAL D 4 148 ? 133.082 128.390 162.965 1.00 166.64 19 VAL R O 1
ATOM 6340 N N . ASP D 4 149 ? 131.907 126.497 162.627 1.00 163.39 20 ASP R N 1
ATOM 6341 C CA . ASP D 4 149 ? 133.076 125.629 162.506 1.00 162.13 20 ASP R CA 1
ATOM 6342 C C . ASP D 4 149 ? 132.932 124.749 161.274 1.00 161.75 20 ASP R C 1
ATOM 6343 O O . ASP D 4 149 ? 132.236 123.729 161.320 1.00 160.61 20 ASP R O 1
ATOM 6348 N N . SER D 4 150 ? 133.586 125.136 160.180 1.00 158.09 21 SER R N 1
ATOM 6349 C CA . SER D 4 150 ? 133.845 124.177 159.114 1.00 157.79 21 SER R CA 1
ATOM 6350 C C . SER D 4 150 ? 135.155 124.503 158.412 1.00 158.12 21 SER R C 1
ATOM 6351 O O . SER D 4 150 ? 135.169 125.227 157.411 1.00 156.00 21 SER R O 1
ATOM 6354 N N . ASN D 4 151 ? 136.260 123.972 158.930 1.00 166.21 22 ASN R N 1
ATOM 6355 C CA . ASN D 4 151 ? 137.541 124.037 158.242 1.00 164.78 22 ASN R CA 1
ATOM 6356 C C . ASN D 4 151 ? 138.286 122.716 158.380 1.00 164.68 22 ASN R C 1
ATOM 6357 O O . ASN D 4 151 ? 139.163 122.403 157.570 1.00 164.03 22 ASN R O 1
ATOM 6362 N N . ILE D 4 152 ? 137.937 121.937 159.407 1.00 168.34 23 ILE R N 1
ATOM 6363 C CA . ILE D 4 152 ? 138.723 120.753 159.752 1.00 168.30 23 ILE R CA 1
ATOM 6364 C C . ILE D 4 152 ? 138.260 119.550 158.940 1.00 167.35 23 ILE R C 1
ATOM 6365 O O . ILE D 4 152 ? 139.053 118.900 158.250 1.00 167.08 23 ILE R O 1
ATOM 6370 N N . ASP D 4 153 ? 136.968 119.224 159.026 1.00 168.59 24 ASP R N 1
ATOM 6371 C CA . ASP D 4 153 ? 136.450 118.094 158.262 1.00 168.92 24 ASP R CA 1
ATOM 6372 C C . ASP D 4 153 ? 136.507 118.373 156.766 1.00 168.11 24 ASP R C 1
ATOM 6373 O O . ASP D 4 153 ? 136.787 117.470 155.969 1.00 166.52 24 ASP R O 1
ATOM 6378 N N . GLN D 4 154 ? 136.255 119.622 156.364 1.00 160.38 25 GLN R N 1
ATOM 6379 C CA . GLN D 4 154 ? 136.363 119.980 154.954 1.00 161.13 25 GLN R CA 1
ATOM 6380 C C . GLN D 4 154 ? 137.813 119.986 154.487 1.00 161.62 25 GLN R C 1
ATOM 6381 O O . GLN D 4 154 ? 138.078 119.977 153.279 1.00 159.74 25 GLN R O 1
ATOM 6387 N N . PHE D 4 155 ? 138.764 119.993 155.425 1.00 170.22 26 PHE R N 1
ATOM 6388 C CA . PHE D 4 155 ? 140.174 119.907 155.054 1.00 169.30 26 PHE R CA 1
ATOM 6389 C C . PHE D 4 155 ? 140.524 118.508 154.555 1.00 167.42 26 PHE R C 1
ATOM 6390 O O . PHE D 4 155 ? 141.626 118.286 154.039 1.00 166.65 26 PHE R O 1
ATOM 6398 N N . PHE D 4 156 ? 139.598 117.556 154.684 1.00 160.34 27 PHE R N 1
ATOM 6399 C CA . PHE D 4 156 ? 139.848 116.209 154.187 1.00 160.31 27 PHE R CA 1
ATOM 6400 C C . PHE D 4 156 ? 139.441 116.016 152.730 1.00 160.15 27 PHE R C 1
ATOM 6401 O O . PHE D 4 156 ? 139.776 114.976 152.153 1.00 159.74 27 PHE R O 1
ATOM 6409 N N . GLN D 4 157 ? 138.732 116.966 152.117 1.00 144.40 28 GLN R N 1
ATOM 6410 C CA . GLN D 4 157 ? 138.464 116.938 150.679 1.00 143.34 28 GLN R CA 1
ATOM 6411 C C . GLN D 4 157 ? 138.729 118.287 150.008 1.00 143.19 28 GLN R C 1
ATOM 6412 O O . GLN D 4 157 ? 137.799 118.930 149.506 1.00 142.57 28 GLN R O 1
ATOM 6418 N N . PRO D 4 158 ? 139.989 118.761 149.987 1.00 136.61 29 PRO R N 1
ATOM 6419 C CA . PRO D 4 158 ? 140.355 119.761 148.974 1.00 133.73 29 PRO R CA 1
ATOM 6420 C C . PRO D 4 158 ? 140.532 119.096 147.622 1.00 131.64 29 PRO R C 1
ATOM 6421 O O . PRO D 4 158 ? 140.354 119.721 146.573 1.00 131.80 29 PRO R O 1
ATOM 6425 N N . THR D 4 159 ? 140.884 117.810 147.656 1.00 127.05 30 THR R N 1
ATOM 6426 C CA . THR D 4 159 ? 141.268 117.062 146.468 1.00 130.64 30 THR R CA 1
ATOM 6427 C C . THR D 4 159 ? 140.085 116.542 145.669 1.00 131.36 30 THR R C 1
ATOM 6428 O O . THR D 4 159 ? 140.243 116.259 144.476 1.00 129.36 30 THR R O 1
ATOM 6432 N N . LEU D 4 160 ? 138.913 116.402 146.291 1.00 121.48 31 LEU R N 1
ATOM 6433 C CA . LEU D 4 160 ? 137.735 115.965 145.553 1.00 119.68 31 LEU R CA 1
ATOM 6434 C C . LEU D 4 160 ? 137.357 116.997 144.496 1.00 117.83 31 LEU R C 1
ATOM 6435 O O . LEU D 4 160 ? 136.995 116.649 143.369 1.00 120.94 31 LEU R O 1
ATOM 6440 N N . TYR D 4 161 ? 137.460 118.280 144.843 1.00 106.88 32 TYR R N 1
ATOM 6441 C CA . TYR D 4 161 ? 137.168 119.333 143.876 1.00 104.64 32 TYR R CA 1
ATOM 6442 C C . TYR D 4 161 ? 138.179 119.340 142.735 1.00 106.83 32 TYR R C 1
ATOM 6443 O O . TYR D 4 161 ? 137.808 119.522 141.571 1.00 109.88 32 TYR R O 1
ATOM 6452 N N . ILE D 4 162 ? 139.462 119.143 143.046 1.00 109.53 33 ILE R N 1
ATOM 6453 C CA . ILE D 4 162 ? 140.485 119.166 142.001 1.00 109.06 33 ILE R CA 1
ATOM 6454 C C . ILE D 4 162 ? 140.309 117.983 141.054 1.00 107.64 33 ILE R C 1
ATOM 6455 O O . ILE D 4 162 ? 140.407 118.129 139.830 1.00 104.28 33 ILE R O 1
ATOM 6460 N N . ILE D 4 163 ? 140.056 116.793 141.602 1.00 111.81 34 ILE R N 1
ATOM 6461 C CA . ILE D 4 163 ? 139.873 115.623 140.746 1.00 114.62 34 ILE R CA 1
ATOM 6462 C C . ILE D 4 163 ? 138.575 115.749 139.955 1.00 115.69 34 ILE R C 1
ATOM 6463 O O . ILE D 4 163 ? 138.475 115.276 138.816 1.00 112.23 34 ILE R O 1
ATOM 6468 N N . VAL D 4 164 ? 137.566 116.404 140.538 1.00 112.94 35 VAL R N 1
ATOM 6469 C CA . VAL D 4 164 ? 136.337 116.690 139.801 1.00 106.05 35 VAL R CA 1
ATOM 6470 C C . VAL D 4 164 ? 136.630 117.607 138.622 1.00 106.05 35 VAL R C 1
ATOM 6471 O O . VAL D 4 164 ? 136.129 117.396 137.515 1.00 108.64 35 VAL R O 1
ATOM 6475 N N . ILE D 4 165 ? 137.453 118.634 138.839 1.00 104.29 36 ILE R N 1
ATOM 6476 C CA . ILE D 4 165 ? 137.861 119.501 137.736 1.00 104.02 36 ILE R CA 1
ATOM 6477 C C . ILE D 4 165 ? 138.576 118.689 136.665 1.00 107.09 36 ILE R C 1
ATOM 6478 O O . ILE D 4 165 ? 138.272 118.799 135.470 1.00 108.75 36 ILE R O 1
ATOM 6483 N N . VAL D 4 166 ? 139.513 117.839 137.086 1.00 111.87 37 VAL R N 1
ATOM 6484 C CA . VAL D 4 166 ? 140.340 117.078 136.154 1.00 113.31 37 VAL R CA 1
ATOM 6485 C C . VAL D 4 166 ? 139.491 116.139 135.307 1.00 114.97 37 VAL R C 1
ATOM 6486 O O . VAL D 4 166 ? 139.710 116.013 134.098 1.00 113.73 37 VAL R O 1
ATOM 6490 N N . LEU D 4 167 ? 138.520 115.463 135.914 1.00 111.18 38 LEU R N 1
ATOM 6491 C CA . LEU D 4 167 ? 137.671 114.543 135.171 1.00 109.40 38 LEU R CA 1
ATOM 6492 C C . LEU D 4 167 ? 136.449 115.211 134.553 1.00 109.65 38 LEU R C 1
ATOM 6493 O O . LEU D 4 167 ? 135.716 114.550 133.811 1.00 114.30 38 LEU R O 1
ATOM 6498 N N . GLY D 4 168 ? 136.205 116.487 134.839 1.00 100.59 39 GLY R N 1
ATOM 6499 C CA . GLY D 4 168 ? 135.033 117.151 134.312 1.00 101.70 39 GLY R CA 1
ATOM 6500 C C . GLY D 4 168 ? 135.302 118.094 133.162 1.00 105.65 39 GLY R C 1
ATOM 6501 O O . GLY D 4 168 ? 134.557 118.087 132.180 1.00 106.45 39 GLY R O 1
ATOM 6502 N N . PHE D 4 169 ? 136.357 118.910 133.261 1.00 112.04 40 PHE R N 1
ATOM 6503 C CA . PHE D 4 169 ? 136.646 119.872 132.198 1.00 111.84 40 PHE R CA 1
ATOM 6504 C C . PHE D 4 169 ? 136.817 119.209 130.837 1.00 111.24 40 PHE R C 1
ATOM 6505 O O . PHE D 4 169 ? 136.116 119.601 129.885 1.00 112.51 40 PHE R O 1
ATOM 6513 N N . PRO D 4 170 ? 137.678 118.188 130.667 1.00 106.38 41 PRO R N 1
ATOM 6514 C CA . PRO D 4 170 ? 137.814 117.584 129.336 1.00 108.43 41 PRO R CA 1
ATOM 6515 C C . PRO D 4 170 ? 136.574 116.806 128.937 1.00 107.96 41 PRO R C 1
ATOM 6516 O O . PRO D 4 170 ? 136.123 116.903 127.794 1.00 110.05 41 PRO R O 1
ATOM 6520 N N . THR D 4 171 ? 136.015 116.034 129.871 1.00 99.38 42 THR R N 1
ATOM 6521 C CA . THR D 4 171 ? 134.838 115.229 129.559 1.00 100.01 42 THR R CA 1
ATOM 6522 C C . THR D 4 171 ? 133.664 116.115 129.166 1.00 102.55 42 THR R C 1
ATOM 6523 O O . THR D 4 171 ? 132.946 115.828 128.203 1.00 103.06 42 THR R O 1
ATOM 6527 N N . ASN D 4 172 ? 133.459 117.211 129.899 1.00 96.50 43 ASN R N 1
ATOM 6528 C CA . ASN D 4 172 ? 132.369 118.115 129.554 1.00 94.20 43 ASN R CA 1
ATOM 6529 C C . ASN D 4 172 ? 132.664 118.870 128.265 1.00 97.37 43 ASN R C 1
ATOM 6530 O O . ASN D 4 172 ? 131.741 119.218 127.524 1.00 102.93 43 ASN R O 1
ATOM 6535 N N . CYS D 4 173 ? 133.941 119.121 127.967 1.00 102.96 44 CYS R N 1
ATOM 6536 C CA . CYS D 4 173 ? 134.273 119.724 126.679 1.00 104.30 44 CYS R CA 1
ATOM 6537 C C . CYS D 4 173 ? 133.902 118.798 125.523 1.00 105.40 44 CYS R C 1
ATOM 6538 O O . CYS D 4 173 ? 133.301 119.234 124.530 1.00 107.75 44 CYS R O 1
ATOM 6541 N N . MET D 4 174 ? 134.241 117.512 125.639 1.00 96.95 45 MET R N 1
ATOM 6542 C CA . MET D 4 174 ? 133.858 116.558 124.599 1.00 97.59 45 MET R CA 1
ATOM 6543 C C . MET D 4 174 ? 132.346 116.396 124.525 1.00 98.67 45 MET R C 1
ATOM 6544 O O . MET D 4 174 ? 131.785 116.243 123.434 1.00 96.64 45 MET R O 1
ATOM 6549 N N . ALA D 4 175 ? 131.667 116.422 125.675 1.00 94.39 46 ALA R N 1
ATOM 6550 C CA . ALA D 4 175 ? 130.209 116.354 125.669 1.00 93.26 46 ALA R CA 1
ATOM 6551 C C . ALA D 4 175 ? 129.607 117.560 124.961 1.00 93.87 46 ALA R C 1
ATOM 6552 O O . ALA D 4 175 ? 128.635 117.429 124.212 1.00 96.30 46 ALA R O 1
ATOM 6554 N N . LEU D 4 176 ? 130.173 118.746 125.191 1.00 82.40 47 LEU R N 1
ATOM 6555 C CA . LEU D 4 176 ? 129.714 119.945 124.500 1.00 78.58 47 LEU R CA 1
ATOM 6556 C C . LEU D 4 176 ? 129.920 119.825 122.998 1.00 85.27 47 LEU R C 1
ATOM 6557 O O . LEU D 4 176 ? 129.045 120.202 122.210 1.00 87.07 47 LEU R O 1
ATOM 6562 N N . TRP D 4 177 ? 131.075 119.305 122.582 1.00 98.81 48 TRP R N 1
ATOM 6563 C CA . TRP D 4 177 ? 131.332 119.142 121.154 1.00 96.64 48 TRP R CA 1
ATOM 6564 C C . TRP D 4 177 ? 130.345 118.161 120.531 1.00 101.32 48 TRP R C 1
ATOM 6565 O O . TRP D 4 177 ? 129.803 118.404 119.443 1.00 107.48 48 TRP R O 1
ATOM 6576 N N . ALA D 4 178 ? 130.096 117.042 121.214 1.00 95.36 49 ALA R N 1
ATOM 6577 C CA . ALA D 4 178 ? 129.150 116.052 120.712 1.00 94.65 49 ALA R CA 1
ATOM 6578 C C . ALA D 4 178 ? 127.742 116.628 120.639 1.00 95.31 49 ALA R C 1
ATOM 6579 O O . ALA D 4 178 ? 126.995 116.358 119.692 1.00 99.30 49 ALA R O 1
ATOM 6581 N N . ALA D 4 179 ? 127.360 117.420 121.641 1.00 81.52 50 ALA R N 1
ATOM 6582 C CA . ALA D 4 179 ? 126.051 118.060 121.626 1.00 82.33 50 ALA R CA 1
ATOM 6583 C C . ALA D 4 179 ? 125.932 119.033 120.463 1.00 87.94 50 ALA R C 1
ATOM 6584 O O . ALA D 4 179 ? 124.888 119.111 119.809 1.00 96.71 50 ALA R O 1
ATOM 6586 N N . TYR D 4 180 ? 126.997 119.791 120.190 1.00 99.63 51 TYR R N 1
ATOM 6587 C CA . TYR D 4 180 ? 126.982 120.693 119.042 1.00 101.57 51 TYR R CA 1
ATOM 6588 C C . TYR D 4 180 ? 126.803 119.910 117.749 1.00 100.79 51 TYR R C 1
ATOM 6589 O O . TYR D 4 180 ? 126.028 120.302 116.866 1.00 100.66 51 TYR R O 1
ATOM 6598 N N . MET D 4 181 ? 127.516 118.789 117.626 1.00 101.03 52 MET R N 1
ATOM 6599 C CA . MET D 4 181 ? 127.326 117.926 116.467 1.00 103.24 52 MET R CA 1
ATOM 6600 C C . MET D 4 181 ? 125.872 117.489 116.342 1.00 102.43 52 MET R C 1
ATOM 6601 O O . MET D 4 181 ? 125.270 117.620 115.271 1.00 107.10 52 MET R O 1
ATOM 6606 N N . GLN D 4 182 ? 125.284 117.002 117.438 1.00 91.02 53 GLN R N 1
ATOM 6607 C CA . GLN D 4 182 ? 123.885 116.580 117.411 1.00 90.33 53 GLN R CA 1
ATOM 6608 C C . GLN D 4 182 ? 122.969 117.729 117.014 1.00 94.75 53 GLN R C 1
ATOM 6609 O O . GLN D 4 182 ? 121.922 117.515 116.393 1.00 96.59 53 GLN R O 1
ATOM 6615 N N . VAL D 4 183 ? 123.341 118.958 117.377 1.00 89.37 54 VAL R N 1
ATOM 6616 C CA . VAL D 4 183 ? 122.612 120.123 116.885 1.00 87.80 54 VAL R CA 1
ATOM 6617 C C . VAL D 4 183 ? 122.739 120.228 115.374 1.00 92.49 54 VAL R C 1
ATOM 6618 O O . VAL D 4 183 ? 121.779 120.603 114.688 1.00 94.40 54 VAL R O 1
ATOM 6622 N N . LYS D 4 184 ? 123.912 119.899 114.824 1.00 100.23 55 LYS R N 1
ATOM 6623 C CA . LYS D 4 184 ? 124.084 120.028 113.379 1.00 99.70 55 LYS R CA 1
ATOM 6624 C C . LYS D 4 184 ? 123.207 119.042 112.608 1.00 99.44 55 LYS R C 1
ATOM 6625 O O . LYS D 4 184 ? 122.746 119.358 111.506 1.00 102.75 55 LYS R O 1
ATOM 6631 N N . GLN D 4 185 ? 122.957 117.849 113.158 1.00 91.48 56 GLN R N 1
ATOM 6632 C CA . GLN D 4 185 ? 122.020 116.937 112.506 1.00 93.23 56 GLN R CA 1
ATOM 6633 C C . GLN D 4 185 ? 120.560 117.264 112.809 1.00 97.93 56 GLN R C 1
ATOM 6634 O O . GLN D 4 185 ? 119.707 116.376 112.684 1.00 100.13 56 GLN R O 1
ATOM 6640 N N . LYS D 4 186 ? 120.265 118.495 113.223 1.00 90.61 57 LYS R N 1
ATOM 6641 C CA . LYS D 4 186 ? 118.905 118.972 113.473 1.00 90.69 57 LYS R CA 1
ATOM 6642 C C . LYS D 4 186 ? 118.219 118.215 114.604 1.00 91.16 57 LYS R C 1
ATOM 6643 O O . LYS D 4 186 ? 116.987 118.161 114.660 1.00 87.52 57 LYS R O 1
ATOM 6649 N N . ASN D 4 187 ? 118.994 117.625 115.510 1.00 78.88 58 ASN R N 1
ATOM 6650 C CA . ASN D 4 187 ? 118.450 116.969 116.693 1.00 75.62 58 ASN R CA 1
ATOM 6651 C C . ASN D 4 187 ? 118.331 118.012 117.796 1.00 76.41 58 ASN R C 1
ATOM 6652 O O . ASN D 4 187 ? 119.340 118.439 118.366 1.00 84.06 58 ASN R O 1
ATOM 6657 N N . GLU D 4 188 ? 117.099 118.423 118.098 1.00 71.84 59 GLU R N 1
ATOM 6658 C CA . GLU D 4 188 ? 116.881 119.468 119.092 1.00 71.43 59 GLU R CA 1
ATOM 6659 C C . GLU D 4 188 ? 117.271 119.041 120.499 1.00 66.73 59 GLU R C 1
ATOM 6660 O O . GLU D 4 188 ? 117.432 119.907 121.364 1.00 71.44 59 GLU R O 1
ATOM 6666 N N . LEU D 4 189 ? 117.421 117.739 120.754 1.00 61.02 60 LEU R N 1
ATOM 6667 C CA . LEU D 4 189 ? 117.911 117.301 122.055 1.00 59.59 60 LEU R CA 1
ATOM 6668 C C . LEU D 4 189 ? 119.347 117.750 122.285 1.00 65.08 60 LEU R C 1
ATOM 6669 O O . LEU D 4 189 ? 119.744 118.000 123.428 1.00 70.63 60 LEU R O 1
ATOM 6674 N N . GLY D 4 190 ? 120.136 117.864 121.214 1.00 68.92 61 GLY R N 1
ATOM 6675 C CA . GLY D 4 190 ? 121.506 118.320 121.360 1.00 56.65 61 GLY R CA 1
ATOM 6676 C C . GLY D 4 190 ? 121.606 119.730 121.901 1.00 62.25 61 GLY R C 1
ATOM 6677 O O . GLY D 4 190 ? 122.611 120.092 122.517 1.00 74.41 61 GLY R O 1
ATOM 6678 N N . ILE D 4 191 ? 120.576 120.547 121.676 1.00 59.57 62 ILE R N 1
ATOM 6679 C CA . ILE D 4 191 ? 120.554 121.895 122.239 1.00 54.16 62 ILE R CA 1
ATOM 6680 C C . ILE D 4 191 ? 120.538 121.831 123.761 1.00 57.56 62 ILE R C 1
ATOM 6681 O O . ILE D 4 191 ? 121.280 122.552 124.439 1.00 65.29 62 ILE R O 1
ATOM 6686 N N . TYR D 4 192 ? 119.693 120.963 124.319 1.00 54.20 63 TYR R N 1
ATOM 6687 C CA . TYR D 4 192 ? 119.673 120.785 125.767 1.00 47.35 63 TYR R CA 1
ATOM 6688 C C . TYR D 4 192 ? 120.983 120.192 126.265 1.00 56.09 63 TYR R C 1
ATOM 6689 O O . TYR D 4 192 ? 121.508 120.611 127.304 1.00 62.45 63 TYR R O 1
ATOM 6698 N N . LEU D 4 193 ? 121.526 119.210 125.540 1.00 62.22 64 LEU R N 1
ATOM 6699 C CA . LEU D 4 193 ? 122.835 118.670 125.893 1.00 55.74 64 LEU R CA 1
ATOM 6700 C C . LEU D 4 193 ? 123.932 119.710 125.720 1.00 58.19 64 LEU R C 1
ATOM 6701 O O . LEU D 4 193 ? 124.964 119.638 126.397 1.00 55.54 64 LEU R O 1
ATOM 6706 N N . MET D 4 194 ? 123.735 120.671 124.817 1.00 69.82 65 MET R N 1
ATOM 6707 C CA . MET D 4 194 ? 124.706 121.748 124.657 1.00 59.75 65 MET R CA 1
ATOM 6708 C C . MET D 4 194 ? 124.752 122.625 125.901 1.00 61.45 65 MET R C 1
ATOM 6709 O O . MET D 4 194 ? 125.830 122.935 126.418 1.00 71.19 65 MET R O 1
ATOM 6714 N N . ASN D 4 195 ? 123.582 123.025 126.402 1.00 62.21 66 ASN R N 1
ATOM 6715 C CA . ASN D 4 195 ? 123.526 123.902 127.565 1.00 64.00 66 ASN R CA 1
ATOM 6716 C C . ASN D 4 195 ? 123.795 123.157 128.864 1.00 70.12 66 ASN R C 1
ATOM 6717 O O . ASN D 4 195 ? 124.326 123.749 129.811 1.00 78.68 66 ASN R O 1
ATOM 6722 N N . LEU D 4 196 ? 123.430 121.876 128.942 1.00 58.82 67 LEU R N 1
ATOM 6723 C CA . LEU D 4 196 ? 123.744 121.100 130.136 1.00 57.82 67 LEU R CA 1
ATOM 6724 C C . LEU D 4 196 ? 125.249 120.989 130.334 1.00 68.66 67 LEU R C 1
ATOM 6725 O O . LEU D 4 196 ? 125.749 121.132 131.456 1.00 74.13 67 LEU R O 1
ATOM 6730 N N . SER D 4 197 ? 125.989 120.733 129.254 1.00 67.74 68 SER R N 1
ATOM 6731 C CA . SER D 4 197 ? 127.444 120.720 129.340 1.00 57.20 68 SER R CA 1
ATOM 6732 C C . SER D 4 197 ? 127.979 122.105 129.676 1.00 65.51 68 SER R C 1
ATOM 6733 O O . SER D 4 197 ? 128.930 122.244 130.455 1.00 71.42 68 SER R O 1
ATOM 6736 N N . ILE D 4 198 ? 127.378 123.145 129.096 1.00 69.19 69 ILE R N 1
ATOM 6737 C CA . ILE D 4 198 ? 127.780 124.515 129.409 1.00 69.40 69 ILE R CA 1
ATOM 6738 C C . ILE D 4 198 ? 127.522 124.820 130.878 1.00 72.86 69 ILE R C 1
ATOM 6739 O O . ILE D 4 198 ? 128.360 125.418 131.564 1.00 89.06 69 ILE R O 1
ATOM 6744 N N . ALA D 4 199 ? 126.356 124.411 131.385 1.00 59.47 70 ALA R N 1
ATOM 6745 C CA . ALA D 4 199 ? 126.047 124.624 132.795 1.00 54.44 70 ALA R CA 1
ATOM 6746 C C . ALA D 4 199 ? 127.037 123.898 133.692 1.00 64.31 70 ALA R C 1
ATOM 6747 O O . ALA D 4 199 ? 127.496 124.450 134.698 1.00 73.13 70 ALA R O 1
ATOM 6749 N N . ASP D 4 200 ? 127.373 122.653 133.351 1.00 76.25 71 ASP R N 1
ATOM 6750 C CA . ASP D 4 200 ? 128.405 121.935 134.090 1.00 79.28 71 ASP R CA 1
ATOM 6751 C C . ASP D 4 200 ? 129.767 122.592 133.900 1.00 83.30 71 ASP R C 1
ATOM 6752 O O . ASP D 4 200 ? 130.557 122.695 134.845 1.00 85.20 71 ASP R O 1
ATOM 6757 N N . LEU D 4 201 ? 130.060 123.037 132.675 1.00 77.35 72 LEU R N 1
ATOM 6758 C CA . LEU D 4 201 ? 131.350 123.662 132.394 1.00 70.32 72 LEU R CA 1
ATOM 6759 C C . LEU D 4 201 ? 131.537 124.930 133.214 1.00 79.82 72 LEU R C 1
ATOM 6760 O O . LEU D 4 201 ? 132.609 125.164 133.782 1.00 85.39 72 LEU R O 1
ATOM 6765 N N . LEU D 4 202 ? 130.499 125.765 133.283 1.00 84.01 73 LEU R N 1
ATOM 6766 C CA . LEU D 4 202 ? 130.583 126.984 134.079 1.00 80.85 73 LEU R CA 1
ATOM 6767 C C . LEU D 4 202 ? 130.791 126.654 135.550 1.00 82.25 73 LEU R C 1
ATOM 6768 O O . LEU D 4 202 ? 131.544 127.338 136.252 1.00 91.21 73 LEU R O 1
ATOM 6773 N N . TYR D 4 203 ? 130.128 125.603 136.034 1.00 74.16 74 TYR R N 1
ATOM 6774 C CA . TYR D 4 203 ? 130.333 125.157 137.407 1.00 76.63 74 TYR R CA 1
ATOM 6775 C C . TYR D 4 203 ? 131.766 124.677 137.601 1.00 79.59 74 TYR R C 1
ATOM 6776 O O . TYR D 4 203 ? 132.377 124.907 138.650 1.00 86.56 74 TYR R O 1
ATOM 6785 N N . ILE D 4 204 ? 132.318 123.997 136.594 1.00 87.99 75 ILE R N 1
ATOM 6786 C CA . ILE D 4 204 ? 133.695 123.519 136.685 1.00 89.54 75 ILE R CA 1
ATOM 6787 C C . ILE D 4 204 ? 134.670 124.691 136.668 1.00 94.34 75 ILE R C 1
ATOM 6788 O O . ILE D 4 204 ? 135.629 124.732 137.445 1.00 96.90 75 ILE R O 1
ATOM 6793 N N . THR D 4 205 ? 134.444 125.664 135.780 1.00 96.88 76 THR R N 1
ATOM 6794 C CA . THR D 4 205 ? 135.273 126.866 135.784 1.00 93.31 76 THR R CA 1
ATOM 6795 C C . THR D 4 205 ? 135.060 127.670 137.059 1.00 93.44 76 THR R C 1
ATOM 6796 O O . THR D 4 205 ? 135.965 128.374 137.521 1.00 101.41 76 THR R O 1
ATOM 6800 N N . THR D 4 206 ? 133.862 127.582 137.635 1.00 99.26 77 THR R N 1
ATOM 6801 C CA . THR D 4 206 ? 133.611 128.172 138.944 1.00 102.66 77 THR R CA 1
ATOM 6802 C C . THR D 4 206 ? 134.464 127.518 140.023 1.00 104.08 77 THR R C 1
ATOM 6803 O O . THR D 4 206 ? 134.925 128.189 140.954 1.00 108.75 77 THR R O 1
ATOM 6807 N N . LEU D 4 207 ? 134.702 126.212 139.899 1.00 111.02 78 LEU R N 1
ATOM 6808 C CA . LEU D 4 207 ? 135.261 125.406 140.987 1.00 110.96 78 LEU R CA 1
ATOM 6809 C C . LEU D 4 207 ? 136.613 125.883 141.513 1.00 110.09 78 LEU R C 1
ATOM 6810 O O . LEU D 4 207 ? 136.784 125.904 142.738 1.00 109.91 78 LEU R O 1
ATOM 6815 N N . PRO D 4 208 ? 137.610 126.264 140.675 1.00 117.27 79 PRO R N 1
ATOM 6816 C CA . PRO D 4 208 ? 138.903 126.694 141.231 1.00 120.59 79 PRO R CA 1
ATOM 6817 C C . PRO D 4 208 ? 138.785 127.867 142.190 1.00 119.73 79 PRO R C 1
ATOM 6818 O O . PRO D 4 208 ? 139.537 127.955 143.165 1.00 119.33 79 PRO R O 1
ATOM 6822 N N . LEU D 4 209 ? 137.843 128.773 141.916 1.00 117.67 80 LEU R N 1
ATOM 6823 C CA . LEU D 4 209 ? 137.669 129.957 142.752 1.00 116.81 80 LEU R CA 1
ATOM 6824 C C . LEU D 4 209 ? 137.341 129.564 144.187 1.00 117.95 80 LEU R C 1
ATOM 6825 O O . LEU D 4 209 ? 137.816 130.184 145.144 1.00 120.58 80 LEU R O 1
ATOM 6830 N N . TRP D 4 210 ? 136.515 128.530 144.350 1.00 124.93 81 TRP R N 1
ATOM 6831 C CA . TRP D 4 210 ? 136.172 128.061 145.688 1.00 126.90 81 TRP R CA 1
ATOM 6832 C C . TRP D 4 210 ? 137.376 127.432 146.380 1.00 127.14 81 TRP R C 1
ATOM 6833 O O . TRP D 4 210 ? 137.585 127.637 147.581 1.00 128.98 81 TRP R O 1
ATOM 6844 N N . ILE D 4 211 ? 138.182 126.668 145.639 1.00 125.75 82 ILE R N 1
ATOM 6845 C CA . ILE D 4 211 ? 139.274 125.913 146.252 1.00 126.25 82 ILE R CA 1
ATOM 6846 C C . ILE D 4 211 ? 140.316 126.854 146.847 1.00 129.83 82 ILE R C 1
ATOM 6847 O O . ILE D 4 211 ? 140.714 126.715 148.009 1.00 129.47 82 ILE R O 1
ATOM 6852 N N . ASP D 4 212 ? 140.778 127.824 146.055 1.00 142.67 83 ASP R N 1
ATOM 6853 C CA . ASP D 4 212 ? 141.847 128.700 146.527 1.00 141.94 83 ASP R CA 1
ATOM 6854 C C . ASP D 4 212 ? 141.346 129.630 147.626 1.00 142.11 83 ASP R C 1
ATOM 6855 O O . ASP D 4 212 ? 142.060 129.903 148.598 1.00 140.44 83 ASP R O 1
ATOM 6860 N N . TYR D 4 213 ? 140.110 130.120 147.495 1.00 145.74 84 TYR R N 1
ATOM 6861 C CA . TYR D 4 213 ? 139.558 131.002 148.517 1.00 145.04 84 TYR R CA 1
ATOM 6862 C C . TYR D 4 213 ? 139.275 130.251 149.810 1.00 144.46 84 TYR R C 1
ATOM 6863 O O . TYR D 4 213 ? 139.357 130.836 150.897 1.00 146.34 84 TYR R O 1
ATOM 6872 N N . PHE D 4 214 ? 138.935 128.965 149.719 1.00 138.46 85 PHE R N 1
ATOM 6873 C CA . PHE D 4 214 ? 138.783 128.155 150.923 1.00 138.32 85 PHE R CA 1
ATOM 6874 C C . PHE D 4 214 ? 140.106 128.036 151.666 1.00 141.10 85 PHE R C 1
ATOM 6875 O O . PHE D 4 214 ? 140.149 128.097 152.900 1.00 142.76 85 PHE R O 1
ATOM 6883 N N . VAL D 4 215 ? 141.202 127.855 150.926 1.00 141.83 86 VAL R N 1
ATOM 6884 C CA . VAL D 4 215 ? 142.521 127.807 151.551 1.00 144.19 86 VAL R CA 1
ATOM 6885 C C . VAL D 4 215 ? 142.856 129.152 152.186 1.00 146.56 86 VAL R C 1
ATOM 6886 O O . VAL D 4 215 ? 143.359 129.215 153.314 1.00 145.67 86 VAL R O 1
ATOM 6890 N N . HIS D 4 216 ? 142.574 130.247 151.474 1.00 148.21 87 HIS R N 1
ATOM 6891 C CA . HIS D 4 216 ? 142.807 131.576 152.034 1.00 145.68 87 HIS R CA 1
ATOM 6892 C C . HIS D 4 216 ? 141.924 131.818 153.252 1.00 146.63 87 HIS R C 1
ATOM 6893 O O . HIS D 4 216 ? 142.378 132.359 154.266 1.00 145.34 87 HIS R O 1
ATOM 6900 N N . HIS D 4 217 ? 140.659 131.419 153.170 1.00 145.12 88 HIS R N 1
ATOM 6901 C CA . HIS D 4 217 ? 139.710 131.647 154.253 1.00 143.19 88 HIS R CA 1
ATOM 6902 C C . HIS D 4 217 ? 139.018 130.352 154.666 1.00 140.56 88 HIS R C 1
ATOM 6903 O O . HIS D 4 217 ? 137.810 130.200 154.494 1.00 138.88 88 HIS R O 1
ATOM 6910 N N . VAL D 4 225 ? 133.314 141.374 145.143 1.00 148.97 96 VAL R N 1
ATOM 6911 C CA . VAL D 4 225 ? 133.066 140.626 143.918 1.00 151.09 96 VAL R CA 1
ATOM 6912 C C . VAL D 4 225 ? 133.142 139.125 144.175 1.00 150.41 96 VAL R C 1
ATOM 6913 O O . VAL D 4 225 ? 133.872 138.409 143.497 1.00 148.72 96 VAL R O 1
ATOM 6917 N N . SER D 4 226 ? 132.398 138.652 145.173 1.00 148.29 97 SER R N 1
ATOM 6918 C CA . SER D 4 226 ? 132.336 137.222 145.450 1.00 148.25 97 SER R CA 1
ATOM 6919 C C . SER D 4 226 ? 130.916 136.695 145.289 1.00 148.79 97 SER R C 1
ATOM 6920 O O . SER D 4 226 ? 130.693 135.700 144.592 1.00 147.66 97 SER R O 1
ATOM 6923 N N . CYS D 4 227 ? 129.950 137.353 145.935 1.00 150.68 98 CYS R N 1
ATOM 6924 C CA . CYS D 4 227 ? 128.564 136.900 145.866 1.00 149.04 98 CYS R CA 1
ATOM 6925 C C . CYS D 4 227 ? 128.001 137.069 144.460 1.00 147.12 98 CYS R C 1
ATOM 6926 O O . CYS D 4 227 ? 127.404 136.144 143.899 1.00 145.00 98 CYS R O 1
ATOM 6929 N N . LYS D 4 228 ? 128.183 138.254 143.872 1.00 149.26 99 LYS R N 1
ATOM 6930 C CA . LYS D 4 228 ? 127.765 138.472 142.490 1.00 149.86 99 LYS R CA 1
ATOM 6931 C C . LYS D 4 228 ? 128.620 137.685 141.508 1.00 149.44 99 LYS R C 1
ATOM 6932 O O . LYS D 4 228 ? 128.193 137.453 140.372 1.00 148.72 99 LYS R O 1
ATOM 6938 N N . LEU D 4 229 ? 129.816 137.274 141.924 1.00 147.21 100 LEU R N 1
ATOM 6939 C CA . LEU D 4 229 ? 130.663 136.358 141.171 1.00 147.61 100 LEU R CA 1
ATOM 6940 C C . LEU D 4 229 ? 130.181 134.951 141.527 1.00 146.10 100 LEU R C 1
ATOM 6941 O O . LEU D 4 229 ? 129.026 134.791 141.934 1.00 146.57 100 LEU R O 1
ATOM 6946 N N . PHE D 4 230 ? 131.038 133.937 141.355 1.00 137.16 101 PHE R N 1
ATOM 6947 C CA . PHE D 4 230 ? 130.663 132.525 141.428 1.00 135.88 101 PHE R CA 1
ATOM 6948 C C . PHE D 4 230 ? 129.604 132.217 142.483 1.00 137.63 101 PHE R C 1
ATOM 6949 O O . PHE D 4 230 ? 128.780 131.318 142.279 1.00 136.10 101 PHE R O 1
ATOM 6957 N N . GLY D 4 231 ? 129.625 132.915 143.623 1.00 136.63 102 GLY R N 1
ATOM 6958 C CA . GLY D 4 231 ? 128.602 132.691 144.637 1.00 133.42 102 GLY R CA 1
ATOM 6959 C C . GLY D 4 231 ? 127.190 132.760 144.084 1.00 134.12 102 GLY R C 1
ATOM 6960 O O . GLY D 4 231 ? 126.306 132.019 144.519 1.00 130.38 102 GLY R O 1
ATOM 6961 N N . PHE D 4 232 ? 126.959 133.651 143.120 1.00 127.35 103 PHE R N 1
ATOM 6962 C CA . PHE D 4 232 ? 125.719 133.642 142.352 1.00 122.51 103 PHE R CA 1
ATOM 6963 C C . PHE D 4 232 ? 125.681 132.522 141.325 1.00 118.51 103 PHE R C 1
ATOM 6964 O O . PHE D 4 232 ? 124.617 131.933 141.097 1.00 118.18 103 PHE R O 1
ATOM 6972 N N . ILE D 4 233 ? 126.818 132.216 140.707 1.00 109.25 104 ILE R N 1
ATOM 6973 C CA . ILE D 4 233 ? 126.907 131.201 139.666 1.00 112.22 104 ILE R CA 1
ATOM 6974 C C . ILE D 4 233 ? 126.782 129.830 140.320 1.00 112.31 104 ILE R C 1
ATOM 6975 O O . ILE D 4 233 ? 126.408 128.844 139.673 1.00 106.86 104 ILE R O 1
ATOM 6980 N N . PHE D 4 234 ? 127.055 129.770 141.623 1.00 115.33 105 PHE R N 1
ATOM 6981 C CA . PHE D 4 234 ? 126.995 128.526 142.379 1.00 113.38 105 PHE R CA 1
ATOM 6982 C C . PHE D 4 234 ? 125.584 127.954 142.414 1.00 109.45 105 PHE R C 1
ATOM 6983 O O . PHE D 4 234 ? 125.377 126.781 142.089 1.00 112.74 105 PHE R O 1
ATOM 6991 N N . TYR D 4 235 ? 124.606 128.772 142.810 1.00 107.59 106 TYR R N 1
ATOM 6992 C CA . TYR D 4 235 ? 123.237 128.279 142.926 1.00 106.97 106 TYR R CA 1
ATOM 6993 C C . TYR D 4 235 ? 122.633 127.974 141.564 1.00 104.75 106 TYR R C 1
ATOM 6994 O O . TYR D 4 235 ? 121.925 126.974 141.398 1.00 101.52 106 TYR R O 1
ATOM 7003 N N . THR D 4 236 ? 122.892 128.830 140.575 1.00 96.19 107 THR R N 1
ATOM 7004 C CA . THR D 4 236 ? 122.249 128.672 139.275 1.00 93.17 107 THR R CA 1
ATOM 7005 C C . THR D 4 236 ? 122.718 127.403 138.573 1.00 93.92 107 THR R C 1
ATOM 7006 O O . THR D 4 236 ? 121.902 126.581 138.146 1.00 101.86 107 THR R O 1
ATOM 7010 N N . ASN D 4 237 ? 124.037 127.211 138.467 1.00 81.16 108 ASN R N 1
ATOM 7011 C CA . ASN D 4 237 ? 124.555 126.054 137.743 1.00 83.87 108 ASN R CA 1
ATOM 7012 C C . ASN D 4 237 ? 124.182 124.739 138.408 1.00 83.04 108 ASN R C 1
ATOM 7013 O O . ASN D 4 237 ? 124.116 123.710 137.729 1.00 78.82 108 ASN R O 1
ATOM 7018 N N . ILE D 4 238 ? 123.948 124.745 139.718 1.00 83.12 109 ILE R N 1
ATOM 7019 C CA . ILE D 4 238 ? 123.435 123.556 140.387 1.00 78.67 109 ILE R CA 1
ATOM 7020 C C . ILE D 4 238 ? 122.005 123.273 139.945 1.00 82.00 109 ILE R C 1
ATOM 7021 O O . ILE D 4 238 ? 121.611 122.116 139.765 1.00 83.27 109 ILE R O 1
ATOM 7026 N N . TYR D 4 239 ? 121.215 124.327 139.738 1.00 79.10 110 TYR R N 1
ATOM 7027 C CA . TYR D 4 239 ? 119.814 124.163 139.376 1.00 68.57 110 TYR R CA 1
ATOM 7028 C C . TYR D 4 239 ? 119.561 124.319 137.884 1.00 64.68 110 TYR R C 1
ATOM 7029 O O . TYR D 4 239 ? 118.566 123.786 137.383 1.00 69.20 110 TYR R O 1
ATOM 7038 N N . VAL D 4 240 ? 120.424 125.036 137.164 1.00 64.32 111 VAL R N 1
ATOM 7039 C CA . VAL D 4 240 ? 120.306 125.072 135.711 1.00 59.78 111 VAL R CA 1
ATOM 7040 C C . VAL D 4 240 ? 120.615 123.701 135.125 1.00 71.37 111 VAL R C 1
ATOM 7041 O O . VAL D 4 240 ? 119.974 123.266 134.161 1.00 75.85 111 VAL R O 1
ATOM 7045 N N . SER D 4 241 ? 121.589 122.996 135.705 1.00 76.87 112 SER R N 1
ATOM 7046 C CA . SER D 4 241 ? 121.886 121.639 135.261 1.00 68.90 112 SER R CA 1
ATOM 7047 C C . SER D 4 241 ? 120.670 120.738 135.419 1.00 67.72 112 SER R C 1
ATOM 7048 O O . SER D 4 241 ? 120.271 120.049 134.476 1.00 73.80 112 SER R O 1
ATOM 7051 N N . ILE D 4 242 ? 120.048 120.754 136.601 1.00 63.98 113 ILE R N 1
ATOM 7052 C CA . ILE D 4 242 ? 118.870 119.921 136.830 1.00 56.31 113 ILE R CA 1
ATOM 7053 C C . ILE D 4 242 ? 117.728 120.350 135.921 1.00 58.42 113 ILE R C 1
ATOM 7054 O O . ILE D 4 242 ? 117.005 119.513 135.370 1.00 63.24 113 ILE R O 1
ATOM 7059 N N . ALA D 4 243 ? 117.542 121.661 135.756 1.00 65.89 114 ALA R N 1
ATOM 7060 C CA . ALA D 4 243 ? 116.482 122.147 134.881 1.00 61.85 114 ALA R CA 1
ATOM 7061 C C . ALA D 4 243 ? 116.711 121.704 133.443 1.00 63.62 114 ALA R C 1
ATOM 7062 O O . ALA D 4 243 ? 115.760 121.341 132.743 1.00 69.85 114 ALA R O 1
ATOM 7064 N N . PHE D 4 244 ? 117.961 121.717 132.986 1.00 57.59 115 PHE R N 1
ATOM 7065 C CA . PHE D 4 244 ? 118.292 121.208 131.664 1.00 56.02 115 PHE R CA 1
ATOM 7066 C C . PHE D 4 244 ? 118.365 119.694 131.619 1.00 66.14 115 PHE R C 1
ATOM 7067 O O . PHE D 4 244 ? 118.568 119.123 130.542 1.00 73.48 115 PHE R O 1
ATOM 7075 N N . LEU D 4 245 ? 118.209 119.031 132.763 1.00 59.93 116 LEU R N 1
ATOM 7076 C CA . LEU D 4 245 ? 118.019 117.593 132.796 1.00 39.48 116 LEU R CA 1
ATOM 7077 C C . LEU D 4 245 ? 116.558 117.186 132.712 1.00 49.30 116 LEU R C 1
ATOM 7078 O O . LEU D 4 245 ? 116.269 116.102 132.198 1.00 67.70 116 LEU R O 1
ATOM 7083 N N . CYS D 4 246 ? 115.636 118.019 133.199 1.00 46.62 117 CYS R N 1
ATOM 7084 C CA . CYS D 4 246 ? 114.213 117.754 133.026 1.00 49.84 117 CYS R CA 1
ATOM 7085 C C . CYS D 4 246 ? 113.753 118.042 131.602 1.00 59.86 117 CYS R C 1
ATOM 7086 O O . CYS D 4 246 ? 112.871 117.343 131.090 1.00 51.48 117 CYS R O 1
ATOM 7089 N N . CYS D 4 247 ? 114.334 119.055 130.954 1.00 57.68 118 CYS R N 1
ATOM 7090 C CA . CYS D 4 247 ? 114.010 119.321 129.555 1.00 44.91 118 CYS R CA 1
ATOM 7091 C C . CYS D 4 247 ? 114.418 118.153 128.669 1.00 51.82 118 CYS R C 1
ATOM 7092 O O . CYS D 4 247 ? 113.695 117.797 127.732 1.00 58.45 118 CYS R O 1
ATOM 7095 N N . ILE D 4 248 ? 115.576 117.554 128.942 1.00 52.90 119 ILE R N 1
ATOM 7096 C CA . ILE D 4 248 ? 115.963 116.331 128.246 1.00 47.21 119 ILE R CA 1
ATOM 7097 C C . ILE D 4 248 ? 114.971 115.219 128.548 1.00 55.92 119 ILE R C 1
ATOM 7098 O O . ILE D 4 248 ? 114.562 114.468 127.654 1.00 55.10 119 ILE R O 1
ATOM 7103 N N . SER D 4 249 ? 114.565 115.098 129.814 1.00 48.51 120 SER R N 1
ATOM 7104 C CA . SER D 4 249 ? 113.621 114.055 130.201 1.00 42.24 120 SER R CA 1
ATOM 7105 C C . SER D 4 249 ? 112.273 114.239 129.518 1.00 47.92 120 SER R C 1
ATOM 7106 O O . SER D 4 249 ? 111.667 113.266 129.054 1.00 54.23 120 SER R O 1
ATOM 7109 N N . VAL D 4 250 ? 111.780 115.477 129.453 1.00 44.07 121 VAL R N 1
ATOM 7110 C CA . VAL D 4 250 ? 110.493 115.728 128.811 1.00 35.04 121 VAL R CA 1
ATOM 7111 C C . VAL D 4 250 ? 110.598 115.540 127.304 1.00 41.16 121 VAL R C 1
ATOM 7112 O O . VAL D 4 250 ? 109.717 114.940 126.678 1.00 48.32 121 VAL R O 1
ATOM 7116 N N . ASP D 4 251 ? 111.675 116.046 126.700 1.00 50.91 122 ASP R N 1
ATOM 7117 C CA . ASP D 4 251 ? 111.832 115.934 125.253 1.00 47.77 122 ASP R CA 1
ATOM 7118 C C . ASP D 4 251 ? 111.921 114.480 124.816 1.00 52.57 122 ASP R C 1
ATOM 7119 O O . ASP D 4 251 ? 111.356 114.097 123.785 1.00 57.17 122 ASP R O 1
ATOM 7124 N N . ARG D 4 252 ? 112.636 113.653 125.581 1.00 49.35 123 ARG R N 1
ATOM 7125 C CA . ARG D 4 252 ? 112.678 112.227 125.277 1.00 39.74 123 ARG R CA 1
ATOM 7126 C C . ARG D 4 252 ? 111.304 111.592 125.439 1.00 45.56 123 ARG R C 1
ATOM 7127 O O . ARG D 4 252 ? 110.919 110.722 124.649 1.00 58.63 123 ARG R O 1
ATOM 7135 N N . TYR D 4 253 ? 110.553 112.006 126.461 1.00 39.44 124 TYR R N 1
ATOM 7136 C CA . TYR D 4 253 ? 109.214 111.462 126.668 1.00 37.39 124 TYR R CA 1
ATOM 7137 C C . TYR D 4 253 ? 108.294 111.803 125.504 1.00 47.89 124 TYR R C 1
ATOM 7138 O O . TYR D 4 253 ? 107.568 110.939 124.998 1.00 55.97 124 TYR R O 1
ATOM 7147 N N . LEU D 4 254 ? 108.311 113.062 125.063 1.00 46.83 125 LEU R N 1
ATOM 7148 C CA . LEU D 4 254 ? 107.462 113.465 123.948 1.00 39.65 125 LEU R CA 1
ATOM 7149 C C . LEU D 4 254 ? 107.865 112.768 122.657 1.00 43.42 125 LEU R C 1
ATOM 7150 O O . LEU D 4 254 ? 107.002 112.421 121.846 1.00 46.61 125 LEU R O 1
ATOM 7155 N N . ALA D 4 255 ? 109.163 112.557 122.448 1.00 42.53 126 ALA R N 1
ATOM 7156 C CA . ALA D 4 255 ? 109.626 111.919 121.223 1.00 41.04 126 ALA R CA 1
ATOM 7157 C C . ALA D 4 255 ? 109.345 110.424 121.207 1.00 38.90 126 ALA R C 1
ATOM 7158 O O . ALA D 4 255 ? 109.280 109.826 120.128 1.00 41.08 126 ALA R O 1
ATOM 7160 N N . VAL D 4 256 ? 109.179 109.807 122.371 1.00 37.13 127 VAL R N 1
ATOM 7161 C CA . VAL D 4 256 ? 108.978 108.366 122.471 1.00 27.50 127 VAL R CA 1
ATOM 7162 C C . VAL D 4 256 ? 107.522 108.019 122.742 1.00 37.06 127 VAL R C 1
ATOM 7163 O O . VAL D 4 256 ? 106.929 107.205 122.035 1.00 45.27 127 VAL R O 1
ATOM 7167 N N . ALA D 4 257 ? 106.923 108.628 123.766 1.00 31.74 128 ALA R N 1
ATOM 7168 C CA . ALA D 4 257 ? 105.552 108.279 124.124 1.00 29.81 128 ALA R CA 1
ATOM 7169 C C . ALA D 4 257 ? 104.556 108.782 123.085 1.00 47.95 128 ALA R C 1
ATOM 7170 O O . ALA D 4 257 ? 103.552 108.115 122.810 1.00 61.97 128 ALA R O 1
ATOM 7172 N N . HIS D 4 258 ? 104.810 109.950 122.501 1.00 54.53 129 HIS R N 1
ATOM 7173 C CA . HIS D 4 258 ? 103.937 110.539 121.486 1.00 56.95 129 HIS R CA 1
ATOM 7174 C C . HIS D 4 258 ? 104.771 110.941 120.277 1.00 60.26 129 HIS R C 1
ATOM 7175 O O . HIS D 4 258 ? 104.965 112.133 120.006 1.00 61.46 129 HIS R O 1
ATOM 7182 N N . PRO D 4 259 ? 105.267 109.967 119.512 1.00 46.88 130 PRO R N 1
ATOM 7183 C CA . PRO D 4 259 ? 106.180 110.279 118.408 1.00 49.47 130 PRO R CA 1
ATOM 7184 C C . PRO D 4 259 ? 105.511 110.878 117.183 1.00 56.98 130 PRO R C 1
ATOM 7185 O O . PRO D 4 259 ? 106.220 111.297 116.261 1.00 71.27 130 PRO R O 1
ATOM 7189 N N . LEU D 4 260 ? 104.180 110.940 117.136 1.00 57.48 131 LEU R N 1
ATOM 7190 C CA . LEU D 4 260 ? 103.471 111.363 115.936 1.00 58.61 131 LEU R CA 1
ATOM 7191 C C . LEU D 4 260 ? 102.581 112.581 116.152 1.00 63.72 131 LEU R C 1
ATOM 7192 O O . LEU D 4 260 ? 101.856 112.969 115.229 1.00 74.38 131 LEU R O 1
ATOM 7197 N N . LYS D 4 261 ? 102.610 113.203 117.335 1.00 64.40 132 LYS R N 1
ATOM 7198 C CA . LYS D 4 261 ? 101.669 114.287 117.595 1.00 70.51 132 LYS R CA 1
ATOM 7199 C C . LYS D 4 261 ? 102.301 115.481 118.308 1.00 74.15 132 LYS R C 1
ATOM 7200 O O . LYS D 4 261 ? 101.570 116.325 118.841 1.00 74.62 132 LYS R O 1
ATOM 7206 N N . PHE D 4 262 ? 103.630 115.587 118.330 1.00 73.72 133 PHE R N 1
ATOM 7207 C CA . PHE D 4 262 ? 104.276 116.715 118.990 1.00 65.60 133 PHE R CA 1
ATOM 7208 C C . PHE D 4 262 ? 105.466 117.232 118.191 1.00 74.51 133 PHE R C 1
ATOM 7209 O O . PHE D 4 262 ? 106.461 117.674 118.774 1.00 83.83 133 PHE R O 1
ATOM 7217 N N . ALA D 4 263 ? 105.385 117.177 116.859 1.00 77.00 134 ALA R N 1
ATOM 7218 C CA . ALA D 4 263 ? 106.510 117.601 116.031 1.00 76.35 134 ALA R CA 1
ATOM 7219 C C . ALA D 4 263 ? 106.816 119.083 116.199 1.00 80.15 134 ALA R C 1
ATOM 7220 O O . ALA D 4 263 ? 107.970 119.498 116.037 1.00 80.61 134 ALA R O 1
ATOM 7222 N N . LYS D 4 264 ? 105.805 119.895 116.514 1.00 84.02 135 LYS R N 1
ATOM 7223 C CA . LYS D 4 264 ? 106.030 121.329 116.671 1.00 84.36 135 LYS R CA 1
ATOM 7224 C C . LYS D 4 264 ? 106.919 121.627 117.872 1.00 82.98 135 LYS R C 1
ATOM 7225 O O . LYS D 4 264 ? 107.776 122.516 117.812 1.00 82.51 135 LYS R O 1
ATOM 7231 N N . VAL D 4 265 ? 106.726 120.900 118.975 1.00 80.14 136 VAL R N 1
ATOM 7232 C CA . VAL D 4 265 ? 107.542 121.124 120.164 1.00 78.19 136 VAL R CA 1
ATOM 7233 C C . VAL D 4 265 ? 108.972 120.652 119.932 1.00 75.41 136 VAL R C 1
ATOM 7234 O O . VAL D 4 265 ? 109.931 121.312 120.347 1.00 81.66 136 VAL R O 1
ATOM 7238 N N . ARG D 4 266 ? 109.140 119.509 119.266 1.00 67.78 137 ARG R N 1
ATOM 7239 C CA . ARG D 4 266 ? 110.463 118.935 119.030 1.00 74.06 137 ARG R CA 1
ATOM 7240 C C . ARG D 4 266 ? 111.117 119.634 117.837 1.00 77.16 137 ARG R C 1
ATOM 7241 O O . ARG D 4 266 ? 111.328 119.063 116.766 1.00 85.52 137 ARG R O 1
ATOM 7249 N N . ARG D 4 267 ? 111.444 120.906 118.046 1.00 80.42 138 ARG R N 1
ATOM 7250 C CA . ARG D 4 267 ? 112.069 121.732 117.027 1.00 77.17 138 ARG R CA 1
ATOM 7251 C C . ARG D 4 267 ? 113.270 122.449 117.618 1.00 76.20 138 ARG R C 1
ATOM 7252 O O . ARG D 4 267 ? 113.294 122.775 118.808 1.00 82.49 138 ARG R O 1
ATOM 7260 N N . VAL D 4 268 ? 114.274 122.691 116.772 1.00 77.84 139 VAL R N 1
ATOM 7261 C CA . VAL D 4 268 ? 115.474 123.388 117.226 1.00 81.46 139 VAL R CA 1
ATOM 7262 C C . VAL D 4 268 ? 115.132 124.803 117.667 1.00 80.56 139 VAL R C 1
ATOM 7263 O O . VAL D 4 268 ? 115.676 125.310 118.656 1.00 79.37 139 VAL R O 1
ATOM 7267 N N . LYS D 4 269 ? 114.236 125.469 116.936 1.00 93.03 140 LYS R N 1
ATOM 7268 C CA . LYS D 4 269 ? 113.803 126.805 117.330 1.00 91.78 140 LYS R CA 1
ATOM 7269 C C . LYS D 4 269 ? 113.101 126.774 118.682 1.00 90.12 140 LYS R C 1
ATOM 7270 O O . LYS D 4 269 ? 113.355 127.617 119.549 1.00 90.78 140 LYS R O 1
ATOM 7276 N N . THR D 4 270 ? 112.214 125.796 118.882 1.00 75.13 141 THR R N 1
ATOM 7277 C CA . THR D 4 270 ? 111.536 125.669 120.167 1.00 77.08 141 THR R CA 1
ATOM 7278 C C . THR D 4 270 ? 112.506 125.249 121.264 1.00 74.28 141 THR R C 1
ATOM 7279 O O . THR D 4 270 ? 112.367 125.683 122.413 1.00 74.14 141 THR R O 1
ATOM 7283 N N . ALA D 4 271 ? 113.504 124.429 120.925 1.00 72.23 142 ALA R N 1
ATOM 7284 C CA . ALA D 4 271 ? 114.492 124.020 121.917 1.00 69.46 142 ALA R CA 1
ATOM 7285 C C . ALA D 4 271 ? 115.240 125.224 122.472 1.00 71.01 142 ALA R C 1
ATOM 7286 O O . ALA D 4 271 ? 115.461 125.321 123.683 1.00 72.72 142 ALA R O 1
ATOM 7288 N N . LEU D 4 272 ? 115.633 126.154 121.600 1.00 80.47 143 LEU R N 1
ATOM 7289 C CA . LEU D 4 272 ? 116.296 127.369 122.063 1.00 83.35 143 LEU R CA 1
ATOM 7290 C C . LEU D 4 272 ? 115.346 128.241 122.873 1.00 82.71 143 LEU R C 1
ATOM 7291 O O . LEU D 4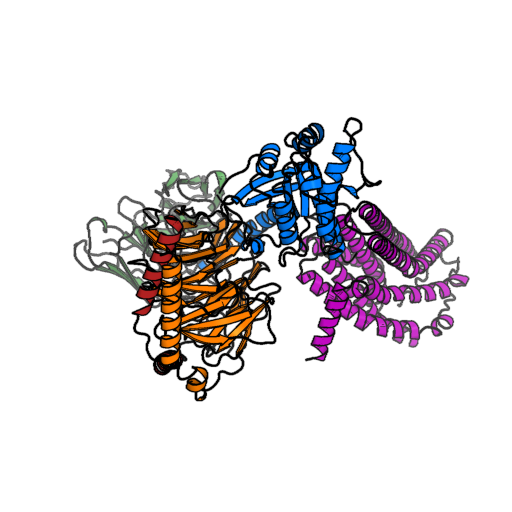 272 ? 115.761 128.876 123.850 1.00 79.14 143 LEU R O 1
ATOM 7296 N N . LEU D 4 273 ? 114.072 128.292 122.479 1.00 82.92 144 LEU R N 1
ATOM 7297 C CA . LEU D 4 273 ? 113.106 129.116 123.199 1.00 79.85 144 LEU R CA 1
ATOM 7298 C C . LEU D 4 273 ? 112.903 128.615 124.623 1.00 84.00 144 LEU R C 1
ATOM 7299 O O . LEU D 4 273 ? 112.871 129.405 125.572 1.00 85.06 144 LEU R O 1
ATOM 7304 N N . VAL D 4 274 ? 112.767 127.298 124.796 1.00 80.21 145 VAL R N 1
ATOM 7305 C CA . VAL D 4 274 ? 112.580 126.761 126.139 1.00 75.15 145 VAL R CA 1
ATOM 7306 C C . VAL D 4 274 ? 113.905 126.707 126.884 1.00 75.12 145 VAL R C 1
ATOM 7307 O O . VAL D 4 274 ? 113.927 126.664 128.118 1.00 78.85 145 VAL R O 1
ATOM 7311 N N . SER D 4 275 ? 115.024 126.702 126.160 1.00 70.28 146 SER R N 1
ATOM 7312 C CA . SER D 4 275 ? 116.325 126.777 126.817 1.00 74.82 146 SER R CA 1
ATOM 7313 C C . SER D 4 275 ? 116.616 128.196 127.287 1.00 76.54 146 SER R C 1
ATOM 7314 O O . SER D 4 275 ? 117.260 128.398 128.322 1.00 76.93 146 SER R O 1
ATOM 7317 N N . ALA D 4 276 ? 116.158 129.193 126.527 1.00 69.26 147 ALA R N 1
ATOM 7318 C CA . ALA D 4 276 ? 116.361 130.579 126.931 1.00 68.97 147 ALA R CA 1
ATOM 7319 C C . ALA D 4 276 ? 115.646 130.880 128.241 1.00 71.03 147 ALA R C 1
ATOM 7320 O O . ALA D 4 276 ? 116.192 131.568 129.109 1.00 76.62 147 ALA R O 1
ATOM 7322 N N . ILE D 4 277 ? 114.422 130.372 128.401 1.00 61.44 148 ILE R N 1
ATOM 7323 C CA . ILE D 4 277 ? 113.694 130.575 129.650 1.00 57.00 148 ILE R CA 1
ATOM 7324 C C . ILE D 4 277 ? 114.427 129.921 130.811 1.00 65.46 148 ILE R C 1
ATOM 7325 O O . ILE D 4 277 ? 114.596 130.525 131.875 1.00 64.75 148 ILE R O 1
ATOM 7330 N N . VAL D 4 278 ? 114.898 128.686 130.614 1.00 76.26 149 VAL R N 1
ATOM 7331 C CA . VAL D 4 278 ? 115.551 127.942 131.692 1.00 73.78 149 VAL R CA 1
ATOM 7332 C C . VAL D 4 278 ? 116.752 128.718 132.219 1.00 78.01 149 VAL R C 1
ATOM 7333 O O . VAL D 4 278 ? 116.949 128.848 133.433 1.00 80.29 149 VAL R O 1
ATOM 7337 N N . TRP D 4 279 ? 117.571 129.245 131.310 1.00 68.32 150 TRP R N 1
ATOM 7338 C CA . TRP D 4 279 ? 118.670 130.106 131.732 1.00 63.74 150 TRP R CA 1
ATOM 7339 C C . TRP D 4 279 ? 118.147 131.395 132.351 1.00 72.61 150 TRP R C 1
ATOM 7340 O O . TRP D 4 279 ? 118.710 131.896 133.330 1.00 72.93 150 TRP R O 1
ATOM 7351 N N . LEU D 4 280 ? 117.068 131.949 131.791 1.00 89.00 151 LEU R N 1
ATOM 7352 C CA . LEU D 4 280 ? 116.581 133.248 132.247 1.00 87.89 151 LEU R CA 1
ATOM 7353 C C . LEU D 4 280 ? 115.909 133.149 133.612 1.00 88.69 151 LEU R C 1
ATOM 7354 O O . LEU D 4 280 ? 116.184 133.961 134.504 1.00 88.72 151 LEU R O 1
ATOM 7359 N N . THR D 4 281 ? 115.021 132.169 133.799 1.00 89.30 152 THR R N 1
ATOM 7360 C CA . THR D 4 281 ? 114.254 132.116 135.041 1.00 92.87 152 THR R CA 1
ATOM 7361 C C . THR D 4 281 ? 115.152 131.773 136.224 1.00 97.83 152 THR R C 1
ATOM 7362 O O . THR D 4 281 ? 114.988 132.321 137.319 1.00 99.62 152 THR R O 1
ATOM 7366 N N . GLU D 4 282 ? 116.109 130.867 136.020 1.00 103.26 153 GLU R N 1
ATOM 7367 C CA . GLU D 4 282 ? 117.016 130.497 137.099 1.00 104.87 153 GLU R CA 1
ATOM 7368 C C . GLU D 4 282 ? 117.920 131.664 137.475 1.00 105.08 153 GLU R C 1
ATOM 7369 O O . GLU D 4 282 ? 118.176 131.910 138.659 1.00 104.83 153 GLU R O 1
ATOM 7375 N N . ILE D 4 283 ? 118.410 132.397 136.475 1.00 101.76 154 ILE R N 1
ATOM 7376 C CA . ILE D 4 283 ? 119.202 133.593 136.752 1.00 101.10 154 ILE R CA 1
ATOM 7377 C C . ILE D 4 283 ? 118.367 134.608 137.520 1.00 101.68 154 ILE R C 1
ATOM 7378 O O . ILE D 4 283 ? 118.823 135.200 138.505 1.00 101.99 154 ILE R O 1
ATOM 7383 N N . VAL D 4 284 ? 117.122 134.813 137.088 1.00 96.89 155 VAL R N 1
ATOM 7384 C CA . VAL D 4 284 ? 116.247 135.782 137.745 1.00 99.25 155 VAL R CA 1
ATOM 7385 C C . VAL D 4 284 ? 115.893 135.312 139.152 1.00 102.90 155 VAL R C 1
ATOM 7386 O O . VAL D 4 284 ? 115.941 136.085 140.115 1.00 103.03 155 VAL R O 1
ATOM 7390 N N . ALA D 4 285 ? 115.538 134.032 139.289 1.00 114.87 156 ALA R N 1
ATOM 7391 C CA . ALA D 4 285 ? 115.053 133.529 140.572 1.00 115.87 156 ALA R CA 1
ATOM 7392 C C . ALA D 4 285 ? 116.138 133.586 141.639 1.00 116.26 156 ALA R C 1
ATOM 7393 O O . ALA D 4 285 ? 115.906 134.077 142.750 1.00 117.43 156 ALA R O 1
ATOM 7395 N N . ASN D 4 286 ? 117.334 133.092 141.323 1.00 123.01 157 ASN R N 1
ATOM 7396 C CA . ASN D 4 286 ? 118.419 133.099 142.295 1.00 122.46 157 ASN R CA 1
ATOM 7397 C C . ASN D 4 286 ? 119.167 134.423 142.344 1.00 125.05 157 ASN R C 1
ATOM 7398 O O . ASN D 4 286 ? 120.188 134.512 143.036 1.00 128.40 157 ASN R O 1
ATOM 7403 N N . SER D 4 287 ? 118.699 135.446 141.628 1.00 129.62 158 SER R N 1
ATOM 7404 C CA . SER D 4 287 ? 119.272 136.779 141.758 1.00 131.61 158 SER R CA 1
ATOM 7405 C C . SER D 4 287 ? 118.770 137.513 142.994 1.00 131.51 158 SER R C 1
ATOM 7406 O O . SER D 4 287 ? 119.275 138.600 143.295 1.00 130.31 158 SER R O 1
ATOM 7409 N N . ALA D 4 288 ? 117.789 136.952 143.701 1.00 138.58 159 ALA R N 1
ATOM 7410 C CA . ALA D 4 288 ? 117.300 137.582 144.926 1.00 140.22 159 ALA R CA 1
ATOM 7411 C C . ALA D 4 288 ? 118.393 137.761 145.973 1.00 141.56 159 ALA R C 1
ATOM 7412 O O . ALA D 4 288 ? 118.445 138.836 146.594 1.00 144.32 159 ALA R O 1
ATOM 7414 N N . PRO D 4 289 ? 119.278 136.788 146.230 1.00 140.67 160 PRO R N 1
ATOM 7415 C CA . PRO D 4 289 ? 120.392 137.067 147.155 1.00 141.17 160 PRO R CA 1
ATOM 7416 C C . PRO D 4 289 ? 121.245 138.251 146.732 1.00 141.59 160 PRO R C 1
ATOM 7417 O O . PRO D 4 289 ? 121.781 138.967 147.588 1.00 139.67 160 PRO R O 1
ATOM 7421 N N . LEU D 4 290 ? 121.395 138.475 145.425 1.00 149.28 161 LEU R N 1
ATOM 7422 C CA . LEU D 4 290 ? 122.218 139.584 144.955 1.00 150.34 161 LEU R CA 1
ATOM 7423 C C . LEU D 4 290 ? 121.566 140.929 145.251 1.00 149.85 161 LEU R C 1
ATOM 7424 O O . LEU D 4 290 ? 122.204 141.830 145.807 1.00 148.45 161 LEU R O 1
ATOM 7429 N N . PHE D 4 291 ? 120.289 141.085 144.888 1.00 152.47 162 PHE R N 1
ATOM 7430 C CA . PHE D 4 291 ? 119.625 142.375 144.986 1.00 152.39 162 PHE R CA 1
ATOM 7431 C C . PHE D 4 291 ? 118.501 142.274 146.005 1.00 154.32 162 PHE R C 1
ATOM 7432 O O . PHE D 4 291 ? 118.451 143.071 146.951 1.00 154.90 162 PHE R O 1
ATOM 7440 N N . HIS D 4 292 ? 117.582 141.326 145.854 1.00 154.55 163 HIS R N 1
ATOM 7441 C CA . HIS D 4 292 ? 116.389 141.279 146.697 1.00 153.92 163 HIS R CA 1
ATOM 7442 C C . HIS D 4 292 ? 116.689 140.682 148.068 1.00 152.55 163 HIS R C 1
ATOM 7443 O O . HIS D 4 292 ? 117.234 141.353 148.944 1.00 150.25 163 HIS R O 1
ATOM 7450 N N . CYS D 4 305 ? 132.466 136.259 151.050 1.00 159.55 176 CYS R N 1
ATOM 7451 C CA . CYS D 4 305 ? 131.030 136.069 151.226 1.00 159.15 176 CYS R CA 1
ATOM 7452 C C . CYS D 4 305 ? 130.567 134.735 150.638 1.00 159.47 176 CYS R C 1
ATOM 7453 O O . CYS D 4 305 ? 129.451 134.616 150.130 1.00 160.69 176 CYS R O 1
ATOM 7456 N N . PHE D 4 306 ? 131.427 133.723 150.742 1.00 156.43 177 PHE R N 1
ATOM 7457 C CA . PHE D 4 306 ? 131.082 132.388 150.273 1.00 158.17 177 PHE R CA 1
ATOM 7458 C C . PHE D 4 306 ? 129.848 131.875 151.002 1.00 159.61 177 PHE R C 1
ATOM 7459 O O . PHE D 4 306 ? 129.617 132.213 152.167 1.00 159.12 177 PHE R O 1
ATOM 7467 N N . GLU D 4 307 ? 129.047 131.075 150.298 1.00 162.16 178 GLU R N 1
ATOM 7468 C CA . GLU D 4 307 ? 127.754 130.623 150.799 1.00 162.42 178 GLU R CA 1
ATOM 7469 C C . GLU D 4 307 ? 127.876 130.017 152.190 1.00 163.43 178 GLU R C 1
ATOM 7470 O O . GLU D 4 307 ? 128.519 128.981 152.379 1.00 164.83 178 GLU R O 1
ATOM 7476 N N . LYS D 4 308 ? 127.256 130.678 153.166 1.00 159.45 179 LYS R N 1
ATOM 7477 C CA . LYS D 4 308 ? 127.292 130.210 154.544 1.00 157.41 179 LYS R CA 1
ATOM 7478 C C . LYS D 4 308 ? 125.892 130.157 155.145 1.00 158.18 179 LYS R C 1
ATOM 7479 O O . LYS D 4 308 ? 125.623 129.317 156.011 1.00 156.21 179 LYS R O 1
ATOM 7485 N N . TYR D 4 309 ? 124.992 131.036 154.678 1.00 162.28 180 TYR R N 1
ATOM 7486 C CA . TYR D 4 309 ? 123.625 131.123 155.185 1.00 162.06 180 TYR R CA 1
ATOM 7487 C C . TYR D 4 309 ? 123.649 131.269 156.702 1.00 162.85 180 TYR R C 1
ATOM 7488 O O . TYR D 4 309 ? 123.403 130.290 157.419 1.00 164.27 180 TYR R O 1
ATOM 7497 N N . PRO D 4 310 ? 123.993 132.447 157.234 1.00 160.63 181 PRO R N 1
ATOM 7498 C CA . PRO D 4 310 ? 124.079 132.561 158.699 1.00 160.36 181 PRO R CA 1
ATOM 7499 C C . PRO D 4 310 ? 122.785 132.194 159.407 1.00 160.76 181 PRO R C 1
ATOM 7500 O O . PRO D 4 310 ? 122.775 131.205 160.150 1.00 161.45 181 PRO R O 1
ATOM 7504 N N . MET D 4 311 ? 121.692 132.940 159.209 1.00 160.17 182 MET R N 1
ATOM 7505 C CA . MET D 4 311 ? 120.386 132.382 159.541 1.00 160.51 182 MET R CA 1
ATOM 7506 C C . MET D 4 311 ? 119.318 133.032 158.649 1.00 158.51 182 MET R C 1
ATOM 7507 O O . MET D 4 311 ? 118.144 132.656 158.690 1.00 156.90 182 MET R O 1
ATOM 7512 N N . GLU D 4 312 ? 119.735 133.957 157.776 1.00 149.74 183 GLU R N 1
ATOM 7513 C CA . GLU D 4 312 ? 118.861 134.980 157.191 1.00 149.73 183 GLU R CA 1
ATOM 7514 C C . GLU D 4 312 ? 117.517 134.439 156.702 1.00 150.20 183 GLU R C 1
ATOM 7515 O O . GLU D 4 312 ? 117.472 133.561 155.832 1.00 151.61 183 GLU R O 1
ATOM 7521 N N . PRO D 4 313 ? 116.405 134.933 157.260 1.00 145.97 184 PRO R N 1
ATOM 7522 C CA . PRO D 4 313 ? 115.086 134.352 156.936 1.00 146.21 184 PRO R CA 1
ATOM 7523 C C . PRO D 4 313 ? 114.685 134.448 155.472 1.00 146.77 184 PRO R C 1
ATOM 7524 O O . PRO D 4 313 ? 114.019 133.536 154.961 1.00 147.82 184 PRO R O 1
ATOM 7528 N N . TRP D 4 314 ? 115.034 135.536 154.783 1.00 144.62 185 TRP R N 1
ATOM 7529 C CA . TRP D 4 314 ? 114.665 135.654 153.375 1.00 143.61 185 TRP R CA 1
ATOM 7530 C C . TRP D 4 314 ? 115.323 134.559 152.549 1.00 144.01 185 TRP R C 1
ATOM 7531 O O . TRP D 4 314 ? 114.677 133.918 151.711 1.00 145.77 185 TRP R O 1
ATOM 7542 N N . VAL D 4 315 ? 116.608 134.310 152.792 1.00 137.57 186 VAL R N 1
ATOM 7543 C CA . VAL D 4 315 ? 117.272 133.224 152.083 1.00 137.17 186 VAL R CA 1
ATOM 7544 C C . VAL D 4 315 ? 116.819 131.876 152.630 1.00 135.61 186 VAL R C 1
ATOM 7545 O O . VAL D 4 315 ? 117.010 130.844 151.988 1.00 135.60 186 VAL R O 1
ATOM 7549 N N . ALA D 4 316 ? 116.164 131.862 153.794 1.00 132.52 187 ALA R N 1
ATOM 7550 C CA . ALA D 4 316 ? 115.536 130.628 154.263 1.00 131.10 187 ALA R CA 1
ATOM 7551 C C . ALA D 4 316 ? 114.295 130.295 153.437 1.00 131.51 187 ALA R C 1
ATOM 7552 O O . ALA D 4 316 ? 114.073 129.138 153.053 1.00 130.98 187 ALA R O 1
ATOM 7554 N N . GLY D 4 317 ? 113.467 131.302 153.156 1.00 133.90 188 GLY R N 1
ATOM 7555 C CA . GLY D 4 317 ? 112.366 131.092 152.228 1.00 132.53 188 GLY R CA 1
ATOM 7556 C C . GLY D 4 317 ? 112.856 130.748 150.835 1.00 132.01 188 GLY R C 1
ATOM 7557 O O . GLY D 4 317 ? 112.281 129.894 150.151 1.00 129.15 188 GLY R O 1
ATOM 7558 N N . MET D 4 318 ? 113.931 131.409 150.399 1.00 132.35 189 MET R N 1
ATOM 7559 C CA . MET D 4 318 ? 114.573 131.036 149.144 1.00 128.70 189 MET R CA 1
ATOM 7560 C C . MET D 4 318 ? 115.080 129.601 149.193 1.00 126.40 189 MET R C 1
ATOM 7561 O O . MET D 4 318 ? 115.065 128.899 148.180 1.00 127.89 189 MET R O 1
ATOM 7566 N N . ASN D 4 319 ? 115.532 129.152 150.363 1.00 119.38 190 ASN R N 1
ATOM 7567 C CA . ASN D 4 319 ? 115.977 127.776 150.535 1.00 118.59 190 ASN R CA 1
ATOM 7568 C C . ASN D 4 319 ? 114.821 126.809 150.337 1.00 116.75 190 ASN R C 1
ATOM 7569 O O . ASN D 4 319 ? 114.952 125.793 149.646 1.00 115.71 190 ASN R O 1
ATOM 7574 N N . LEU D 4 320 ? 113.672 127.119 150.937 1.00 115.66 191 LEU R N 1
ATOM 7575 C CA . LEU D 4 320 ? 112.496 126.269 150.762 1.00 112.71 191 LEU R CA 1
ATOM 7576 C C . LEU D 4 320 ? 112.092 126.211 149.291 1.00 113.42 191 LEU R C 1
ATOM 7577 O O . LEU D 4 320 ? 111.819 125.131 148.749 1.00 110.91 191 LEU R O 1
ATOM 7582 N N . TYR D 4 321 ? 112.065 127.368 148.625 1.00 118.89 192 TYR R N 1
ATOM 7583 C CA . TYR D 4 321 ? 111.709 127.393 147.208 1.00 114.58 192 TYR R CA 1
ATOM 7584 C C . TYR D 4 321 ? 112.707 126.599 146.374 1.00 113.05 192 TYR R C 1
ATOM 7585 O O . TYR D 4 321 ? 112.321 125.823 145.494 1.00 114.04 192 TYR R O 1
ATOM 7594 N N . ARG D 4 322 ? 113.999 126.784 146.634 1.00 105.90 193 ARG R N 1
ATOM 7595 C CA . ARG D 4 322 ? 115.053 126.166 145.844 1.00 104.12 193 ARG R CA 1
ATOM 7596 C C . ARG D 4 322 ? 115.208 124.684 146.134 1.00 107.97 193 ARG R C 1
ATOM 7597 O O . ARG D 4 322 ? 115.824 123.977 145.331 1.00 112.42 193 ARG R O 1
ATOM 7605 N N . THR D 4 323 ? 114.673 124.200 147.256 1.00 99.70 194 THR R N 1
ATOM 7606 C CA . THR D 4 323 ? 114.668 122.774 147.543 1.00 96.45 194 THR R CA 1
ATOM 7607 C C . THR D 4 323 ? 113.377 122.099 147.107 1.00 90.37 194 THR R C 1
ATOM 7608 O O . THR D 4 323 ? 113.364 120.876 146.934 1.00 93.42 194 THR R O 1
ATOM 7612 N N . PHE D 4 324 ? 112.290 122.850 146.920 1.00 88.20 195 PHE R N 1
ATOM 7613 C CA . PHE D 4 324 ? 111.074 122.247 146.387 1.00 95.13 195 PHE R CA 1
ATOM 7614 C C . PHE D 4 324 ? 110.989 122.389 144.874 1.00 96.01 195 PHE R C 1
ATOM 7615 O O . PHE D 4 324 ? 111.121 121.386 144.167 1.00 95.79 195 PHE R O 1
ATOM 7623 N N . LEU D 4 325 ? 110.878 123.607 144.349 1.00 87.87 196 LEU R N 1
ATOM 7624 C CA . LEU D 4 325 ? 110.754 123.815 142.914 1.00 81.15 196 LEU R CA 1
ATOM 7625 C C . LEU D 4 325 ? 112.095 123.752 142.202 1.00 78.87 196 LEU R C 1
ATOM 7626 O O . LEU D 4 325 ? 112.134 123.799 140.969 1.00 82.95 196 LEU R O 1
ATOM 7631 N N . GLY D 4 326 ? 113.191 123.655 142.948 1.00 65.95 197 GLY R N 1
ATOM 7632 C CA . GLY D 4 326 ? 114.498 123.524 142.343 1.00 67.30 197 G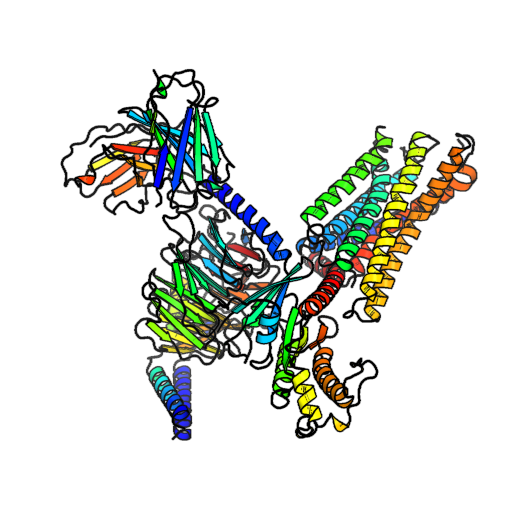LY R CA 1
ATOM 7633 C C . GLY D 4 326 ? 114.868 122.082 142.080 1.00 77.07 197 GLY R C 1
ATOM 7634 O O . GLY D 4 326 ? 115.533 121.780 141.086 1.00 81.41 197 GLY R O 1
ATOM 7635 N N . PHE D 4 327 ? 114.448 121.177 142.966 1.00 64.70 198 PHE R N 1
ATOM 7636 C CA . PHE D 4 327 ? 114.790 119.766 142.829 1.00 51.94 198 PHE R CA 1
ATOM 7637 C C . PHE D 4 327 ? 113.567 118.873 142.669 1.00 64.15 198 PHE R C 1
ATOM 7638 O O . PHE D 4 327 ? 113.511 118.097 141.711 1.00 69.95 198 PHE R O 1
ATOM 7646 N N . LEU D 4 328 ? 112.589 118.945 143.579 1.00 66.55 199 LEU R N 1
ATOM 7647 C CA . LEU D 4 328 ? 111.520 117.952 143.581 1.00 59.05 199 LEU R CA 1
ATOM 7648 C C . LEU D 4 328 ? 110.689 118.033 142.308 1.00 66.82 199 LEU R C 1
ATOM 7649 O O . LEU D 4 328 ? 110.362 117.008 141.701 1.00 76.52 199 LEU R O 1
ATOM 7654 N N . ALA D 4 329 ? 110.333 119.250 141.889 1.00 61.67 200 ALA R N 1
ATOM 7655 C CA . ALA D 4 329 ? 109.593 119.391 140.636 1.00 60.63 200 ALA R CA 1
ATOM 7656 C C . ALA D 4 329 ? 110.419 118.948 139.434 1.00 61.53 200 ALA R C 1
ATOM 7657 O O . ALA D 4 329 ? 109.926 118.116 138.652 1.00 71.54 200 ALA R O 1
ATOM 7659 N N . PRO D 4 330 ? 111.657 119.420 139.227 1.00 50.55 201 PRO R N 1
ATOM 7660 C CA . PRO D 4 330 ? 112.419 118.919 138.069 1.00 59.07 201 PRO R CA 1
ATOM 7661 C C . PRO D 4 330 ? 112.730 117.435 138.146 1.00 69.69 201 PRO R C 1
ATOM 7662 O O . PRO D 4 330 ? 112.556 116.724 137.150 1.00 71.22 201 PRO R O 1
ATOM 7666 N N . TRP D 4 331 ? 113.171 116.934 139.302 1.00 57.21 202 TRP R N 1
ATOM 7667 C CA . TRP D 4 331 ? 113.445 115.504 139.407 1.00 43.57 202 TRP R CA 1
ATOM 7668 C C . TRP D 4 331 ? 112.160 114.686 139.394 1.00 37.70 202 TRP R C 1
ATOM 7669 O O . TRP D 4 331 ? 112.157 113.547 138.915 1.00 52.62 202 TRP R O 1
ATOM 7680 N N . GLY D 4 332 ? 111.064 115.240 139.915 1.00 36.25 203 GLY R N 1
ATOM 7681 C CA . GLY D 4 332 ? 109.789 114.549 139.811 1.00 43.12 203 GLY R CA 1
ATOM 7682 C C . GLY D 4 332 ? 109.349 114.377 138.371 1.00 49.84 203 GLY R C 1
ATOM 7683 O O . GLY D 4 332 ? 108.904 113.299 137.966 1.00 54.62 203 GLY R O 1
ATOM 7684 N N . ILE D 4 333 ? 109.475 115.440 137.573 1.00 50.41 204 ILE R N 1
ATOM 7685 C CA . ILE D 4 333 ? 109.166 115.330 136.152 1.00 44.43 204 ILE R CA 1
ATOM 7686 C C . ILE D 4 333 ? 110.146 114.390 135.465 1.00 53.82 204 ILE R C 1
ATOM 7687 O O . ILE D 4 333 ? 109.773 113.656 134.545 1.00 55.54 204 ILE R O 1
ATOM 7692 N N . MET D 4 334 ? 111.409 114.390 135.897 1.00 56.05 205 MET R N 1
ATOM 7693 C CA . MET D 4 334 ? 112.371 113.417 135.387 1.00 44.60 205 MET R CA 1
ATOM 7694 C C . MET D 4 334 ? 111.875 111.993 135.584 1.00 52.58 205 MET R C 1
ATOM 7695 O O . MET D 4 334 ? 111.843 111.198 134.637 1.00 56.79 205 MET R O 1
ATOM 7700 N N . LEU D 4 335 ? 111.495 111.657 136.816 1.00 57.18 206 LEU R N 1
ATOM 7701 C CA . LEU D 4 335 ? 111.057 110.299 137.119 1.00 53.53 206 LEU R CA 1
ATOM 7702 C C . LEU D 4 335 ? 109.784 109.952 136.359 1.00 57.75 206 LEU R C 1
ATOM 7703 O O . LEU D 4 335 ? 109.664 108.855 135.802 1.00 73.21 206 LEU R O 1
ATOM 7708 N N . ALA D 4 336 ? 108.827 110.881 136.314 1.00 37.66 207 ALA R N 1
ATOM 7709 C CA . ALA D 4 336 ? 107.577 110.616 135.608 1.00 40.35 207 ALA R CA 1
ATOM 7710 C C . ALA D 4 336 ? 107.820 110.401 134.120 1.00 50.19 207 ALA R C 1
ATOM 7711 O O . ALA D 4 336 ? 107.290 109.458 133.521 1.00 57.97 207 ALA R O 1
ATOM 7713 N N . ALA D 4 337 ? 108.638 111.260 133.507 1.00 40.02 208 ALA R N 1
ATOM 7714 C CA . ALA D 4 337 ? 108.898 111.151 132.079 1.00 36.30 208 ALA R CA 1
ATOM 7715 C C . ALA D 4 337 ? 109.664 109.880 131.749 1.00 46.52 208 ALA R C 1
ATOM 7716 O O . ALA D 4 337 ? 109.376 109.225 130.745 1.00 54.08 208 ALA R O 1
ATOM 7718 N N . TYR D 4 338 ? 110.640 109.505 132.578 1.00 47.85 209 TYR R N 1
ATOM 7719 C CA . TYR D 4 338 ? 111.380 108.283 132.291 1.00 43.31 209 TYR R CA 1
ATOM 7720 C C . TYR D 4 338 ? 110.546 107.032 132.529 1.00 49.67 209 TYR R C 1
ATOM 7721 O O . TYR D 4 338 ? 110.688 106.059 131.781 1.00 64.70 209 TYR R O 1
ATOM 7730 N N . ARG D 4 339 ? 109.662 107.036 133.530 1.00 46.41 210 ARG R N 1
ATOM 7731 C CA . ARG D 4 339 ? 108.724 105.930 133.667 1.00 46.35 210 ARG R CA 1
ATOM 7732 C C . ARG D 4 339 ? 107.783 105.847 132.473 1.00 57.71 210 ARG R C 1
ATOM 7733 O O . ARG D 4 339 ? 107.474 104.743 132.007 1.00 65.97 210 ARG R O 1
ATOM 7741 N N . GLY D 4 340 ? 107.325 106.991 131.961 1.00 49.96 211 GLY R N 1
ATOM 7742 C CA . GLY D 4 340 ? 106.519 106.977 130.752 1.00 52.57 211 GLY R CA 1
ATOM 7743 C C . GLY D 4 340 ? 107.279 106.453 129.548 1.00 51.72 211 GLY R C 1
ATOM 7744 O O . GLY D 4 340 ? 106.722 105.731 128.717 1.00 59.32 211 GLY R O 1
ATOM 7745 N N . ILE D 4 341 ? 108.559 106.813 129.434 1.00 36.31 212 ILE R N 1
ATOM 7746 C CA . ILE D 4 341 ? 109.391 106.287 128.356 1.00 40.10 212 ILE R CA 1
ATOM 7747 C C . ILE D 4 341 ? 109.510 104.775 128.465 1.00 53.12 212 ILE R C 1
ATOM 7748 O O . ILE D 4 341 ? 109.402 104.058 127.465 1.00 65.79 212 ILE R O 1
ATOM 7753 N N . LEU D 4 342 ? 109.743 104.267 129.676 1.00 48.37 213 LEU R N 1
ATOM 7754 C CA . LEU D 4 342 ? 109.829 102.821 129.861 1.00 33.42 213 LEU R CA 1
ATOM 7755 C C . LEU D 4 342 ? 108.516 102.140 129.498 1.00 46.06 213 LEU R C 1
ATOM 7756 O O . LEU D 4 342 ? 108.513 101.089 128.844 1.00 59.53 213 LEU R O 1
ATOM 7761 N N . ARG D 4 343 ? 107.390 102.725 129.909 1.00 49.93 214 ARG R N 1
ATOM 7762 C CA . ARG D 4 343 ? 106.088 102.144 129.595 1.00 56.55 214 ARG R CA 1
ATOM 7763 C C . ARG D 4 343 ? 105.836 102.124 128.091 1.00 64.68 214 ARG R C 1
ATOM 7764 O O . ARG D 4 343 ? 105.326 101.136 127.551 1.00 73.40 214 ARG R O 1
ATOM 7772 N N . ALA D 4 344 ? 106.182 103.210 127.399 1.00 57.86 215 ALA R N 1
ATOM 7773 C CA . ALA D 4 344 ? 105.980 103.260 125.955 1.00 53.50 215 ALA R CA 1
ATOM 7774 C C . ALA D 4 344 ? 106.920 102.304 125.234 1.00 60.67 215 ALA R C 1
ATOM 7775 O O . ALA D 4 344 ? 106.553 101.716 124.210 1.00 75.61 215 ALA R O 1
ATOM 7777 N N . VAL D 4 345 ? 108.139 102.138 125.751 1.00 50.88 216 VAL R N 1
ATOM 7778 C CA . VAL D 4 345 ? 109.101 101.225 125.142 1.00 45.19 216 VAL R CA 1
ATOM 7779 C C . VAL D 4 345 ? 108.640 99.784 125.306 1.00 55.99 216 VAL R C 1
ATOM 7780 O O . VAL D 4 345 ? 108.818 98.951 124.409 1.00 64.28 216 VAL R O 1
ATOM 7784 N N . ARG D 4 346 ? 108.035 99.467 126.453 1.00 65.95 217 ARG R N 1
ATOM 7785 C CA . ARG D 4 346 ? 107.525 98.116 126.666 1.00 69.07 217 ARG R CA 1
ATOM 7786 C C . ARG D 4 346 ? 106.523 97.729 125.586 1.00 75.28 217 ARG R C 1
ATOM 7787 O O . ARG D 4 346 ? 106.516 96.585 125.115 1.00 81.07 217 ARG R O 1
ATOM 7795 N N . GLY D 4 347 ? 105.681 98.670 125.168 1.00 71.80 218 GLY R N 1
ATOM 7796 C CA . GLY D 4 347 ? 104.720 98.409 124.117 1.00 76.38 218 GLY R CA 1
ATOM 7797 C C . GLY D 4 347 ? 105.260 98.659 122.723 1.00 76.26 218 GLY R C 1
ATOM 7798 O O . GLY D 4 347 ? 104.520 99.092 121.834 1.00 74.18 218 GLY R O 1
ATOM 7799 N N . ASN D 4 348 ? 106.548 98.394 122.517 1.00 72.41 219 ASN R N 1
ATOM 7800 C CA . ASN D 4 348 ? 107.187 98.531 121.213 1.00 66.66 219 ASN R CA 1
ATOM 7801 C C . ASN D 4 348 ? 107.529 97.144 120.695 1.00 73.65 219 ASN R C 1
ATOM 7802 O O . ASN D 4 348 ? 108.284 96.406 121.336 1.00 76.16 219 ASN R O 1
ATOM 7807 N N . VAL D 4 349 ? 106.971 96.794 119.534 1.00 69.29 220 VAL R N 1
ATOM 7808 C CA . VAL D 4 349 ? 107.197 95.469 118.967 1.00 63.14 220 VAL R CA 1
ATOM 7809 C C . VAL D 4 349 ? 108.628 95.337 118.459 1.00 63.25 220 VAL R C 1
ATOM 7810 O O . VAL D 4 349 ? 109.265 94.291 118.626 1.00 62.54 220 VAL R O 1
ATOM 7814 N N . SER D 4 350 ? 109.158 96.397 117.843 1.00 72.20 221 SER R N 1
ATOM 7815 C CA . SER D 4 350 ? 110.445 96.303 117.160 1.00 78.17 221 SER R CA 1
ATOM 7816 C C . SER D 4 350 ? 111.586 96.008 118.126 1.00 80.15 221 SER R C 1
ATOM 7817 O O . SER D 4 350 ? 112.478 95.211 117.814 1.00 78.57 221 SER R O 1
ATOM 7820 N N . THR D 4 351 ? 111.587 96.644 119.295 1.00 80.58 222 THR R N 1
ATOM 7821 C CA . THR D 4 351 ? 112.693 96.484 120.230 1.00 74.70 222 THR R CA 1
ATOM 7822 C C . THR D 4 351 ? 112.698 95.085 120.831 1.00 82.96 222 THR R C 1
ATOM 7823 O O . THR D 4 351 ? 111.647 94.549 121.197 1.00 88.35 222 THR R O 1
ATOM 7827 N N . GLU D 4 352 ? 113.886 94.494 120.933 1.00 92.82 223 GLU R N 1
ATOM 7828 C CA . GLU D 4 352 ? 114.039 93.191 121.557 1.00 88.71 223 GLU R CA 1
ATOM 7829 C C . GLU D 4 352 ? 114.066 93.341 123.076 1.00 91.48 223 GLU R C 1
ATOM 7830 O O . GLU D 4 352 ? 114.050 94.449 123.618 1.00 96.65 223 GLU R O 1
ATOM 7836 N N . ARG D 4 353 ? 114.101 92.206 123.777 1.00 89.59 224 ARG R N 1
ATOM 7837 C CA . ARG D 4 353 ? 114.103 92.241 125.236 1.00 92.93 224 ARG R CA 1
ATOM 7838 C C . ARG D 4 353 ? 115.374 92.888 125.774 1.00 93.72 224 ARG R C 1
ATOM 7839 O O . ARG D 4 353 ? 115.328 93.634 126.760 1.00 93.99 224 ARG R O 1
ATOM 7847 N N . GLN D 4 354 ? 116.517 92.611 125.143 1.00 89.24 225 GLN R N 1
ATOM 7848 C CA . GLN D 4 354 ? 117.781 93.173 125.612 1.00 87.36 225 GLN R CA 1
ATOM 7849 C C . GLN D 4 354 ? 117.783 94.693 125.510 1.00 90.97 225 GLN R C 1
ATOM 7850 O O . GLN D 4 354 ? 118.238 95.388 126.424 1.00 95.15 225 GLN R O 1
ATOM 7856 N N . GLU D 4 355 ? 117.278 95.231 124.397 1.00 80.71 226 GLU R N 1
ATOM 7857 C CA . GLU D 4 355 ? 117.261 96.681 124.223 1.00 72.70 226 GLU R CA 1
ATOM 7858 C C . GLU D 4 355 ? 116.313 97.351 125.212 1.00 75.06 226 GLU R C 1
ATOM 7859 O O . GLU D 4 355 ? 116.631 98.411 125.762 1.00 79.42 226 GLU R O 1
ATOM 7865 N N . LYS D 4 356 ? 115.145 96.751 125.448 1.00 63.96 227 LYS R N 1
ATOM 7866 C CA . LYS D 4 356 ? 114.228 97.298 126.443 1.00 63.64 227 LYS R CA 1
ATOM 7867 C C . LYS D 4 356 ? 114.838 97.262 127.838 1.00 73.91 227 LYS R C 1
ATOM 7868 O O . LYS D 4 356 ? 114.698 98.222 128.607 1.00 79.84 227 LYS R O 1
ATOM 7874 N N . ALA D 4 357 ? 115.526 96.170 128.178 1.00 70.20 228 ALA R N 1
ATOM 7875 C CA . ALA D 4 357 ? 116.204 96.098 129.466 1.00 60.47 228 ALA R CA 1
ATOM 7876 C C . ALA D 4 357 ? 117.292 97.157 129.576 1.00 57.99 228 ALA R C 1
ATOM 7877 O O . ALA D 4 357 ? 117.478 97.755 130.641 1.00 67.04 228 ALA R O 1
ATOM 7879 N N . LYS D 4 358 ? 118.025 97.401 128.487 1.00 61.57 229 LYS R N 1
ATOM 7880 C CA . LYS D 4 358 ? 119.062 98.426 128.515 1.00 66.21 229 LYS R CA 1
ATOM 7881 C C . LYS D 4 358 ? 118.461 99.815 128.695 1.00 68.31 229 LYS R C 1
ATOM 7882 O O . LYS D 4 358 ? 119.025 100.656 129.402 1.00 68.97 229 LYS R O 1
ATOM 7888 N N . ILE D 4 359 ? 117.321 100.078 128.052 1.00 60.82 230 ILE R N 1
ATOM 7889 C CA . ILE D 4 359 ? 116.643 101.357 128.248 1.00 47.78 230 ILE R CA 1
ATOM 7890 C C . ILE D 4 359 ? 116.205 101.508 129.699 1.00 53.28 230 ILE R C 1
ATOM 7891 O O . ILE D 4 359 ? 116.332 102.586 130.296 1.00 63.72 230 ILE R O 1
ATOM 7896 N N . LYS D 4 360 ? 115.680 100.431 130.289 1.00 61.08 231 LYS R N 1
ATOM 7897 C CA . LYS D 4 360 ? 115.296 100.475 131.698 1.00 61.83 231 LYS R CA 1
ATOM 7898 C C . LYS D 4 360 ? 116.499 100.757 132.589 1.00 60.88 231 LYS R C 1
ATOM 7899 O O . LYS D 4 360 ? 116.412 101.563 133.524 1.00 67.43 231 LYS R O 1
ATOM 7905 N N . ARG D 4 361 ? 117.631 100.106 132.313 1.00 61.11 232 ARG R N 1
ATOM 7906 C CA . ARG D 4 361 ? 118.836 100.348 133.099 1.00 59.66 232 ARG R CA 1
ATOM 7907 C C . ARG D 4 361 ? 119.312 101.786 132.951 1.00 61.79 232 ARG R C 1
ATOM 7908 O O . ARG D 4 361 ? 119.749 102.403 133.926 1.00 70.87 232 ARG R O 1
ATOM 7916 N N . LEU D 4 362 ? 119.249 102.332 131.736 1.00 52.67 233 LEU R N 1
ATOM 7917 C CA . LEU D 4 362 ? 119.666 103.715 131.520 1.00 56.55 233 LEU R CA 1
ATOM 7918 C C . LEU D 4 362 ? 118.778 104.685 132.291 1.00 58.74 233 LEU R C 1
ATOM 7919 O O . LEU D 4 362 ? 119.273 105.619 132.936 1.00 64.54 233 LEU R O 1
ATOM 7924 N N . ALA D 4 363 ? 117.461 104.479 132.232 1.00 44.48 234 ALA R N 1
ATOM 7925 C CA . ALA D 4 363 ? 116.551 105.346 132.972 1.00 38.37 234 ALA R CA 1
ATOM 7926 C C . ALA D 4 363 ? 116.790 105.250 134.471 1.00 53.25 234 ALA R C 1
ATOM 7927 O O . ALA D 4 363 ? 116.810 106.276 135.165 1.00 61.03 234 ALA R O 1
ATOM 7929 N N . LEU D 4 364 ? 116.986 104.032 134.985 1.00 58.18 235 LEU R N 1
ATOM 7930 C CA . LEU D 4 364 ? 117.279 103.867 136.403 1.00 54.28 235 LEU R CA 1
ATOM 7931 C C . LEU D 4 364 ? 118.584 104.551 136.782 1.00 51.54 235 LEU R C 1
ATOM 7932 O O . LEU D 4 364 ? 118.664 105.204 137.826 1.00 55.32 235 LEU R O 1
ATOM 7937 N N . SER D 4 365 ? 119.616 104.415 135.947 1.00 39.80 236 SER R N 1
ATOM 7938 C CA . SER D 4 365 ? 120.898 105.043 136.243 1.00 44.39 236 SER R CA 1
ATOM 7939 C C . SER D 4 365 ? 120.763 106.556 136.310 1.00 57.81 236 SER R C 1
ATOM 7940 O O . SER D 4 365 ? 121.237 107.186 137.260 1.00 67.07 236 SER R O 1
ATOM 7943 N N . LEU D 4 366 ? 120.101 107.157 135.318 1.00 55.13 237 LEU R N 1
ATOM 7944 C CA . LEU D 4 366 ? 119.925 108.607 135.325 1.00 54.09 237 LEU R CA 1
ATOM 7945 C C . LEU D 4 366 ? 119.150 109.061 136.556 1.00 54.10 237 LEU R C 1
ATOM 7946 O O . LEU D 4 366 ? 119.598 109.950 137.298 1.00 54.94 237 LEU R O 1
ATOM 7951 N N . ILE D 4 367 ? 117.994 108.437 136.805 1.00 51.27 238 ILE R N 1
ATOM 7952 C CA . ILE D 4 367 ? 117.137 108.862 137.907 1.00 47.43 238 ILE R CA 1
ATOM 7953 C C . ILE D 4 367 ? 117.855 108.710 139.240 1.00 61.04 238 ILE R C 1
ATOM 7954 O O . ILE D 4 367 ? 117.821 109.612 140.086 1.00 61.76 238 ILE R O 1
ATOM 7959 N N . LEU D 4 368 ? 118.526 107.577 139.450 1.00 65.51 239 LEU R N 1
ATOM 7960 C CA . LEU D 4 368 ? 119.143 107.310 140.740 1.00 57.53 239 LEU R CA 1
ATOM 7961 C C . LEU D 4 368 ? 120.408 108.133 140.940 1.00 60.47 239 LEU R C 1
ATOM 7962 O O . LEU D 4 368 ? 120.716 108.535 142.064 1.00 73.84 239 LEU R O 1
ATOM 7967 N N . ILE D 4 369 ? 121.155 108.408 139.868 1.00 47.48 240 ILE R N 1
ATOM 7968 C CA . ILE D 4 369 ? 122.352 109.230 140.014 1.00 56.27 240 ILE R CA 1
ATOM 7969 C C . ILE D 4 369 ? 121.968 110.664 140.343 1.00 64.05 240 ILE R C 1
ATOM 7970 O O . ILE D 4 369 ? 122.606 111.314 141.181 1.00 70.34 240 ILE R O 1
ATOM 7975 N N . VAL D 4 370 ? 120.901 111.173 139.725 1.00 62.94 241 VAL R N 1
ATOM 7976 C CA . VAL D 4 370 ? 120.427 112.504 140.096 1.00 58.05 241 VAL R CA 1
ATOM 7977 C C . VAL D 4 370 ? 120.021 112.531 141.567 1.00 60.73 241 VAL R C 1
ATOM 7978 O O . VAL D 4 370 ? 120.386 113.448 142.313 1.00 67.26 241 VAL R O 1
ATOM 7982 N N . LEU D 4 371 ? 119.289 111.507 142.011 1.00 61.02 242 LEU R N 1
ATOM 7983 C CA . LEU D 4 371 ? 118.782 111.491 143.381 1.00 54.58 242 LEU R CA 1
ATOM 7984 C C . LEU D 4 371 ? 119.882 111.224 144.401 1.00 60.25 242 LEU R C 1
ATOM 7985 O O . LEU D 4 371 ? 119.716 111.533 145.584 1.00 65.98 242 LEU R O 1
ATOM 7990 N N . LEU D 4 372 ? 120.996 110.634 143.984 1.00 68.67 243 LEU R N 1
ATOM 7991 C CA . LEU D 4 372 ? 122.101 110.380 144.893 1.00 66.72 243 LEU R CA 1
ATOM 7992 C C . LEU D 4 372 ? 123.208 111.414 144.768 1.00 70.06 243 LEU R C 1
ATOM 7993 O O . LEU D 4 372 ? 124.197 111.340 145.504 1.00 79.85 243 LEU R O 1
ATOM 7998 N N . CYS D 4 373 ? 123.072 112.370 143.856 1.00 71.52 244 CYS R N 1
ATOM 7999 C CA . CYS D 4 373 ? 124.085 113.401 143.717 1.00 74.95 244 CYS R CA 1
ATOM 8000 C C . CYS D 4 373 ? 123.484 114.781 143.984 1.00 76.61 244 CYS R C 1
ATOM 8001 O O . CYS D 4 373 ? 124.178 115.792 144.047 1.00 81.84 244 CYS R O 1
ATOM 8004 N N . PHE D 4 374 ? 122.164 114.863 144.155 1.00 74.92 245 PHE R N 1
ATOM 8005 C CA . PHE D 4 374 ? 121.583 116.173 144.423 1.00 73.72 245 PHE R CA 1
ATOM 8006 C C . PHE D 4 374 ? 120.646 116.181 145.624 1.00 72.40 245 PHE R C 1
ATOM 8007 O O . PHE D 4 374 ? 120.446 117.227 146.249 1.00 83.78 245 PHE R O 1
ATOM 8015 N N . ALA D 4 375 ? 120.062 115.037 145.953 1.00 70.03 246 ALA R N 1
ATOM 8016 C CA . ALA D 4 375 ? 119.019 115.010 146.972 1.00 69.20 246 ALA R CA 1
ATOM 8017 C C . ALA D 4 375 ? 119.532 115.145 148.404 1.00 76.38 246 ALA R C 1
ATOM 8018 O O . ALA D 4 375 ? 118.832 115.746 149.222 1.00 85.18 246 ALA R O 1
ATOM 8020 N N . PRO D 4 376 ? 120.682 114.571 148.784 1.00 85.56 247 PRO R N 1
ATOM 8021 C CA . PRO D 4 376 ? 121.148 114.770 150.171 1.00 86.56 247 PRO R CA 1
ATOM 8022 C C . PRO D 4 376 ? 121.337 116.229 150.563 1.00 86.82 247 PRO R C 1
ATOM 8023 O O . PRO D 4 376 ? 120.928 116.638 151.662 1.00 88.07 247 PRO R O 1
ATOM 8027 N N . TYR D 4 377 ? 121.934 117.034 149.683 1.00 90.41 248 TYR R N 1
ATOM 8028 C CA . TYR D 4 377 ? 122.159 118.441 149.993 1.00 87.33 248 TYR R CA 1
ATOM 8029 C C . TYR D 4 377 ? 120.837 119.176 150.168 1.00 88.06 248 TYR R C 1
ATOM 8030 O O . TYR D 4 377 ? 120.653 119.940 151.120 1.00 97.04 248 TYR R O 1
ATOM 8039 N N . HIS D 4 378 ? 119.893 118.938 149.259 1.00 70.31 249 HIS R N 1
ATOM 8040 C CA . HIS D 4 378 ? 118.601 119.604 149.349 1.00 77.42 249 HIS R CA 1
ATOM 8041 C C . HIS D 4 378 ? 117.792 119.096 150.534 1.00 81.60 249 HIS R C 1
ATOM 8042 O O . HIS D 4 378 ? 117.005 119.849 151.113 1.00 86.27 249 HIS R O 1
ATOM 8049 N N . VAL D 4 379 ? 117.988 117.837 150.925 1.00 84.62 250 VAL R N 1
ATOM 8050 C CA . VAL D 4 379 ? 117.302 117.301 152.097 1.00 85.29 250 VAL R CA 1
ATOM 8051 C C . VAL D 4 379 ? 117.813 117.979 153.361 1.00 89.07 250 VAL R C 1
ATOM 8052 O O . VAL D 4 379 ? 117.031 118.386 154.227 1.00 89.81 250 VAL R O 1
ATOM 8056 N N . LEU D 4 380 ? 119.135 118.121 153.481 1.00 99.57 251 LEU R N 1
ATOM 8057 C CA . LEU D 4 380 ? 119.690 118.831 154.630 1.00 101.18 251 LEU R CA 1
ATOM 8058 C C . LEU D 4 380 ? 119.281 120.298 154.620 1.00 102.68 251 LEU R C 1
ATOM 8059 O O . LEU D 4 380 ? 119.033 120.893 155.677 1.00 106.74 251 LEU R O 1
ATOM 8064 N N . LEU D 4 381 ? 119.212 120.899 153.433 1.00 100.35 252 LEU R N 1
ATOM 8065 C CA . LEU D 4 381 ? 118.770 122.282 153.306 1.00 99.23 252 LEU R CA 1
ATOM 8066 C C . LEU D 4 381 ? 117.327 122.444 153.775 1.00 102.64 252 LEU R C 1
ATOM 8067 O O . LEU D 4 381 ? 116.993 123.384 154.510 1.00 110.53 252 LEU R O 1
ATOM 8072 N N . LEU D 4 382 ? 116.457 121.517 153.368 1.00 98.22 253 LEU R N 1
ATOM 8073 C CA . LEU D 4 382 ? 115.075 121.535 153.829 1.00 100.36 253 LEU R CA 1
ATOM 8074 C C . LEU D 4 382 ? 115.005 121.328 155.335 1.00 107.48 253 LEU R C 1
ATOM 8075 O O . LEU D 4 382 ? 114.190 121.959 156.021 1.00 110.22 253 LEU R O 1
ATOM 8080 N N . TRP D 4 383 ? 115.848 120.444 155.867 1.00 118.11 254 TRP R N 1
ATOM 8081 C CA . TRP D 4 383 ? 115.878 120.206 157.306 1.00 119.73 254 TRP R CA 1
ATOM 8082 C C . TRP D 4 383 ? 116.255 121.481 158.053 1.00 120.85 254 TRP R C 1
ATOM 8083 O O . TRP D 4 383 ? 115.647 121.819 159.073 1.00 122.90 254 TRP R O 1
ATOM 8094 N N . ARG D 4 384 ? 117.241 122.218 157.541 1.00 119.36 255 ARG R N 1
ATOM 8095 C CA . ARG D 4 384 ? 117.622 123.483 158.167 1.00 118.46 255 ARG R CA 1
ATOM 8096 C C . ARG D 4 384 ? 116.495 124.508 158.088 1.00 118.56 255 ARG R C 1
ATOM 8097 O O . ARG D 4 384 ? 116.251 125.250 159.049 1.00 121.75 255 ARG R O 1
ATOM 8105 N N . SER D 4 385 ? 115.802 124.576 156.948 1.00 121.27 256 SER R N 1
ATOM 8106 C CA . SER D 4 385 ? 114.705 125.532 156.827 1.00 123.06 256 SER R CA 1
ATOM 8107 C C . SER D 4 385 ? 113.584 125.216 157.814 1.00 125.12 256 SER R C 1
ATOM 8108 O O . SER D 4 385 ? 113.051 126.114 158.475 1.00 126.62 256 SER R O 1
ATOM 8111 N N . VAL D 4 386 ? 113.217 123.938 157.942 1.00 128.72 257 VAL R N 1
ATOM 8112 C CA . VAL D 4 386 ? 112.164 123.585 158.895 1.00 131.02 257 VAL R CA 1
ATOM 8113 C C . VAL D 4 386 ? 112.666 123.712 160.329 1.00 132.81 257 VAL R C 1
ATOM 8114 O O . VAL D 4 386 ? 111.874 123.874 161.265 1.00 132.57 257 VAL R O 1
ATOM 8118 N N . LEU D 4 387 ? 113.984 123.640 160.530 1.00 135.87 258 LEU R N 1
ATOM 8119 C CA . LEU D 4 387 ? 114.538 123.906 161.854 1.00 134.01 258 LEU R CA 1
ATOM 8120 C C . LEU D 4 387 ? 114.353 125.371 162.225 1.00 134.84 258 LEU R C 1
ATOM 8121 O O . LEU D 4 387 ? 113.984 125.698 163.360 1.00 136.33 258 LEU R O 1
ATOM 8126 N N . PHE D 4 388 ? 114.609 126.270 161.275 1.00 146.14 259 PHE R N 1
ATOM 8127 C CA . PHE D 4 388 ? 114.311 127.686 161.471 1.00 147.40 259 PHE R CA 1
ATOM 8128 C C . PHE D 4 388 ? 112.820 127.974 161.577 1.00 148.94 259 PHE R C 1
ATOM 8129 O O . PHE D 4 388 ? 112.449 128.961 162.222 1.00 149.65 259 PHE R O 1
ATOM 8137 N N . LEU D 4 389 ? 111.971 127.140 160.970 1.00 151.06 260 LEU R N 1
ATOM 8138 C CA . LEU D 4 389 ? 110.537 127.420 160.937 1.00 151.76 260 LEU R CA 1
ATOM 8139 C C . LEU D 4 389 ? 109.984 127.671 162.336 1.00 152.28 260 LEU R C 1
ATOM 8140 O O . LEU D 4 389 ? 109.098 128.513 162.523 1.00 152.12 260 LEU R O 1
ATOM 8145 N N . ILE D 4 390 ? 110.508 126.967 163.335 1.00 158.84 261 ILE R N 1
ATOM 8146 C CA . ILE D 4 390 ? 110.019 127.116 164.701 1.00 158.89 261 ILE R CA 1
ATOM 8147 C C . ILE D 4 390 ? 110.882 128.136 165.436 1.00 159.03 261 ILE R C 1
ATOM 8148 O O . ILE D 4 390 ? 110.385 129.167 165.903 1.00 158.19 261 ILE R O 1
ATOM 8153 N N . ASN D 4 391 ? 112.173 127.862 165.530 1.00 167.04 262 ASN R N 1
ATOM 8154 C CA . ASN D 4 391 ? 113.096 128.657 166.332 1.00 166.96 262 ASN R CA 1
ATOM 8155 C C . ASN D 4 391 ? 113.957 129.578 165.471 1.00 167.34 262 ASN R C 1
ATOM 8156 O O . ASN D 4 391 ? 114.713 129.084 164.623 1.00 167.38 262 ASN R O 1
ATOM 8161 N N . PRO D 4 392 ? 113.881 130.900 165.642 1.00 176.35 263 PRO R N 1
ATOM 8162 C CA . PRO D 4 392 ? 114.758 131.805 164.887 1.00 176.26 263 PRO R CA 1
ATOM 8163 C C . PRO D 4 392 ? 116.123 131.998 165.531 1.00 176.95 263 PRO R C 1
ATOM 8164 O O . PRO D 4 392 ? 116.215 132.382 166.700 1.00 176.57 263 PRO R O 1
ATOM 8168 N N . CYS D 4 393 ? 117.181 131.664 164.788 1.00 180.91 264 CYS R N 1
ATOM 8169 C CA . CYS D 4 393 ? 118.563 132.040 165.088 1.00 181.94 264 CYS R CA 1
ATOM 8170 C C . CYS D 4 393 ? 119.081 131.479 166.408 1.00 182.90 264 CYS R C 1
ATOM 8171 O O . CYS D 4 393 ? 120.210 131.778 166.807 1.00 182.96 264 CYS R O 1
ATOM 8174 N N . ASP D 4 394 ? 118.276 130.670 167.097 1.00 184.14 265 ASP R N 1
ATOM 8175 C CA . ASP D 4 394 ? 118.731 130.082 168.353 1.00 183.71 265 ASP R CA 1
ATOM 8176 C C . ASP D 4 394 ? 118.852 128.567 168.274 1.00 183.68 265 ASP R C 1
ATOM 8177 O O . ASP D 4 394 ? 119.431 127.956 169.180 1.00 184.05 265 ASP R O 1
ATOM 8182 N N . CYS D 4 395 ? 118.324 127.949 167.214 1.00 172.06 266 CYS R N 1
ATOM 8183 C CA . CYS D 4 395 ? 118.380 126.496 167.093 1.00 170.82 266 CYS R CA 1
ATOM 8184 C C . CYS D 4 395 ? 119.819 126.000 167.062 1.00 170.09 266 CYS R C 1
ATOM 8185 O O . CYS D 4 395 ? 120.139 124.951 167.637 1.00 169.92 266 CYS R O 1
ATOM 8188 N N . GLY D 4 396 ? 120.705 126.754 166.418 1.00 166.61 267 GLY R N 1
ATOM 8189 C CA . GLY D 4 396 ? 122.094 126.364 166.299 1.00 166.87 267 GLY R CA 1
ATOM 8190 C C . GLY D 4 396 ? 122.288 125.118 165.462 1.00 168.07 267 GLY R C 1
ATOM 8191 O O . GLY D 4 396 ? 122.944 124.170 165.901 1.00 168.70 267 GLY R O 1
ATOM 8192 N N . GLY D 4 397 ? 121.728 125.113 164.249 1.00 161.22 268 GLY R N 1
ATOM 8193 C CA . GLY D 4 397 ? 121.831 123.942 163.392 1.00 159.56 268 GLY R CA 1
ATOM 8194 C C . GLY D 4 397 ? 123.261 123.559 163.064 1.00 160.64 268 GLY R C 1
ATOM 8195 O O . GLY D 4 397 ? 123.512 122.463 162.556 1.00 159.76 268 GLY R O 1
ATOM 8196 N N . GLU D 4 398 ? 124.215 124.445 163.354 1.00 166.00 269 GLU R N 1
ATOM 8197 C CA . GLU D 4 398 ? 125.628 124.128 163.177 1.00 165.87 269 GLU R CA 1
ATOM 8198 C C . GLU D 4 398 ? 126.052 122.924 164.011 1.00 165.51 269 GLU R C 1
ATOM 8199 O O . GLU D 4 398 ? 127.064 122.283 163.705 1.00 165.81 269 GLU R O 1
ATOM 8205 N N . GLU D 4 399 ? 125.285 122.590 165.052 1.00 166.67 270 GLU R N 1
ATOM 8206 C CA . GLU D 4 399 ? 125.724 121.589 166.021 1.00 166.06 270 GLU R CA 1
ATOM 8207 C C . GLU D 4 399 ? 125.891 120.208 165.390 1.00 166.49 270 GLU R C 1
ATOM 8208 O O . GLU D 4 399 ? 126.837 119.481 165.714 1.00 165.61 270 GLU R O 1
ATOM 8214 N N . ASN D 4 400 ? 124.985 119.820 164.492 1.00 158.28 271 ASN R N 1
ATOM 8215 C CA . ASN D 4 400 ? 125.019 118.465 163.939 1.00 158.08 271 ASN R CA 1
ATOM 8216 C C . ASN D 4 400 ? 124.687 118.459 162.451 1.00 158.84 271 ASN R C 1
ATOM 8217 O O . ASN D 4 400 ? 124.444 117.401 161.861 1.00 160.00 271 ASN R O 1
ATOM 8222 N N . LEU D 4 401 ? 124.691 119.628 161.812 1.00 140.97 272 LEU R N 1
ATOM 8223 C CA . LEU D 4 401 ? 124.280 119.695 160.414 1.00 139.08 272 LEU R CA 1
ATOM 8224 C C . LEU D 4 401 ? 125.346 120.324 159.525 1.00 139.19 272 LEU R C 1
ATOM 8225 O O . LEU D 4 401 ? 125.398 120.045 158.322 1.00 139.62 272 LEU R O 1
ATOM 8230 N N . PHE D 4 402 ? 126.199 121.173 160.102 1.00 140.65 273 PHE R N 1
ATOM 8231 C CA . PHE D 4 402 ? 127.047 122.036 159.287 1.00 140.16 273 PHE R CA 1
ATOM 8232 C C . PHE D 4 402 ? 128.100 121.239 158.524 1.00 141.83 273 PHE R C 1
ATOM 8233 O O . PHE D 4 402 ? 128.283 121.429 157.316 1.00 144.14 273 PHE R O 1
ATOM 8241 N N . GLY D 4 403 ? 128.811 120.347 159.215 1.00 130.46 274 GLY R N 1
ATOM 8242 C CA . GLY D 4 403 ? 129.780 119.506 158.530 1.00 131.19 274 GLY R CA 1
ATOM 8243 C C . GLY D 4 403 ? 129.131 118.592 157.511 1.00 133.26 274 GLY R C 1
ATOM 8244 O O . GLY D 4 403 ? 129.661 118.381 156.415 1.00 131.64 274 GLY R O 1
ATOM 8245 N N . ALA D 4 404 ? 127.966 118.043 157.854 1.00 128.62 275 ALA R N 1
ATOM 8246 C CA . ALA D 4 404 ? 127.219 117.244 156.892 1.00 123.79 275 ALA R CA 1
ATOM 8247 C C . ALA D 4 404 ? 126.794 118.085 155.696 1.00 122.63 275 ALA R C 1
ATOM 8248 O O . ALA D 4 404 ? 126.846 117.617 154.555 1.00 122.02 275 ALA R O 1
ATOM 8250 N N . TYR D 4 405 ? 126.378 119.331 155.930 1.00 123.58 276 TYR R N 1
ATOM 8251 C CA . TYR D 4 405 ? 126.049 120.213 154.814 1.00 122.12 276 TYR R CA 1
ATOM 8252 C C . TYR D 4 405 ? 127.258 120.434 153.915 1.00 119.70 276 TYR R C 1
ATOM 8253 O O . TYR D 4 405 ? 127.146 120.396 152.684 1.00 121.94 276 TYR R O 1
ATOM 8262 N N . HIS D 4 406 ? 128.423 120.670 154.513 1.00 124.23 277 HIS R N 1
ATOM 8263 C CA . HIS D 4 406 ? 129.635 120.890 153.740 1.00 125.93 277 HIS R CA 1
ATOM 8264 C C . HIS D 4 406 ? 130.114 119.640 153.016 1.00 127.25 277 HIS R C 1
ATOM 8265 O O . HIS D 4 406 ? 130.845 119.763 152.028 1.00 125.90 277 HIS R O 1
ATOM 8272 N N . VAL D 4 407 ? 129.736 118.450 153.477 1.00 111.57 278 VAL R N 1
ATOM 8273 C CA . VAL D 4 407 ? 130.088 117.233 152.746 1.00 110.74 278 VAL R CA 1
ATOM 8274 C C . VAL D 4 407 ? 129.092 116.952 151.623 1.00 108.86 278 VAL R C 1
ATOM 8275 O O . VAL D 4 407 ? 129.467 116.467 150.554 1.00 109.83 278 VAL R O 1
ATOM 8279 N N . THR D 4 408 ? 127.808 117.274 151.815 1.00 94.66 279 THR R N 1
ATOM 8280 C CA . THR D 4 408 ? 126.863 117.147 150.707 1.00 91.97 279 THR R CA 1
ATOM 8281 C C . THR D 4 408 ? 127.111 118.201 149.636 1.00 89.82 279 THR R C 1
ATOM 8282 O O . THR D 4 408 ? 126.808 117.982 148.458 1.00 96.08 279 THR R O 1
ATOM 8286 N N . LEU D 4 409 ? 127.670 119.351 150.019 1.00 90.64 280 LEU R N 1
ATOM 8287 C CA . LEU D 4 409 ? 128.076 120.323 149.009 1.00 90.86 280 LEU R CA 1
ATOM 8288 C C . LEU D 4 409 ? 129.139 119.743 148.088 1.00 91.61 280 LEU R C 1
ATOM 8289 O O . LEU D 4 409 ? 129.097 119.950 146.870 1.00 95.57 280 LEU R O 1
ATOM 8294 N N . ALA D 4 410 ? 130.105 119.017 148.651 1.00 91.49 281 ALA R N 1
ATOM 8295 C CA . ALA D 4 410 ? 131.090 118.331 147.823 1.00 97.52 281 ALA R CA 1
ATOM 8296 C C . ALA D 4 410 ? 130.449 117.197 147.033 1.00 91.68 281 ALA R C 1
ATOM 8297 O O . ALA D 4 410 ? 130.824 116.941 145.882 1.00 90.13 281 ALA R O 1
ATOM 8299 N N . LEU D 4 411 ? 129.485 116.501 147.642 1.00 84.79 282 LEU R N 1
ATOM 8300 C CA . LEU D 4 411 ? 128.789 115.419 146.948 1.00 84.79 282 LEU R CA 1
ATOM 8301 C C . LEU D 4 411 ? 128.074 115.925 145.702 1.00 82.36 282 LEU R C 1
ATOM 8302 O O . LEU D 4 411 ? 128.027 115.233 144.679 1.00 83.71 282 LEU R O 1
ATOM 8307 N N . THR D 4 412 ? 127.505 117.130 145.776 1.00 74.61 283 THR R N 1
ATOM 8308 C CA . THR D 4 412 ? 126.787 117.708 144.645 1.00 68.04 283 THR R CA 1
ATOM 8309 C C . THR D 4 412 ? 127.669 117.849 143.407 1.00 69.91 283 THR R C 1
ATOM 8310 O O . THR D 4 412 ? 127.166 117.738 142.284 1.00 72.92 283 THR R O 1
ATOM 8314 N N . SER D 4 413 ? 128.976 118.047 143.588 1.00 80.88 284 SER R N 1
ATOM 8315 C CA . SER D 4 413 ? 129.859 118.306 142.453 1.00 79.43 284 SER R CA 1
ATOM 8316 C C . SER D 4 413 ? 129.965 117.100 141.527 1.00 80.99 284 SER R C 1
ATOM 8317 O O . SER D 4 413 ? 130.334 117.245 140.356 1.00 79.08 284 SER R O 1
ATOM 8320 N N . LEU D 4 414 ? 129.655 115.902 142.029 1.00 79.43 285 LEU R N 1
ATOM 8321 C CA . LEU D 4 414 ? 129.838 114.696 141.225 1.00 73.77 285 LEU R CA 1
ATOM 8322 C C . LEU D 4 414 ? 128.907 114.658 140.020 1.00 69.93 285 LEU R C 1
ATOM 8323 O O . LEU D 4 414 ? 129.152 113.903 139.073 1.00 76.66 285 LEU R O 1
ATOM 8328 N N . ASN D 4 415 ? 127.836 115.454 140.032 1.00 62.31 286 ASN R N 1
ATOM 8329 C CA . ASN D 4 415 ? 126.925 115.459 138.892 1.00 67.62 286 ASN R CA 1
ATOM 8330 C C . ASN D 4 415 ? 127.567 116.079 137.661 1.00 75.89 286 ASN R C 1
ATOM 8331 O O . ASN D 4 415 ? 127.285 115.651 136.536 1.00 86.67 286 ASN R O 1
ATOM 8336 N N . CYS D 4 416 ? 128.420 117.087 137.846 1.00 80.97 287 CYS R N 1
ATOM 8337 C CA . CYS D 4 416 ? 129.116 117.676 136.706 1.00 84.01 287 CYS R CA 1
ATOM 8338 C C . CYS D 4 416 ? 130.028 116.663 136.025 1.00 83.80 287 CYS R C 1
ATOM 8339 O O . CYS D 4 416 ? 130.340 116.810 134.838 1.00 83.51 287 CYS R O 1
ATOM 8342 N N . VAL D 4 417 ? 130.463 115.638 136.754 1.00 74.07 288 VAL R N 1
ATOM 8343 C CA . VAL D 4 417 ? 131.253 114.565 136.165 1.00 72.46 288 VAL R CA 1
ATOM 8344 C C . VAL D 4 417 ? 130.362 113.446 135.626 1.00 77.00 288 VAL R C 1
ATOM 8345 O O . VAL D 4 417 ? 130.703 112.811 134.622 1.00 79.32 288 VAL R O 1
ATOM 8349 N N . ALA D 4 418 ? 129.219 113.201 136.266 1.00 72.38 289 ALA R N 1
ATOM 8350 C CA . ALA D 4 418 ? 128.329 112.124 135.845 1.00 65.39 289 ALA R CA 1
ATOM 8351 C C . ALA D 4 418 ? 127.603 112.459 134.545 1.00 65.93 289 ALA R C 1
ATOM 8352 O O . ALA D 4 418 ? 127.406 111.582 133.697 1.00 68.97 289 ALA R O 1
ATOM 8354 N N . ASP D 4 419 ? 127.191 113.718 134.375 1.00 65.13 290 ASP R N 1
ATOM 8355 C CA . ASP D 4 419 ? 126.419 114.124 133.195 1.00 59.72 290 ASP R CA 1
ATOM 8356 C C . ASP D 4 419 ? 127.098 113.844 131.859 1.00 73.29 290 ASP R C 1
ATOM 8357 O O . ASP D 4 419 ? 126.457 113.228 130.998 1.00 85.34 290 ASP R O 1
ATOM 8362 N N . PRO D 4 420 ? 128.352 114.239 131.609 1.00 78.89 291 PRO R N 1
ATOM 8363 C CA . PRO D 4 420 ? 128.938 113.927 130.297 1.00 77.50 291 PRO R CA 1
ATOM 8364 C C . PRO D 4 420 ? 129.213 112.448 130.102 1.00 75.43 291 PRO R C 1
ATOM 8365 O O . PRO D 4 420 ? 129.390 111.999 128.964 1.00 80.19 291 PRO R O 1
ATOM 8369 N N . ILE D 4 421 ? 129.251 111.674 131.185 1.00 70.36 292 ILE R N 1
ATOM 8370 C CA . ILE D 4 421 ? 129.403 110.229 131.064 1.00 72.87 292 ILE R CA 1
ATOM 8371 C C . ILE D 4 421 ? 128.059 109.574 130.774 1.00 77.23 292 ILE R C 1
ATOM 8372 O O . ILE D 4 421 ? 127.931 108.757 129.856 1.00 85.08 292 ILE R O 1
ATOM 8377 N N . LEU D 4 422 ? 127.035 109.930 131.553 1.00 65.80 293 LEU R N 1
ATOM 8378 C CA . LEU D 4 422 ? 125.726 109.304 131.399 1.00 60.65 293 LEU R CA 1
ATOM 8379 C C . LEU D 4 422 ? 125.069 109.700 130.084 1.00 61.33 293 LEU R C 1
ATOM 8380 O O . LEU D 4 422 ? 124.565 108.847 129.345 1.00 57.83 293 LEU R O 1
ATOM 8385 N N . TYR D 4 423 ? 125.060 110.995 129.777 1.00 65.58 294 TYR R N 1
ATOM 8386 C CA . TYR D 4 423 ? 124.262 111.502 128.672 1.00 62.14 294 TYR R CA 1
ATOM 8387 C C . TYR D 4 423 ? 124.995 111.487 127.338 1.00 64.86 294 TYR R C 1
ATOM 8388 O O . TYR D 4 423 ? 124.339 111.566 126.296 1.00 63.67 294 TYR R O 1
ATOM 8397 N N . CYS D 4 424 ? 126.322 111.387 127.337 1.00 82.61 295 CYS R N 1
ATOM 8398 C CA . CYS D 4 424 ? 127.061 111.386 126.081 1.00 87.96 295 CYS R CA 1
ATOM 8399 C C . CYS D 4 424 ? 127.795 110.071 125.849 1.00 90.14 295 CYS R C 1
ATOM 8400 O O . CYS D 4 424 ? 127.586 109.410 124.827 1.00 88.48 295 CYS R O 1
ATOM 8403 N N . PHE D 4 425 ? 128.640 109.674 126.798 1.00 86.80 296 PHE R N 1
ATOM 8404 C CA . PHE D 4 425 ? 129.566 108.569 126.580 1.00 83.06 296 PHE R CA 1
ATOM 8405 C C . PHE D 4 425 ? 128.869 107.216 126.499 1.00 85.22 296 PHE R C 1
ATOM 8406 O O . PHE D 4 425 ? 129.401 106.280 125.893 1.00 89.83 296 PHE R O 1
ATOM 8414 N N . VAL D 4 426 ? 127.694 107.089 127.110 1.00 83.41 297 VAL R N 1
ATOM 8415 C CA . VAL D 4 426 ? 126.971 105.821 127.108 1.00 81.40 297 VAL R CA 1
ATOM 8416 C C . VAL D 4 426 ? 126.559 105.448 125.688 1.00 89.48 297 VAL R C 1
ATOM 8417 O O . VAL D 4 426 ? 126.724 104.298 125.268 1.00 90.87 297 VAL R O 1
ATOM 8421 N N . ASN D 4 427 ? 126.028 106.413 124.939 1.00 97.82 298 ASN R N 1
ATOM 8422 C CA . ASN D 4 427 ? 125.541 106.126 123.596 1.00 93.97 298 ASN R CA 1
ATOM 8423 C C . ASN D 4 427 ? 126.703 105.853 122.648 1.00 102.17 298 ASN R C 1
ATOM 8424 O O . ASN D 4 427 ? 127.785 106.428 122.788 1.00 106.64 298 ASN R O 1
ATOM 8429 N N . GLU D 4 428 ? 126.469 104.967 121.677 1.00 104.82 299 GLU R N 1
ATOM 8430 C CA . GLU D 4 428 ? 127.510 104.623 120.714 1.00 100.95 299 GLU R CA 1
ATOM 8431 C C . GLU D 4 428 ? 127.764 105.770 119.741 1.00 101.43 299 GLU R C 1
ATOM 8432 O O . GLU D 4 428 ? 128.910 106.034 119.361 1.00 100.57 299 GLU R O 1
ATOM 8438 N N . GLY D 4 429 ? 126.701 106.459 119.320 1.00 96.32 300 GLY R N 1
ATOM 8439 C CA . GLY D 4 429 ? 126.864 107.529 118.348 1.00 94.07 300 GLY R CA 1
ATOM 8440 C C . GLY D 4 429 ? 127.713 108.669 118.870 1.00 99.01 300 GLY R C 1
ATOM 8441 O O . GLY D 4 429 ? 128.620 109.152 118.188 1.00 104.06 300 GLY R O 1
ATOM 8442 N N . ALA D 4 430 ? 127.438 109.111 120.098 1.00 97.50 301 ALA R N 1
ATOM 8443 C CA . ALA D 4 430 ? 128.232 110.180 120.689 1.00 94.34 301 ALA R CA 1
ATOM 8444 C C . ALA D 4 430 ? 129.659 109.718 120.952 1.00 97.34 301 ALA R C 1
ATOM 8445 O O . ALA D 4 430 ? 130.604 110.512 120.881 1.00 95.31 301 ALA R O 1
ATOM 8447 N N . ARG D 4 431 ? 129.836 108.430 121.262 1.00 107.31 302 ARG R N 1
ATOM 8448 C CA . ARG D 4 431 ? 131.183 107.890 121.421 1.00 105.83 302 ARG R CA 1
ATOM 8449 C C . ARG D 4 431 ? 131.963 107.967 120.115 1.00 107.14 302 ARG R C 1
ATOM 8450 O O . ARG D 4 431 ? 133.131 108.374 120.104 1.00 107.58 302 ARG R O 1
ATOM 8458 N N . HIS D 4 432 ? 131.333 107.587 119.003 1.00 113.81 303 HIS R N 1
ATOM 8459 C CA . HIS D 4 432 ? 131.987 107.723 117.706 1.00 112.30 303 HIS R CA 1
ATOM 8460 C C . HIS D 4 432 ? 132.286 109.184 117.407 1.00 111.61 303 HIS R C 1
ATOM 8461 O O . HIS D 4 432 ? 133.343 109.520 116.861 1.00 115.22 303 HIS R O 1
ATOM 8468 N N . ASP D 4 433 ? 131.358 110.070 117.767 1.00 107.89 304 ASP R N 1
ATOM 8469 C CA . ASP D 4 433 ? 131.542 111.497 117.531 1.00 109.66 304 ASP R CA 1
ATOM 8470 C C . ASP D 4 433 ? 132.771 112.028 118.262 1.00 113.71 304 ASP R C 1
ATOM 8471 O O . ASP D 4 433 ? 133.626 112.696 117.666 1.00 116.89 304 ASP R O 1
ATOM 8476 N N . VAL D 4 434 ? 132.878 111.732 119.559 1.00 112.86 305 VAL R N 1
ATOM 8477 C CA . VAL D 4 434 ? 134.016 112.221 120.334 1.00 110.98 305 VAL R CA 1
ATOM 8478 C C . VAL D 4 434 ? 135.301 111.549 119.866 1.00 113.48 305 VAL R C 1
ATOM 8479 O O . VAL D 4 434 ? 136.380 112.154 119.890 1.00 114.35 305 VAL R O 1
ATOM 8483 N N . GLY D 4 435 ? 135.210 110.294 119.428 1.00 119.98 306 GLY R N 1
ATOM 8484 C CA . GLY D 4 435 ? 136.372 109.626 118.879 1.00 118.37 306 GLY R CA 1
ATOM 8485 C C . GLY D 4 435 ? 136.911 110.336 117.656 1.00 117.53 306 GLY R C 1
ATOM 8486 O O . GLY D 4 435 ? 138.114 110.607 117.569 1.00 118.45 306 GLY R O 1
ATOM 8487 N N . ARG D 4 436 ? 136.023 110.666 116.714 1.00 117.15 307 ARG R N 1
ATOM 8488 C CA . ARG D 4 436 ? 136.447 111.418 115.536 1.00 118.09 307 ARG R CA 1
ATOM 8489 C C . ARG D 4 436 ? 137.002 112.780 115.926 1.00 117.18 307 ARG R C 1
ATOM 8490 O O . ARG D 4 436 ? 138.017 113.225 115.375 1.00 119.43 307 ARG R O 1
ATOM 8498 N N . ALA D 4 437 ? 136.349 113.459 116.871 1.00 115.83 308 ALA R N 1
ATOM 8499 C CA . ALA D 4 437 ? 136.799 114.784 117.283 1.00 119.07 308 ALA R CA 1
ATOM 8500 C C . ALA D 4 437 ? 138.212 114.733 117.852 1.00 122.39 308 ALA R C 1
ATOM 8501 O O . ALA D 4 437 ? 139.088 115.509 117.454 1.00 122.50 308 ALA R O 1
ATOM 8503 N N . LEU D 4 438 ? 138.452 113.812 118.788 1.00 127.93 309 LEU R N 1
ATOM 8504 C CA . LEU D 4 438 ? 139.769 113.701 119.406 1.00 125.25 309 LEU R CA 1
ATOM 8505 C C . LEU D 4 438 ? 140.819 113.272 118.390 1.00 124.73 309 LEU R C 1
ATOM 8506 O O . LEU D 4 438 ? 141.948 113.778 118.396 1.00 124.80 309 LEU R O 1
ATOM 8511 N N . ALA D 4 439 ? 140.466 112.334 117.507 1.00 130.96 310 ALA R N 1
ATOM 8512 C CA . ALA D 4 439 ? 141.418 111.872 116.503 1.00 132.83 310 ALA R CA 1
ATOM 8513 C C . ALA D 4 439 ? 141.823 113.006 115.571 1.00 133.49 310 ALA R C 1
ATOM 8514 O O . ALA D 4 439 ? 143.007 113.175 115.260 1.00 133.55 310 ALA R O 1
ATOM 8516 N N . THR D 4 440 ? 140.852 113.807 115.124 1.00 134.72 311 THR R N 1
ATOM 8517 C CA . THR D 4 440 ? 141.177 114.902 114.218 1.00 134.41 311 THR R CA 1
ATOM 8518 C C . THR D 4 440 ? 141.920 116.017 114.945 1.00 133.96 311 THR R C 1
ATOM 8519 O O . THR D 4 440 ? 142.770 116.691 114.353 1.00 135.02 311 THR R O 1
ATOM 8523 N N . LEU D 4 441 ? 141.627 116.223 116.233 1.00 134.33 312 LEU R N 1
ATOM 8524 C CA . LEU D 4 441 ? 142.344 117.234 117.001 1.00 136.19 312 LEU R CA 1
ATOM 8525 C C . LEU D 4 441 ? 143.807 116.845 117.174 1.00 137.28 312 LEU R C 1
ATOM 8526 O O . LEU D 4 441 ? 144.709 117.681 117.048 1.00 137.99 312 LEU R O 1
ATOM 8531 N N . LEU D 4 442 ? 144.059 115.568 117.469 1.00 138.27 313 LEU R N 1
ATOM 8532 C CA . LEU D 4 442 ? 145.436 115.101 117.596 1.00 138.16 313 LEU R CA 1
ATOM 8533 C C . LEU D 4 442 ? 146.134 115.076 116.240 1.00 138.02 313 LEU R C 1
ATOM 8534 O O . LEU D 4 442 ? 147.351 115.274 116.159 1.00 137.59 313 LEU R O 1
ATOM 8539 N N . GLY D 4 443 ? 145.378 114.838 115.167 1.00 140.50 314 GLY R N 1
ATOM 8540 C CA . GLY D 4 443 ? 145.982 114.781 113.845 1.00 140.38 314 GLY R CA 1
ATOM 8541 C C . GLY D 4 443 ? 146.569 116.107 113.401 1.00 142.92 314 GLY R C 1
ATOM 8542 O O . GLY D 4 443 ? 147.661 116.150 112.829 1.00 142.86 314 GLY R O 1
ATOM 8543 N N . LEU D 4 444 ? 145.858 117.202 113.654 1.00 145.77 315 LEU R N 1
ATOM 8544 C CA . LEU D 4 444 ? 146.355 118.520 113.273 1.00 144.61 315 LEU R CA 1
ATOM 8545 C C . LEU D 4 444 ? 147.364 119.032 114.295 1.00 142.86 315 LEU R C 1
ATOM 8546 O O . LEU D 4 444 ? 148.423 118.434 114.489 1.00 140.96 315 LEU R O 1
ATOM 8551 N N . ASN E 5 5 ? 109.760 82.951 66.583 1.00 163.89 5 ASN G N 1
ATOM 8552 C CA . ASN E 5 5 ? 111.098 83.019 66.009 1.00 164.69 5 ASN G CA 1
ATOM 8553 C C . ASN E 5 5 ? 111.257 84.255 65.131 1.00 165.18 5 ASN G C 1
ATOM 8554 O O . ASN E 5 5 ? 112.367 84.749 64.935 1.00 164.57 5 ASN G O 1
ATOM 8559 N N . THR E 5 6 ? 110.135 84.752 64.603 1.00 166.50 6 THR G N 1
ATOM 8560 C CA . THR E 5 6 ? 110.174 85.936 63.753 1.00 166.91 6 THR G CA 1
ATOM 8561 C C . THR E 5 6 ? 110.600 87.183 64.516 1.00 167.47 6 THR G C 1
ATOM 8562 O O . THR E 5 6 ? 111.066 88.147 63.897 1.00 166.72 6 THR G O 1
ATOM 8566 N N . ALA E 5 7 ? 110.452 87.189 65.840 1.00 161.27 7 ALA G N 1
ATOM 8567 C CA . ALA E 5 7 ? 110.831 88.341 66.649 1.00 159.71 7 ALA G CA 1
ATOM 8568 C C . ALA E 5 7 ? 112.314 88.326 67.006 1.00 158.98 7 ALA G C 1
ATOM 8569 O O . ALA E 5 7 ? 113.019 89.312 66.772 1.00 157.92 7 ALA G O 1
ATOM 8571 N N . SER E 5 8 ? 112.798 87.214 67.564 1.00 156.68 8 SER G N 1
ATOM 8572 C CA . SER E 5 8 ? 114.196 87.138 67.981 1.00 155.71 8 SER G CA 1
ATOM 8573 C C . SER E 5 8 ? 115.142 87.274 66.794 1.00 155.40 8 SER G C 1
ATOM 8574 O O . SER E 5 8 ? 116.180 87.938 66.894 1.00 154.13 8 SER G O 1
ATOM 8577 N N . ILE E 5 9 ? 114.804 86.648 65.664 1.00 152.40 9 ILE G N 1
ATOM 8578 C CA . ILE E 5 9 ? 115.651 86.744 64.478 1.00 152.45 9 ILE G CA 1
ATOM 8579 C C . ILE E 5 9 ? 115.703 88.181 63.973 1.00 151.00 9 ILE G C 1
ATOM 8580 O O . ILE E 5 9 ? 116.758 88.665 63.544 1.00 150.64 9 ILE G O 1
ATOM 8585 N N . ALA E 5 10 ? 114.570 88.888 64.014 1.00 145.60 10 ALA G N 1
ATOM 8586 C CA . ALA E 5 10 ? 114.550 90.279 63.575 1.00 146.91 10 ALA G CA 1
ATOM 8587 C C . ALA E 5 10 ? 115.446 91.151 64.449 1.00 146.60 10 ALA G C 1
ATOM 8588 O O . ALA E 5 10 ? 116.214 91.974 63.937 1.00 144.03 10 ALA G O 1
ATOM 8590 N N . GLN E 5 11 ? 115.366 90.981 65.772 1.00 146.13 11 GLN G N 1
ATOM 8591 C CA . GLN E 5 11 ? 116.225 91.753 66.664 1.00 143.93 11 GLN G CA 1
ATOM 8592 C C . GLN E 5 11 ? 117.692 91.398 66.461 1.00 143.65 11 GLN G C 1
ATOM 8593 O O . GLN E 5 11 ? 118.562 92.276 66.503 1.00 142.78 11 GLN G O 1
ATOM 8599 N N . ALA E 5 12 ? 117.988 90.114 66.247 1.00 143.44 12 ALA G N 1
ATOM 8600 C CA . ALA E 5 12 ? 119.369 89.709 66.005 1.00 143.74 12 ALA G CA 1
ATOM 8601 C C . ALA E 5 12 ? 119.914 90.339 64.729 1.00 143.25 12 ALA G C 1
ATOM 8602 O O . ALA E 5 12 ? 121.048 90.831 64.706 1.00 142.01 12 ALA G O 1
ATOM 8604 N N . ARG E 5 13 ? 119.114 90.347 63.659 1.00 136.66 13 ARG G N 1
ATOM 8605 C CA . ARG E 5 13 ? 119.577 90.938 62.408 1.00 135.71 13 ARG G CA 1
ATOM 8606 C C . ARG E 5 13 ? 119.707 92.452 62.529 1.00 134.35 13 ARG G C 1
ATOM 8607 O O . ARG E 5 13 ? 120.616 93.050 61.942 1.00 132.53 13 ARG G O 1
ATOM 8615 N N . LYS E 5 14 ? 118.824 93.090 63.304 1.00 125.22 14 LYS G N 1
ATOM 8616 C CA . LYS E 5 14 ? 118.954 94.525 63.536 1.00 123.28 14 LYS G CA 1
ATOM 8617 C C . LYS E 5 14 ? 120.226 94.840 64.312 1.00 122.96 14 LYS G C 1
ATOM 8618 O O . LYS E 5 14 ? 120.932 95.805 63.998 1.00 121.12 14 LYS G O 1
ATOM 8624 N N . LEU E 5 15 ? 120.535 94.033 65.331 1.00 124.20 15 LEU G N 1
ATOM 8625 C CA . LEU E 5 15 ? 121.771 94.223 66.083 1.00 122.73 15 LEU G CA 1
ATOM 8626 C C . LEU E 5 15 ? 122.991 94.009 65.197 1.00 123.23 15 LEU G C 1
ATOM 8627 O O . LEU E 5 15 ? 123.975 94.750 65.293 1.00 123.39 15 LEU G O 1
ATOM 8632 N N . VAL E 5 16 ? 122.945 92.996 64.328 1.00 126.38 16 VAL G N 1
ATOM 8633 C CA . VAL E 5 16 ? 124.053 92.748 63.409 1.00 127.61 16 VAL G CA 1
ATOM 8634 C C . VAL E 5 16 ? 124.249 93.941 62.479 1.00 126.82 16 VAL G C 1
ATOM 8635 O O . VAL E 5 16 ? 125.377 94.394 62.248 1.00 127.80 16 VAL G O 1
ATOM 8639 N N . GLU E 5 17 ? 123.148 94.463 61.929 1.00 120.72 17 GLU G N 1
ATOM 8640 C CA . GLU E 5 17 ? 123.236 95.604 61.023 1.00 119.96 17 GLU G CA 1
ATOM 8641 C C . GLU E 5 17 ? 123.777 96.834 61.742 1.00 119.85 17 GLU G C 1
ATOM 8642 O O . GLU E 5 17 ? 124.607 97.568 61.191 1.00 118.92 17 GLU G O 1
ATOM 8648 N N . GLN E 5 18 ? 123.329 97.071 62.976 1.00 111.95 18 GLN G N 1
ATOM 8649 C CA . GLN E 5 18 ? 123.849 98.195 63.746 1.00 111.66 18 GLN G CA 1
ATOM 8650 C C . GLN E 5 18 ? 125.336 98.026 64.033 1.00 110.59 18 GLN G C 1
ATOM 8651 O O . GLN E 5 18 ? 126.100 98.996 63.977 1.00 110.31 18 GLN G O 1
ATOM 8657 N N . LEU E 5 19 ? 125.767 96.801 64.344 1.00 109.30 19 LEU G N 1
ATOM 8658 C CA . LEU E 5 19 ? 127.181 96.567 64.614 1.00 109.72 19 LEU G CA 1
ATOM 8659 C C . LEU E 5 19 ? 128.034 96.815 63.375 1.00 111.53 19 LEU G C 1
ATOM 8660 O O . LEU E 5 19 ? 129.093 97.449 63.464 1.00 113.94 19 LEU G O 1
ATOM 8665 N N . LYS E 5 20 ? 127.595 96.335 62.207 1.00 113.93 20 LYS G N 1
ATOM 8666 C CA . LYS E 5 20 ? 128.396 96.579 61.011 1.00 114.67 20 LYS G CA 1
ATOM 8667 C C . LYS E 5 20 ? 128.351 98.047 60.603 1.00 113.64 20 LYS G C 1
ATOM 8668 O O . LYS E 5 20 ? 129.313 98.551 60.011 1.00 112.67 20 LYS G O 1
ATOM 8674 N N . MET E 5 21 ? 127.253 98.747 60.903 1.00 109.37 21 MET G N 1
ATOM 8675 C CA . MET E 5 21 ? 127.227 100.192 60.704 1.00 110.20 21 MET G CA 1
ATOM 8676 C C . MET E 5 21 ? 128.237 100.884 61.609 1.00 109.22 21 MET G C 1
ATOM 8677 O O . MET E 5 21 ? 128.934 101.811 61.181 1.00 109.01 21 MET G O 1
ATOM 8682 N N . GLU E 5 22 ? 128.332 100.444 62.863 1.00 105.56 22 GLU G N 1
ATOM 8683 C CA . GLU E 5 22 ? 129.342 100.948 63.781 1.00 103.69 22 GLU G CA 1
ATOM 8684 C C . GLU E 5 22 ? 130.752 100.545 63.376 1.00 101.20 22 GLU G C 1
ATOM 8685 O O . GLU E 5 22 ? 131.714 101.158 63.852 1.00 101.54 22 GLU G O 1
ATOM 8691 N N . ALA E 5 23 ? 130.898 99.537 62.517 1.00 96.14 23 ALA G N 1
ATOM 8692 C CA . ALA E 5 23 ? 132.221 99.057 62.140 1.00 95.81 23 ALA G CA 1
ATOM 8693 C C . ALA E 5 23 ? 132.898 99.910 61.075 1.00 98.69 23 ALA G C 1
ATOM 8694 O O . ALA E 5 23 ? 134.114 99.784 60.890 1.00 100.72 23 ALA G O 1
ATOM 8696 N N . ASN E 5 24 ? 132.162 100.768 60.373 1.00 103.99 24 ASN G N 1
ATOM 8697 C CA . ASN E 5 24 ? 132.732 101.539 59.275 1.00 104.66 24 ASN G CA 1
ATOM 8698 C C . ASN E 5 24 ? 133.197 102.932 59.686 1.00 102.65 24 ASN G C 1
ATOM 8699 O O . ASN E 5 24 ? 133.663 103.687 58.828 1.00 100.90 24 ASN G O 1
ATOM 8704 N N . ILE E 5 25 ? 133.084 103.292 60.964 1.00 97.63 25 ILE G N 1
ATOM 8705 C CA . ILE E 5 25 ? 133.569 104.592 61.415 1.00 97.92 25 ILE G CA 1
ATOM 8706 C C . ILE E 5 25 ? 135.091 104.592 61.414 1.00 99.60 25 ILE G C 1
ATOM 8707 O O . ILE E 5 25 ? 135.730 103.681 61.957 1.00 100.81 25 ILE G O 1
ATOM 8712 N N . ASP E 5 26 ? 135.679 105.619 60.803 1.00 100.82 26 ASP G N 1
ATOM 8713 C CA . ASP E 5 26 ? 137.131 105.738 60.700 1.00 98.94 26 ASP G CA 1
ATOM 8714 C C . ASP E 5 26 ? 137.695 106.121 62.061 1.00 95.26 26 ASP G C 1
ATOM 8715 O O . ASP E 5 26 ? 137.744 107.299 62.420 1.00 97.45 26 ASP G O 1
ATOM 8720 N N . ARG E 5 27 ? 138.125 105.122 62.827 1.00 84.71 27 ARG G N 1
ATOM 8721 C CA . ARG E 5 27 ? 138.717 105.350 64.138 1.00 86.51 27 ARG G CA 1
ATOM 8722 C C . ARG E 5 27 ? 140.157 105.816 63.970 1.00 86.66 27 ARG G C 1
ATOM 8723 O O . ARG E 5 27 ? 141.014 105.054 63.507 1.00 91.51 27 ARG G O 1
ATOM 8731 N N . ILE E 5 28 ? 140.419 107.059 64.349 1.00 69.50 28 ILE G N 1
ATOM 8732 C CA . ILE E 5 28 ? 141.738 107.652 64.200 1.00 67.53 28 ILE G CA 1
ATOM 8733 C C . ILE E 5 28 ? 142.655 107.122 65.295 1.00 70.12 28 ILE G C 1
ATOM 8734 O O . ILE E 5 28 ? 142.217 106.486 66.256 1.00 72.45 28 ILE G O 1
ATOM 8739 N N . LYS E 5 29 ? 143.949 107.379 65.136 1.00 70.11 29 LYS G N 1
ATOM 8740 C CA . LYS E 5 29 ? 144.931 106.912 66.101 1.00 71.57 29 LYS G CA 1
ATOM 8741 C C . LYS E 5 29 ? 144.683 107.546 67.465 1.00 70.54 29 LYS G C 1
ATOM 8742 O O . LYS E 5 29 ? 144.402 108.741 67.579 1.00 73.28 29 LYS G O 1
ATOM 8748 N N . VAL E 5 30 ? 144.783 106.722 68.511 1.00 59.65 30 VAL G N 1
ATOM 8749 C CA . VAL E 5 30 ? 144.577 107.223 69.866 1.00 53.07 30 VAL G CA 1
ATOM 8750 C C . VAL E 5 30 ? 145.669 108.206 70.254 1.00 51.32 30 VAL G C 1
ATOM 8751 O O . VAL E 5 30 ? 145.430 109.129 71.039 1.00 58.27 30 VAL G O 1
ATOM 8755 N N . SER E 5 31 ? 146.879 108.029 69.721 1.00 60.14 31 SER G N 1
ATOM 8756 C CA . SER E 5 31 ? 147.969 108.943 70.047 1.00 60.31 31 SER G CA 1
ATOM 8757 C C . SER E 5 31 ? 147.666 110.357 69.564 1.00 60.93 31 SER G C 1
ATOM 8758 O O . SER E 5 31 ? 147.780 111.323 70.327 1.00 66.99 31 SER G O 1
ATOM 8761 N N . LYS E 5 32 ? 147.268 110.497 68.298 1.00 67.99 32 LYS G N 1
ATOM 8762 C CA . LYS E 5 32 ? 147.025 111.827 67.748 1.00 69.93 32 LYS G CA 1
ATOM 8763 C C . LYS E 5 32 ? 145.794 112.465 68.381 1.00 63.40 32 LYS G C 1
ATOM 8764 O O . LYS E 5 32 ? 145.780 113.673 68.643 1.00 57.61 32 LYS G O 1
ATOM 8770 N N . ALA E 5 33 ? 144.750 111.672 68.632 1.00 60.24 33 ALA G N 1
ATOM 8771 C CA . ALA E 5 33 ? 143.558 112.204 69.285 1.00 61.08 33 ALA G CA 1
ATOM 8772 C C . ALA E 5 33 ? 143.857 112.652 70.711 1.00 64.13 33 ALA G C 1
ATOM 8773 O O . ALA E 5 33 ? 143.378 113.703 71.153 1.00 69.90 33 ALA G O 1
ATOM 8775 N N . ALA E 5 34 ? 144.642 111.865 71.448 1.00 54.55 34 ALA G N 1
ATOM 8776 C CA . ALA E 5 34 ? 145.037 112.260 72.794 1.00 43.24 34 ALA G CA 1
ATOM 8777 C C . ALA E 5 34 ? 145.893 113.517 72.767 1.00 49.02 34 ALA G C 1
ATOM 8778 O O . ALA E 5 34 ? 145.753 114.388 73.630 1.00 56.29 34 ALA G O 1
ATOM 8780 N N . ALA E 5 35 ? 146.786 113.628 71.781 1.00 52.72 35 ALA G N 1
ATOM 8781 C CA . ALA E 5 35 ? 147.589 114.839 71.642 1.00 49.49 35 ALA G CA 1
ATOM 8782 C C . ALA E 5 35 ? 146.713 116.048 71.341 1.00 60.23 35 ALA G C 1
ATOM 8783 O O . ALA E 5 35 ? 146.963 117.143 71.852 1.00 60.32 35 ALA G O 1
ATOM 8785 N N . ASP E 5 36 ? 145.695 115.874 70.496 1.00 73.01 36 ASP G N 1
ATOM 8786 C CA . ASP E 5 36 ? 144.770 116.967 70.208 1.00 70.78 36 ASP G CA 1
ATOM 8787 C C . ASP E 5 36 ? 143.994 117.380 71.452 1.00 64.45 36 ASP G C 1
ATOM 8788 O O . ASP E 5 36 ? 143.803 118.577 71.707 1.00 68.04 36 ASP G O 1
ATOM 8793 N N . LEU E 5 37 ? 143.529 116.402 72.232 1.00 45.89 37 LEU G N 1
ATOM 8794 C CA . LEU E 5 37 ? 142.848 116.716 73.484 1.00 43.68 37 LEU G CA 1
ATOM 8795 C C . LEU E 5 37 ? 143.776 117.459 74.434 1.00 53.04 37 LEU G C 1
ATOM 8796 O O . LEU E 5 37 ? 143.365 118.413 75.103 1.00 61.25 37 LEU G O 1
ATOM 8801 N N . MET E 5 38 ? 145.039 117.033 74.500 1.00 58.84 38 MET G N 1
ATOM 8802 C CA . MET E 5 38 ? 146.030 117.708 75.330 1.00 57.40 38 MET G CA 1
ATOM 8803 C C . MET E 5 38 ? 146.275 119.138 74.861 1.00 59.17 38 MET G C 1
ATOM 8804 O O . MET E 5 38 ? 146.408 120.049 75.683 1.00 68.14 38 MET G O 1
ATOM 8809 N N . ALA E 5 39 ? 146.359 119.351 73.548 1.00 56.43 39 ALA G N 1
ATOM 8810 C CA . ALA E 5 39 ? 146.578 120.697 73.027 1.00 65.57 39 ALA G CA 1
ATOM 8811 C C . ALA E 5 39 ? 145.387 121.602 73.317 1.00 66.03 39 ALA G C 1
ATOM 8812 O O . ALA E 5 39 ? 145.562 122.777 73.665 1.00 63.74 39 ALA G O 1
ATOM 8814 N N . TYR E 5 40 ? 144.169 121.075 73.176 1.00 60.02 40 TYR G N 1
ATOM 8815 C CA . TYR E 5 40 ? 142.985 121.839 73.556 1.00 57.67 40 TYR G CA 1
ATOM 8816 C C . TYR E 5 40 ? 142.999 122.160 75.042 1.00 55.26 40 TYR G C 1
ATOM 8817 O O . TYR E 5 40 ? 142.648 123.273 75.452 1.00 68.33 40 TYR G O 1
ATOM 8826 N N . CYS E 5 41 ? 143.407 121.191 75.860 1.00 50.82 41 CYS G N 1
ATOM 8827 C CA . CYS E 5 41 ? 143.504 121.399 77.298 1.00 53.26 41 CYS G CA 1
ATOM 8828 C C . CYS E 5 41 ? 144.507 122.492 77.636 1.00 57.04 41 CYS G C 1
ATOM 8829 O O . CYS E 5 41 ? 144.253 123.331 78.506 1.00 56.37 41 CYS G O 1
ATOM 8832 N N . GLU E 5 42 ? 145.652 122.501 76.950 1.00 66.19 42 GLU G N 1
ATOM 8833 C CA . GLU E 5 42 ? 146.726 123.431 77.289 1.00 61.59 42 GLU G CA 1
ATOM 8834 C C . GLU E 5 42 ? 146.510 124.819 76.692 1.00 65.73 42 GLU G C 1
ATOM 8835 O O . GLU E 5 42 ? 147.061 125.800 77.205 1.00 73.08 42 GLU G O 1
ATOM 8841 N N . ALA E 5 43 ? 145.728 124.927 75.618 1.00 63.50 43 ALA G N 1
ATOM 8842 C CA . ALA E 5 43 ? 145.492 126.240 75.023 1.00 68.50 43 ALA G CA 1
ATOM 8843 C C . ALA E 5 43 ? 144.539 127.072 75.872 1.00 70.35 43 ALA G C 1
ATOM 8844 O O . ALA E 5 43 ? 144.697 128.294 75.976 1.00 69.80 43 ALA G O 1
ATOM 8846 N N . HIS E 5 44 ? 143.546 126.429 76.486 1.00 58.28 44 HIS G N 1
ATOM 8847 C CA . HIS E 5 44 ? 142.521 127.115 77.259 1.00 55.02 44 HIS G CA 1
ATOM 8848 C C . HIS E 5 44 ? 142.777 127.070 78.759 1.00 60.03 44 HIS G C 1
ATOM 8849 O O . HIS E 5 44 ? 141.873 127.389 79.539 1.00 66.59 44 HIS G O 1
ATOM 8856 N N . ALA E 5 45 ? 143.981 126.681 79.184 1.00 58.85 45 ALA G N 1
ATOM 8857 C CA . ALA E 5 45 ? 144.251 126.552 80.612 1.00 57.02 45 ALA G CA 1
ATOM 8858 C C . ALA E 5 45 ? 144.173 127.894 81.328 1.00 55.79 45 ALA G C 1
ATOM 8859 O O . ALA E 5 45 ? 143.819 127.945 82.511 1.00 58.32 45 ALA G O 1
ATOM 8861 N N . LYS E 5 46 ? 144.494 128.986 80.637 1.00 61.85 46 LYS G N 1
ATOM 8862 C CA . LYS E 5 46 ? 144.422 130.312 81.236 1.00 69.14 46 LYS G CA 1
ATOM 8863 C C . LYS E 5 46 ? 142.993 130.829 81.345 1.00 69.05 46 LYS G C 1
ATOM 8864 O O . LYS E 5 46 ? 142.702 131.614 82.254 1.00 68.50 46 LYS G O 1
ATOM 8870 N N . GLU E 5 47 ? 142.094 130.391 80.463 1.00 68.41 47 GLU G N 1
ATOM 8871 C CA . GLU E 5 47 ? 140.692 130.777 80.512 1.00 66.08 47 GLU G CA 1
ATOM 8872 C C . GLU E 5 47 ? 139.891 129.915 81.479 1.00 62.77 47 GLU G C 1
ATOM 8873 O O . GLU E 5 47 ? 138.663 129.847 81.369 1.00 67.09 47 GLU G O 1
ATOM 8879 N N . ASP E 5 48 ? 140.562 129.260 82.424 1.00 43.98 48 ASP G N 1
ATOM 8880 C CA . ASP E 5 48 ? 139.908 128.377 83.384 1.00 43.45 48 ASP G CA 1
ATOM 8881 C C . ASP E 5 48 ? 140.032 128.964 84.782 1.00 45.35 48 ASP G C 1
ATOM 8882 O O . ASP E 5 48 ? 141.076 128.800 85.433 1.00 53.85 48 ASP G O 1
ATOM 8887 N N . PRO E 5 49 ? 139.007 129.652 85.289 1.00 32.18 49 PRO G N 1
ATOM 8888 C CA . PRO E 5 49 ? 139.083 130.172 86.663 1.00 29.91 49 PRO G CA 1
ATOM 8889 C C . PRO E 5 49 ? 139.197 129.088 87.717 1.00 40.26 49 PRO G C 1
ATOM 8890 O O . PRO E 5 49 ? 139.630 129.380 88.838 1.00 48.40 49 PRO G O 1
ATOM 8894 N N . LEU E 5 50 ? 138.818 127.851 87.402 1.00 34.00 50 LEU G N 1
ATOM 8895 C CA . LEU E 5 50 ? 138.879 126.767 88.373 1.00 25.19 50 LEU G CA 1
ATOM 8896 C C . LEU E 5 50 ? 140.254 126.111 88.404 1.00 34.20 50 LEU G C 1
ATOM 8897 O O . LEU E 5 50 ? 140.755 125.774 89.481 1.00 43.16 50 LEU G O 1
ATOM 8902 N N . LEU E 5 51 ? 140.867 125.917 87.234 1.00 40.65 51 LEU G N 1
ATOM 8903 C CA . LEU E 5 51 ? 142.215 125.365 87.176 1.00 37.09 51 LEU G CA 1
ATOM 8904 C C . LEU E 5 51 ? 143.228 126.319 87.794 1.00 40.53 51 LEU G C 1
ATOM 8905 O O . LEU E 5 51 ? 144.023 125.925 88.655 1.00 46.38 51 LEU G O 1
ATOM 8910 N N . THR E 5 52 ? 143.212 127.577 87.364 1.00 41.83 52 THR G N 1
ATOM 8911 C CA . THR E 5 52 ? 144.097 128.611 87.896 1.00 49.40 52 THR G CA 1
ATOM 8912 C C . THR E 5 52 ? 143.235 129.646 88.601 1.00 49.06 52 THR G C 1
ATOM 8913 O O . THR E 5 52 ? 142.605 130.484 87.932 1.00 51.64 52 THR G O 1
ATOM 8917 N N . PRO E 5 53 ? 143.146 129.600 89.930 1.00 52.47 53 PRO G N 1
ATOM 8918 C CA . PRO E 5 53 ? 142.275 130.522 90.661 1.00 57.31 53 PRO G CA 1
ATOM 8919 C C . PRO E 5 53 ? 142.395 131.965 90.193 1.00 52.59 53 PRO G C 1
ATOM 8920 O O . PRO E 5 53 ? 143.494 132.503 90.038 1.00 57.16 53 PRO G O 1
ATOM 8924 N N . VAL E 5 54 ? 141.246 132.591 89.967 1.00 62.70 54 VAL G N 1
ATOM 8925 C CA . VAL E 5 54 ? 141.167 133.972 89.496 1.00 63.84 54 VAL G CA 1
ATOM 8926 C C . VAL E 5 54 ? 141.447 134.905 90.670 1.00 71.01 54 VAL G C 1
ATOM 8927 O O . VAL E 5 54 ? 141.104 134.572 91.814 1.00 73.90 54 VAL G O 1
ATOM 8931 N N . PRO E 5 55 ? 142.090 136.052 90.450 1.00 81.98 55 PRO G N 1
ATOM 8932 C CA . PRO E 5 55 ? 142.220 137.034 91.532 1.00 77.02 55 PRO G CA 1
ATOM 8933 C C . PRO E 5 55 ? 140.857 137.481 92.037 1.00 77.57 55 PRO G C 1
ATOM 8934 O O . PRO E 5 55 ? 139.888 137.569 91.283 1.00 80.48 55 PRO G O 1
ATOM 8938 N N . ALA E 5 56 ? 140.797 137.766 93.340 1.00 72.58 56 ALA G N 1
ATOM 8939 C CA . ALA E 5 56 ? 139.535 138.072 94.001 1.00 80.21 56 ALA G CA 1
ATOM 8940 C C . ALA E 5 56 ? 138.916 139.387 93.546 1.00 79.93 56 ALA G C 1
ATOM 8941 O O . ALA E 5 56 ? 137.750 139.641 93.871 1.00 77.65 56 ALA G O 1
ATOM 8943 N N . SER E 5 57 ? 139.655 140.227 92.817 1.00 86.30 57 SER G N 1
ATOM 8944 C CA . SER E 5 57 ? 139.113 141.514 92.393 1.00 88.63 57 SER G CA 1
ATOM 8945 C C . SER E 5 57 ? 137.923 141.333 91.456 1.00 89.74 57 SER G C 1
ATOM 8946 O O . SER E 5 57 ? 136.856 141.921 91.668 1.00 88.93 57 SER G O 1
ATOM 8949 N N . GLU E 5 58 ? 138.087 140.521 90.414 1.00 86.36 58 GLU G N 1
ATOM 8950 C CA . GLU E 5 58 ? 137.014 140.244 89.470 1.00 85.53 58 GLU G CA 1
ATOM 8951 C C . GLU E 5 58 ? 136.282 138.945 89.779 1.00 86.30 58 GLU G C 1
ATOM 8952 O O . GLU E 5 58 ? 135.415 138.533 89.003 1.00 90.11 58 GLU G O 1
ATOM 8958 N N . ASN E 5 59 ? 136.607 138.298 90.889 1.00 69.24 59 ASN G N 1
ATOM 8959 C CA . ASN E 5 59 ? 135.890 137.099 91.303 1.00 68.85 59 ASN G CA 1
ATOM 8960 C C . ASN E 5 59 ? 134.497 137.492 91.777 1.00 69.83 59 ASN G C 1
ATOM 8961 O O . ASN E 5 59 ? 134.377 138.239 92.755 1.00 76.37 59 ASN G O 1
ATOM 8966 N N . PRO E 5 60 ? 133.427 137.018 91.135 1.00 42.25 60 PRO G N 1
ATOM 8967 C CA . PRO E 5 60 ? 132.078 137.431 91.534 1.00 38.69 60 PRO G CA 1
ATOM 8968 C C . PRO E 5 60 ? 131.515 136.665 92.720 1.0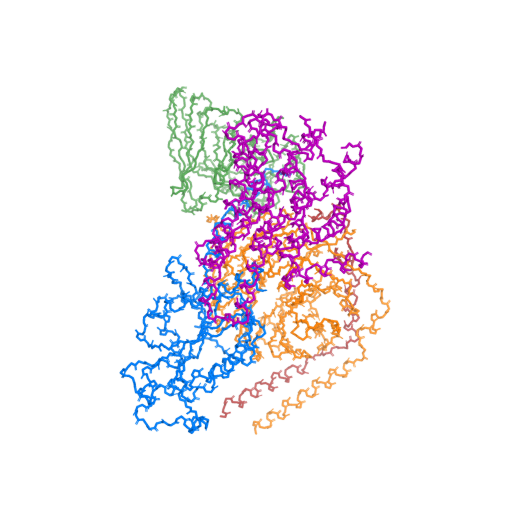0 39.68 60 PRO G C 1
ATOM 8969 O O . PRO E 5 60 ? 130.426 137.008 93.191 1.00 49.22 60 PRO G O 1
ATOM 8973 N N . PHE E 5 61 ? 132.218 135.647 93.215 1.00 45.26 61 PHE G N 1
ATOM 8974 C CA . PHE E 5 61 ? 131.788 134.895 94.386 1.00 54.24 61 PHE G CA 1
ATOM 8975 C C . PHE E 5 61 ? 132.624 135.227 95.617 1.00 59.90 61 PHE G C 1
ATOM 8976 O O . PHE E 5 61 ? 132.676 134.431 96.560 1.00 58.91 61 PHE G O 1
ATOM 8984 N N . ARG E 5 62 ? 133.279 136.383 95.625 1.00 69.88 62 ARG G N 1
ATOM 8985 C CA . ARG E 5 62 ? 134.115 136.791 96.747 1.00 69.23 62 ARG G CA 1
ATOM 8986 C C . ARG E 5 62 ? 133.286 137.001 98.009 1.00 68.80 62 ARG G C 1
ATOM 8987 O O . ARG E 5 62 ? 132.073 137.192 97.942 1.00 72.74 62 ARG G O 1
#

Secondary structure (DSSP, 8-state):
--HHHHHHHHHHHHHHHHHHHHHHHHHHSEEEEEEE-TTSSHHHHHHHHS--EE--EEEEEEEEETTEEEEEEEEESS-TTS-GGGGGGTT-SEEEEEEETT-STTHHHHHHHHHHHHT-STTSS-EEEEEEE-HHHHHHHHHH-SS-HHHH-TTSTT----SS----TTS-HHHHHHHHHHHHHHHHHHHHH-SSS--EEEEE--SS--THHHHHHHHHHHHHHHHHHHHTT--/-HHHHHHHHHHHHHHHHHHHHHH--S-HHHHHTTSPPP--B--EEEEEE---SS-EEEEEE-TTSSEEEEEETTTEEEEEETTT--EEEEEE-SSS-EEEEEE-SSSSEEEEEETTS-EEEEESS-TTSS-EEEEEE---SS-EEEEEESSSSEEEEEETTS-EEEEETTTTEEEEEE---SS-EEEEEE-TTSSEEEEEETTSEEEEEETTT-SEEEEEE--SS-EEEEEE-TTSSEEEEEETTSEEEEEETTTTEEEEEEE-TT--SPEEEEEE-SSS-EEEEEETTSSEEEEETTT-SEEEEE---SS-EEEEEE-TTSS-EEEEETTS-EEEEE---/--EEEEE--EEE-TT--EEEEEEEESS-STT-EEEEEEE-TTS-EEEEEEE-GGG--EEE-GGGTTTEEEEEETTTTEEEEEE-S--GGG-EEEEEEEE--STT--S---B---EEEEE-----B-----B----TTS--EEEE-BSS----SSS---EEEEEE-TTS-EEEEESBTTB--SSS-TTEEEEEETTEEEEEESS--GGG-SEEEEEE-SSTT--B---EE-/-HHHHHHHHHHHHHHHHHHTS----HHHHHHHHHHHHHHSSTT-TTTTT--TTT-TT-/-----SSGGGG-SHHHHHHHHHHHHHHHHHHHHHHHHHHTT-THHHHHHHHHHHHHHHHHHHHHHHHHHHH---IIIIIHHHHHHHHHHHHHHHHHHHHHHHHHHSTTS-TTTSSHHHHHHHHHHHHHHHHHHTTTTTT---S---S-HHHHHHHHHHHIIIIIHHHHHHHHHHHHHHHHHHT-SSS-HHHHHHHHHHHHHHHHHHHHHTHHHHHHHHHHHHHHHHSSS-S-GGGTSHHHHHHHHHHHTHHHHHHHIIIIISSHHHHHHHHHHHHHHHH-

GO terms:
  GO:0005515 protein binding (F, IPI)
  GO:0001678 intracellular glucose homeostasis (P, IDA)
  GO:0034695 response to prostaglandin E (P, IDA)
  GO:0035774 positive regulation of insulin secretion involved in cellular response to glucose stimulus (P, IDA)
  GO:0038184 adenylate cyclase-activating G protein-coupled bile acid receptor signaling pathway (P, IDA)
  GO:0014819 regulation of skeletal muscle contraction (P, IDA)
  GO:0007189 adenylate cyclase-activating G protein-coupled receptor signaling pathway (P, IDA)
  GO:0007192 adenylate cyclase-activating serotonin receptor signaling pathway (P, IDA)
  GO:0071468 cellular response to acidic pH (P, IDA)
  GO:0031748 D1 dopamine receptor binding (F, IPI)
  GO:0009898 cytoplasmic side of plasma membrane (C, IDA)
  GO:0003925 G protein activity (F, IDA)
  GO:0071880 adenylate cyclase-activating adrenergic receptor signaling pathway (P, IDA)
  GO:0003924 GTPase activity (F, EXP)
  GO:0002862 negative regulation of inflammatory response to antigenic stimulus (P, TAS)
  GO:0003091 renal water homeostasis (P, TAS)
  GO:0003925 G protein activity (F, TAS)
  GO:0005886 plasma membrane (C, TAS)
  GO:0010856 adenylate cyclase activator activity (F, TAS)
  GO:0032024 positive regulation of insulin secretion (P, TAS)

Solvent-accessible surface area: 48920 Å² total; per-residue (Å²): 138,66,111,121,16,121,117,58,7,75,114,36,92,89,82,6,147,98,29,36,151,75,14,41,89,28,64,0,39,108,42,0,107,139,47,115,82,41,50,168,18,146,13,139,39,55,54,28,0,140,21,10,24,11,13,0,23,10,10,47,10,1,71,67,4,42,16,0,0,0,0,0,0,22,4,17,0,0,0,0,9,0,49,60,37,23,8,7,17,30,2,94,21,157,4,26,0,2,33,3,0,0,9,0,52,63,16,41,49,0,0,2,0,0,0,10,4,36,0,8,0,7,28,10,107,19,105,56,17,71,32,113,78,39,87,73,2,59,52,11,86,5,5,0,11,8,0,54,13,22,63,47,57,65,0,0,0,0,0,3,25,23,19,0,0,6,1,32,8,116,81,15,120,51,88,22,64,1,87,38,15,103,0,6,0,20,21,3,15,32,5,80,91,49,120,40,0,0,0,0,0,7,47,19,4,0,20,0,7,2,4,161,119,23,80,6,106,21,22,1,71,39,9,144,39,30,1,23,7,11,23,10,0,36,36,13,51,0,0,0,0,0,0,37,30,3,17,0,24,0,2,0,15,63,0,0,22,57,12,15,54,0,54,78,146,123,20,142,34,6,0,18,10,8,11,10,4,81,0,0,15,0,0,0,0,0,1,20,66,105,36,1,3,0,2,1,0,2,37,31,58,52,3,0,47,2,69,33,14,90,47,27,0,11,11,14,14,28,4,84,55,0,24,0,0,0,1,0,0,15,26,16,53,0,25,0,14,0,4,59,90,134,18,66,2,78,16,64,43,21,34,119,14,105,66,76,29,69,86,99,1,16,0,39,5,51,36,14,29,1,56,44,2,5,0,1,1,1,11,15,33,68,150,126,24,13,63,6,0,0,1,2,8,18,43,57,64,24,64,73,62,2,102,67,0,148,72,20,5,69,14,54,31,43,41,127,156,46,22,0,43,0,56,0,53,64,5,135,88,77,0,41,4,53,0,13,0,0,2,0,8,11,37,79,34,5,20,0,1,36,53,6,0,106,20,17,75,0,50,15,88,154,60,6,86,19,47,3,96,68,61,100,30,102,94,79,96,64,46,86,26,67,2,54,2,131,4,70,94,44,0,105,35,103,73,45,41,20,0,2,0,1,0,5,20,71,118,70,97,11,0,81,9,7,1,32,26,18,111,47,48,15,101,72,19,60,139,40,10,53,15,71,38,84,29,40,52,2,46,0,56,0,76,114,18,71,93,136,2,57,6,19,0,8,0,0,0,0,30,52,22,46,0,33,14,6,58,21,0,128,32,138,5,5,14,29,85,5,18,31,45,34,2,115,84,24,56,119,89,6,77,129,43,75,61,81,35,94,47,10,23,32,0,0,0,6,12,22,149,58,0,5,20,59,52,2,3,93,74,21,111,102,79,104,46,31,88,2,0,54,18,1,104,2,88,14,82,172,10,37,0,39,1,2,14,14,17,49,40,110,98,89,95,22,18,10,4,28,5,0,34,55,1,10,0,0,0,2,0,2,13,0,5,48,9,100,101,2,81,96,11,3,90,27,0,100,69,3,1,81,28,123,41,2,110,66,8,10,2,0,0,0,0,0,32,21,65,86,0,24,118,57,23,95,61,37,168,31,112,8,50,106,100,18,93,84,15,70,185,39,100,59,37,182,108,16,112,63,120,147,84,32,35,102,134,8,5,84,2,22,14,4,1,37,39,16,0,32,139,19,5,86,72,43,6,120,32,110,6,70,2,9,34,35,47,2,25,50,126,21,98,81,1,19,105,68,0,16,76,9,0,74,21,8,15,1,14,78,12,0,94,71,0,10,0,29,160,106,94,78,34,94,124,104,7,133,148,35,38,82,45,6,83,77,4,34,86,92,0,93,60,24,1,57,49,9,43,110,3,2,105,42,31,26,100,123,140,6,5,0,0,5,10,15,46,10,6,4,55,0,3,20,75,17,3,67,14,6,56,64,29,25,58,114,40,106,115,135,147,20,55,120,78,13,17,29,52,19,16,1,2,3,2,0,4,0,15,0,0,16,23,0,0,52,7,4,60,24,0,0,14,50,5,24,147,71,36,150,64,22,54,36,122,22,0,95,117,48,4,60,92,20,60,110,57,24,67,99,21,2,21,25,68,42,163,148,92,83,52,84,23,95,38,82,77,164,28,4,41,44,4,110,66,3,3,112,106,6,3,82,43,18,38,26,83,0,71,59,7,0,148,7,0,25,124,20,3,155,58,2,93,18,6,106,172,105,47,51,42,62,0,102,156,16,0,82,46,2,12,94,63,3,52,110,8,4,12,38,4,4,91,25,9,72,119,29,11,69,58,45,130,149,46,86,90,111,43,36,13,44,140,106,6,19,34,42,10,7,72,10,8,0,60,4,0,72,2,5,25,16,3,4,82,21,9,8,43,52,20,116,38,4,140,102,17,15,38,163,18,82,66,82,117,151,65,176,154,125,72,52,34,34,116,11,122,129,108,12,78,36,23,102,81,8,21,93,49,127,27,43,90,7,36,111,0,0,46,63,0,28,46,57,2,104,70,68,27,153,97,0,18,1,15,48,42,19,78,58,101,98,1,32,0,162